Protein AF-0000000078797305 (afdb_homodimer)

Sequence (896 aa):
MKVYNLENIKSATELKHRTEVISMNERSIIVLDTFTGIAQKLQAVSISLFHLDIEKVMNQLQDFENDCGNWLDNLLSSEMQKAEAAKEIKVHIDQISRLCNENPNIIDDHEIMAHGAMISSLILSHYLEECTKKNFILNSCHFMRLGLDRKPDIKYVKKNVEELMKACPDVPILITQSRLCKNAYDEVDLFPQIGNEYYATVIGAVFHADEIITSLRSDEICFRGMEHTRTLTYGEAENFIDSGIALLHPECIPLARTAGMAIVLIKTPEDTLRISSEKTGTKVKAAVSRRGVVFVKLRSLGVLTSYLFIGKVFDVFEKYKVPVYLATSSNVSVSLAVKCSNDTLRLIYRELHKYAEIGMETEMSVVSVIGDLNWEKHTGLEARIIETLKEMPVCMISYGSSTHNLSVLVREQDREKALMTLCKAFLDIPSEKFDVIKQTQLQDSFVMMKVYNLENIKSATELKHRTEVISMNERSIIVLDTFTGIAQKLQAVSISLFHLDIEKVMNQLQDFENDCGNWLDNLLSSEMQKAEAAKEIKVHIDQISRLCNENPNIIDDHEIMAHGAMISSLILSHYLEECTKKNFILNSCHFMRLGLDRKPDIKYVKKNVEELMKACPDVPILITQSRLCKNAYDEVDLFPQIGNEYYATVIGAVFHADEIITSLRSDEICFRGMEHTRTLTYGEAENFIDSGIALLHPECIPLARTAGMAIVLIKTPEDTLRISSEKTGTKVKAAVSRRGVVFVKLRSLGVLTSYLFIGKVFDVFEKYKVPVYLATSSNVSVSLAVKCSNDTLRLIYRELHKYAEIGMETEMSVVSVIGDLNWEKHTGLEARIIETLKEMPVCMISYGSSTHNLSVLVREQDREKALMTLCKAFLDIPSEKFDVIKQTQLQDSFVM

Secondary structure (DSSP, 8-state):
-EEEEE-----HHHHHHHHTTS-SSS-EEEEEPPPHHHHHHHHHHHHHHHTT-HHHHHHHHHHHHHHHHHHHHHH---HHHHHHHHHHHHHHHHHHHHHTTS---HHHHHHHHHHHHHHHHHHHHHHHHHTT--EEEE-GGGT-BB-TTSSB-HHHHHHHHHHHHHH-TT-SEEEEESSEEE-TTS-EEE--SS-HHHHHHHHHHHTT-SEEEEE-----EEESTT-SEEEEEHHHHHHHHHTT--SS-TTHHHHHHHHT-EEEEEEETTEEEEEES-----SEEEEEEEEEEEEEEEEE-SSS-HHHHHHHHHHHHHHTTPPEEEEEE-SSEEEEEE---HHHHHHHHHHHTTTEEEEEEEEEEEEEEEE---TTTSTTHHHHHHHHTTTS---EEEESS-TTEEEEEEEGGGHHHHHHHHIIIII---GGGHHHHHHHHHHTTS--/-EEEEE-----HHHHHHHHTTS-SSS-EEEEEPPPHHHHHHHHHHHHHHHTT-HHHHHHHHHHHHHHHHHHHHHH---HHHHHHHHHHHHHHHHHHHHHTTS---HHHHHHHHHHHHHHHHHHHHHHHHHTT--EEEE-GGGT-BB-TTSSB-HHHHHHHHHHHHHH-TT-SEEEEESSEEE-TTS-EEE--SS-HHHHHHHHHHHTT-SEEEEE-----EEESTT-SEEEEEHHHHHHHHHTT--SS-TTHHHHHHHHT-EEEEEEETTEEEEEES-----SEEEEEEEEEEEEEEEEE-SSS-HHHHHHHHHHHHHHTTPPEEEEEE-SSEEEEEE---HHHHHHHHHHHTTTEEEEEEEEEEEEEEEE---TTTSTTHHHHHHHHTTTS---EEEESS-TTEEEEEEEGGGHHHHHHHHIIIII---GGGHHHHHHHHHHTTS--

Organism: NCBI:txid997891

pLDDT: mean 85.32, std 13.09, range [20.48, 97.0]

Nearest PDB structures (foldseek):
  2j0w-assembly1_A  TM=6.666E-01  e=6.795E-32  Escherichia coli
  3c1n-assembly3_D  TM=7.775E-01  e=4.918E-30  Methanocaldococcus jannaschii
  2cdq-assembly1_B  TM=7.068E-01  e=7.286E-31  Arabidopsis thaliana
  5yei-assembly2_E  TM=7.641E-01  e=5.231E-20  Pseudomonas aeruginosa PAO1
  3ab4-assembly2_E  TM=6.737E-01  e=5.677E-18  Corynebacterium glutamicum

Structure (mmCIF, N/CA/C/O backbone):
data_AF-0000000078797305-model_v1
#
loop_
_entity.id
_entity.type
_entity.pdbx_description
1 polymer 'aspartate kinase'
#
loop_
_atom_site.group_PDB
_atom_site.id
_atom_site.type_symbol
_atom_site.label_atom_id
_atom_site.label_alt_id
_atom_site.label_comp_id
_atom_site.label_asym_id
_atom_site.label_entity_id
_atom_site.label_seq_id
_atom_site.pdbx_PDB_ins_code
_atom_site.Cartn_x
_atom_site.Cartn_y
_atom_site.Cartn_z
_atom_site.occupancy
_atom_site.B_iso_or_equiv
_atom_site.auth_seq_id
_atom_site.auth_comp_id
_atom_site.auth_asym_id
_atom_site.auth_atom_id
_atom_site.pdbx_PDB_model_num
ATOM 1 N N . MET A 1 1 ? -12.047 -38.844 -10.773 1 89.62 1 MET A N 1
ATOM 2 C CA . MET A 1 1 ? -11.055 -38.875 -11.844 1 89.62 1 MET A CA 1
ATOM 3 C C . MET A 1 1 ? -9.812 -38.094 -11.453 1 89.62 1 MET A C 1
ATOM 5 O O . MET A 1 1 ? -9.914 -37.062 -10.781 1 89.62 1 MET A O 1
ATOM 9 N N . LYS A 1 2 ? -8.609 -38.625 -11.844 1 93.31 2 LYS A N 1
ATOM 10 C CA . LYS A 1 2 ? -7.348 -37.969 -11.539 1 93.31 2 LYS A CA 1
ATOM 11 C C . LYS A 1 2 ? -6.609 -37.562 -12.82 1 93.31 2 LYS A C 1
ATOM 13 O O . LYS A 1 2 ? -6.684 -38.281 -13.828 1 93.31 2 LYS A O 1
ATOM 18 N N . VAL A 1 3 ? -6.031 -36.438 -12.711 1 94.69 3 VAL A N 1
ATOM 19 C CA . VAL A 1 3 ? -5.23 -35.969 -13.836 1 94.69 3 VAL A CA 1
ATOM 20 C C . VAL A 1 3 ? -3.748 -36 -13.461 1 94.69 3 VAL A C 1
ATOM 22 O O . VAL A 1 3 ? -3.348 -35.406 -12.453 1 94.69 3 VAL A O 1
ATOM 25 N N . TYR A 1 4 ? -2.996 -36.688 -14.211 1 94 4 TYR A N 1
ATOM 26 C CA . TYR A 1 4 ? -1.555 -36.781 -14 1 94 4 TYR A CA 1
ATOM 27 C C . TYR A 1 4 ? -0.808 -35.938 -15.047 1 94 4 TYR A C 1
ATOM 29 O O . TYR A 1 4 ? -0.921 -36.219 -16.25 1 94 4 TYR A O 1
ATOM 37 N N . ASN A 1 5 ? -0.073 -34.969 -14.586 1 93.44 5 ASN A N 1
ATOM 38 C CA . ASN A 1 5 ? 0.774 -34.156 -15.461 1 93.44 5 ASN A CA 1
ATOM 39 C C . ASN A 1 5 ? 2.193 -34.719 -15.531 1 93.44 5 ASN A C 1
ATOM 41 O O . ASN A 1 5 ? 2.953 -34.625 -14.57 1 93.44 5 ASN A O 1
ATOM 45 N N . LEU A 1 6 ? 2.537 -35.281 -16.594 1 91.94 6 LEU A N 1
ATOM 46 C CA . LEU A 1 6 ? 3.871 -35.844 -16.766 1 91.94 6 LEU A CA 1
ATOM 47 C C . LEU A 1 6 ? 4.723 -34.969 -17.672 1 91.94 6 LEU A C 1
ATOM 49 O O . LEU A 1 6 ? 4.516 -34.906 -18.875 1 91.94 6 LEU A O 1
ATOM 53 N N . GLU A 1 7 ? 5.629 -34.281 -17.016 1 88.06 7 GLU A N 1
ATOM 54 C CA . GLU A 1 7 ? 6.492 -33.375 -17.75 1 88.06 7 GLU A CA 1
ATOM 55 C C . GLU A 1 7 ? 7.961 -33.75 -17.609 1 88.06 7 GLU A C 1
ATOM 57 O O . GLU A 1 7 ? 8.328 -34.469 -16.672 1 88.06 7 GLU A O 1
ATOM 62 N N . ASN A 1 8 ? 8.719 -33.375 -18.531 1 85.44 8 ASN A N 1
ATOM 63 C CA . ASN A 1 8 ? 10.18 -33.469 -18.484 1 85.44 8 ASN A CA 1
ATOM 64 C C . ASN A 1 8 ? 10.633 -34.938 -18.375 1 85.44 8 ASN A C 1
ATOM 66 O O . ASN A 1 8 ? 11.438 -35.25 -17.5 1 85.44 8 ASN A O 1
ATOM 70 N N . ILE A 1 9 ? 10.031 -35.75 -19.188 1 90.62 9 ILE A N 1
ATOM 71 C CA . ILE A 1 9 ? 10.461 -37.125 -19.234 1 90.62 9 ILE A CA 1
ATOM 72 C C . ILE A 1 9 ? 11.672 -37.281 -20.156 1 90.62 9 ILE A C 1
ATOM 74 O O . ILE A 1 9 ? 11.602 -36.938 -21.344 1 90.62 9 ILE A O 1
ATOM 78 N N . LYS A 1 10 ? 12.727 -37.844 -19.609 1 91 10 LYS A N 1
ATOM 79 C CA . LYS A 1 10 ? 13.984 -37.844 -20.344 1 91 10 LYS A CA 1
ATOM 80 C C . LYS A 1 10 ? 14.344 -39.25 -20.812 1 91 10 LYS A C 1
ATOM 82 O O . LYS A 1 10 ? 15.148 -39.406 -21.734 1 91 10 LYS A O 1
ATOM 87 N N . SER A 1 11 ? 13.703 -40.281 -20.172 1 92.38 11 SER A N 1
ATOM 88 C CA . SER A 1 11 ? 14.109 -41.625 -20.516 1 92.38 11 SER A CA 1
ATOM 89 C C . SER A 1 11 ? 12.969 -42.625 -20.312 1 92.38 11 SER A C 1
ATOM 91 O O . SER A 1 11 ? 11.992 -42.312 -19.625 1 92.38 11 SER A O 1
ATOM 93 N N . ALA A 1 12 ? 13.156 -43.781 -20.906 1 93.38 12 ALA A N 1
ATOM 94 C CA . ALA A 1 12 ? 12.172 -44.875 -20.766 1 93.38 12 ALA A CA 1
ATOM 95 C C . ALA A 1 12 ? 12.062 -45.312 -19.312 1 93.38 12 ALA A C 1
ATOM 97 O O . ALA A 1 12 ? 10.977 -45.656 -18.828 1 93.38 12 ALA A O 1
ATOM 98 N N . THR A 1 13 ? 13.227 -45.375 -18.672 1 92.19 13 THR A N 1
ATOM 99 C CA . THR A 1 13 ? 13.25 -45.781 -17.266 1 92.19 13 THR A CA 1
ATOM 100 C C . THR A 1 13 ? 12.445 -44.812 -16.406 1 92.19 13 THR A C 1
ATOM 102 O O . THR A 1 13 ? 11.695 -45.25 -15.531 1 92.19 13 THR A O 1
ATOM 105 N N . GLU A 1 14 ? 12.617 -43.625 -16.672 1 90.62 14 GLU A N 1
ATOM 106 C CA . GLU A 1 14 ? 11.867 -42.594 -15.945 1 90.62 14 GLU A CA 1
ATOM 107 C C . GLU A 1 14 ? 10.367 -42.719 -16.219 1 90.62 14 GLU A C 1
ATOM 109 O O . GLU A 1 14 ? 9.555 -42.5 -15.312 1 90.62 14 GLU A O 1
ATOM 114 N N . LEU A 1 15 ? 10.062 -42.938 -17.453 1 93.38 15 LEU A N 1
ATOM 115 C CA . LEU A 1 15 ? 8.664 -43.094 -17.828 1 93.38 15 LEU A CA 1
ATOM 116 C C . LEU A 1 15 ? 8.031 -44.25 -17.078 1 93.38 15 LEU A C 1
ATOM 118 O O . LEU A 1 15 ? 6.902 -44.156 -16.594 1 93.38 15 LEU A O 1
ATOM 122 N N . LYS A 1 16 ? 8.742 -45.375 -16.953 1 91 16 LYS A N 1
ATOM 123 C CA . LYS A 1 16 ? 8.25 -46.531 -16.219 1 91 16 LYS A CA 1
ATOM 124 C C . LYS A 1 16 ? 7.992 -46.188 -14.758 1 91 16 LYS A C 1
ATOM 126 O O . LYS A 1 16 ? 6.949 -46.562 -14.211 1 91 16 LYS A O 1
ATOM 131 N N . HIS A 1 17 ? 8.898 -45.469 -14.219 1 87.62 17 HIS A N 1
ATOM 132 C CA . HIS A 1 17 ? 8.789 -45.094 -12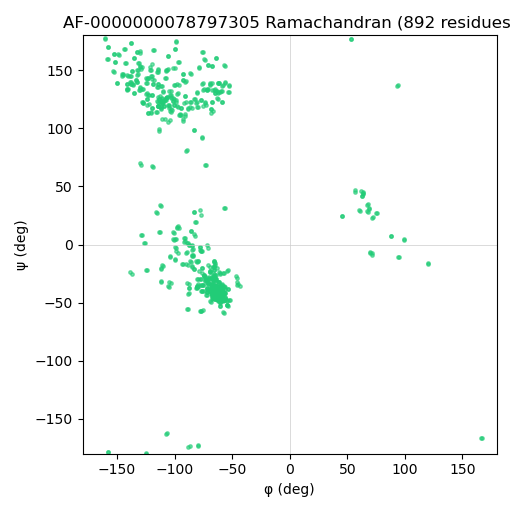.812 1 87.62 17 HIS A CA 1
ATOM 133 C C . HIS A 1 17 ? 7.605 -44.188 -12.578 1 87.62 17 HIS A C 1
ATOM 135 O O . HIS A 1 17 ? 6.863 -44.344 -11.609 1 87.62 17 HIS A O 1
ATOM 141 N N . ARG A 1 18 ? 7.477 -43.281 -13.414 1 87.38 18 ARG A N 1
ATOM 142 C CA . ARG A 1 18 ? 6.441 -42.25 -13.242 1 87.38 18 ARG A CA 1
ATOM 143 C C . ARG A 1 18 ? 5.055 -42.844 -13.492 1 87.38 18 ARG A C 1
ATOM 145 O O . ARG A 1 18 ? 4.066 -42.375 -12.938 1 87.38 18 ARG A O 1
ATOM 152 N N . THR A 1 19 ? 4.953 -43.781 -14.312 1 88.31 19 THR A N 1
ATOM 153 C CA . THR A 1 19 ? 3.656 -44.344 -14.648 1 88.31 19 THR A CA 1
ATOM 154 C C . THR A 1 19 ? 3.219 -45.344 -13.586 1 88.31 19 THR A C 1
ATOM 156 O O . THR A 1 19 ? 2.049 -45.75 -13.531 1 88.31 19 THR A O 1
ATOM 159 N N . GLU A 1 20 ? 4.164 -45.719 -12.773 1 83.06 20 GLU A N 1
ATOM 160 C CA . GLU A 1 20 ? 3.83 -46.656 -11.703 1 83.06 20 GLU A CA 1
ATOM 161 C C . GLU A 1 20 ? 2.865 -46.031 -10.703 1 83.06 20 GLU A C 1
ATOM 163 O O . GLU A 1 20 ? 2.082 -46.75 -10.062 1 83.06 20 GLU A O 1
ATOM 168 N N . VAL A 1 21 ? 2.928 -44.75 -10.594 1 78.25 21 VAL A N 1
ATOM 169 C CA . VAL A 1 21 ? 2.143 -44.062 -9.594 1 78.25 21 VAL A CA 1
ATOM 170 C C . VAL A 1 21 ? 0.703 -43.906 -10.078 1 78.25 21 VAL A C 1
ATOM 172 O O . VAL A 1 21 ? -0.202 -43.625 -9.281 1 78.25 21 VAL A O 1
ATOM 175 N N . ILE A 1 22 ? 0.477 -44.125 -11.312 1 82.88 22 ILE A N 1
ATOM 176 C CA . ILE A 1 22 ? -0.847 -43.906 -11.883 1 82.88 22 ILE A CA 1
ATOM 177 C C . ILE A 1 22 ? -1.794 -45 -11.422 1 82.88 22 ILE A C 1
ATOM 179 O O . ILE A 1 22 ? -1.476 -46.188 -11.539 1 82.88 22 ILE A O 1
ATOM 183 N N . SER A 1 23 ? -2.818 -44.594 -10.758 1 75.25 23 SER A N 1
ATOM 184 C CA . SER A 1 23 ? -3.789 -45.531 -10.188 1 75.25 23 SER A CA 1
ATOM 185 C C . SER A 1 23 ? -4.609 -46.219 -11.281 1 75.25 23 SER A C 1
ATOM 187 O O . SER A 1 23 ? -5.004 -45.562 -12.258 1 75.25 23 SER A O 1
ATOM 189 N N . MET A 1 24 ? -4.836 -47.562 -11.078 1 71 24 MET A N 1
ATOM 190 C CA . MET A 1 24 ? -5.629 -48.312 -12.031 1 71 24 MET A CA 1
ATOM 191 C C . MET A 1 24 ? -7.07 -48.438 -11.555 1 71 24 MET A C 1
ATOM 193 O O . MET A 1 24 ? -7.934 -48.906 -12.297 1 71 24 MET A O 1
ATOM 197 N N . ASN A 1 25 ? -7.293 -48.031 -10.414 1 75.38 25 ASN A N 1
ATOM 198 C CA . ASN A 1 25 ? -8.609 -48.25 -9.828 1 75.38 25 ASN A CA 1
ATOM 199 C C . ASN A 1 25 ? -9.57 -47.125 -10.156 1 75.38 25 ASN A C 1
ATOM 201 O O . ASN A 1 25 ? -10.789 -47.281 -10.031 1 75.38 25 ASN A O 1
ATOM 205 N N . GLU A 1 26 ? -9.062 -46.062 -10.555 1 82.56 26 GLU A N 1
ATOM 206 C CA . GLU A 1 26 ? -9.898 -44.906 -10.898 1 82.56 26 GLU A CA 1
ATOM 207 C C . GLU A 1 26 ? -9.562 -44.375 -12.289 1 82.56 26 GLU A C 1
ATOM 209 O O . GLU A 1 26 ? -8.477 -44.625 -12.812 1 82.56 26 GLU A O 1
ATOM 214 N N . ARG A 1 27 ? -10.562 -43.781 -12.875 1 88.81 27 ARG A N 1
ATOM 215 C CA . ARG A 1 27 ? -10.328 -43.188 -14.18 1 88.81 27 ARG A CA 1
ATOM 216 C C . ARG A 1 27 ? -9.289 -42.062 -14.086 1 88.81 27 ARG A C 1
ATOM 218 O O . ARG A 1 27 ? -9.297 -41.281 -13.125 1 88.81 27 ARG A O 1
ATOM 225 N N . SER A 1 28 ? -8.367 -42.156 -14.992 1 93.12 28 SER A N 1
ATOM 226 C CA . SER A 1 28 ? -7.273 -41.188 -14.938 1 93.12 28 SER A CA 1
ATOM 227 C C . SER A 1 28 ? -7.008 -40.594 -16.312 1 93.12 28 SER A C 1
ATOM 229 O O . SER A 1 28 ? -7.262 -41.219 -17.328 1 93.12 28 SER A O 1
ATOM 231 N N . ILE A 1 29 ? -6.621 -39.344 -16.312 1 93.81 29 ILE A N 1
ATOM 232 C CA . ILE A 1 29 ? -6.164 -38.656 -17.516 1 93.81 29 ILE A CA 1
ATOM 233 C C . ILE A 1 29 ? -4.68 -38.344 -17.391 1 93.81 29 ILE A C 1
ATOM 235 O O . ILE A 1 29 ? -4.242 -37.812 -16.375 1 93.81 29 ILE A O 1
ATOM 239 N N . ILE A 1 30 ? -3.947 -38.719 -18.328 1 95.06 30 ILE A N 1
ATOM 240 C CA . ILE A 1 30 ? -2.523 -38.406 -18.344 1 95.06 30 ILE A CA 1
ATOM 241 C C . ILE A 1 30 ? -2.264 -37.281 -19.344 1 95.06 30 ILE A C 1
ATOM 243 O O . ILE A 1 30 ? -2.549 -37.438 -20.547 1 95.06 30 ILE A O 1
ATOM 247 N N . VAL A 1 31 ? -1.849 -36.188 -18.844 1 95.75 31 VAL A N 1
ATOM 248 C CA . VAL A 1 31 ? -1.376 -35.094 -19.703 1 95.75 31 VAL A CA 1
ATOM 249 C C . VAL A 1 31 ? 0.127 -35.25 -19.922 1 95.75 31 VAL A C 1
ATOM 251 O O . VAL A 1 31 ? 0.925 -34.969 -19.031 1 95.75 31 VAL A O 1
ATOM 254 N N . LEU A 1 32 ? 0.467 -35.531 -21.094 1 95.38 32 LEU A N 1
ATOM 255 C CA . LEU A 1 32 ? 1.847 -35.938 -21.375 1 95.38 32 LEU A CA 1
ATOM 256 C C . LEU A 1 32 ? 2.545 -34.844 -22.203 1 95.38 32 LEU A C 1
ATOM 258 O O . LEU A 1 32 ? 2.062 -34.469 -23.266 1 95.38 32 LEU A O 1
ATOM 262 N N . ASP A 1 33 ? 3.631 -34.406 -21.641 1 93.31 33 ASP A N 1
ATOM 263 C CA . ASP A 1 33 ? 4.516 -33.531 -22.422 1 93.31 33 ASP A CA 1
ATOM 264 C C . ASP A 1 33 ? 5.367 -34.344 -23.391 1 93.31 33 ASP A C 1
ATOM 266 O O . ASP A 1 33 ? 5.59 -35.531 -23.188 1 93.31 33 ASP A O 1
ATOM 270 N N . THR A 1 34 ? 5.742 -33.656 -24.484 1 94.25 34 THR A N 1
ATOM 271 C CA . THR A 1 34 ? 6.648 -34.312 -25.406 1 94.25 34 THR A CA 1
ATOM 272 C C . THR A 1 34 ? 7.949 -34.688 -24.719 1 94.25 34 THR A C 1
ATOM 274 O O . THR A 1 34 ? 8.5 -33.906 -23.938 1 94.25 34 THR A O 1
ATOM 277 N N . PHE A 1 35 ? 8.305 -35.969 -24.969 1 94.5 35 PHE A N 1
ATOM 278 C CA . PHE A 1 35 ? 9.562 -36.406 -24.375 1 94.5 35 PHE A CA 1
ATOM 279 C C . PHE A 1 35 ? 10.688 -35.438 -24.75 1 94.5 35 PHE A C 1
ATOM 281 O O . PHE A 1 35 ? 10.766 -34.969 -25.875 1 94.5 35 PHE A O 1
ATOM 288 N N . THR A 1 36 ? 11.5 -35.125 -23.781 1 91.12 36 THR A N 1
ATOM 289 C CA . THR A 1 36 ? 12.539 -34.125 -23.938 1 91.12 36 THR A CA 1
ATOM 290 C C . THR A 1 36 ? 13.406 -34.406 -25.172 1 91.12 36 THR A C 1
ATOM 292 O O . THR A 1 36 ? 13.672 -33.531 -25.969 1 91.12 36 THR A O 1
ATOM 295 N N . GLY A 1 37 ? 13.836 -35.594 -25.312 1 90.94 37 GLY A N 1
ATOM 296 C CA . GLY A 1 37 ? 14.664 -35.969 -26.453 1 90.94 37 GLY A CA 1
ATOM 297 C C . GLY A 1 37 ? 13.945 -35.844 -27.781 1 90.94 37 GLY A C 1
ATOM 298 O O . GLY A 1 37 ? 14.531 -35.375 -28.766 1 90.94 37 GLY A O 1
ATOM 299 N N . ILE A 1 38 ? 12.727 -36.219 -27.828 1 92.88 38 ILE A N 1
ATOM 300 C CA . ILE A 1 38 ? 11.914 -36.156 -29.031 1 92.88 38 ILE A CA 1
ATOM 301 C C . ILE A 1 38 ? 11.672 -34.688 -29.406 1 92.88 38 ILE A C 1
ATOM 303 O O . ILE A 1 38 ? 11.812 -34.312 -30.578 1 92.88 38 ILE A O 1
ATOM 307 N N . ALA A 1 39 ? 11.344 -33.906 -28.438 1 92.38 39 ALA A N 1
ATOM 308 C CA . ALA A 1 39 ? 11.102 -32.5 -28.688 1 92.38 39 ALA A CA 1
ATOM 309 C C . ALA A 1 39 ? 12.344 -31.828 -29.266 1 92.38 39 ALA A C 1
ATOM 311 O O . ALA A 1 39 ? 12.25 -31.031 -30.203 1 92.38 39 ALA A O 1
ATOM 312 N N . GLN A 1 40 ? 13.438 -32.094 -28.688 1 92.94 40 GLN A N 1
ATOM 313 C CA . GLN A 1 40 ? 14.688 -31.484 -29.125 1 92.94 40 GLN A CA 1
ATOM 314 C C . GLN A 1 40 ? 15.008 -31.875 -30.562 1 92.94 40 GLN A C 1
ATOM 316 O O . GLN A 1 40 ? 15.438 -31.031 -31.359 1 92.94 40 GLN A O 1
ATOM 321 N N . LYS A 1 41 ? 14.867 -33.094 -30.875 1 93.38 41 LYS A N 1
ATOM 322 C CA . LYS A 1 41 ? 15.156 -33.594 -32.219 1 93.38 41 LYS A CA 1
ATOM 323 C C . LYS A 1 41 ? 14.234 -32.969 -33.25 1 93.38 41 LYS A C 1
ATOM 325 O O . LYS A 1 41 ? 14.68 -32.594 -34.344 1 93.38 41 LYS A O 1
ATOM 330 N N . LEU A 1 42 ? 13.031 -32.906 -32.938 1 93.31 42 LEU A N 1
ATOM 331 C CA . LEU A 1 42 ? 12.07 -32.344 -33.875 1 93.31 42 LEU A CA 1
ATOM 332 C C . LEU A 1 42 ? 12.266 -30.828 -34.031 1 93.31 42 LEU A C 1
ATOM 334 O O . LEU A 1 42 ? 11.992 -30.266 -35.094 1 93.31 42 LEU A O 1
ATOM 338 N N . GLN A 1 43 ? 12.672 -30.219 -32.938 1 91.94 43 GLN A N 1
ATOM 339 C CA . GLN A 1 43 ? 13.023 -28.812 -33.031 1 91.94 43 GLN A CA 1
ATOM 340 C C . GLN A 1 43 ? 14.164 -28.609 -34.031 1 91.94 43 GLN A C 1
ATOM 342 O O . GLN A 1 43 ? 14.148 -27.656 -34.812 1 91.94 43 GLN A O 1
ATOM 347 N N . ALA A 1 44 ? 15.109 -29.469 -33.938 1 92.69 44 ALA A N 1
ATOM 348 C CA . ALA A 1 44 ? 16.219 -29.406 -34.906 1 92.69 44 ALA A CA 1
ATOM 349 C C . ALA A 1 44 ? 15.727 -29.609 -36.344 1 92.69 44 ALA A C 1
ATOM 351 O O . ALA A 1 44 ? 16.203 -28.938 -37.25 1 92.69 44 ALA A O 1
ATOM 352 N N . VAL A 1 45 ? 14.812 -30.484 -36.531 1 92.12 45 VAL A N 1
ATOM 353 C CA . VAL A 1 45 ? 14.219 -30.734 -37.844 1 92.12 45 VAL A CA 1
ATOM 354 C C . VAL A 1 45 ? 13.523 -29.484 -38.344 1 92.12 45 VAL A C 1
ATOM 356 O O . VAL A 1 45 ? 13.672 -29.094 -39.5 1 92.12 45 VAL A O 1
ATOM 359 N N . SER A 1 46 ? 12.773 -28.875 -37.469 1 91.19 46 SER A N 1
ATOM 360 C CA . SER A 1 46 ? 12.055 -27.656 -37.844 1 91.19 46 SER A CA 1
ATOM 361 C C . SER A 1 46 ? 13.008 -26.547 -38.25 1 91.19 46 SER A C 1
ATOM 363 O O . SER A 1 46 ? 12.773 -25.859 -39.25 1 91.19 46 SER A O 1
ATOM 365 N N . ILE A 1 47 ? 14.039 -26.391 -37.469 1 90.44 47 ILE A N 1
ATOM 366 C CA . ILE A 1 47 ? 15.023 -25.359 -37.75 1 90.44 47 ILE A CA 1
ATOM 367 C C . ILE A 1 47 ? 15.641 -25.625 -39.125 1 90.44 47 ILE A C 1
ATOM 369 O O . ILE A 1 47 ? 15.773 -24.703 -39.938 1 90.44 47 ILE A O 1
ATOM 373 N N . SER A 1 48 ? 16.047 -26.828 -39.375 1 91.06 48 SER A N 1
ATOM 374 C CA . SER A 1 48 ? 16.656 -27.188 -40.656 1 91.06 48 SER A CA 1
ATOM 375 C C . SER A 1 48 ? 15.672 -27 -41.812 1 91.06 48 SER A C 1
ATOM 377 O O . SER A 1 48 ? 16.062 -26.625 -42.906 1 91.06 48 SER A O 1
ATOM 379 N N . LEU A 1 49 ? 14.445 -27.281 -41.562 1 88.31 49 LEU A N 1
ATOM 380 C CA . LEU A 1 49 ? 13.406 -27.109 -42.594 1 88.31 49 LEU A CA 1
ATOM 381 C C . LEU A 1 49 ? 13.266 -25.656 -42.969 1 88.31 49 LEU A C 1
ATOM 383 O O . LEU A 1 49 ? 13.117 -25.328 -44.156 1 88.31 49 LEU A O 1
ATOM 387 N N . PHE A 1 50 ? 13.281 -24.812 -42.062 1 87 50 PHE A N 1
ATOM 388 C CA . PHE A 1 50 ? 13.133 -23.375 -42.312 1 87 50 PHE A CA 1
ATOM 389 C C . PHE A 1 50 ? 14.359 -22.828 -43.031 1 87 50 PHE A C 1
ATOM 391 O O . PHE A 1 50 ? 14.273 -21.812 -43.719 1 87 50 PHE A O 1
ATOM 398 N N . HIS A 1 51 ? 15.43 -23.547 -42.844 1 87.56 51 HIS A N 1
ATOM 399 C CA . HIS A 1 51 ? 16.641 -23.172 -43.594 1 87.56 51 HIS A CA 1
ATOM 400 C C . HIS A 1 51 ? 16.672 -23.859 -44.938 1 87.56 51 HIS A C 1
ATOM 402 O O . HIS A 1 51 ? 17.656 -23.734 -45.688 1 87.56 51 HIS A O 1
ATOM 408 N N . LEU A 1 52 ? 15.695 -24.625 -45.281 1 85.94 52 LEU A N 1
ATOM 409 C CA . LEU A 1 52 ? 15.508 -25.297 -46.562 1 85.94 52 LEU A CA 1
ATOM 410 C C . LEU A 1 52 ? 16.656 -26.266 -46.844 1 85.94 52 LEU A C 1
ATOM 412 O O . LEU A 1 52 ? 17.094 -26.406 -48 1 85.94 52 LEU A O 1
ATOM 416 N N . ASP A 1 53 ? 17.203 -26.766 -45.812 1 88.81 53 ASP A N 1
ATOM 417 C CA . ASP A 1 53 ? 18.234 -27.797 -45.906 1 88.81 53 ASP A CA 1
ATOM 418 C C . ASP A 1 53 ? 17.609 -29.203 -45.906 1 88.81 53 ASP A C 1
ATOM 420 O O . ASP A 1 53 ? 17.688 -29.922 -44.906 1 88.81 53 ASP A O 1
ATOM 424 N N . ILE A 1 54 ? 17.156 -29.641 -46.969 1 87.25 54 ILE A N 1
ATOM 425 C CA . ILE A 1 54 ? 16.344 -30.844 -47.125 1 87.25 54 ILE A CA 1
ATOM 426 C C . ILE A 1 54 ? 17.172 -32.062 -46.781 1 87.25 54 ILE A C 1
ATOM 428 O O . ILE A 1 54 ? 16.688 -33.031 -46.188 1 87.25 54 ILE A O 1
ATOM 432 N N . GLU A 1 55 ? 18.391 -32.094 -47.219 1 90.94 55 GLU A N 1
ATOM 433 C CA . GLU A 1 55 ? 19.266 -33.219 -46.938 1 90.94 55 GLU A CA 1
ATOM 434 C C . GLU A 1 55 ? 19.453 -33.406 -45.438 1 90.94 55 GLU A C 1
ATOM 436 O O . GLU A 1 55 ? 19.391 -34.531 -44.938 1 90.94 55 GLU A O 1
ATOM 441 N N . LYS A 1 56 ? 19.672 -32.344 -44.812 1 93.12 56 LYS A N 1
ATOM 442 C CA . LYS A 1 56 ? 19.859 -32.406 -43.375 1 93.12 56 LYS A CA 1
ATOM 443 C C . LYS A 1 56 ? 18.578 -32.844 -42.656 1 93.12 56 LYS A C 1
ATOM 445 O O . LYS A 1 56 ? 18.625 -33.594 -41.688 1 93.12 56 LYS A O 1
ATOM 450 N N . VAL A 1 57 ? 17.469 -32.375 -43.156 1 92.69 57 VAL A N 1
ATOM 451 C CA . VAL A 1 57 ? 16.156 -32.719 -42.594 1 92.69 57 VAL A CA 1
ATOM 452 C C . VAL A 1 57 ? 15.945 -34.219 -42.719 1 92.69 57 VAL A C 1
ATOM 454 O O . VAL A 1 57 ? 15.539 -34.875 -41.719 1 92.69 57 VAL A O 1
ATOM 457 N N . MET A 1 58 ? 16.266 -34.812 -43.812 1 92 58 MET A N 1
ATOM 458 C CA . MET A 1 58 ? 16.047 -36.219 -44.062 1 92 58 MET A CA 1
ATOM 459 C C . MET A 1 58 ? 16.953 -37.062 -43.156 1 92 58 MET A C 1
ATOM 461 O O . MET A 1 58 ? 16.547 -38.094 -42.625 1 92 58 MET A O 1
ATOM 465 N N . ASN A 1 59 ? 18.141 -36.594 -42.969 1 94.38 59 ASN A N 1
ATOM 466 C CA . ASN A 1 59 ? 19.062 -37.281 -42.062 1 94.38 59 ASN A CA 1
ATOM 467 C C . ASN A 1 59 ? 18.578 -37.188 -40.625 1 94.38 59 ASN A C 1
ATOM 469 O O . ASN A 1 59 ? 18.672 -38.188 -39.875 1 94.38 59 ASN A O 1
ATOM 473 N N . GLN A 1 60 ? 18.125 -36.031 -40.281 1 94.38 60 GLN A N 1
ATOM 474 C CA . GLN A 1 60 ? 17.625 -35.844 -38.906 1 94.38 60 GLN A CA 1
ATOM 475 C C . GLN A 1 60 ? 16.391 -36.688 -38.656 1 94.38 60 GLN A C 1
ATOM 477 O O . GLN A 1 60 ? 16.203 -37.219 -37.562 1 94.38 60 GLN A O 1
ATOM 482 N N . LEU A 1 61 ? 15.539 -36.812 -39.656 1 94.25 61 LEU A N 1
ATOM 483 C CA . LEU A 1 61 ? 14.336 -37.656 -39.5 1 94.25 61 LEU A CA 1
ATOM 484 C C . LEU A 1 61 ? 14.688 -39.125 -39.375 1 94.25 61 LEU A C 1
ATOM 486 O O . LEU A 1 61 ? 14.023 -39.875 -38.656 1 94.25 61 LEU A O 1
ATOM 490 N N . GLN A 1 62 ? 15.719 -39.531 -40.062 1 93.94 62 GLN A N 1
ATOM 491 C CA . GLN A 1 62 ? 16.188 -40.906 -39.938 1 93.94 62 GLN A CA 1
ATOM 492 C C . GLN A 1 62 ? 16.75 -41.188 -38.531 1 93.94 62 GLN A C 1
ATOM 494 O O . GLN A 1 62 ? 16.453 -42.219 -37.938 1 93.94 62 GLN A O 1
ATOM 499 N N . ASP A 1 63 ? 17.516 -40.281 -38.125 1 94.56 63 ASP A N 1
ATOM 500 C CA . ASP A 1 63 ? 18.031 -40.406 -36.75 1 94.56 63 ASP A CA 1
ATOM 501 C C . ASP A 1 63 ? 16.906 -40.406 -35.75 1 94.56 63 ASP A C 1
ATOM 503 O O . ASP A 1 63 ? 16.984 -41.125 -34.75 1 94.56 63 ASP A O 1
ATOM 507 N N . PHE A 1 64 ? 15.969 -39.594 -36.031 1 95.12 64 PHE A N 1
ATOM 508 C CA . PHE A 1 64 ? 14.797 -39.5 -35.156 1 95.12 64 PHE A CA 1
ATOM 509 C C . PHE A 1 64 ? 14.055 -40.812 -35.125 1 95.12 64 PHE A C 1
ATOM 511 O O . PHE A 1 64 ? 13.648 -41.281 -34.062 1 95.12 64 PHE A O 1
ATOM 518 N N . GLU A 1 65 ? 13.844 -41.406 -36.188 1 94.69 65 GLU A N 1
ATOM 519 C CA . GLU A 1 65 ? 13.18 -42.719 -36.25 1 94.69 65 GLU A CA 1
ATOM 520 C C . GLU A 1 65 ? 13.938 -43.75 -35.469 1 94.69 65 GLU A C 1
ATOM 522 O O . GLU A 1 65 ? 13.328 -44.594 -34.781 1 94.69 65 GLU A O 1
ATOM 527 N N . ASN A 1 66 ? 15.234 -43.719 -35.5 1 93.81 66 ASN A N 1
ATOM 528 C CA . ASN A 1 66 ? 16.062 -44.625 -34.719 1 93.81 66 ASN A CA 1
ATOM 529 C C . ASN A 1 66 ? 15.891 -44.406 -33.219 1 93.81 66 ASN A C 1
ATOM 531 O O . ASN A 1 66 ? 15.844 -45.375 -32.469 1 93.81 66 ASN A O 1
ATOM 535 N N . ASP A 1 67 ? 15.852 -43.219 -32.906 1 93.44 67 ASP A N 1
ATOM 536 C CA . ASP A 1 67 ? 15.664 -42.906 -31.5 1 93.44 67 ASP A CA 1
ATOM 537 C C . ASP A 1 67 ? 14.32 -43.406 -30.984 1 93.44 67 ASP A C 1
ATOM 539 O O . ASP A 1 67 ? 14.219 -43.875 -29.859 1 93.44 67 ASP A O 1
ATOM 543 N N . CYS A 1 68 ? 13.273 -43.188 -31.781 1 95 68 CYS A N 1
ATOM 544 C CA . CYS A 1 68 ? 11.961 -43.719 -31.422 1 95 68 CYS A CA 1
ATOM 545 C C . CYS A 1 68 ? 12.023 -45.25 -31.25 1 95 68 CYS A C 1
ATOM 547 O O . CYS A 1 68 ? 11.398 -45.781 -30.344 1 95 68 CYS A O 1
ATOM 549 N N . GLY A 1 69 ? 12.797 -45.844 -32.062 1 93.75 69 GLY A N 1
ATOM 550 C CA . GLY A 1 69 ? 13 -47.281 -31.938 1 93.75 69 GLY A CA 1
ATOM 551 C C . GLY A 1 69 ? 13.656 -47.656 -30.625 1 93.75 69 GLY A C 1
ATOM 552 O O . GLY A 1 69 ? 13.289 -48.688 -30.016 1 93.75 69 GLY A O 1
ATOM 553 N N . ASN A 1 70 ? 14.578 -46.906 -30.25 1 93.62 70 ASN A N 1
ATOM 554 C CA . ASN A 1 70 ? 15.242 -47.125 -28.969 1 93.62 70 ASN A CA 1
ATOM 555 C C . ASN A 1 70 ? 14.258 -47.031 -27.812 1 93.62 70 ASN A C 1
ATOM 557 O O . ASN A 1 70 ? 14.336 -47.812 -26.859 1 93.62 70 ASN A O 1
ATOM 561 N N . TRP A 1 71 ? 13.398 -46.062 -27.859 1 94.5 71 TRP A N 1
ATOM 562 C CA . TRP A 1 71 ? 12.344 -45.906 -26.844 1 94.5 71 TRP A CA 1
ATOM 563 C C . TRP A 1 71 ? 11.5 -47.188 -26.781 1 94.5 71 TRP A C 1
ATOM 565 O O . TRP A 1 71 ? 11.242 -47.719 -25.703 1 94.5 71 TRP A O 1
ATOM 575 N N . LEU A 1 72 ? 11.07 -47.688 -27.953 1 95.25 72 LEU A N 1
ATOM 576 C CA . LEU A 1 72 ? 10.211 -48.875 -28.016 1 95.25 72 LEU A CA 1
ATOM 577 C C . LEU A 1 72 ? 10.938 -50.094 -27.5 1 95.25 72 LEU A C 1
ATOM 579 O O . LEU A 1 72 ? 10.359 -50.906 -26.781 1 95.25 72 LEU A O 1
ATOM 583 N N . ASP A 1 73 ? 12.242 -50.219 -27.797 1 95.19 73 ASP A N 1
ATOM 584 C CA . ASP A 1 73 ? 13.031 -51.375 -27.359 1 95.19 73 ASP A CA 1
ATOM 585 C C . ASP A 1 73 ? 13.18 -51.406 -25.844 1 95.19 73 ASP A C 1
ATOM 587 O O . ASP A 1 73 ? 13.203 -52.469 -25.234 1 95.19 73 ASP A O 1
ATOM 591 N N . ASN A 1 74 ? 13.258 -50.281 -25.297 1 94.69 74 ASN A N 1
ATOM 592 C CA . ASN A 1 74 ? 13.477 -50.188 -23.859 1 94.69 74 ASN A CA 1
ATOM 593 C C . ASN A 1 74 ? 12.172 -50.281 -23.078 1 94.69 74 ASN A C 1
ATOM 595 O O . ASN A 1 74 ? 12.172 -50.625 -21.906 1 94.69 74 ASN A O 1
ATOM 599 N N . LEU A 1 75 ? 11.047 -50.062 -23.688 1 94.31 75 LEU A N 1
ATOM 600 C CA . LEU A 1 75 ? 9.773 -50 -22.984 1 94.31 75 LEU A CA 1
ATOM 601 C C . LEU A 1 75 ? 8.953 -51.25 -23.234 1 94.31 75 LEU A C 1
ATOM 603 O O . LEU A 1 75 ? 8.203 -51.719 -22.344 1 94.31 75 LEU A O 1
ATOM 607 N N . LEU A 1 76 ? 9.055 -51.781 -24.484 1 94.44 76 LEU A N 1
ATOM 608 C CA . LEU A 1 76 ? 8.195 -52.875 -24.875 1 94.44 76 LEU A CA 1
ATOM 609 C C . LEU A 1 76 ? 8.992 -54.188 -24.969 1 94.44 76 LEU A C 1
ATOM 611 O O . LEU A 1 76 ? 10.141 -54.156 -25.438 1 94.44 76 LEU A O 1
ATOM 615 N N . SER A 1 77 ? 8.383 -55.25 -24.594 1 92.44 77 SER A N 1
ATOM 616 C CA . SER A 1 77 ? 9.016 -56.562 -24.656 1 92.44 77 SER A CA 1
ATOM 617 C C . SER A 1 77 ? 8.469 -57.375 -25.828 1 92.44 77 SER A C 1
ATOM 619 O O . SER A 1 77 ? 9.219 -58.125 -26.469 1 92.44 77 SER A O 1
ATOM 621 N N . SER A 1 78 ? 7.219 -57.219 -26.203 1 93.5 78 SER A N 1
ATOM 622 C CA . SER A 1 78 ? 6.578 -57.969 -27.281 1 93.5 78 SER A CA 1
ATOM 623 C C . SER A 1 78 ? 7.004 -57.438 -28.641 1 93.5 78 SER A C 1
ATOM 625 O O . SER A 1 78 ? 6.816 -56.25 -28.938 1 93.5 78 SER A O 1
ATOM 627 N N . GLU A 1 79 ? 7.508 -58.25 -29.438 1 92.94 79 GLU A N 1
ATOM 628 C CA . GLU A 1 79 ? 7.953 -57.875 -30.781 1 92.94 79 GLU A CA 1
ATOM 629 C C . GLU A 1 79 ? 6.777 -57.438 -31.641 1 92.94 79 GLU A C 1
ATOM 631 O O . GLU A 1 79 ? 6.914 -56.562 -32.5 1 92.94 79 GLU A O 1
ATOM 636 N N . MET A 1 80 ? 5.699 -58.062 -31.422 1 92.5 80 MET A N 1
ATOM 637 C CA . MET A 1 80 ? 4.5 -57.719 -32.188 1 92.5 80 MET A CA 1
ATOM 638 C C . MET A 1 80 ? 4.062 -56.281 -31.859 1 92.5 80 MET A C 1
ATOM 640 O O . MET A 1 80 ? 3.732 -55.5 -32.75 1 92.5 80 MET A O 1
ATOM 644 N N . GLN A 1 81 ? 4.07 -55.969 -30.641 1 92.94 81 GLN A N 1
ATOM 645 C CA . GLN A 1 81 ? 3.658 -54.656 -30.219 1 92.94 81 GLN A CA 1
ATOM 646 C C . GLN A 1 81 ? 4.648 -53.594 -30.688 1 92.94 81 GLN A C 1
ATOM 648 O O . GLN A 1 81 ? 4.258 -52.469 -31.031 1 92.94 81 GLN A O 1
ATOM 653 N N . LYS A 1 82 ? 5.926 -53.875 -30.641 1 95.31 82 LYS A N 1
ATOM 654 C CA . LYS A 1 82 ? 6.957 -52.969 -31.125 1 95.31 82 LYS A CA 1
ATOM 655 C C . LYS A 1 82 ? 6.75 -52.656 -32.594 1 95.31 82 LYS A C 1
ATOM 657 O O . LYS A 1 82 ? 6.863 -51.469 -33 1 95.31 82 LYS A O 1
ATOM 662 N N . ALA A 1 83 ? 6.477 -53.688 -33.344 1 95 83 ALA A N 1
ATOM 663 C CA . ALA A 1 83 ? 6.289 -53.5 -34.781 1 95 83 ALA A CA 1
ATOM 664 C C . ALA A 1 83 ? 5.066 -52.625 -35.062 1 95 83 ALA A C 1
ATOM 666 O O . ALA A 1 83 ? 5.098 -51.781 -35.938 1 95 83 ALA A O 1
ATOM 667 N N . GLU A 1 84 ? 4.051 -52.938 -34.375 1 94.94 84 GLU A N 1
ATOM 668 C CA . GLU A 1 84 ? 2.836 -52.156 -34.531 1 94.94 84 GLU A CA 1
ATOM 669 C C . GLU A 1 84 ? 3.078 -50.688 -34.188 1 94.94 84 GLU A C 1
ATOM 671 O O . GLU A 1 84 ? 2.652 -49.781 -34.906 1 94.94 84 GLU A O 1
ATOM 676 N N . ALA A 1 85 ? 3.701 -50.469 -33.062 1 96.25 85 ALA A N 1
ATOM 677 C CA . ALA A 1 85 ? 4.016 -49.094 -32.625 1 96.25 85 ALA A CA 1
ATOM 678 C C . ALA A 1 85 ? 4.918 -48.406 -33.656 1 96.25 85 ALA A C 1
ATOM 680 O O . ALA A 1 85 ? 4.719 -47.219 -33.938 1 96.25 85 ALA A O 1
ATOM 681 N N . ALA A 1 86 ? 5.934 -49.062 -34.094 1 96.25 86 ALA A N 1
ATOM 682 C CA . ALA A 1 86 ? 6.875 -48.5 -35.062 1 96.25 86 ALA A CA 1
ATOM 683 C C . ALA A 1 86 ? 6.164 -48.094 -36.344 1 96.25 86 ALA A C 1
ATOM 685 O O . ALA A 1 86 ? 6.516 -47.094 -36.938 1 96.25 86 ALA A O 1
ATOM 686 N N . LYS A 1 87 ? 5.203 -48.906 -36.75 1 96.19 87 LYS A N 1
ATOM 687 C CA . LYS A 1 87 ? 4.438 -48.594 -37.938 1 96.19 87 LYS A CA 1
ATOM 688 C C . LYS A 1 87 ? 3.65 -47.281 -37.781 1 96.19 87 LYS A C 1
ATOM 690 O O . LYS A 1 87 ? 3.594 -46.469 -38.688 1 96.19 87 LYS A O 1
ATOM 695 N N . GLU A 1 88 ? 3.035 -47.219 -36.656 1 95.69 88 GLU A N 1
ATOM 696 C CA . GLU A 1 88 ? 2.258 -46 -36.375 1 95.69 88 GLU A CA 1
ATOM 697 C C . GLU A 1 88 ? 3.154 -44.781 -36.312 1 95.69 88 GLU A C 1
ATOM 699 O O . GLU A 1 88 ? 2.785 -43.719 -36.781 1 95.69 88 GLU A O 1
ATOM 704 N N . ILE A 1 89 ? 4.277 -44.906 -35.656 1 96.44 89 ILE A N 1
ATOM 705 C CA . ILE A 1 89 ? 5.238 -43.812 -35.531 1 96.44 89 ILE A CA 1
ATOM 706 C C . ILE A 1 89 ? 5.73 -43.375 -36.938 1 96.44 89 ILE A C 1
ATOM 708 O O . ILE A 1 89 ? 5.883 -42.188 -37.219 1 96.44 89 ILE A O 1
ATOM 712 N N . LYS A 1 90 ? 5.973 -44.344 -37.781 1 95.56 90 LYS A N 1
ATOM 713 C CA . LYS A 1 90 ? 6.461 -44.094 -39.125 1 95.56 90 LYS A CA 1
ATOM 714 C C . LYS A 1 90 ? 5.473 -43.219 -39.906 1 95.56 90 LYS A C 1
ATOM 716 O O . LYS A 1 90 ? 5.875 -42.406 -40.719 1 95.56 90 LYS A O 1
ATOM 721 N N . VAL A 1 91 ? 4.203 -43.469 -39.688 1 95.38 91 VAL A N 1
ATOM 722 C CA . VAL A 1 91 ? 3.182 -42.656 -40.344 1 95.38 91 VAL A CA 1
ATOM 723 C C . VAL A 1 91 ? 3.389 -41.188 -40.031 1 95.38 91 VAL A C 1
ATOM 725 O O . VAL A 1 91 ? 3.293 -40.312 -40.906 1 95.38 91 VAL A O 1
ATOM 728 N N . HIS A 1 92 ? 3.615 -40.875 -38.781 1 95.25 92 HIS A N 1
ATOM 729 C CA . HIS A 1 92 ? 3.844 -39.5 -38.344 1 95.25 92 HIS A CA 1
ATOM 730 C C . HIS A 1 92 ? 5.137 -38.938 -38.938 1 95.25 92 HIS A C 1
ATOM 732 O O . HIS A 1 92 ? 5.188 -37.781 -39.344 1 95.25 92 HIS A O 1
ATOM 738 N N . ILE A 1 93 ? 6.195 -39.75 -38.938 1 94.94 93 ILE A N 1
ATOM 739 C CA . ILE A 1 93 ? 7.473 -39.312 -39.5 1 94.94 93 ILE A CA 1
ATOM 740 C C . ILE A 1 93 ? 7.324 -39 -41 1 94.94 93 ILE A C 1
ATOM 742 O O . ILE A 1 93 ? 7.875 -38.031 -41.5 1 94.94 93 ILE A O 1
ATOM 746 N N . ASP A 1 94 ? 6.535 -39.781 -41.656 1 94.12 94 ASP A N 1
ATOM 747 C CA . ASP A 1 94 ? 6.281 -39.562 -43.094 1 94.12 94 ASP A CA 1
ATOM 748 C C . ASP A 1 94 ? 5.527 -38.281 -43.312 1 94.12 94 ASP A C 1
ATOM 750 O O . ASP A 1 94 ? 5.77 -37.562 -44.312 1 94.12 94 ASP A O 1
ATOM 754 N N . GLN A 1 95 ? 4.641 -38.062 -42.5 1 92.81 95 GLN A N 1
ATOM 755 C CA . GLN A 1 95 ? 3.891 -36.812 -42.625 1 92.81 95 GLN A CA 1
ATOM 756 C C . GLN A 1 95 ? 4.801 -35.625 -42.438 1 92.81 95 GLN A C 1
ATOM 758 O O . GLN A 1 95 ? 4.633 -34.594 -43.094 1 92.81 95 GLN A O 1
ATOM 763 N N . ILE A 1 96 ? 5.715 -35.688 -41.5 1 92.5 96 ILE A N 1
ATOM 764 C CA . ILE A 1 96 ? 6.68 -34.594 -41.281 1 92.5 96 ILE A CA 1
ATOM 765 C C . ILE A 1 96 ? 7.531 -34.406 -42.531 1 92.5 96 ILE A C 1
ATOM 767 O O . ILE A 1 96 ? 7.809 -33.281 -42.938 1 92.5 96 ILE A O 1
ATOM 771 N N . SER A 1 97 ? 7.902 -35.531 -43.125 1 90.25 97 SER A N 1
ATOM 772 C CA . SER A 1 97 ? 8.727 -35.5 -44.344 1 90.25 97 SER A CA 1
ATOM 773 C C . SER A 1 97 ? 7.996 -34.812 -45.469 1 90.25 97 SER A C 1
ATOM 775 O O . SER A 1 97 ? 8.625 -34.125 -46.312 1 90.25 97 SER A O 1
ATOM 777 N N . ARG A 1 98 ? 6.734 -34.938 -45.5 1 87.88 98 ARG A N 1
ATOM 778 C CA . ARG A 1 98 ? 5.938 -34.344 -46.562 1 87.88 98 ARG A CA 1
ATOM 779 C C . ARG A 1 98 ? 5.883 -32.812 -46.406 1 87.88 98 ARG A C 1
ATOM 781 O O . ARG A 1 98 ? 5.742 -32.094 -47.375 1 87.88 98 ARG A O 1
ATOM 788 N N . LEU A 1 99 ? 5.898 -32.375 -45.219 1 84.12 99 LEU A N 1
ATOM 789 C CA . LEU A 1 99 ? 5.887 -30.938 -44.938 1 84.12 99 LEU A CA 1
ATOM 790 C C . LEU A 1 99 ? 7.133 -30.266 -45.531 1 84.12 99 LEU A C 1
ATOM 792 O O . LEU A 1 99 ? 7.141 -29.062 -45.75 1 84.12 99 LEU A O 1
ATOM 796 N N . CYS A 1 100 ? 8.172 -30.969 -45.75 1 74.38 100 CYS A N 1
ATOM 797 C CA . CYS A 1 100 ? 9.438 -30.469 -46.25 1 74.38 100 CYS A CA 1
ATOM 798 C C . CYS A 1 100 ? 9.312 -30.031 -47.719 1 74.38 100 CYS A C 1
ATOM 800 O O . CYS A 1 100 ? 10.125 -29.25 -48.219 1 74.38 100 CYS A O 1
ATOM 802 N N . ASN A 1 101 ? 8.305 -30.5 -48.375 1 74.75 101 ASN A N 1
ATOM 803 C CA . ASN A 1 101 ? 8.18 -30.25 -49.812 1 74.75 101 ASN A CA 1
ATOM 804 C C . ASN A 1 101 ? 7.539 -28.891 -50.094 1 74.75 101 ASN A C 1
ATOM 806 O O . ASN A 1 101 ? 7.449 -28.453 -51.25 1 74.75 101 ASN A O 1
ATOM 810 N N . GLU A 1 102 ? 7.152 -28.234 -49.062 1 75.12 102 GLU A N 1
ATOM 811 C CA . GLU A 1 102 ? 6.484 -26.953 -49.219 1 75.12 102 GLU A CA 1
ATOM 812 C C . GLU A 1 102 ? 7.266 -25.828 -48.562 1 75.12 102 GLU A C 1
ATOM 814 O O . GLU A 1 102 ? 8.297 -26.078 -47.938 1 75.12 102 GLU A O 1
ATOM 819 N N . ASN A 1 103 ? 6.898 -24.516 -48.844 1 79.94 103 ASN A N 1
ATOM 820 C CA . ASN A 1 103 ? 7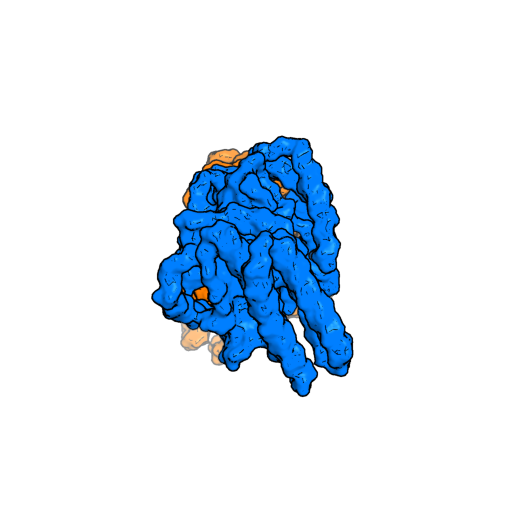.473 -23.391 -48.156 1 79.94 103 ASN A CA 1
ATOM 821 C C . ASN A 1 103 ? 7.043 -23.359 -46.688 1 79.94 103 ASN A C 1
ATOM 823 O O . ASN A 1 103 ? 5.859 -23.219 -46.375 1 79.94 103 ASN A O 1
ATOM 827 N N . PRO A 1 104 ? 8.102 -23.578 -45.844 1 79.69 104 PRO A N 1
ATOM 828 C CA . PRO A 1 104 ? 7.781 -23.719 -44.438 1 79.69 104 PRO A CA 1
ATOM 829 C C . PRO A 1 104 ? 7.238 -22.422 -43.844 1 79.69 104 PRO A C 1
ATOM 831 O O . PRO A 1 104 ? 7.668 -21.328 -44.219 1 79.69 104 PRO A O 1
ATOM 834 N N . ASN A 1 105 ? 6.191 -22.484 -43.125 1 84 105 ASN A N 1
ATOM 835 C CA . ASN A 1 105 ? 5.641 -21.391 -42.344 1 84 105 ASN A CA 1
ATOM 836 C C . ASN A 1 105 ? 5.48 -21.781 -40.875 1 84 105 ASN A C 1
ATOM 838 O O . ASN A 1 105 ? 5.898 -22.859 -40.469 1 84 105 ASN A O 1
ATOM 842 N N . ILE A 1 106 ? 4.98 -20.891 -40 1 83.5 106 ILE A N 1
ATOM 843 C CA . ILE A 1 106 ? 4.887 -21.094 -38.562 1 83.5 106 ILE A CA 1
ATOM 844 C C . ILE A 1 106 ? 3.941 -22.25 -38.25 1 83.5 106 ILE A C 1
ATOM 846 O O . ILE A 1 106 ? 4.145 -22.984 -37.281 1 83.5 106 ILE A O 1
ATOM 850 N N . ILE A 1 107 ? 3.045 -22.422 -39.062 1 85.25 107 ILE A N 1
ATOM 851 C CA . ILE A 1 107 ? 2.074 -23.5 -38.875 1 85.25 107 ILE A CA 1
ATOM 852 C C . ILE A 1 107 ? 2.766 -24.859 -39.031 1 85.25 107 ILE A C 1
ATOM 854 O O . ILE A 1 107 ? 2.434 -25.812 -38.312 1 85.25 107 ILE A O 1
ATOM 858 N N . ASP A 1 108 ? 3.693 -24.906 -39.906 1 88.25 108 ASP A N 1
ATOM 859 C CA . ASP A 1 108 ? 4.453 -26.141 -40.094 1 88.25 108 ASP A CA 1
ATOM 860 C C . ASP A 1 108 ? 5.27 -26.484 -38.844 1 88.25 108 ASP A C 1
ATOM 862 O O . ASP A 1 108 ? 5.41 -27.656 -38.5 1 88.25 108 ASP A O 1
ATOM 866 N N . ASP A 1 109 ? 5.801 -25.438 -38.312 1 89.81 109 ASP A N 1
ATOM 867 C CA . ASP A 1 109 ? 6.547 -25.641 -37.062 1 89.81 109 ASP A CA 1
ATOM 868 C C . ASP A 1 109 ? 5.664 -26.266 -36 1 89.81 109 ASP A C 1
ATOM 870 O O . ASP A 1 109 ? 6.07 -27.234 -35.312 1 89.81 109 ASP A O 1
ATOM 874 N N . HIS A 1 110 ? 4.52 -25.734 -35.875 1 91.56 110 HIS A N 1
ATOM 875 C CA . HIS A 1 110 ? 3.58 -26.25 -34.875 1 91.56 110 HIS A CA 1
ATOM 876 C C . HIS A 1 110 ? 3.158 -27.672 -35.219 1 91.56 110 HIS A C 1
ATOM 878 O O . HIS A 1 110 ? 2.98 -28.5 -34.312 1 91.56 110 HIS A O 1
ATOM 884 N N . GLU A 1 111 ? 2.994 -27.938 -36.406 1 91.88 111 GLU A N 1
ATOM 885 C CA . GLU A 1 111 ? 2.592 -29.266 -36.844 1 91.88 111 GLU A CA 1
ATOM 886 C C . GLU A 1 111 ? 3.676 -30.297 -36.531 1 91.88 111 GLU A C 1
ATOM 888 O O . GLU A 1 111 ? 3.375 -31.422 -36.156 1 91.88 111 GLU A O 1
ATOM 893 N N . ILE A 1 112 ? 4.855 -29.891 -36.781 1 93.19 112 ILE A N 1
ATOM 894 C CA . ILE A 1 112 ? 5.977 -30.781 -36.5 1 93.19 112 ILE A CA 1
ATOM 895 C C . ILE A 1 112 ? 5.988 -31.109 -35 1 93.19 112 ILE A C 1
ATOM 897 O O . ILE A 1 112 ? 6.129 -32.281 -34.625 1 93.19 112 ILE A O 1
ATOM 901 N N . MET A 1 113 ? 5.785 -30.125 -34.219 1 92.44 113 MET A N 1
ATOM 902 C CA . MET A 1 113 ? 5.762 -30.344 -32.781 1 92.44 113 MET A CA 1
ATOM 903 C C . MET A 1 113 ? 4.57 -31.203 -32.375 1 92.44 113 MET A C 1
ATOM 905 O O . MET A 1 113 ? 4.668 -32 -31.453 1 92.44 113 MET A O 1
ATOM 909 N N . ALA A 1 114 ? 3.52 -30.969 -33.031 1 94.31 114 ALA A N 1
ATOM 910 C CA . ALA A 1 114 ? 2.324 -31.75 -32.75 1 94.31 114 ALA A CA 1
ATOM 911 C C . ALA A 1 114 ? 2.574 -33.25 -33 1 94.31 114 ALA A C 1
ATOM 913 O O . ALA A 1 114 ? 2.107 -34.094 -32.25 1 94.31 114 ALA A O 1
ATOM 914 N N . HIS A 1 115 ? 3.262 -33.469 -34.062 1 94.44 115 HIS A N 1
ATOM 915 C CA . HIS A 1 115 ? 3.598 -34.875 -34.344 1 94.44 115 HIS A CA 1
ATOM 916 C C . HIS A 1 115 ? 4.484 -35.469 -33.281 1 94.44 115 HIS A C 1
ATOM 918 O O . HIS A 1 115 ? 4.367 -36.656 -32.938 1 94.44 115 HIS A O 1
ATOM 924 N N . GLY A 1 116 ? 5.375 -34.656 -32.75 1 95.25 116 GLY A N 1
ATOM 925 C CA . GLY A 1 116 ? 6.184 -35.125 -31.641 1 95.25 116 GLY A CA 1
ATOM 926 C C . GLY A 1 116 ? 5.363 -35.5 -30.422 1 95.25 116 GLY A C 1
ATOM 927 O O . GLY A 1 116 ? 5.621 -36.5 -29.781 1 95.25 116 GLY A O 1
ATOM 928 N N . ALA A 1 117 ? 4.414 -34.656 -30.141 1 95.56 117 ALA A N 1
ATOM 929 C CA . ALA A 1 117 ? 3.523 -34.906 -29 1 95.56 117 ALA A CA 1
ATOM 930 C C . ALA A 1 117 ? 2.725 -36.188 -29.219 1 95.56 117 ALA A C 1
ATOM 932 O O . ALA A 1 117 ? 2.545 -36.969 -28.281 1 95.56 117 ALA A O 1
ATOM 933 N N . MET A 1 118 ? 2.32 -36.406 -30.438 1 95.81 118 MET A N 1
ATOM 934 C CA . MET A 1 118 ? 1.532 -37.594 -30.75 1 95.81 118 MET A CA 1
ATOM 935 C C . MET A 1 118 ? 2.385 -38.844 -30.656 1 95.81 118 MET A C 1
ATOM 937 O O . MET A 1 118 ? 1.924 -39.875 -30.172 1 95.81 118 MET A O 1
ATOM 941 N N . ILE A 1 119 ? 3.533 -38.719 -31.109 1 97 119 ILE A N 1
ATOM 942 C CA . ILE A 1 119 ? 4.441 -39.844 -31.078 1 97 119 ILE A CA 1
ATOM 943 C C . ILE A 1 119 ? 4.719 -40.219 -29.625 1 97 119 ILE A C 1
ATOM 945 O O . ILE A 1 119 ? 4.688 -41.406 -29.266 1 97 119 ILE A O 1
ATOM 949 N N . SER A 1 120 ? 4.984 -39.219 -28.844 1 96.69 120 SER A N 1
ATOM 950 C CA . SER A 1 120 ? 5.195 -39.5 -27.422 1 96.69 120 SER A CA 1
ATOM 951 C C . SER A 1 120 ? 3.98 -40.188 -26.797 1 96.69 120 SER A C 1
ATOM 953 O O . SER A 1 120 ? 4.125 -41.125 -26.016 1 96.69 120 SER A O 1
ATOM 955 N N . SER A 1 121 ? 2.834 -39.75 -27.125 1 96.81 121 SER A N 1
ATOM 956 C CA . SER A 1 121 ? 1.597 -40.312 -26.609 1 96.81 121 SER A CA 1
ATOM 957 C C . SER A 1 121 ? 1.433 -41.75 -27.078 1 96.81 121 SER A C 1
ATOM 959 O O . SER A 1 121 ? 0.97 -42.625 -26.312 1 96.81 121 SER A O 1
ATOM 961 N N . LEU A 1 122 ? 1.784 -42 -28.312 1 96.62 122 LEU A N 1
ATOM 962 C CA . LEU A 1 122 ? 1.682 -43.344 -28.875 1 96.62 122 LEU A CA 1
ATOM 963 C C . LEU A 1 122 ? 2.609 -44.281 -28.141 1 96.62 122 LEU A C 1
ATOM 965 O O . LEU A 1 122 ? 2.225 -45.438 -27.844 1 96.62 122 LEU A O 1
ATOM 969 N N . ILE A 1 123 ? 3.783 -43.812 -27.922 1 96.44 123 ILE A N 1
ATOM 970 C CA . ILE A 1 123 ? 4.758 -44.625 -27.219 1 96.44 123 ILE A CA 1
ATOM 971 C C . ILE A 1 123 ? 4.215 -45 -25.828 1 96.44 123 ILE A C 1
ATOM 973 O O . ILE A 1 123 ? 4.246 -46.156 -25.438 1 96.44 123 ILE A O 1
ATOM 977 N N . LEU A 1 124 ? 3.707 -44.031 -25.156 1 96.31 124 LEU A N 1
ATOM 978 C CA . LEU A 1 124 ? 3.146 -44.281 -23.828 1 96.31 124 LEU A CA 1
ATOM 979 C C . LEU A 1 124 ? 1.947 -45.219 -23.906 1 96.31 124 LEU A C 1
ATOM 981 O O . LEU A 1 124 ? 1.799 -46.094 -23.062 1 96.31 124 LEU A O 1
ATOM 985 N N . SER A 1 125 ? 1.056 -45 -24.844 1 96 125 SER A N 1
ATOM 986 C CA . SER A 1 125 ? -0.144 -45.812 -25 1 96 125 SER A CA 1
ATOM 987 C C . SER A 1 125 ? 0.207 -47.281 -25.172 1 96 125 SER A C 1
ATOM 989 O O . SER A 1 125 ? -0.371 -48.156 -24.5 1 96 125 SER A O 1
ATOM 991 N N . HIS A 1 126 ? 1.146 -47.562 -26.047 1 96.19 126 HIS A N 1
ATOM 992 C CA . HIS A 1 126 ? 1.553 -48.938 -26.297 1 96.19 126 HIS A CA 1
ATOM 993 C C . HIS A 1 126 ? 2.201 -49.562 -25.062 1 96.19 126 HIS A C 1
ATOM 995 O O . HIS A 1 126 ? 2.027 -50.75 -24.781 1 96.19 126 HIS A O 1
ATOM 1001 N N . TYR A 1 127 ? 2.957 -48.75 -24.359 1 95.19 127 TYR A N 1
ATOM 1002 C CA . TYR A 1 127 ? 3.568 -49.25 -23.125 1 95.19 127 TYR A CA 1
ATOM 1003 C C . TYR A 1 127 ? 2.502 -49.625 -22.109 1 95.19 127 TYR A C 1
ATOM 1005 O O . TYR A 1 127 ? 2.576 -50.688 -21.484 1 95.19 127 TYR A O 1
ATOM 1013 N N . LEU A 1 128 ? 1.53 -48.781 -21.938 1 93.69 128 LEU A N 1
ATOM 1014 C CA . LEU A 1 128 ? 0.457 -49.062 -20.984 1 93.69 128 LEU A CA 1
ATOM 1015 C C . LEU A 1 128 ? -0.343 -50.281 -21.391 1 93.69 128 LEU A C 1
ATOM 1017 O O . LEU A 1 128 ? -0.777 -51.062 -20.547 1 93.69 128 LEU A O 1
ATOM 1021 N N . GLU A 1 129 ? -0.501 -50.438 -22.672 1 92.25 129 GLU A N 1
ATOM 1022 C CA . GLU A 1 129 ? -1.194 -51.625 -23.172 1 92.25 129 GLU A CA 1
ATOM 1023 C C . GLU A 1 129 ? -0.43 -52.906 -22.828 1 92.25 129 GLU A C 1
ATOM 1025 O O . GLU A 1 129 ? -1.034 -53.938 -22.484 1 92.25 129 GLU A O 1
ATOM 1030 N N . GLU A 1 130 ? 0.81 -52.781 -23 1 91.81 130 GLU A N 1
ATOM 1031 C CA . GLU A 1 130 ? 1.636 -53.938 -22.625 1 91.81 130 GLU A CA 1
ATOM 1032 C C . GLU A 1 130 ? 1.511 -54.25 -21.141 1 91.81 130 GLU A C 1
ATOM 1034 O O . GLU A 1 130 ? 1.584 -55.406 -20.75 1 91.81 130 GLU A O 1
ATOM 1039 N N . CYS A 1 131 ? 1.321 -53.312 -20.359 1 89.44 131 CYS A N 1
ATOM 1040 C CA . CYS A 1 131 ? 1.131 -53.469 -18.938 1 89.44 131 CYS A CA 1
ATOM 1041 C C . CYS A 1 131 ? -0.316 -53.812 -18.609 1 89.44 131 CYS A C 1
ATOM 1043 O O . CYS A 1 131 ? -0.728 -53.781 -17.453 1 89.44 131 CYS A O 1
ATOM 1045 N N . THR A 1 132 ? -1.11 -54.094 -19.625 1 87.94 132 THR A N 1
ATOM 1046 C CA . THR A 1 132 ? -2.5 -54.531 -19.516 1 87.94 132 THR A CA 1
ATOM 1047 C C . THR A 1 132 ? -3.377 -53.406 -18.969 1 87.94 132 THR A C 1
ATOM 1049 O O . THR A 1 132 ? -4.289 -53.656 -18.172 1 87.94 132 THR A O 1
ATOM 1052 N N . LYS A 1 133 ? -3.023 -52.25 -19.344 1 89.69 133 LYS A N 1
ATOM 1053 C CA . LYS A 1 133 ? -3.836 -51.094 -18.984 1 89.69 133 LYS A CA 1
ATOM 1054 C C . LYS A 1 133 ? -4.52 -50.5 -20.219 1 89.69 133 LYS A C 1
ATOM 1056 O O . LYS A 1 133 ? -3.869 -49.875 -21.047 1 89.69 133 LYS A O 1
ATOM 1061 N N . LYS A 1 134 ? -5.742 -50.719 -20.234 1 90.31 134 LYS A N 1
ATOM 1062 C CA . LYS A 1 134 ? -6.492 -50.188 -21.375 1 90.31 134 LYS A CA 1
ATOM 1063 C C . LYS A 1 134 ? -6.457 -48.656 -21.375 1 90.31 134 LYS A C 1
ATOM 1065 O O . LYS A 1 134 ? -6.57 -48 -20.328 1 90.31 134 LYS A O 1
ATOM 1070 N N . ASN A 1 135 ? -6.188 -48.125 -22.516 1 92.62 135 ASN A N 1
ATOM 1071 C CA . ASN A 1 135 ? -6.074 -46.656 -22.625 1 92.62 135 ASN A CA 1
ATOM 1072 C C . ASN A 1 135 ? -6.508 -46.156 -24 1 92.62 135 ASN A C 1
ATOM 1074 O O . ASN A 1 135 ? -6.723 -46.969 -24.922 1 92.62 135 ASN A O 1
ATOM 1078 N N . PHE A 1 136 ? -6.742 -44.906 -24.047 1 93.38 136 PHE A N 1
ATOM 1079 C CA . PHE A 1 136 ? -7.148 -44.25 -25.281 1 93.38 136 PHE A CA 1
ATOM 1080 C C . PHE A 1 136 ? -6.492 -42.875 -25.406 1 93.38 136 PHE A C 1
ATOM 1082 O O . PHE A 1 136 ? -6.387 -42.125 -24.422 1 93.38 136 PHE A O 1
ATOM 1089 N N . ILE A 1 137 ? -5.957 -42.594 -26.578 1 94.81 137 ILE A N 1
ATOM 1090 C CA . ILE A 1 137 ? -5.312 -41.312 -26.812 1 94.81 137 ILE A CA 1
ATOM 1091 C C . ILE A 1 137 ? -6.355 -40.281 -27.25 1 94.81 137 ILE A C 1
ATOM 1093 O O . ILE A 1 137 ? -7.043 -40.5 -28.25 1 94.81 137 ILE A O 1
ATOM 1097 N N . LEU A 1 138 ? -6.496 -39.281 -26.484 1 93.19 138 LEU A N 1
ATOM 1098 C CA . LEU A 1 138 ? -7.344 -38.156 -26.844 1 93.19 138 LEU A CA 1
ATOM 1099 C C . LEU A 1 138 ? -6.52 -37.031 -27.469 1 93.19 138 LEU A C 1
ATOM 1101 O O . LEU A 1 138 ? -5.75 -36.375 -26.766 1 93.19 138 LEU A O 1
ATOM 1105 N N . ASN A 1 139 ? -6.723 -36.812 -28.703 1 92.81 139 ASN A N 1
ATOM 1106 C CA . ASN A 1 139 ? -6.027 -35.719 -29.391 1 92.81 139 ASN A CA 1
ATOM 1107 C C . ASN A 1 139 ? -6.5 -34.375 -28.891 1 92.81 139 ASN A C 1
ATOM 1109 O O . ASN A 1 139 ? -7.652 -34 -29.109 1 92.81 139 ASN A O 1
ATOM 1113 N N . SER A 1 140 ? -5.602 -33.625 -28.297 1 93.38 140 SER A N 1
ATOM 1114 C CA . SER A 1 140 ? -5.953 -32.375 -27.672 1 93.38 140 SER A CA 1
ATOM 1115 C C . SER A 1 140 ? -6.43 -31.344 -28.688 1 93.38 140 SER A C 1
ATOM 1117 O O . SER A 1 140 ? -7.211 -30.453 -28.375 1 93.38 140 SER A O 1
ATOM 1119 N N . CYS A 1 141 ? -5.992 -31.484 -29.906 1 92.75 141 CYS A N 1
ATOM 1120 C CA . CYS A 1 141 ? -6.387 -30.547 -30.969 1 92.75 141 CYS A CA 1
ATOM 1121 C C . CYS A 1 141 ? -7.883 -30.641 -31.25 1 92.75 141 CYS A C 1
ATOM 1123 O O . CYS A 1 141 ? -8.461 -29.75 -31.844 1 92.75 141 CYS A O 1
ATOM 1125 N N . HIS A 1 142 ? -8.422 -31.688 -30.781 1 91.06 142 HIS A N 1
ATOM 1126 C CA . HIS A 1 142 ? -9.836 -31.906 -31.078 1 91.06 142 HIS A CA 1
ATOM 1127 C C . HIS A 1 142 ? -10.727 -31.188 -30.062 1 91.06 142 HIS A C 1
ATOM 1129 O O . HIS A 1 142 ? -11.922 -31.016 -30.297 1 91.06 142 HIS A O 1
ATOM 1135 N N . PHE A 1 143 ? -10.172 -30.766 -28.969 1 93.5 143 PHE A N 1
ATOM 1136 C CA . PHE A 1 143 ? -11.078 -30.188 -27.984 1 93.5 143 PHE A CA 1
ATOM 1137 C C . PHE A 1 143 ? -10.484 -28.922 -27.375 1 93.5 143 PHE A C 1
ATOM 1139 O O . PHE A 1 143 ? -11.203 -28.109 -26.797 1 93.5 143 PHE A O 1
ATOM 1146 N N . MET A 1 144 ? -9.18 -28.75 -27.344 1 93.06 144 MET A N 1
ATOM 1147 C CA . MET A 1 144 ? -8.547 -27.578 -26.734 1 93.06 144 MET A CA 1
ATOM 1148 C C . MET A 1 144 ? -8.367 -26.469 -27.766 1 93.06 144 MET A C 1
ATOM 1150 O O . MET A 1 144 ? -7.711 -26.656 -28.781 1 93.06 144 MET A O 1
ATOM 1154 N N . ARG A 1 145 ? -8.938 -25.297 -27.469 1 92.5 145 ARG A N 1
ATOM 1155 C CA . ARG A 1 145 ? -8.867 -24.156 -28.375 1 92.5 145 ARG A CA 1
ATOM 1156 C C . ARG A 1 145 ? -8.562 -22.875 -27.625 1 92.5 145 ARG A C 1
ATOM 1158 O O . ARG A 1 145 ? -9.109 -22.641 -26.547 1 92.5 145 ARG A O 1
ATOM 1165 N N . LEU A 1 146 ? -7.715 -22.125 -28.188 1 89.56 146 LEU A N 1
ATOM 1166 C CA . LEU A 1 146 ? -7.402 -20.797 -27.641 1 89.56 146 LEU A CA 1
ATOM 1167 C C . LEU A 1 146 ? -8.281 -19.734 -28.281 1 89.56 146 LEU A C 1
ATOM 1169 O O . LEU A 1 146 ? -8.609 -19.797 -29.469 1 89.56 146 LEU A O 1
ATOM 1173 N N . GLY A 1 147 ? -8.672 -18.812 -27.469 1 85.88 147 GLY A N 1
ATOM 1174 C CA . GLY A 1 147 ? -9.383 -17.656 -28 1 85.88 147 GLY A CA 1
ATOM 1175 C C . GLY A 1 147 ? -8.461 -16.625 -28.625 1 85.88 147 GLY A C 1
ATOM 1176 O O . GLY A 1 147 ? -7.273 -16.891 -28.828 1 85.88 147 GLY A O 1
ATOM 1177 N N . LEU A 1 148 ? -9.055 -15.531 -28.984 1 80.88 148 LEU A N 1
ATOM 1178 C CA . LEU A 1 148 ? -8.297 -14.445 -29.594 1 80.88 148 LEU A CA 1
ATOM 1179 C C . LEU A 1 148 ? -7.293 -13.852 -28.625 1 80.88 148 LEU A C 1
ATOM 1181 O O . LEU A 1 148 ? -6.262 -13.312 -29.031 1 80.88 148 LEU A O 1
ATOM 1185 N N . ASP A 1 149 ? -7.57 -13.961 -27.375 1 74.5 149 ASP A N 1
ATOM 1186 C CA . ASP A 1 149 ? -6.684 -13.438 -26.344 1 74.5 149 ASP A CA 1
ATOM 1187 C C . ASP A 1 149 ? -5.59 -14.445 -26 1 74.5 149 ASP A C 1
ATOM 1189 O O . ASP A 1 149 ? -4.785 -14.211 -25.094 1 74.5 149 ASP A O 1
ATOM 1193 N N . ARG A 1 150 ? -5.574 -15.547 -26.578 1 79.75 150 ARG A N 1
ATOM 1194 C CA . ARG A 1 150 ? -4.598 -16.625 -26.406 1 79.75 150 ARG A CA 1
ATOM 1195 C C . ARG A 1 150 ? -4.785 -17.312 -25.062 1 79.75 150 ARG A C 1
ATOM 1197 O O . ARG A 1 150 ? -3.812 -17.766 -24.453 1 79.75 150 ARG A O 1
ATOM 1204 N N . LYS A 1 151 ? -6.012 -17.156 -24.594 1 81.62 151 LYS A N 1
ATOM 1205 C CA . LYS A 1 151 ? -6.422 -17.938 -23.422 1 81.62 151 LYS A CA 1
ATOM 1206 C C . LYS A 1 151 ? -7.379 -19.047 -23.828 1 81.62 151 LYS A C 1
ATOM 1208 O O . LYS A 1 151 ? -8.094 -18.938 -24.828 1 81.62 151 LYS A O 1
ATOM 1213 N N . PRO A 1 152 ? -7.32 -20.094 -23.062 1 87.5 152 PRO A N 1
ATOM 1214 C CA . PRO A 1 152 ? -8.211 -21.203 -23.422 1 87.5 152 PRO A CA 1
ATOM 1215 C C . PRO A 1 152 ? -9.688 -20.812 -23.344 1 87.5 152 PRO A C 1
ATOM 1217 O O . PRO A 1 152 ? -10.109 -20.141 -22.391 1 87.5 152 PRO A O 1
ATOM 1220 N N . ASP A 1 153 ? -10.391 -21.125 -24.375 1 88.56 153 ASP A N 1
ATOM 1221 C CA . ASP A 1 153 ? -11.844 -20.984 -24.375 1 88.56 153 ASP A CA 1
ATOM 1222 C C . ASP A 1 153 ? -12.508 -22.094 -23.578 1 88.56 153 ASP A C 1
ATOM 1224 O O . ASP A 1 153 ? -12.93 -23.109 -24.141 1 88.56 153 ASP A O 1
ATOM 1228 N N . ILE A 1 154 ? -12.734 -21.875 -22.328 1 86.94 154 ILE A N 1
ATOM 1229 C CA . ILE A 1 154 ? -13.156 -22.891 -21.391 1 86.94 154 ILE A CA 1
ATOM 1230 C C . ILE A 1 154 ? -14.531 -23.422 -21.781 1 86.94 154 ILE A C 1
ATOM 1232 O O . ILE A 1 154 ? -14.797 -24.625 -21.688 1 86.94 154 ILE A O 1
ATOM 1236 N N . LYS A 1 155 ? -15.406 -22.578 -22.219 1 87.94 155 LYS A N 1
ATOM 1237 C CA . LYS A 1 155 ? -16.75 -23 -22.625 1 87.94 155 LYS A CA 1
ATOM 1238 C C . LYS A 1 155 ? -16.688 -23.969 -23.812 1 87.94 155 LYS A C 1
ATOM 1240 O O . LYS A 1 155 ? -17.359 -25 -23.812 1 87.94 155 LYS A O 1
ATOM 1245 N N . TYR A 1 156 ? -15.906 -23.547 -24.781 1 90.81 156 TYR A N 1
ATOM 1246 C CA . TYR A 1 156 ? -15.734 -24.391 -25.969 1 90.81 156 TYR A CA 1
ATOM 1247 C C . TYR A 1 156 ? -15.125 -25.734 -25.594 1 90.81 156 TYR A C 1
ATOM 1249 O O . TYR A 1 156 ? -15.594 -26.781 -26.062 1 90.81 156 TYR A O 1
ATOM 1257 N N . VAL A 1 157 ? -14.125 -25.719 -24.797 1 91.25 157 VAL A N 1
ATOM 1258 C CA . VAL A 1 157 ? -13.391 -26.922 -24.438 1 91.25 157 VAL A CA 1
ATOM 1259 C C . VAL A 1 157 ? -14.297 -27.859 -23.641 1 91.25 157 VAL A C 1
ATOM 1261 O O . VAL A 1 157 ? -14.32 -29.062 -23.875 1 91.25 157 VAL A O 1
ATOM 1264 N N . LYS A 1 158 ? -15.039 -27.297 -22.719 1 90.5 158 LYS A N 1
ATOM 1265 C CA . LYS A 1 158 ? -15.953 -28.094 -21.906 1 90.5 158 LYS A CA 1
ATOM 1266 C C . LYS A 1 158 ? -16.984 -28.812 -22.766 1 90.5 158 LYS A C 1
ATOM 1268 O O . LYS A 1 158 ? -17.266 -30 -22.547 1 90.5 158 LYS A O 1
ATOM 1273 N N . LYS A 1 159 ? -17.531 -28.156 -23.703 1 91.56 159 LYS A N 1
ATOM 1274 C CA . LYS A 1 159 ? -18.531 -28.719 -24.594 1 91.56 159 LYS A CA 1
ATOM 1275 C C . LYS A 1 159 ? -17.953 -29.891 -25.406 1 91.56 159 LYS A C 1
ATOM 1277 O O . LYS A 1 159 ? -18.578 -30.938 -25.5 1 91.56 159 LYS A O 1
ATOM 1282 N N . ASN A 1 160 ? -16.812 -29.672 -25.969 1 91 160 ASN A N 1
ATOM 1283 C CA . ASN A 1 160 ? -16.188 -30.703 -26.812 1 91 160 ASN A CA 1
ATOM 1284 C C . ASN A 1 160 ? -15.766 -31.906 -25.984 1 91 160 ASN A C 1
ATOM 1286 O O . ASN A 1 160 ? -15.836 -33.031 -26.469 1 91 160 ASN A O 1
ATOM 1290 N N . VAL A 1 161 ? -15.32 -31.672 -24.797 1 91 161 VAL A N 1
ATOM 1291 C CA . VAL A 1 161 ? -14.891 -32.75 -23.906 1 91 161 VAL A CA 1
ATOM 1292 C C . VAL A 1 161 ? -16.094 -33.594 -23.516 1 91 161 VAL A C 1
ATOM 1294 O O . VAL A 1 161 ? -16 -34.812 -23.453 1 91 161 VAL A O 1
ATOM 1297 N N . GLU A 1 162 ? -17.156 -32.938 -23.234 1 89.25 162 GLU A N 1
ATOM 1298 C CA . GLU A 1 162 ? -18.375 -33.688 -22.891 1 89.25 162 GLU A CA 1
ATOM 1299 C C . GLU A 1 162 ? -18.797 -34.594 -24.031 1 89.25 162 GLU A C 1
ATOM 1301 O O . GLU A 1 162 ? -19.203 -35.75 -23.797 1 89.25 162 GLU A O 1
ATOM 1306 N N . GLU A 1 163 ? -18.703 -34.125 -25.219 1 88.5 163 GLU A N 1
ATOM 1307 C CA . GLU A 1 163 ? -19.062 -34.906 -26.391 1 88.5 163 GLU A CA 1
ATOM 1308 C C . GLU A 1 163 ? -18.094 -36.094 -26.562 1 88.5 163 GLU A C 1
ATOM 1310 O O . GLU A 1 163 ? -18.516 -37.219 -26.875 1 88.5 163 GLU A O 1
ATOM 1315 N N . LEU A 1 164 ? -16.859 -35.781 -26.344 1 86.44 164 LEU A N 1
ATOM 1316 C CA . LEU A 1 164 ? -15.828 -36.812 -26.484 1 86.44 164 LEU A CA 1
ATOM 1317 C C . LEU A 1 164 ? -15.977 -37.875 -25.422 1 86.44 164 LEU A C 1
ATOM 1319 O O . LEU A 1 164 ? -15.766 -39.062 -25.688 1 86.44 164 LEU A O 1
ATOM 1323 N N . MET A 1 165 ? -16.312 -37.5 -24.234 1 86.12 165 MET A N 1
ATOM 1324 C CA . MET A 1 165 ? -16.422 -38.438 -23.109 1 86.12 165 MET A CA 1
ATOM 1325 C C . MET A 1 165 ? -17.625 -39.344 -23.281 1 86.12 165 MET A C 1
ATOM 1327 O O . MET A 1 165 ? -17.609 -40.5 -22.812 1 86.12 165 MET A O 1
ATOM 1331 N N . LYS A 1 166 ? -18.594 -38.875 -23.953 1 84.56 166 LYS A N 1
ATOM 1332 C CA . LYS A 1 166 ? -19.75 -39.719 -24.25 1 84.56 166 LYS A CA 1
ATOM 1333 C C . LYS A 1 166 ? -19.375 -40.844 -25.203 1 84.56 166 LYS A C 1
ATOM 1335 O O . LYS A 1 166 ? -19.938 -41.938 -25.125 1 84.56 166 LYS A O 1
ATOM 1340 N N . ALA A 1 167 ? -18.406 -40.531 -25.969 1 79.88 167 ALA A N 1
ATOM 1341 C CA . ALA A 1 167 ? -18 -41.5 -26.984 1 79.88 167 ALA A CA 1
ATOM 1342 C C . ALA A 1 167 ? -17.062 -42.562 -26.406 1 79.88 167 ALA A C 1
ATOM 1344 O O . ALA A 1 167 ? -16.938 -43.656 -26.953 1 79.88 167 ALA A O 1
ATOM 1345 N N . CYS A 1 168 ? -16.422 -42.25 -25.297 1 78.75 168 CYS A N 1
ATOM 1346 C CA . CYS A 1 168 ? -15.477 -43.188 -24.703 1 78.75 168 CYS A CA 1
ATOM 1347 C C . CYS A 1 168 ? -15.766 -43.375 -23.234 1 78.75 168 CYS A C 1
ATOM 1349 O O . CYS A 1 168 ? -14.898 -43.188 -22.391 1 78.75 168 CYS A O 1
ATOM 1351 N N . PRO A 1 169 ? -16.859 -44.031 -22.875 1 74.75 169 PRO A N 1
ATOM 1352 C CA . PRO A 1 169 ? -17.266 -44.062 -21.469 1 74.75 169 PRO A CA 1
ATOM 1353 C C . PRO A 1 169 ? -16.453 -45.062 -20.656 1 74.75 169 PRO A C 1
ATOM 1355 O O . PRO A 1 169 ? -16.25 -44.875 -19.453 1 74.75 169 PRO A O 1
ATOM 1358 N N . ASP A 1 170 ? -15.867 -46.031 -21.219 1 80.62 170 ASP A N 1
ATOM 1359 C CA . ASP A 1 170 ? -15.367 -47.094 -20.391 1 80.62 170 ASP A CA 1
ATOM 1360 C C . ASP A 1 170 ? -13.844 -47.188 -20.453 1 80.62 170 ASP A C 1
ATOM 1362 O O . ASP A 1 170 ? -13.258 -48.219 -20.094 1 80.62 170 ASP A O 1
ATOM 1366 N N . VAL A 1 171 ? -13.211 -46.125 -20.719 1 86.06 171 VAL A N 1
ATOM 1367 C CA . VAL A 1 171 ? -11.758 -46.219 -20.797 1 86.06 171 VAL A CA 1
ATOM 1368 C C . VAL A 1 171 ? -11.141 -45.75 -19.484 1 86.06 171 VAL A C 1
ATOM 1370 O O . VAL A 1 171 ? -11.406 -44.625 -19.047 1 86.06 171 VAL A O 1
ATOM 1373 N N . PRO A 1 172 ? -10.391 -46.562 -18.938 1 89.25 172 PRO A N 1
ATOM 1374 C CA . PRO A 1 172 ? -9.844 -46.219 -17.625 1 89.25 172 PRO A CA 1
ATOM 1375 C C . PRO A 1 172 ? -8.789 -45.125 -17.688 1 89.25 172 PRO A C 1
ATOM 1377 O O . PRO A 1 172 ? -8.734 -44.25 -16.797 1 89.25 172 PRO A O 1
ATOM 1380 N N . ILE A 1 173 ? -7.953 -45.156 -18.719 1 93.31 173 ILE A N 1
ATOM 1381 C CA . ILE A 1 173 ? -6.867 -44.188 -18.812 1 93.31 173 ILE A CA 1
ATOM 1382 C C . ILE A 1 173 ? -6.965 -43.438 -20.125 1 93.31 173 ILE A C 1
ATOM 1384 O O . ILE A 1 173 ? -7.012 -44.031 -21.203 1 93.31 173 ILE A O 1
ATOM 1388 N N . LEU A 1 174 ? -7.098 -42.188 -20 1 93.75 174 LEU A N 1
ATOM 1389 C CA . LEU A 1 174 ? -7.066 -41.312 -21.172 1 93.75 174 LEU A CA 1
ATOM 1390 C C . LEU A 1 174 ? -5.73 -40.562 -21.266 1 93.75 174 LEU A C 1
ATOM 1392 O O . LEU A 1 174 ? -5.207 -40.094 -20.25 1 93.75 174 LEU A O 1
ATOM 1396 N N . ILE A 1 175 ? -5.137 -40.562 -22.422 1 95.56 175 ILE A N 1
ATOM 1397 C CA . ILE A 1 175 ? -3.867 -39.875 -22.641 1 95.56 175 ILE A CA 1
ATOM 1398 C C . ILE A 1 175 ? -4.078 -38.688 -23.547 1 95.56 175 ILE A C 1
ATOM 1400 O O . ILE A 1 175 ? -4.699 -38.812 -24.609 1 95.56 175 ILE A O 1
ATOM 1404 N N . THR A 1 176 ? -3.668 -37.531 -23.125 1 95.44 176 THR A N 1
ATOM 1405 C CA . THR A 1 176 ? -3.727 -36.344 -23.969 1 95.44 176 THR A CA 1
ATOM 1406 C C . THR A 1 176 ? -2.381 -35.625 -23.984 1 95.44 176 THR A C 1
ATOM 1408 O O . THR A 1 176 ? -1.463 -36 -23.25 1 95.44 176 THR A O 1
ATOM 1411 N N . GLN A 1 177 ? -2.219 -34.719 -24.906 1 94.75 177 GLN A N 1
ATOM 1412 C CA . GLN A 1 177 ? -0.946 -34.062 -25.125 1 94.75 177 GLN A CA 1
ATOM 1413 C C . GLN A 1 177 ? -0.913 -32.688 -24.422 1 94.75 177 GLN A C 1
ATOM 1415 O O . GLN A 1 177 ? -1.877 -31.922 -24.5 1 94.75 177 GLN A O 1
ATOM 1420 N N . SER A 1 178 ? 0.209 -32.438 -23.828 1 92.69 178 SER A N 1
ATOM 1421 C CA . SER A 1 178 ? 0.385 -31.172 -23.141 1 92.69 178 SER A CA 1
ATOM 1422 C C . SER A 1 178 ? 0.62 -30.047 -24.141 1 92.69 178 SER A C 1
ATOM 1424 O O . SER A 1 178 ? 1.313 -30.234 -25.141 1 92.69 178 SER A O 1
ATOM 1426 N N . ARG A 1 179 ? 0.052 -28.906 -23.984 1 89.12 179 ARG A N 1
ATOM 1427 C CA . ARG A 1 179 ? 0.272 -27.625 -24.641 1 89.12 179 ARG A CA 1
ATOM 1428 C C . ARG A 1 179 ? -0.225 -27.641 -26.078 1 89.12 179 ARG A C 1
ATOM 1430 O O . ARG A 1 179 ? -0.18 -26.625 -26.781 1 89.12 179 ARG A O 1
ATOM 1437 N N . LEU A 1 180 ? -0.602 -28.75 -26.531 1 92.06 180 LEU A N 1
ATOM 1438 C CA . LEU A 1 180 ? -1.107 -28.828 -27.906 1 92.06 180 LEU A CA 1
ATOM 1439 C C . LEU A 1 180 ? -2.559 -28.375 -27.969 1 92.06 180 LEU A C 1
ATOM 1441 O O . LEU A 1 180 ? -3.381 -28.766 -27.141 1 92.06 180 LEU A O 1
ATOM 1445 N N . CYS A 1 181 ? -2.842 -27.516 -28.891 1 93 181 CYS A N 1
ATOM 1446 C CA . CYS A 1 181 ? -4.191 -26.969 -29.031 1 93 181 CYS A CA 1
ATOM 1447 C C . CYS A 1 181 ? -4.391 -26.375 -30.422 1 93 181 CYS A C 1
ATOM 1449 O O . CYS A 1 181 ? -3.5 -26.453 -31.266 1 93 181 CYS A O 1
ATOM 1451 N N . LYS A 1 182 ? -5.559 -25.938 -30.641 1 93.69 182 LYS A N 1
ATOM 1452 C CA . LYS A 1 182 ? -5.859 -25.156 -31.844 1 93.69 182 LYS A CA 1
ATOM 1453 C C . LYS A 1 182 ? -6.07 -23.672 -31.5 1 93.69 182 LYS A C 1
ATOM 1455 O O . LYS A 1 182 ? -6.418 -23.344 -30.359 1 93.69 182 LYS A O 1
ATOM 1460 N N . ASN A 1 183 ? -5.734 -22.844 -32.438 1 91.25 183 ASN A N 1
ATOM 1461 C CA . ASN A 1 183 ? -5.996 -21.422 -32.219 1 91.25 183 ASN A CA 1
ATOM 1462 C C . ASN A 1 183 ? -7.402 -21.047 -32.656 1 91.25 183 ASN A C 1
ATOM 1464 O O . ASN A 1 183 ? -8.219 -21.906 -32.969 1 91.25 183 ASN A O 1
ATOM 1468 N N . ALA A 1 184 ? -7.707 -19.781 -32.625 1 89.19 184 ALA A N 1
ATOM 1469 C CA . ALA A 1 184 ? -9.047 -19.281 -32.938 1 89.19 184 ALA A CA 1
ATOM 1470 C C . ALA A 1 184 ? -9.383 -19.531 -34.406 1 89.19 184 ALA A C 1
ATOM 1472 O O . ALA A 1 184 ? -10.555 -19.578 -34.781 1 89.19 184 ALA A O 1
ATOM 1473 N N . TYR A 1 185 ? -8.414 -19.781 -35.281 1 90.56 185 TYR A N 1
ATOM 1474 C CA . TYR A 1 185 ? -8.602 -20.016 -36.719 1 90.56 185 TYR A CA 1
ATOM 1475 C C . TYR A 1 185 ? -8.586 -21.5 -37.031 1 90.56 185 TYR A C 1
ATOM 1477 O O . TYR A 1 185 ? -8.445 -21.891 -38.219 1 90.56 185 TYR A O 1
ATOM 1485 N N . ASP A 1 186 ? -8.516 -22.312 -36.031 1 90.38 186 ASP A N 1
ATOM 1486 C CA . ASP A 1 186 ? -8.586 -23.766 -36.156 1 90.38 186 ASP A CA 1
ATOM 1487 C C . ASP A 1 186 ? -7.277 -24.328 -36.688 1 90.38 186 ASP A C 1
ATOM 1489 O O . ASP A 1 186 ? -7.285 -25.344 -37.406 1 90.38 186 ASP A O 1
ATOM 1493 N N . GLU A 1 187 ? -6.309 -23.594 -36.406 1 92.19 187 GLU A N 1
ATOM 1494 C CA . GLU A 1 187 ? -4.977 -24.078 -36.75 1 92.19 187 GLU A CA 1
ATOM 1495 C C . GLU A 1 187 ? -4.254 -24.641 -35.531 1 92.19 187 GLU A C 1
ATOM 1497 O O . GLU A 1 187 ? -4.496 -24.203 -34.406 1 92.19 187 GLU A O 1
ATOM 1502 N N . VAL A 1 188 ? -3.363 -25.578 -35.844 1 92.69 188 VAL A N 1
ATOM 1503 C CA . VAL A 1 188 ? -2.584 -26.172 -34.75 1 92.69 188 VAL A CA 1
ATOM 1504 C C . VAL A 1 188 ? -1.698 -25.109 -34.125 1 92.69 188 VAL A C 1
ATOM 1506 O O . VAL A 1 188 ? -1.054 -24.312 -34.812 1 92.69 188 VAL A O 1
ATOM 1509 N N . ASP A 1 189 ? -1.732 -25.016 -32.844 1 91.62 189 ASP A N 1
ATOM 1510 C CA . ASP A 1 189 ? -0.958 -24.047 -32.062 1 91.62 189 ASP A CA 1
ATOM 1511 C C . ASP A 1 189 ? -0.486 -24.656 -30.75 1 91.62 189 ASP A C 1
ATOM 1513 O O . ASP A 1 189 ? -0.79 -25.812 -30.453 1 91.62 189 ASP A O 1
ATOM 1517 N N . LEU A 1 190 ? 0.389 -23.922 -30.156 1 88.38 190 LEU A N 1
ATOM 1518 C CA . LEU A 1 190 ? 0.892 -24.328 -28.859 1 88.38 190 LEU A CA 1
ATOM 1519 C C . LEU A 1 190 ? 0.5 -23.328 -27.781 1 88.38 190 LEU A C 1
ATOM 1521 O O . LEU A 1 190 ? 0.505 -22.125 -28.016 1 88.38 190 LEU A O 1
ATOM 1525 N N . PHE A 1 191 ? 0.051 -23.906 -26.672 1 86.19 191 PHE A N 1
ATOM 1526 C CA . PHE A 1 191 ? -0.274 -23.094 -25.5 1 86.19 191 PHE A CA 1
ATOM 1527 C C . PHE A 1 191 ? 0.905 -22.203 -25.125 1 86.19 191 PHE A C 1
ATOM 1529 O O . PHE A 1 191 ? 2.057 -22.641 -25.156 1 86.19 191 PHE A O 1
ATOM 1536 N N . PRO A 1 192 ? 0.612 -20.891 -24.906 1 72.62 192 PRO A N 1
ATOM 1537 C CA . PRO A 1 192 ? 1.725 -20 -24.547 1 72.62 192 PRO A CA 1
ATOM 1538 C C . PRO A 1 192 ? 2.479 -20.469 -23.312 1 72.62 192 PRO A C 1
ATOM 1540 O O . PRO A 1 192 ? 1.935 -21.234 -22.5 1 72.62 192 PRO A O 1
ATOM 1543 N N . GLN A 1 193 ? 3.693 -20.094 -23.266 1 59.62 193 GLN A N 1
ATOM 1544 C CA . GLN A 1 193 ? 4.648 -20.531 -22.25 1 59.62 193 GLN A CA 1
ATOM 1545 C C . GLN A 1 193 ? 4.148 -20.234 -20.844 1 59.62 193 GLN A C 1
ATOM 1547 O O . GLN A 1 193 ? 4.82 -19.531 -20.078 1 59.62 193 GLN A O 1
ATOM 1552 N N . ILE A 1 194 ? 2.867 -20.25 -20.578 1 56.81 194 ILE A N 1
ATOM 1553 C CA . ILE A 1 194 ? 2.41 -19.984 -19.219 1 56.81 194 ILE A CA 1
ATOM 1554 C C . ILE A 1 194 ? 2.521 -21.25 -18.375 1 56.81 194 ILE A C 1
ATOM 1556 O O . ILE A 1 194 ? 2.184 -21.25 -17.188 1 56.81 194 ILE A O 1
ATOM 1560 N N . GLY A 1 195 ? 3.312 -22.328 -18.688 1 63.44 195 GLY A N 1
ATOM 1561 C CA . GLY A 1 195 ? 3.697 -23.516 -17.922 1 63.44 195 GLY A CA 1
ATOM 1562 C C . GLY A 1 195 ? 2.779 -24.688 -18.172 1 63.44 195 GLY A C 1
ATOM 1563 O O . GLY A 1 195 ? 1.575 -24.516 -18.375 1 63.44 195 GLY A O 1
ATOM 1564 N N . ASN A 1 196 ? 3.264 -25.891 -18.344 1 79 196 ASN A N 1
ATOM 1565 C CA . ASN A 1 196 ? 2.59 -27.172 -18.531 1 79 196 ASN A CA 1
ATOM 1566 C C . ASN A 1 196 ? 1.581 -27.438 -17.406 1 79 196 ASN A C 1
ATOM 1568 O O . ASN A 1 196 ? 0.554 -28.078 -17.641 1 79 196 ASN A O 1
ATOM 1572 N N . GLU A 1 197 ? 1.77 -26.812 -16.344 1 85.81 197 GLU A N 1
ATOM 1573 C CA . GLU A 1 197 ? 0.891 -27.047 -15.195 1 85.81 197 GLU A CA 1
ATOM 1574 C C . GLU A 1 197 ? -0.454 -26.344 -15.383 1 85.81 197 GLU A C 1
ATOM 1576 O O . GLU A 1 197 ? -1.49 -26.859 -14.953 1 85.81 197 GLU A O 1
ATOM 1581 N N . TYR A 1 198 ? -0.435 -25.266 -15.969 1 87.69 198 TYR A N 1
ATOM 1582 C CA . TYR A 1 198 ? -1.694 -24.562 -16.219 1 87.69 198 TYR A CA 1
ATOM 1583 C C . TYR A 1 198 ? -2.561 -25.344 -17.203 1 87.69 198 TYR A C 1
ATOM 1585 O O . TYR A 1 198 ? -3.775 -25.453 -17.016 1 87.69 198 TYR A O 1
ATOM 1593 N N . TYR A 1 199 ? -1.918 -25.812 -18.25 1 90.69 199 TYR A N 1
ATOM 1594 C CA . TYR A 1 199 ? -2.631 -26.641 -19.219 1 90.69 199 TYR A CA 1
ATOM 1595 C C . TYR A 1 199 ? -3.293 -27.828 -18.531 1 90.69 199 TYR A C 1
ATOM 1597 O O . TYR A 1 199 ? -4.465 -28.125 -18.781 1 90.69 199 TYR A O 1
ATOM 1605 N N . ALA A 1 200 ? -2.533 -28.469 -17.734 1 92.5 200 ALA A N 1
ATOM 1606 C CA . ALA A 1 200 ? -3.055 -29.609 -17 1 92.5 200 ALA A CA 1
ATOM 1607 C C . ALA A 1 200 ? -4.219 -29.203 -16.094 1 92.5 200 ALA A C 1
ATOM 1609 O O . ALA A 1 200 ? -5.176 -29.969 -15.938 1 92.5 200 ALA A O 1
ATOM 1610 N N . THR A 1 201 ? -4.078 -28.094 -15.484 1 91.81 201 THR A N 1
ATOM 1611 C CA . THR A 1 201 ? -5.141 -27.594 -14.617 1 91.81 201 THR A CA 1
ATOM 1612 C C . THR A 1 201 ? -6.418 -27.344 -15.414 1 91.81 201 THR A C 1
ATOM 1614 O O . THR A 1 201 ? -7.52 -27.625 -14.945 1 91.81 201 THR A O 1
ATOM 1617 N N . VAL A 1 202 ? -6.258 -26.812 -16.609 1 91.44 202 VAL A N 1
ATOM 1618 C CA . VAL A 1 202 ? -7.402 -26.578 -17.469 1 91.44 202 VAL A CA 1
ATOM 1619 C C . VAL A 1 202 ? -8.07 -27.906 -17.812 1 91.44 202 VAL A C 1
ATOM 1621 O O . VAL A 1 202 ? -9.297 -28.016 -17.75 1 91.44 202 VAL A O 1
ATOM 1624 N N . ILE A 1 203 ? -7.285 -28.859 -18.109 1 93.56 203 ILE A N 1
ATOM 1625 C CA . ILE A 1 203 ? -7.789 -30.188 -18.422 1 93.56 203 ILE A CA 1
ATOM 1626 C C . ILE A 1 203 ? -8.555 -30.734 -17.234 1 93.56 203 ILE A C 1
ATOM 1628 O O . ILE A 1 203 ? -9.656 -31.281 -17.391 1 93.56 203 ILE A O 1
ATOM 1632 N N . GLY A 1 204 ? -7.98 -30.609 -16.062 1 94.19 204 GLY A N 1
ATOM 1633 C CA . GLY A 1 204 ? -8.656 -31.078 -14.867 1 94.19 204 GLY A CA 1
ATOM 1634 C C . GLY A 1 204 ? -9.992 -30.406 -14.625 1 94.19 204 GLY A C 1
ATOM 1635 O O . GLY A 1 204 ? -10.969 -31.047 -14.258 1 94.19 204 GLY A O 1
ATOM 1636 N N . ALA A 1 205 ? -10.031 -29.203 -14.805 1 92 205 ALA A N 1
ATOM 1637 C CA . ALA A 1 205 ? -11.242 -28.422 -14.562 1 92 205 ALA A CA 1
ATOM 1638 C C . ALA A 1 205 ? -12.352 -28.812 -15.539 1 92 205 ALA A C 1
ATOM 1640 O O . ALA A 1 205 ? -13.508 -28.953 -15.141 1 92 205 ALA A O 1
ATOM 1641 N N . VAL A 1 206 ? -11.992 -28.953 -16.812 1 92 206 VAL A N 1
ATOM 1642 C CA . VAL A 1 206 ? -12.984 -29.203 -17.844 1 92 206 VAL A CA 1
ATOM 1643 C C . VAL A 1 206 ? -13.477 -30.656 -17.734 1 92 206 VAL A C 1
ATOM 1645 O O . VAL A 1 206 ? -14.641 -30.938 -18.031 1 92 206 VAL A O 1
ATOM 1648 N N . PHE A 1 207 ? -12.648 -31.578 -17.297 1 92.44 207 PHE A N 1
ATOM 1649 C CA . PHE A 1 207 ? -13.016 -32.969 -17.172 1 92.44 207 PHE A CA 1
ATOM 1650 C C . PHE A 1 207 ? -13.586 -33.281 -15.789 1 92.44 207 PHE A C 1
ATOM 1652 O O . PHE A 1 207 ? -13.891 -34.438 -15.469 1 92.44 207 PHE A O 1
ATOM 1659 N N . HIS A 1 208 ? -13.719 -32.25 -14.93 1 90.44 208 HIS A N 1
ATOM 1660 C CA . HIS A 1 208 ? -14.25 -32.375 -13.57 1 90.44 208 HIS A CA 1
ATOM 1661 C C . HIS A 1 208 ? -13.461 -33.375 -12.75 1 90.44 208 HIS A C 1
ATOM 1663 O O . HIS A 1 208 ? -14.039 -34.312 -12.156 1 90.44 208 HIS A O 1
ATOM 1669 N N . ALA A 1 209 ? -12.188 -33.25 -12.852 1 93.62 209 ALA A N 1
ATOM 1670 C CA . ALA A 1 209 ? -11.305 -34.125 -12.094 1 93.62 209 ALA A CA 1
ATOM 1671 C C . ALA A 1 209 ? -11.359 -33.781 -10.602 1 93.62 209 ALA A C 1
ATOM 1673 O O . ALA A 1 209 ? -11.664 -32.656 -10.219 1 93.62 209 ALA A O 1
ATOM 1674 N N . ASP A 1 210 ? -11.047 -34.812 -9.805 1 93.88 210 ASP A N 1
ATOM 1675 C CA . ASP A 1 210 ? -10.984 -34.594 -8.359 1 93.88 210 ASP A CA 1
ATOM 1676 C C . ASP A 1 210 ? -9.656 -33.969 -7.941 1 93.88 210 ASP A C 1
ATOM 1678 O O . ASP A 1 210 ? -9.609 -33.156 -7.016 1 93.88 210 ASP A O 1
ATOM 1682 N N . GLU A 1 211 ? -8.664 -34.406 -8.633 1 94.25 211 GLU A N 1
ATOM 1683 C CA . GLU A 1 211 ? -7.344 -33.875 -8.281 1 94.25 211 GLU A CA 1
ATOM 1684 C C . GLU A 1 211 ? -6.406 -33.906 -9.484 1 94.25 211 GLU A C 1
ATOM 1686 O O . GLU A 1 211 ? -6.559 -34.75 -10.383 1 94.25 211 GLU A O 1
ATOM 1691 N N . ILE A 1 212 ? -5.562 -33 -9.5 1 94.31 212 ILE A N 1
ATOM 1692 C CA . ILE A 1 212 ? -4.465 -32.969 -10.461 1 94.31 212 ILE A CA 1
ATOM 1693 C C . ILE A 1 212 ? -3.145 -33.25 -9.742 1 94.31 212 ILE A C 1
ATOM 1695 O O . ILE A 1 212 ? -2.91 -32.75 -8.648 1 94.31 212 ILE A O 1
ATOM 1699 N N . ILE A 1 213 ? -2.391 -34.094 -10.258 1 91.62 213 ILE A N 1
ATOM 1700 C CA . ILE A 1 213 ? -1.088 -34.438 -9.703 1 91.62 213 ILE A CA 1
ATOM 1701 C C . ILE A 1 213 ? 0.02 -33.906 -10.609 1 91.62 213 ILE A C 1
ATOM 1703 O O . ILE A 1 213 ? 0.056 -34.219 -11.805 1 91.62 213 ILE A O 1
ATOM 1707 N N . THR A 1 214 ? 0.863 -33.062 -10.148 1 89 214 THR A N 1
ATOM 1708 C CA . THR A 1 214 ? 1.976 -32.469 -10.898 1 89 214 THR A CA 1
ATOM 1709 C C . THR A 1 214 ? 3.234 -32.406 -10.039 1 89 214 THR A C 1
ATOM 1711 O O . THR A 1 214 ? 3.205 -32.781 -8.867 1 89 214 THR A O 1
ATOM 1714 N N . SER A 1 215 ? 4.344 -32.031 -10.586 1 81.69 215 SER A N 1
ATOM 1715 C CA . SER A 1 215 ? 5.625 -32.031 -9.891 1 81.69 215 SER A CA 1
ATOM 1716 C C . SER A 1 215 ? 5.883 -30.688 -9.211 1 81.69 215 SER A C 1
ATOM 1718 O O . SER A 1 215 ? 5.492 -29.641 -9.727 1 81.69 215 SER A O 1
ATOM 1720 N N . LEU A 1 216 ? 6.445 -30.812 -8.008 1 72.94 216 LEU A N 1
ATOM 1721 C CA . LEU A 1 216 ? 6.875 -29.625 -7.285 1 72.94 216 LEU A CA 1
ATOM 1722 C C . LEU A 1 216 ? 8.281 -29.219 -7.703 1 72.94 216 LEU A C 1
ATOM 1724 O O . LEU A 1 216 ? 9.219 -30 -7.602 1 72.94 216 LEU A O 1
ATOM 1728 N N . ARG A 1 217 ? 8.43 -28 -8.18 1 64.25 217 ARG A N 1
ATOM 1729 C CA . ARG A 1 217 ? 9.703 -27.547 -8.711 1 64.25 217 ARG A CA 1
ATOM 1730 C C . ARG A 1 217 ? 10.406 -26.625 -7.719 1 64.25 217 ARG A C 1
ATOM 1732 O O . ARG A 1 217 ? 11.578 -26.281 -7.898 1 64.25 217 ARG A O 1
ATOM 1739 N N . SER A 1 218 ? 9.664 -26.234 -6.711 1 60.88 218 SER A N 1
ATOM 1740 C CA . SER A 1 218 ? 10.281 -25.172 -5.914 1 60.88 218 SER A CA 1
ATOM 1741 C C . SER A 1 218 ? 10.977 -25.75 -4.68 1 60.88 218 SER A C 1
ATOM 1743 O O . SER A 1 218 ? 10.422 -26.609 -3.994 1 60.88 218 SER A O 1
ATOM 1745 N N . ASP A 1 219 ? 12.219 -25.328 -4.52 1 57.56 219 ASP A N 1
ATOM 1746 C CA . ASP A 1 219 ? 12.969 -25.703 -3.322 1 57.56 219 ASP A CA 1
ATOM 1747 C C . ASP A 1 219 ? 13 -24.547 -2.316 1 57.56 219 ASP A C 1
ATOM 1749 O O . ASP A 1 219 ? 13.664 -24.641 -1.285 1 57.56 219 ASP A O 1
ATOM 1753 N N . GLU A 1 220 ? 12.289 -23.594 -2.504 1 59.91 220 GLU A N 1
ATOM 1754 C CA . GLU A 1 220 ? 12.414 -22.391 -1.708 1 59.91 220 GLU A CA 1
ATOM 1755 C C . GLU A 1 220 ? 11.406 -22.359 -0.562 1 59.91 220 GLU A C 1
ATOM 1757 O O . GLU A 1 220 ? 11.219 -21.344 0.089 1 59.91 220 GLU A O 1
ATOM 1762 N N . ILE A 1 221 ? 10.883 -23.469 -0.317 1 63.22 221 ILE A N 1
ATOM 1763 C CA . ILE A 1 221 ? 9.82 -23.5 0.681 1 63.22 221 ILE A CA 1
ATOM 1764 C C . ILE A 1 221 ? 10.273 -24.312 1.893 1 63.22 221 ILE A C 1
ATOM 1766 O O . ILE A 1 221 ? 10.781 -25.422 1.746 1 63.22 221 ILE A O 1
ATOM 1770 N N . CYS A 1 222 ? 10.305 -23.625 3.01 1 64.25 222 CYS A N 1
ATOM 1771 C CA . CYS A 1 222 ? 10.531 -24.359 4.254 1 64.25 222 CYS A CA 1
ATOM 1772 C C . CYS A 1 222 ? 9.203 -24.703 4.926 1 64.25 222 CYS A C 1
ATOM 1774 O O . CYS A 1 222 ? 8.453 -23.812 5.32 1 64.25 222 CYS A O 1
ATOM 1776 N N . PHE A 1 223 ? 8.891 -25.969 4.953 1 63.78 223 PHE A N 1
ATOM 1777 C CA . PHE A 1 223 ? 7.637 -26.406 5.555 1 63.78 223 PHE A CA 1
ATOM 1778 C C . PHE A 1 223 ? 7.852 -26.875 6.992 1 63.78 223 PHE A C 1
ATOM 1780 O O . PHE A 1 223 ? 8.977 -27.203 7.379 1 63.78 223 PHE A O 1
ATOM 1787 N N . ARG A 1 224 ? 6.711 -26.781 7.633 1 59.12 224 ARG A N 1
ATOM 1788 C CA . ARG A 1 224 ? 6.688 -27.266 9.008 1 59.12 224 ARG A CA 1
ATOM 1789 C C . ARG A 1 224 ? 7 -28.766 9.055 1 59.12 224 ARG A C 1
ATOM 1791 O O . ARG A 1 224 ? 6.441 -29.547 8.289 1 59.12 224 ARG A O 1
ATOM 1798 N N . GLY A 1 225 ? 7.77 -29 10.055 1 59 225 GLY A N 1
ATOM 1799 C CA . GLY A 1 225 ? 8.016 -30.359 10.477 1 59 225 GLY A CA 1
ATOM 1800 C C . GLY A 1 225 ? 8.5 -31.25 9.344 1 59 225 GLY A C 1
ATOM 1801 O O . GLY A 1 225 ? 8.961 -30.766 8.312 1 59 225 GLY A O 1
ATOM 1802 N N . MET A 1 226 ? 8.805 -32.469 9.672 1 53.38 226 MET A N 1
ATOM 1803 C CA . MET A 1 226 ? 9.211 -33.531 8.75 1 53.38 226 MET A CA 1
ATOM 1804 C C . MET A 1 226 ? 7.988 -34.188 8.133 1 53.38 226 MET A C 1
ATOM 1806 O O . MET A 1 226 ? 8.07 -35.344 7.684 1 53.38 226 MET A O 1
ATOM 1810 N N . GLU A 1 227 ? 7.02 -33.312 8.102 1 58.59 227 GLU A N 1
ATOM 1811 C CA . GLU A 1 227 ? 5.844 -34 7.578 1 58.59 227 GLU A CA 1
ATOM 1812 C C . GLU A 1 227 ? 5.996 -34.281 6.086 1 58.59 227 GLU A C 1
ATOM 1814 O O . GLU A 1 227 ? 6.562 -33.469 5.344 1 58.59 227 GLU A O 1
ATOM 1819 N N . HIS A 1 228 ? 5.664 -35.469 5.812 1 65.75 228 HIS A N 1
ATOM 1820 C CA . HIS A 1 228 ? 5.777 -36 4.453 1 65.75 228 HIS A CA 1
ATOM 1821 C C . HIS A 1 228 ? 4.594 -35.562 3.598 1 65.75 228 HIS A C 1
ATOM 1823 O O . HIS A 1 228 ? 4.711 -35.438 2.375 1 65.75 228 HIS A O 1
ATOM 1829 N N . THR A 1 229 ? 3.512 -35.375 4.234 1 70.06 229 THR A N 1
ATOM 1830 C CA . THR A 1 229 ? 2.34 -34.906 3.498 1 70.06 229 THR A CA 1
ATOM 1831 C C . THR A 1 229 ? 1.85 -33.562 4.043 1 70.06 229 THR A C 1
ATOM 1833 O O . THR A 1 229 ? 1.495 -33.469 5.219 1 70.06 229 THR A O 1
ATOM 1836 N N . ARG A 1 230 ? 1.906 -32.688 3.232 1 81.5 230 ARG A N 1
ATOM 1837 C CA . ARG A 1 230 ? 1.517 -31.328 3.635 1 81.5 230 ARG A CA 1
ATOM 1838 C C . ARG A 1 230 ? 0.266 -30.875 2.891 1 81.5 230 ARG A C 1
ATOM 1840 O O . ARG A 1 230 ? -0.025 -31.375 1.798 1 81.5 230 ARG A O 1
ATOM 1847 N N . THR A 1 231 ? -0.44 -30.047 3.574 1 85.06 231 THR A N 1
ATOM 1848 C CA . THR A 1 231 ? -1.667 -29.547 2.965 1 85.06 231 THR A CA 1
ATOM 1849 C C . THR A 1 231 ? -1.729 -28.016 3.045 1 85.06 231 THR A C 1
ATOM 1851 O O . THR A 1 231 ? -1.335 -27.438 4.055 1 85.06 231 THR A O 1
ATOM 1854 N N . LEU A 1 232 ? -2.094 -27.422 1.948 1 86.44 232 LEU A N 1
ATOM 1855 C CA . LEU A 1 232 ? -2.35 -25.984 1.864 1 86.44 232 LEU A CA 1
ATOM 1856 C C . LEU A 1 232 ? -3.76 -25.719 1.354 1 86.44 232 LEU A C 1
ATOM 1858 O O . LEU A 1 232 ? -4.273 -26.469 0.514 1 86.44 232 LEU A O 1
ATOM 1862 N N . THR A 1 233 ? -4.316 -24.703 1.92 1 86.5 233 THR A N 1
ATOM 1863 C CA . THR A 1 233 ? -5.547 -24.219 1.293 1 86.5 233 THR A CA 1
ATOM 1864 C C . THR A 1 233 ? -5.234 -23.453 0.013 1 86.5 233 THR A C 1
ATOM 1866 O O . THR A 1 233 ? -4.082 -23.094 -0.236 1 86.5 233 THR A O 1
ATOM 1869 N N . TYR A 1 234 ? -6.316 -23.219 -0.819 1 86.38 234 TYR A N 1
ATOM 1870 C CA . TYR A 1 234 ? -6.133 -22.406 -2.023 1 86.38 234 TYR A CA 1
ATOM 1871 C C . TYR A 1 234 ? -5.57 -21.031 -1.683 1 86.38 234 TYR A C 1
ATOM 1873 O O . TYR A 1 234 ? -4.637 -20.562 -2.336 1 86.38 234 TYR A O 1
ATOM 1881 N N . GLY A 1 235 ? -6.105 -20.516 -0.635 1 79.56 235 GLY A N 1
ATOM 1882 C CA . GLY A 1 235 ? -5.652 -19.203 -0.222 1 79.56 235 GLY A CA 1
ATOM 1883 C C . GLY A 1 235 ? -4.195 -19.172 0.194 1 79.56 235 GLY A C 1
ATOM 1884 O O . GLY A 1 235 ? -3.449 -18.266 -0.193 1 79.56 235 GLY A O 1
ATOM 1885 N N . GLU A 1 236 ? -3.832 -20.078 0.943 1 82.62 236 GLU A N 1
ATOM 1886 C CA . GLU A 1 236 ? -2.445 -20.172 1.39 1 82.62 236 GLU A CA 1
ATOM 1887 C C . GLU A 1 236 ? -1.495 -20.359 0.209 1 82.62 236 GLU A C 1
ATOM 1889 O O . GLU A 1 236 ? -0.436 -19.719 0.154 1 82.62 236 GLU A O 1
ATOM 1894 N N . ALA A 1 237 ? -1.875 -21.234 -0.664 1 85.31 237 ALA A N 1
ATOM 1895 C CA . ALA A 1 237 ? -1.048 -21.484 -1.842 1 85.31 237 ALA A CA 1
ATOM 1896 C C . ALA A 1 237 ? -0.89 -20.219 -2.68 1 85.31 237 ALA A C 1
ATOM 1898 O O . ALA A 1 237 ? 0.191 -19.938 -3.209 1 85.31 237 ALA A O 1
ATOM 1899 N N . GLU A 1 238 ? -1.919 -19.547 -2.826 1 81.56 238 GLU A N 1
ATOM 1900 C CA . GLU A 1 238 ? -1.868 -18.297 -3.562 1 81.56 238 GLU A CA 1
ATOM 1901 C C . GLU A 1 238 ? -0.878 -17.328 -2.926 1 81.56 238 GLU A C 1
ATOM 1903 O O . GLU A 1 238 ? -0.195 -16.578 -3.629 1 81.56 238 GLU A O 1
ATOM 1908 N N . ASN A 1 239 ? -0.86 -17.359 -1.692 1 77.88 239 ASN A N 1
ATOM 1909 C CA . ASN A 1 239 ? 0.066 -16.469 -1.009 1 77.88 239 ASN A CA 1
ATOM 1910 C C . ASN A 1 239 ? 1.516 -16.906 -1.212 1 77.88 239 ASN A C 1
ATOM 1912 O O . ASN A 1 239 ? 2.422 -16.062 -1.226 1 77.88 239 ASN A O 1
ATOM 1916 N N . PHE A 1 240 ? 1.69 -18.172 -1.377 1 77.19 240 PHE A N 1
ATOM 1917 C CA . PHE A 1 240 ? 3.018 -18.641 -1.768 1 77.19 240 PHE A CA 1
ATOM 1918 C C . PHE A 1 240 ? 3.424 -18.031 -3.109 1 77.19 240 PHE A C 1
ATOM 1920 O O . PHE A 1 240 ? 4.531 -17.5 -3.25 1 77.19 240 PHE A O 1
ATOM 1927 N N . ILE A 1 241 ? 2.543 -18.172 -3.945 1 76.44 241 ILE A N 1
ATOM 1928 C CA . ILE A 1 241 ? 2.812 -17.688 -5.297 1 76.44 241 ILE A CA 1
ATOM 1929 C C . ILE A 1 241 ? 3.025 -16.172 -5.27 1 76.44 241 ILE A C 1
ATOM 1931 O O . ILE A 1 241 ? 3.957 -15.664 -5.895 1 76.44 241 ILE A O 1
ATOM 1935 N N . ASP A 1 242 ? 2.229 -15.641 -4.508 1 71.75 242 ASP A N 1
ATOM 1936 C CA . ASP A 1 242 ? 2.297 -14.18 -4.406 1 71.75 242 ASP A CA 1
ATOM 1937 C C . ASP A 1 242 ? 3.611 -13.734 -3.771 1 71.75 242 ASP A C 1
ATOM 1939 O O . ASP A 1 242 ? 4.082 -12.625 -4.02 1 71.75 242 ASP A O 1
ATOM 1943 N N . SER A 1 243 ? 4.078 -14.523 -2.963 1 69.62 243 SER A N 1
ATOM 1944 C CA . SER A 1 243 ? 5.348 -14.234 -2.305 1 69.62 243 SER A CA 1
ATOM 1945 C C . SER A 1 243 ? 6.527 -14.508 -3.23 1 69.62 243 SER A C 1
ATOM 1947 O O . SER A 1 243 ? 7.684 -14.344 -2.838 1 69.62 243 SER A O 1
ATOM 1949 N N . GLY A 1 244 ? 6.223 -15 -4.453 1 65.31 244 GLY A N 1
ATOM 1950 C CA . GLY A 1 244 ? 7.273 -15.195 -5.438 1 65.31 244 GLY A CA 1
ATOM 1951 C C . GLY A 1 244 ? 7.746 -16.625 -5.531 1 65.31 244 GLY A C 1
ATOM 1952 O O . GLY A 1 244 ? 8.727 -16.922 -6.215 1 65.31 244 GLY A O 1
ATOM 1953 N N . ILE A 1 245 ? 7.07 -17.344 -4.793 1 68.94 245 ILE A N 1
ATOM 1954 C CA . ILE A 1 245 ? 7.449 -18.75 -4.855 1 68.94 245 ILE A CA 1
ATOM 1955 C C . ILE A 1 245 ? 6.809 -19.391 -6.082 1 68.94 245 ILE A C 1
ATOM 1957 O O . ILE A 1 245 ? 5.609 -19.234 -6.32 1 68.94 245 ILE A O 1
ATOM 1961 N N . ALA A 1 246 ? 7.711 -19.891 -6.824 1 68.75 246 ALA A N 1
ATOM 1962 C CA . ALA A 1 246 ? 7.23 -20.531 -8.039 1 68.75 246 ALA A CA 1
ATOM 1963 C C . ALA A 1 246 ? 6.57 -21.875 -7.715 1 68.75 246 ALA A C 1
ATOM 1965 O O . ALA A 1 246 ? 7.113 -22.938 -8.031 1 68.75 246 ALA A O 1
ATOM 1966 N N . LEU A 1 247 ? 5.48 -21.844 -7.086 1 76.19 247 LEU A N 1
ATOM 1967 C CA . LEU A 1 247 ? 4.711 -23.047 -6.797 1 76.19 247 LEU A CA 1
ATOM 1968 C C . LEU A 1 247 ? 3.951 -23.516 -8.031 1 76.19 247 LEU A C 1
ATOM 1970 O O . LEU A 1 247 ? 4.102 -24.672 -8.461 1 76.19 247 LEU A O 1
ATOM 1974 N N . LEU A 1 248 ? 3.152 -22.688 -8.562 1 81.88 248 LEU A N 1
ATOM 1975 C CA . LEU A 1 248 ? 2.309 -22.891 -9.734 1 81.88 248 LEU A CA 1
ATOM 1976 C C . LEU A 1 248 ? 2.051 -21.578 -10.453 1 81.88 248 LEU A C 1
ATOM 1978 O O . LEU A 1 248 ? 2.309 -20.5 -9.906 1 81.88 248 LEU A O 1
ATOM 1982 N N . HIS A 1 249 ? 1.737 -21.797 -11.703 1 78.81 249 HIS A N 1
ATOM 1983 C CA . HIS A 1 249 ? 1.261 -20.594 -12.383 1 78.81 249 HIS A CA 1
ATOM 1984 C C . HIS A 1 249 ? 0.08 -19.984 -11.648 1 78.81 249 HIS A C 1
ATOM 1986 O O . HIS A 1 249 ? -0.794 -20.703 -11.148 1 78.81 249 HIS A O 1
ATOM 1992 N N . PRO A 1 250 ? -0.003 -18.734 -11.523 1 76.94 250 PRO A N 1
ATOM 1993 C CA . PRO A 1 250 ? -1.005 -18.031 -10.727 1 76.94 250 PRO A CA 1
ATOM 1994 C C . PRO A 1 250 ? -2.436 -18.359 -11.148 1 76.94 250 PRO A C 1
ATOM 1996 O O . PRO A 1 250 ? -3.357 -18.281 -10.336 1 76.94 250 PRO A O 1
ATOM 1999 N N . GLU A 1 251 ? -2.598 -18.75 -12.336 1 78.69 251 GLU A N 1
ATOM 2000 C CA . GLU A 1 251 ? -3.941 -18.984 -12.852 1 78.69 251 GLU A CA 1
ATOM 2001 C C . GLU A 1 251 ? -4.43 -20.391 -12.469 1 78.69 251 GLU A C 1
ATOM 2003 O O . GLU A 1 251 ? -5.625 -20.672 -12.562 1 78.69 251 GLU A O 1
ATOM 2008 N N . CYS A 1 252 ? -3.592 -21.156 -11.969 1 87.12 252 CYS A N 1
ATOM 2009 C CA . CYS A 1 252 ? -3.945 -22.531 -11.656 1 87.12 252 CYS A CA 1
ATOM 2010 C C . CYS A 1 252 ? -4.875 -22.594 -10.453 1 87.12 252 CYS A C 1
ATOM 2012 O O . CYS A 1 252 ? -5.867 -23.328 -10.469 1 87.12 252 CYS A O 1
ATOM 2014 N N . ILE A 1 253 ? -4.578 -21.844 -9.453 1 87.69 253 ILE A N 1
ATOM 2015 C CA . ILE A 1 253 ? -5.273 -21.969 -8.172 1 87.69 253 ILE A CA 1
ATOM 2016 C C . ILE A 1 253 ? -6.719 -21.5 -8.32 1 87.69 253 ILE A C 1
ATOM 2018 O O . ILE A 1 253 ? -7.652 -22.203 -7.922 1 87.69 253 ILE A O 1
ATOM 2022 N N . PRO A 1 254 ? -6.988 -20.312 -8.914 1 83 254 PRO A N 1
ATOM 2023 C CA . PRO A 1 254 ? -8.383 -19.906 -9.094 1 83 254 PRO A CA 1
ATOM 2024 C C . PRO A 1 254 ? -9.195 -20.906 -9.898 1 83 254 PRO A C 1
ATOM 2026 O O . PRO A 1 254 ? -10.359 -21.172 -9.57 1 83 254 PRO A O 1
ATOM 2029 N N . LEU A 1 255 ? -8.664 -21.406 -10.914 1 85.44 255 LEU A N 1
ATOM 2030 C CA . LEU A 1 255 ? -9.352 -22.391 -11.742 1 85.44 255 LEU A CA 1
ATOM 2031 C C . LEU A 1 255 ? -9.656 -23.656 -10.93 1 85.44 255 LEU A C 1
ATOM 2033 O O . LEU A 1 255 ? -10.758 -24.188 -11.023 1 85.44 255 LEU A O 1
ATOM 2037 N N . ALA A 1 256 ? -8.719 -24.078 -10.172 1 91 256 ALA A N 1
ATOM 2038 C CA . ALA A 1 256 ? -8.906 -25.266 -9.336 1 91 256 ALA A CA 1
ATOM 2039 C C . ALA A 1 256 ? -9.977 -25.016 -8.273 1 91 256 ALA A C 1
ATOM 2041 O O . ALA A 1 256 ? -10.812 -25.891 -8.008 1 91 256 ALA A O 1
ATOM 2042 N N . ARG A 1 257 ? -9.906 -23.891 -7.684 1 87.88 257 ARG A N 1
ATOM 2043 C CA . ARG A 1 257 ? -10.867 -23.516 -6.648 1 87.88 257 ARG A CA 1
ATOM 2044 C C . ARG A 1 257 ? -12.289 -23.516 -7.199 1 87.88 257 ARG A C 1
ATOM 2046 O O . ARG A 1 257 ? -13.203 -24.062 -6.582 1 87.88 257 ARG A O 1
ATOM 2053 N N . THR A 1 258 ? -12.492 -22.906 -8.32 1 85 258 THR A N 1
ATOM 2054 C CA . THR A 1 258 ? -13.805 -22.828 -8.953 1 85 258 THR A CA 1
ATOM 2055 C C . THR A 1 258 ? -14.328 -24.219 -9.305 1 85 258 THR A C 1
ATOM 2057 O O . THR A 1 258 ? -15.523 -24.484 -9.188 1 85 258 THR A O 1
ATOM 2060 N N . ALA A 1 259 ? -13.469 -25.078 -9.719 1 88.69 259 ALA A N 1
ATOM 2061 C CA . ALA A 1 259 ? -13.844 -26.422 -10.125 1 88.69 259 ALA A CA 1
ATOM 2062 C C . ALA A 1 259 ? -13.922 -27.359 -8.922 1 88.69 259 ALA A C 1
ATOM 2064 O O . ALA A 1 259 ? -14.383 -28.484 -9.039 1 88.69 259 ALA A O 1
ATOM 2065 N N . GLY A 1 260 ? -13.461 -26.844 -7.801 1 89.5 260 GLY A N 1
ATOM 2066 C CA . GLY A 1 260 ? -13.414 -27.688 -6.621 1 89.5 260 GLY A CA 1
ATOM 2067 C C . GLY A 1 260 ? -12.406 -28.828 -6.742 1 89.5 260 GLY A C 1
ATOM 2068 O O . GLY A 1 260 ? -12.648 -29.938 -6.254 1 89.5 260 GLY A O 1
ATOM 2069 N N . MET A 1 261 ? -11.367 -28.672 -7.477 1 94.25 261 MET A N 1
ATOM 2070 C CA . MET A 1 261 ? -10.344 -29.672 -7.766 1 94.25 261 MET A CA 1
ATOM 2071 C C . MET A 1 261 ? -9.109 -29.453 -6.891 1 94.25 261 MET A C 1
ATOM 2073 O O . MET A 1 261 ? -8.672 -28.312 -6.695 1 94.25 261 MET A O 1
ATOM 2077 N N . ALA A 1 262 ? -8.547 -30.5 -6.359 1 94.75 262 ALA A N 1
ATOM 2078 C CA . ALA A 1 262 ? -7.312 -30.406 -5.582 1 94.75 262 ALA A CA 1
ATOM 2079 C C . ALA A 1 262 ? -6.09 -30.469 -6.488 1 94.75 262 ALA A C 1
ATOM 2081 O O . ALA A 1 262 ? -6.137 -31.062 -7.57 1 94.75 262 ALA A O 1
ATOM 2082 N N . ILE A 1 263 ? -5.094 -29.781 -6.102 1 93.94 263 ILE A N 1
ATOM 2083 C CA . ILE A 1 263 ? -3.814 -29.859 -6.793 1 93.94 263 ILE A CA 1
ATOM 2084 C C . ILE A 1 263 ? -2.775 -30.516 -5.883 1 93.94 263 ILE A C 1
ATOM 2086 O O . ILE A 1 263 ? -2.541 -30.047 -4.766 1 93.94 263 ILE A O 1
ATOM 2090 N N . VAL A 1 264 ? -2.193 -31.578 -6.359 1 91.5 264 VAL A N 1
ATOM 2091 C CA . VAL A 1 264 ? -1.187 -32.312 -5.586 1 91.5 264 VAL A CA 1
ATOM 2092 C C . VAL A 1 264 ? 0.18 -32.156 -6.25 1 91.5 264 VAL A C 1
ATOM 2094 O O . VAL A 1 264 ? 0.355 -32.5 -7.414 1 91.5 264 VAL A O 1
ATOM 2097 N N . LEU A 1 265 ? 1.036 -31.578 -5.516 1 88.88 265 LEU A N 1
ATOM 2098 C CA . LEU A 1 265 ? 2.41 -31.422 -5.977 1 88.88 265 LEU A CA 1
ATOM 2099 C C . LEU A 1 265 ? 3.322 -32.469 -5.344 1 88.88 265 LEU A C 1
ATOM 2101 O O . LEU A 1 265 ? 3.393 -32.562 -4.117 1 88.88 265 LEU A O 1
ATOM 2105 N N . ILE A 1 266 ? 4.004 -33.188 -6.191 1 84.25 266 ILE A N 1
ATOM 2106 C CA . ILE A 1 266 ? 4.852 -34.25 -5.691 1 84.25 266 ILE A CA 1
ATOM 2107 C C . ILE A 1 266 ? 6.32 -33.906 -5.918 1 84.25 266 ILE A C 1
ATOM 2109 O O . ILE A 1 266 ? 6.746 -33.688 -7.055 1 84.25 266 ILE A O 1
ATOM 2113 N N . LYS A 1 267 ? 7.074 -33.781 -4.883 1 77.5 267 LYS A N 1
ATOM 2114 C CA . LYS A 1 267 ? 8.523 -33.625 -4.988 1 77.5 267 LYS A CA 1
ATOM 2115 C C . LYS A 1 267 ? 9.211 -35 -4.984 1 77.5 267 LYS A C 1
ATOM 2117 O O . LYS A 1 267 ? 10.047 -35.281 -5.852 1 77.5 267 LYS A O 1
ATOM 2122 N N . THR A 1 268 ? 8.922 -35.75 -3.973 1 72.38 268 THR A N 1
ATOM 2123 C CA . THR A 1 268 ? 9.25 -37.156 -3.854 1 72.38 268 THR A CA 1
ATOM 2124 C C . THR A 1 268 ? 8.016 -37.969 -3.443 1 72.38 268 THR A C 1
ATOM 2126 O O . THR A 1 268 ? 7.031 -37.406 -2.967 1 72.38 268 THR A O 1
ATOM 2129 N N . PRO A 1 269 ? 8.016 -39.188 -3.82 1 70.94 269 PRO A N 1
ATOM 2130 C CA . PRO A 1 269 ? 6.84 -40 -3.467 1 70.94 269 PRO A CA 1
ATOM 2131 C C . PRO A 1 269 ? 6.422 -39.812 -2.01 1 70.94 269 PRO A C 1
ATOM 2133 O O . PRO A 1 269 ? 5.238 -39.938 -1.684 1 70.94 269 PRO A O 1
ATOM 2136 N N . GLU A 1 270 ? 7.387 -39.5 -1.19 1 72.12 270 GLU A N 1
ATOM 2137 C CA . GLU A 1 270 ? 7.082 -39.344 0.229 1 72.12 270 GLU A CA 1
ATOM 2138 C C . GLU A 1 270 ? 6.766 -37.875 0.567 1 72.12 270 GLU A C 1
ATOM 2140 O O . GLU A 1 270 ? 6.148 -37.594 1.595 1 72.12 270 GLU A O 1
ATOM 2145 N N . ASP A 1 271 ? 7.109 -37.062 -0.26 1 78.06 271 ASP A N 1
ATOM 2146 C CA . ASP A 1 271 ? 6.941 -35.625 -0.016 1 78.06 271 ASP A CA 1
ATOM 2147 C C . ASP A 1 271 ? 5.922 -35.031 -0.978 1 78.06 271 ASP A C 1
ATOM 2149 O O . ASP A 1 271 ? 6.238 -34.75 -2.141 1 78.06 271 ASP A O 1
ATOM 2153 N N . THR A 1 272 ? 4.711 -34.875 -0.448 1 83.38 272 THR A N 1
ATOM 2154 C CA . THR A 1 272 ? 3.639 -34.375 -1.297 1 83.38 272 THR A CA 1
ATOM 2155 C C . THR A 1 272 ? 2.992 -33.125 -0.673 1 83.38 272 THR A C 1
ATOM 2157 O O . THR A 1 272 ? 2.936 -33 0.552 1 83.38 272 THR A O 1
ATOM 2160 N N . LEU A 1 273 ? 2.639 -32.219 -1.502 1 85.44 273 LEU A N 1
ATOM 2161 C CA . LEU A 1 273 ? 1.903 -31.016 -1.1 1 85.44 273 LEU A CA 1
ATOM 2162 C C . LEU A 1 273 ? 0.523 -30.984 -1.747 1 85.44 273 LEU A C 1
ATOM 2164 O O . LEU A 1 273 ? 0.41 -30.969 -2.975 1 85.44 273 LEU A O 1
ATOM 2168 N N . ARG A 1 274 ? -0.432 -31.078 -0.952 1 89.94 274 ARG A N 1
ATOM 2169 C CA . ARG A 1 274 ? -1.805 -31.062 -1.445 1 89.94 274 ARG A CA 1
ATOM 2170 C C . ARG A 1 274 ? -2.447 -29.703 -1.239 1 89.94 274 ARG A C 1
ATOM 2172 O O . ARG A 1 274 ? -2.451 -29.172 -0.125 1 89.94 274 ARG A O 1
ATOM 2179 N N . ILE A 1 275 ? -2.914 -29.109 -2.252 1 90.5 275 ILE A N 1
ATOM 2180 C CA . ILE A 1 275 ? -3.617 -27.828 -2.215 1 90.5 275 ILE A CA 1
ATOM 2181 C C . ILE A 1 275 ? -5.113 -28.062 -2.414 1 90.5 275 ILE A C 1
ATOM 2183 O O . ILE A 1 275 ? -5.535 -28.609 -3.436 1 90.5 275 ILE A O 1
ATOM 2187 N N . SER A 1 276 ? -5.93 -27.703 -1.492 1 91.69 276 SER A N 1
ATOM 2188 C CA . SER A 1 276 ? -7.367 -27.938 -1.563 1 91.69 276 SER A CA 1
ATOM 2189 C C . SER A 1 276 ? -8.133 -26.969 -0.667 1 91.69 276 SER A C 1
ATOM 2191 O O . SER A 1 276 ? -7.547 -26.031 -0.128 1 91.69 276 SER A O 1
ATOM 2193 N N . SER A 1 277 ? -9.414 -27.141 -0.654 1 86.19 277 SER A N 1
ATOM 2194 C CA . SER A 1 277 ? -10.266 -26.312 0.193 1 86.19 277 SER A CA 1
ATOM 2195 C C . SER A 1 277 ? -10.203 -26.766 1.648 1 86.19 277 SER A C 1
ATOM 2197 O O . SER A 1 277 ? -10.68 -26.062 2.541 1 86.19 277 SER A O 1
ATOM 2199 N N . GLU A 1 278 ? -9.539 -27.828 1.894 1 80.56 278 GLU A N 1
ATOM 2200 C CA . GLU A 1 278 ? -9.539 -28.406 3.23 1 80.56 278 GLU A CA 1
ATOM 2201 C C . GLU A 1 278 ? -8.672 -27.594 4.188 1 80.56 278 GLU A C 1
ATOM 2203 O O . GLU A 1 278 ? -7.535 -27.25 3.855 1 80.56 278 GLU A O 1
ATOM 2208 N N . LYS A 1 279 ? -9.227 -27.328 5.371 1 72.62 279 LYS A N 1
ATOM 2209 C CA . LYS A 1 279 ? -8.523 -26.547 6.379 1 72.62 279 LYS A CA 1
ATOM 2210 C C . LYS A 1 279 ? -7.855 -27.453 7.41 1 72.62 279 LYS A C 1
ATOM 2212 O O . LYS A 1 279 ? -8.445 -28.438 7.848 1 72.62 279 LYS A O 1
ATOM 2217 N N . THR A 1 280 ? -6.598 -27.453 7.582 1 69.5 280 THR A N 1
ATOM 2218 C CA . THR A 1 280 ? -5.91 -28.328 8.523 1 69.5 280 THR A CA 1
ATOM 2219 C C . THR A 1 280 ? -5.754 -27.641 9.883 1 69.5 280 THR A C 1
ATOM 2221 O O . THR A 1 280 ? -5.328 -28.266 10.852 1 69.5 280 THR A O 1
ATOM 2224 N N . GLY A 1 281 ? -6.219 -26.625 10.117 1 66.75 281 GLY A N 1
ATOM 2225 C CA . GLY A 1 281 ? -6.207 -25.938 11.398 1 66.75 281 GLY A CA 1
ATOM 2226 C C . GLY A 1 281 ? -4.832 -25.438 11.797 1 66.75 281 GLY A C 1
ATOM 2227 O O . GLY A 1 281 ? -4.664 -24.859 12.875 1 66.75 281 GLY A O 1
ATOM 2228 N N . THR A 1 282 ? -3.873 -25.766 11.109 1 69.69 282 THR A N 1
ATOM 2229 C CA . THR A 1 282 ? -2.541 -25.312 11.484 1 69.69 282 THR A CA 1
ATOM 2230 C C . THR A 1 282 ? -2.387 -23.812 11.234 1 69.69 282 THR A C 1
ATOM 2232 O O . THR A 1 282 ? -2.719 -23.328 10.156 1 69.69 282 THR A O 1
ATOM 2235 N N . LYS A 1 283 ? -1.841 -23.188 12.242 1 81 283 LYS A N 1
ATOM 2236 C CA . LYS A 1 283 ? -1.741 -21.719 12.219 1 81 283 LYS A CA 1
ATOM 2237 C C . LYS A 1 283 ? -0.605 -21.266 11.305 1 81 283 LYS A C 1
ATOM 2239 O O . LYS A 1 283 ? -0.84 -20.578 10.312 1 81 283 LYS A O 1
ATOM 2244 N N . VAL A 1 284 ? 0.603 -21.719 11.562 1 83.5 284 VAL A N 1
ATOM 2245 C CA . VAL A 1 284 ? 1.758 -21.391 10.734 1 83.5 284 VAL A CA 1
ATOM 2246 C C . VAL A 1 284 ? 2.223 -22.641 9.977 1 83.5 284 VAL A C 1
ATOM 2248 O O . VAL A 1 284 ? 2.578 -23.641 10.586 1 83.5 284 VAL A O 1
ATOM 2251 N N . LYS A 1 285 ? 2.262 -22.594 8.719 1 78.94 285 LYS A N 1
ATOM 2252 C CA . LYS A 1 285 ? 2.518 -23.781 7.91 1 78.94 285 LYS A CA 1
ATOM 2253 C C . LYS A 1 285 ? 3.873 -23.688 7.219 1 78.94 285 LYS A C 1
ATOM 2255 O O . LYS A 1 285 ? 4.508 -24.719 6.953 1 78.94 285 LYS A O 1
ATOM 2260 N N . ALA A 1 286 ? 4.246 -22.469 6.898 1 81.25 286 ALA A N 1
ATOM 2261 C CA . ALA A 1 286 ? 5.492 -22.344 6.145 1 81.25 286 ALA A CA 1
ATOM 2262 C C . ALA A 1 286 ? 6.094 -20.953 6.297 1 81.25 286 ALA A C 1
ATOM 2264 O O . ALA A 1 286 ? 5.398 -20.016 6.695 1 81.25 286 ALA A O 1
ATOM 2265 N N . ALA A 1 287 ? 7.355 -20.891 6.031 1 84.38 287 ALA A N 1
ATOM 2266 C CA . ALA A 1 287 ? 8.086 -19.625 5.902 1 84.38 287 ALA A CA 1
ATOM 2267 C C . ALA A 1 287 ? 8.859 -19.578 4.586 1 84.38 287 ALA A C 1
ATOM 2269 O O . ALA A 1 287 ? 9.445 -20.578 4.164 1 84.38 287 ALA A O 1
ATOM 2270 N N . VAL A 1 288 ? 8.742 -18.484 3.941 1 80.94 288 VAL A N 1
ATOM 2271 C CA . VAL A 1 288 ? 9.406 -18.328 2.65 1 80.94 288 VAL A CA 1
ATOM 2272 C C . VAL A 1 288 ? 10.172 -17.016 2.615 1 80.94 288 VAL A C 1
ATOM 2274 O O . VAL A 1 288 ? 9.914 -16.109 3.42 1 80.94 288 VAL A O 1
ATOM 2277 N N . SER A 1 289 ? 11.156 -16.953 1.782 1 83.12 289 SER A N 1
ATOM 2278 C CA . SER A 1 289 ? 11.906 -15.703 1.631 1 83.12 289 SER A CA 1
ATOM 2279 C C . SER A 1 289 ? 12.18 -15.406 0.162 1 83.12 289 SER A C 1
ATOM 2281 O O . SER A 1 289 ? 12.273 -16.312 -0.66 1 83.12 289 SER A O 1
ATOM 2283 N N . ARG A 1 290 ? 12.258 -14.211 -0.159 1 81.25 290 ARG A N 1
ATOM 2284 C CA . ARG A 1 290 ? 12.617 -13.703 -1.479 1 81.25 290 ARG A CA 1
ATOM 2285 C C . ARG A 1 290 ? 13.82 -12.773 -1.402 1 81.25 290 ARG A C 1
ATOM 2287 O O . ARG A 1 290 ? 13.789 -11.773 -0.676 1 81.25 290 ARG A O 1
ATOM 2294 N N . ARG A 1 291 ? 14.789 -13.039 -2.213 1 83.31 291 ARG A N 1
ATOM 2295 C CA . ARG A 1 291 ? 16.031 -12.289 -2.184 1 83.31 291 ARG A CA 1
ATOM 2296 C C . ARG A 1 291 ? 16.062 -11.227 -3.281 1 83.31 291 ARG A C 1
ATOM 2298 O O . ARG A 1 291 ? 15.219 -11.242 -4.184 1 83.31 291 ARG A O 1
ATOM 2305 N N . GLY A 1 292 ? 17.016 -10.406 -3.146 1 86.25 292 GLY A N 1
ATOM 2306 C CA . GLY A 1 292 ? 17.297 -9.445 -4.195 1 86.25 292 GLY A CA 1
ATOM 2307 C C . GLY A 1 292 ? 16.234 -8.383 -4.344 1 86.25 292 GLY A C 1
ATOM 2308 O O . GLY A 1 292 ? 15.953 -7.918 -5.453 1 86.25 292 GLY A O 1
ATOM 2309 N N . VAL A 1 293 ? 15.633 -8.07 -3.318 1 90.81 293 VAL A N 1
ATOM 2310 C CA . VAL A 1 293 ? 14.57 -7.066 -3.346 1 90.81 293 VAL A CA 1
ATOM 2311 C C . VAL A 1 293 ? 15.156 -5.691 -3.037 1 90.81 293 VAL A C 1
ATOM 2313 O O . VAL A 1 293 ? 16.203 -5.582 -2.385 1 90.81 293 VAL A O 1
ATOM 2316 N N . VAL A 1 294 ? 14.609 -4.66 -3.621 1 95 294 VAL A N 1
ATOM 2317 C CA . VAL A 1 294 ? 14.992 -3.279 -3.352 1 95 294 VAL A CA 1
ATOM 2318 C C . VAL A 1 294 ? 13.938 -2.615 -2.463 1 95 294 VAL A C 1
ATOM 2320 O O . VAL A 1 294 ? 12.734 -2.752 -2.705 1 95 294 VAL A O 1
ATOM 2323 N N . PHE A 1 295 ? 14.438 -2.033 -1.413 1 95.62 295 PHE A N 1
ATOM 2324 C CA . PHE A 1 295 ? 13.586 -1.256 -0.524 1 95.62 295 PHE A CA 1
ATOM 2325 C C . PHE A 1 295 ? 13.492 0.192 -0.99 1 95.62 295 PHE A C 1
ATOM 2327 O O . PHE A 1 295 ? 14.492 0.91 -1.007 1 95.62 295 PHE A O 1
ATOM 2334 N N . VAL A 1 296 ? 12.258 0.654 -1.374 1 95.56 296 VAL A N 1
ATOM 2335 C CA . VAL A 1 296 ? 12.055 2.012 -1.862 1 95.56 296 VAL A CA 1
ATOM 2336 C C . VAL A 1 296 ? 11.172 2.785 -0.885 1 95.56 296 VAL A C 1
ATOM 2338 O O . VAL A 1 296 ? 10.023 2.402 -0.64 1 95.56 296 VAL A O 1
ATOM 2341 N N . LYS A 1 297 ? 11.688 3.834 -0.353 1 93.94 297 LYS A N 1
ATOM 2342 C CA . LYS A 1 297 ? 10.938 4.719 0.537 1 93.94 297 LYS A CA 1
ATOM 2343 C C . LYS A 1 297 ? 10.609 6.039 -0.152 1 93.94 297 LYS A C 1
ATOM 2345 O O . LYS A 1 297 ? 11.5 6.727 -0.649 1 93.94 297 LYS A O 1
ATOM 2350 N N . LEU A 1 298 ? 9.312 6.355 -0.129 1 93.75 298 LEU A N 1
ATOM 2351 C CA . LEU A 1 298 ? 8.859 7.594 -0.755 1 93.75 298 LEU A 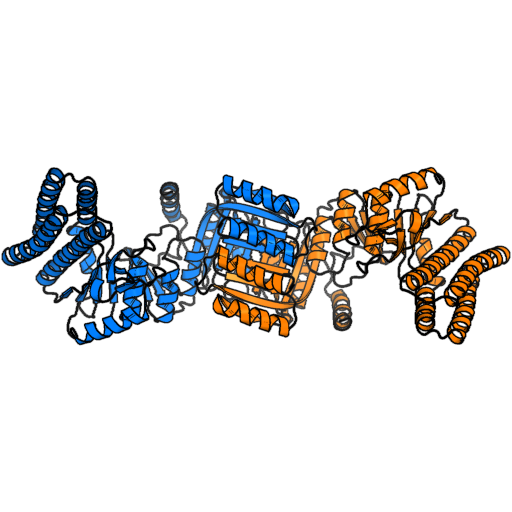CA 1
ATOM 2352 C C . LEU A 1 298 ? 8.109 8.461 0.242 1 93.75 298 LEU A C 1
ATOM 2354 O O . LEU A 1 298 ? 7.145 8.008 0.866 1 93.75 298 LEU A O 1
ATOM 2358 N N . ARG A 1 299 ? 8.555 9.656 0.371 1 87.88 299 ARG A N 1
ATOM 2359 C CA . ARG A 1 299 ? 7.852 10.633 1.199 1 87.88 299 ARG A CA 1
ATOM 2360 C C . ARG A 1 299 ? 7.414 11.836 0.373 1 87.88 299 ARG A C 1
ATOM 2362 O O . ARG A 1 299 ? 8.227 12.438 -0.337 1 87.88 299 ARG A O 1
ATOM 2369 N N . SER A 1 300 ? 6.156 12.117 0.528 1 84.12 300 SER A N 1
ATOM 2370 C CA . SER A 1 300 ? 5.594 13.211 -0.255 1 84.12 300 SER A CA 1
ATOM 2371 C C . SER A 1 300 ? 6.285 14.531 0.065 1 84.12 300 SER A C 1
ATOM 2373 O O . SER A 1 300 ? 6.586 14.812 1.227 1 84.12 300 SER A O 1
ATOM 2375 N N . LEU A 1 301 ? 6.539 15.305 -0.953 1 78.38 301 LEU A N 1
ATOM 2376 C CA . LEU A 1 301 ? 7.094 16.641 -0.786 1 78.38 301 LEU A CA 1
ATOM 2377 C C . LEU A 1 301 ? 5.988 17.672 -0.579 1 78.38 301 LEU A C 1
ATOM 2379 O O . LEU A 1 301 ? 6.254 18.875 -0.484 1 78.38 301 LEU A O 1
ATOM 2383 N N . GLY A 1 302 ? 4.82 17.203 -0.601 1 71.06 302 GLY A N 1
ATOM 2384 C CA . GLY A 1 302 ? 3.697 18.094 -0.354 1 71.06 302 GLY A CA 1
ATOM 2385 C C . GLY A 1 302 ? 3.18 18.766 -1.612 1 71.06 302 GLY A C 1
ATOM 2386 O O . GLY A 1 302 ? 2.322 19.641 -1.543 1 71.06 302 GLY A O 1
ATOM 2387 N N . VAL A 1 303 ? 3.689 18.359 -2.703 1 67.94 303 VAL A N 1
ATOM 2388 C CA . VAL A 1 303 ? 3.289 18.938 -3.98 1 67.94 303 VAL A CA 1
ATOM 2389 C C . VAL A 1 303 ? 1.909 18.422 -4.375 1 67.94 303 VAL A C 1
ATOM 2391 O O . VAL A 1 303 ? 1.098 19.156 -4.941 1 67.94 303 VAL A O 1
ATOM 2394 N N . LEU A 1 304 ? 1.621 17.188 -4.039 1 72.81 304 LEU A N 1
ATOM 2395 C CA . LEU A 1 304 ? 0.351 16.547 -4.352 1 72.81 304 LEU A CA 1
ATOM 2396 C C . LEU A 1 304 ? -0.419 16.219 -3.074 1 72.81 304 LEU A C 1
ATOM 2398 O O . LEU A 1 304 ? 0.182 16.016 -2.018 1 72.81 304 LEU A O 1
ATOM 2402 N N . THR A 1 305 ? -1.699 16.281 -3.291 1 72.69 305 THR A N 1
ATOM 2403 C CA . THR A 1 305 ? -2.51 15.773 -2.191 1 72.69 305 THR A CA 1
ATOM 2404 C C . THR A 1 305 ? -2.258 14.289 -1.977 1 72.69 305 THR A C 1
ATOM 2406 O O . THR A 1 305 ? -1.727 13.609 -2.859 1 72.69 305 THR A O 1
ATOM 2409 N N . SER A 1 306 ? -2.598 13.82 -0.834 1 77.19 306 SER A N 1
ATOM 2410 C CA . SER A 1 306 ? -2.266 12.469 -0.418 1 77.19 306 SER A CA 1
ATOM 2411 C C . SER A 1 306 ? -2.746 11.438 -1.439 1 77.19 306 SER A C 1
ATOM 2413 O O . SER A 1 306 ? -1.986 10.562 -1.851 1 77.19 306 SER A O 1
ATOM 2415 N N . TYR A 1 307 ? -4.031 11.484 -1.819 1 79.12 307 TYR A N 1
ATOM 2416 C CA . TYR A 1 307 ? -4.559 10.469 -2.729 1 79.12 307 TYR A CA 1
ATOM 2417 C C . TYR A 1 307 ? -3.924 10.594 -4.109 1 79.12 307 TYR A C 1
ATOM 2419 O O . TYR A 1 307 ? -3.738 9.594 -4.805 1 79.12 307 TYR A O 1
ATOM 2427 N N . LEU A 1 308 ? -3.521 11.805 -4.559 1 83.69 308 LEU A N 1
ATOM 2428 C CA . LEU A 1 308 ? -2.836 11.992 -5.836 1 83.69 308 LEU A CA 1
ATOM 2429 C C . LEU A 1 308 ? -1.409 11.453 -5.766 1 83.69 308 LEU A C 1
ATOM 2431 O O . LEU A 1 308 ? -0.912 10.875 -6.734 1 83.69 308 LEU A O 1
ATOM 2435 N N . PHE A 1 309 ? -0.874 11.758 -4.637 1 88.06 309 PHE A N 1
ATOM 2436 C CA . PHE A 1 309 ? 0.499 11.305 -4.438 1 88.06 309 PHE A CA 1
ATOM 2437 C C . PHE A 1 309 ? 0.591 9.789 -4.523 1 88.06 309 PHE A C 1
ATOM 2439 O O . PHE A 1 309 ? 1.398 9.25 -5.285 1 88.06 309 PHE A O 1
ATOM 2446 N N . ILE A 1 310 ? -0.219 9.055 -3.762 1 89.25 310 ILE A N 1
ATOM 2447 C CA . ILE A 1 310 ? -0.206 7.594 -3.736 1 89.25 310 ILE A CA 1
ATOM 2448 C C . ILE A 1 310 ? -0.544 7.051 -5.121 1 89.25 310 ILE A C 1
ATOM 2450 O O . ILE A 1 310 ? 0.1 6.113 -5.602 1 89.25 310 ILE A O 1
ATOM 2454 N N . GLY A 1 311 ? -1.495 7.645 -5.75 1 89.5 311 GLY A N 1
ATOM 2455 C CA . GLY A 1 311 ? -1.829 7.258 -7.109 1 89.5 311 GLY A CA 1
ATOM 2456 C C . GLY A 1 311 ? -0.665 7.395 -8.07 1 89.5 311 GLY A C 1
ATOM 2457 O O . GLY A 1 311 ? -0.42 6.508 -8.891 1 89.5 311 GLY A O 1
ATOM 2458 N N . LYS A 1 312 ? 0.009 8.477 -7.938 1 91.94 312 LYS A N 1
ATOM 2459 C CA . LYS A 1 312 ? 1.143 8.742 -8.82 1 91.94 312 LYS A CA 1
ATOM 2460 C C . LYS A 1 312 ? 2.246 7.707 -8.617 1 91.94 312 LYS A C 1
ATOM 2462 O O . LYS A 1 312 ? 2.867 7.258 -9.586 1 91.94 312 LYS A O 1
ATOM 2467 N N . VAL A 1 313 ? 2.523 7.449 -7.434 1 93.81 313 VAL A N 1
ATOM 2468 C CA . VAL A 1 313 ? 3.562 6.477 -7.113 1 93.81 313 VAL A CA 1
ATOM 2469 C C . VAL A 1 313 ? 3.262 5.152 -7.809 1 93.81 313 VAL A C 1
ATOM 2471 O O . VAL A 1 313 ? 4.102 4.621 -8.539 1 93.81 313 VAL A O 1
ATOM 2474 N N . PHE A 1 314 ? 2.094 4.625 -7.656 1 92.06 314 PHE A N 1
ATOM 2475 C CA . PHE A 1 314 ? 1.774 3.309 -8.203 1 92.06 314 PHE A CA 1
ATOM 2476 C C . PHE A 1 314 ? 1.588 3.375 -9.711 1 92.06 314 PHE A C 1
ATOM 2478 O O . PHE A 1 314 ? 1.855 2.402 -10.422 1 92.06 314 PHE A O 1
ATOM 2485 N N . ASP A 1 315 ? 1.208 4.531 -10.164 1 92.38 315 ASP A N 1
ATOM 2486 C CA . ASP A 1 315 ? 1.141 4.73 -11.609 1 92.38 315 ASP A CA 1
ATOM 2487 C C . ASP A 1 315 ? 2.512 4.539 -12.25 1 92.38 315 ASP A C 1
ATOM 2489 O O . ASP A 1 315 ? 2.621 3.947 -13.328 1 92.38 315 ASP A O 1
ATOM 24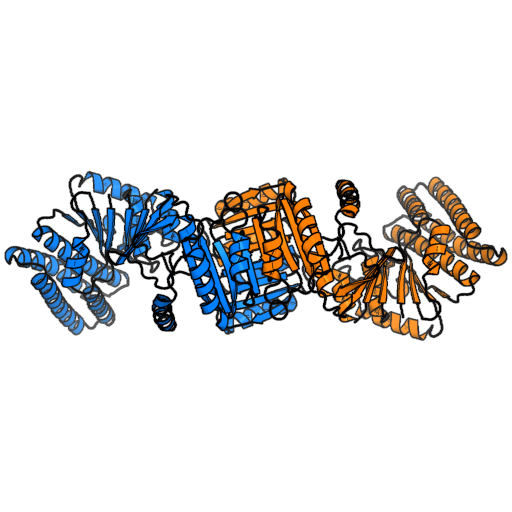93 N N . VAL A 1 316 ? 3.447 5.086 -11.68 1 93.94 316 VAL A N 1
ATOM 2494 C CA . VAL A 1 316 ? 4.801 5.023 -12.227 1 93.94 316 VAL A CA 1
ATOM 2495 C C . VAL A 1 316 ? 5.305 3.584 -12.188 1 93.94 316 VAL A C 1
ATOM 2497 O O . VAL A 1 316 ? 5.918 3.109 -13.148 1 93.94 316 VAL A O 1
ATOM 2500 N N . PHE A 1 317 ? 5.078 2.898 -11.133 1 91.56 317 PHE A N 1
ATOM 2501 C CA . PHE A 1 317 ? 5.527 1.514 -11.039 1 91.56 317 PHE A CA 1
ATOM 2502 C C . PHE A 1 317 ? 4.773 0.636 -12.031 1 91.56 317 PHE A C 1
ATOM 2504 O O . PHE A 1 317 ? 5.324 -0.338 -12.555 1 91.56 317 PHE A O 1
ATOM 2511 N N . GLU A 1 318 ? 3.512 0.945 -12.242 1 89.19 318 GLU A N 1
ATOM 2512 C CA . GLU A 1 318 ? 2.736 0.265 -13.273 1 89.19 318 GLU A CA 1
ATOM 2513 C C . GLU A 1 318 ? 3.303 0.546 -14.664 1 89.19 318 GLU A C 1
ATOM 2515 O O . GLU A 1 318 ? 3.422 -0.364 -15.484 1 89.19 318 GLU A O 1
ATOM 2520 N N . LYS A 1 319 ? 3.59 1.775 -14.891 1 90.75 319 LYS A N 1
ATOM 2521 C CA . LYS A 1 319 ? 4.121 2.211 -16.172 1 90.75 319 LYS A CA 1
ATOM 2522 C C . LYS A 1 319 ? 5.355 1.404 -16.562 1 90.75 319 LYS A C 1
ATOM 2524 O O . LYS A 1 319 ? 5.52 1.024 -17.719 1 90.75 319 LYS A O 1
ATOM 2529 N N . TYR A 1 320 ? 6.176 1.082 -15.664 1 90.69 320 TYR A N 1
ATOM 2530 C CA . TYR A 1 320 ? 7.426 0.386 -15.945 1 90.69 320 TYR A CA 1
ATOM 2531 C C . TYR A 1 320 ? 7.305 -1.101 -15.633 1 90.69 320 TYR A C 1
ATOM 2533 O O . TYR A 1 320 ? 8.312 -1.813 -15.578 1 90.69 320 TYR A O 1
ATOM 2541 N N . LYS A 1 321 ? 6.145 -1.532 -15.266 1 85.69 321 LYS A N 1
ATOM 2542 C CA . LYS A 1 321 ? 5.793 -2.936 -15.078 1 85.69 321 LYS A CA 1
ATOM 2543 C C . LYS A 1 321 ? 6.621 -3.564 -13.961 1 85.69 321 LYS A C 1
ATOM 2545 O O . LYS A 1 321 ? 7.176 -4.652 -14.125 1 85.69 321 LYS A O 1
ATOM 2550 N N . VAL A 1 322 ? 6.793 -2.867 -12.922 1 88.19 322 VAL A N 1
ATOM 2551 C CA . VAL A 1 322 ? 7.547 -3.363 -11.773 1 88.19 322 VAL A CA 1
ATOM 2552 C C . VAL A 1 322 ? 6.59 -3.975 -10.758 1 88.19 322 VAL A C 1
ATOM 2554 O O . VAL A 1 322 ? 5.742 -3.275 -10.195 1 88.19 322 VAL A O 1
ATOM 2557 N N . PRO A 1 323 ? 6.734 -5.191 -10.523 1 83.81 323 PRO A N 1
ATOM 2558 C CA . PRO A 1 323 ? 5.879 -5.816 -9.508 1 83.81 323 PRO A CA 1
ATOM 2559 C C . PRO A 1 323 ? 6.211 -5.352 -8.094 1 83.81 323 PRO A C 1
ATOM 2561 O O . PRO A 1 323 ? 7.383 -5.176 -7.754 1 83.81 323 PRO A O 1
ATOM 2564 N N . VAL A 1 324 ? 5.164 -5.102 -7.328 1 88.12 324 VAL A N 1
ATOM 2565 C CA . VAL A 1 324 ? 5.312 -4.719 -5.926 1 88.12 324 VAL A CA 1
ATOM 2566 C C . VAL A 1 324 ? 5.047 -5.926 -5.031 1 88.12 324 VAL A C 1
ATOM 2568 O O . VAL A 1 324 ? 3.955 -6.5 -5.059 1 88.12 324 VAL A O 1
ATOM 2571 N N . TYR A 1 325 ? 6.027 -6.305 -4.238 1 83.75 325 TYR A N 1
ATOM 2572 C CA . TYR A 1 325 ? 5.887 -7.477 -3.387 1 83.75 325 TYR A CA 1
ATOM 2573 C C . TYR A 1 325 ? 5.266 -7.105 -2.045 1 83.75 325 TYR A C 1
ATOM 2575 O O . TYR A 1 325 ? 4.504 -7.887 -1.469 1 83.75 325 TYR A O 1
ATOM 2583 N N . LEU A 1 326 ? 5.746 -6.008 -1.562 1 88.81 326 LEU A N 1
ATOM 2584 C CA . LEU A 1 326 ? 5.242 -5.48 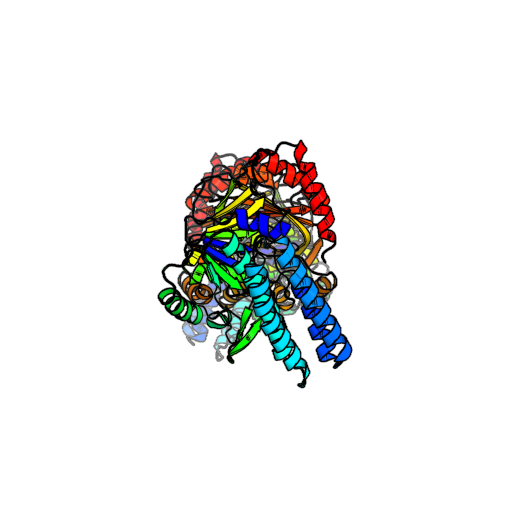-0.299 1 88.81 326 LEU A CA 1
ATOM 2585 C C . LEU A 1 326 ? 5.059 -3.969 -0.376 1 88.81 326 LEU A C 1
ATOM 2587 O O . LEU A 1 326 ? 5.883 -3.27 -0.971 1 88.81 326 LEU A O 1
ATOM 2591 N N . ALA A 1 327 ? 4.008 -3.541 0.191 1 90.88 327 ALA A N 1
ATOM 2592 C CA . ALA A 1 327 ? 3.793 -2.1 0.285 1 90.88 327 ALA A CA 1
ATOM 2593 C C . ALA A 1 327 ? 3.184 -1.722 1.633 1 90.88 327 ALA A C 1
ATOM 2595 O O . ALA A 1 327 ? 2.348 -2.453 2.17 1 90.88 327 ALA A O 1
ATOM 2596 N N . THR A 1 328 ? 3.639 -0.723 2.148 1 89.94 328 THR A N 1
ATOM 2597 C CA . THR A 1 328 ? 3.055 -0.075 3.316 1 89.94 328 THR A CA 1
ATOM 2598 C C . THR A 1 328 ? 2.961 1.435 3.107 1 89.94 328 THR A C 1
ATOM 2600 O O . THR A 1 328 ? 3.791 2.021 2.412 1 89.94 328 THR A O 1
ATOM 2603 N N . SER A 1 329 ? 1.915 1.97 3.578 1 86.69 329 SER A N 1
ATOM 2604 C CA . SER A 1 329 ? 1.77 3.398 3.318 1 86.69 329 SER A CA 1
ATOM 2605 C C . SER A 1 329 ? 1.096 4.105 4.488 1 86.69 329 SER A C 1
ATOM 2607 O O . SER A 1 329 ? 0.355 3.486 5.254 1 86.69 329 SER A O 1
ATOM 2609 N N . SER A 1 330 ? 1.51 5.262 4.645 1 80.06 330 SER A N 1
ATOM 2610 C CA . SER A 1 330 ? 0.743 6.25 5.398 1 80.06 330 SER A CA 1
ATOM 2611 C C . SER A 1 330 ? 0.109 7.281 4.469 1 80.06 330 SER A C 1
ATOM 2613 O O . SER A 1 330 ? -0.023 7.043 3.268 1 80.06 330 SER A O 1
ATOM 2615 N N . ASN A 1 331 ? -0.284 8.391 4.988 1 72.88 331 ASN A N 1
ATOM 2616 C CA . ASN A 1 331 ? -0.905 9.414 4.156 1 72.88 331 ASN A CA 1
ATOM 2617 C C . ASN A 1 331 ? 0.122 10.117 3.273 1 72.88 331 ASN A C 1
ATOM 2619 O O . ASN A 1 331 ? -0.218 10.641 2.209 1 72.88 331 ASN A O 1
ATOM 2623 N N . VAL A 1 332 ? 1.319 10.156 3.76 1 78.31 332 VAL A N 1
ATOM 2624 C CA . VAL A 1 332 ? 2.277 10.984 3.039 1 78.31 332 VAL A CA 1
ATOM 2625 C C . VAL A 1 332 ? 3.51 10.164 2.68 1 78.31 332 VAL A C 1
ATOM 2627 O O . VAL A 1 332 ? 4.449 10.672 2.064 1 78.31 332 VAL A O 1
ATOM 2630 N N . SER A 1 333 ? 3.471 8.961 3.039 1 88 333 SER A N 1
ATOM 2631 C CA . SER A 1 333 ? 4.645 8.133 2.76 1 88 333 SER A CA 1
ATOM 2632 C C . SER A 1 333 ? 4.242 6.754 2.256 1 88 333 SER A C 1
ATOM 2634 O O . SER A 1 333 ? 3.193 6.227 2.637 1 88 333 SER A O 1
ATOM 2636 N N . VAL A 1 334 ? 5.02 6.277 1.395 1 91.81 334 VAL A N 1
ATOM 2637 C CA . VAL A 1 334 ? 4.832 4.941 0.839 1 91.81 334 VAL A CA 1
ATOM 2638 C C . VAL A 1 334 ? 6.172 4.211 0.794 1 91.81 334 VAL A C 1
ATOM 2640 O O . VAL A 1 334 ? 7.18 4.773 0.362 1 91.81 334 VAL A O 1
ATOM 2643 N N . SER A 1 335 ? 6.184 3.053 1.278 1 94.12 335 SER A N 1
ATOM 2644 C CA . SER A 1 335 ? 7.355 2.193 1.165 1 94.12 335 SER A CA 1
ATOM 2645 C C . SER A 1 335 ? 7.035 0.922 0.385 1 94.12 335 SER A C 1
ATOM 2647 O O . SER A 1 335 ? 5.965 0.336 0.556 1 94.12 335 SER A O 1
ATOM 2649 N N . LEU A 1 336 ? 7.949 0.578 -0.443 1 94.56 336 LEU A N 1
ATOM 2650 C CA . LEU A 1 336 ? 7.723 -0.557 -1.33 1 94.56 336 LEU A CA 1
ATOM 2651 C C . LEU A 1 336 ? 8.922 -1.494 -1.334 1 94.56 336 LEU A C 1
ATOM 2653 O O . LEU A 1 336 ? 10.07 -1.043 -1.241 1 94.56 336 LEU A O 1
ATOM 2657 N N . ALA A 1 337 ? 8.664 -2.729 -1.347 1 93 337 ALA A N 1
ATOM 2658 C CA . ALA A 1 337 ? 9.656 -3.748 -1.686 1 93 337 ALA A CA 1
ATOM 2659 C C . ALA A 1 337 ? 9.445 -4.262 -3.107 1 93 337 ALA A C 1
ATOM 2661 O O . ALA A 1 337 ? 8.422 -4.879 -3.408 1 93 337 ALA A O 1
ATOM 2662 N N . VAL A 1 338 ? 10.445 -4.02 -3.971 1 91.94 338 VAL A N 1
ATOM 2663 C CA . VAL A 1 338 ? 10.273 -4.344 -5.383 1 91.94 338 VAL A CA 1
ATOM 2664 C C . VAL A 1 338 ? 11.531 -5.043 -5.906 1 91.94 338 VAL A C 1
ATOM 2666 O O . VAL A 1 338 ? 12.57 -5.035 -5.254 1 91.94 338 VAL A O 1
ATOM 2669 N N . LYS A 1 339 ? 11.305 -5.703 -7.004 1 84.81 339 LYS A N 1
ATOM 2670 C CA . LYS A 1 339 ? 12.43 -6.277 -7.742 1 84.81 339 LYS A CA 1
ATOM 2671 C C . LYS A 1 339 ? 12.469 -5.762 -9.18 1 84.81 339 LYS A C 1
ATOM 2673 O O . LYS A 1 339 ? 11.523 -5.961 -9.938 1 84.81 339 LYS A O 1
ATOM 2678 N N . CYS A 1 340 ? 13.477 -5.047 -9.398 1 84.62 340 CYS A N 1
ATOM 2679 C CA . CYS A 1 340 ? 13.664 -4.535 -10.75 1 84.62 340 CYS A CA 1
ATOM 2680 C C . CYS A 1 340 ? 15.125 -4.168 -10.992 1 84.62 340 CYS A C 1
ATOM 2682 O O . CYS A 1 340 ? 15.945 -4.211 -10.07 1 84.62 340 CYS A O 1
ATOM 2684 N N . SER A 1 341 ? 15.453 -3.891 -12.211 1 86.81 341 SER A N 1
ATOM 2685 C CA . SER A 1 341 ? 16.828 -3.555 -12.578 1 86.81 341 SER A CA 1
ATOM 2686 C C . SER A 1 341 ? 17.188 -2.146 -12.117 1 86.81 341 SER A C 1
ATOM 2688 O O . SER A 1 341 ? 16.312 -1.323 -11.859 1 86.81 341 SER A O 1
ATOM 2690 N N . ASN A 1 342 ? 18.453 -1.938 -12.023 1 89.69 342 ASN A N 1
ATOM 2691 C CA . ASN A 1 342 ? 18.953 -0.615 -11.656 1 89.69 342 ASN A CA 1
ATOM 2692 C C . ASN A 1 342 ? 18.516 0.443 -12.664 1 89.69 342 ASN A C 1
ATOM 2694 O O . ASN A 1 342 ? 18.281 1.595 -12.305 1 89.69 342 ASN A O 1
ATOM 2698 N N . ASP A 1 343 ? 18.469 0.051 -13.875 1 90.19 343 ASP A N 1
ATOM 2699 C CA . ASP A 1 343 ? 18.047 0.983 -14.914 1 90.19 343 ASP A CA 1
ATOM 2700 C C . ASP A 1 343 ? 16.594 1.419 -14.695 1 90.19 343 ASP A C 1
ATOM 2702 O O . ASP A 1 343 ? 16.266 2.6 -14.828 1 90.19 343 ASP A O 1
ATOM 2706 N N . THR A 1 344 ? 15.836 0.423 -14.445 1 91.38 344 THR A N 1
ATOM 2707 C CA . THR A 1 344 ? 14.43 0.729 -14.188 1 91.38 344 THR A CA 1
ATOM 2708 C C . THR A 1 344 ? 14.289 1.622 -12.953 1 91.38 344 THR A C 1
ATOM 2710 O O . THR A 1 344 ? 13.461 2.531 -12.938 1 91.38 344 THR A O 1
ATOM 2713 N N . LEU A 1 345 ? 15.109 1.417 -11.961 1 92.62 345 LEU A N 1
ATOM 2714 C CA . LEU A 1 345 ? 15.078 2.215 -10.742 1 92.62 345 LEU A CA 1
ATOM 2715 C C . LEU A 1 345 ? 15.43 3.67 -11.031 1 92.62 345 LEU A C 1
ATOM 2717 O O . LEU A 1 345 ? 14.859 4.586 -10.438 1 92.62 345 LEU A O 1
ATOM 2721 N N . ARG A 1 346 ? 16.328 3.871 -11.891 1 93.38 346 ARG A N 1
ATOM 2722 C CA . ARG A 1 346 ? 16.734 5.227 -12.266 1 93.38 346 ARG A CA 1
ATOM 2723 C C . ARG A 1 346 ? 15.586 5.957 -12.961 1 93.38 346 ARG A C 1
ATOM 2725 O O . ARG A 1 346 ? 15.391 7.156 -12.758 1 93.38 346 ARG A O 1
ATOM 2732 N N . LEU A 1 347 ? 14.906 5.238 -13.805 1 93.62 347 LEU A N 1
ATOM 2733 C CA . LEU A 1 347 ? 13.758 5.82 -14.492 1 93.62 347 LEU A CA 1
ATOM 2734 C C . LEU A 1 347 ? 12.664 6.211 -13.508 1 93.62 347 LEU A C 1
ATOM 2736 O O . LEU A 1 347 ? 12.062 7.281 -13.625 1 93.62 347 LEU A O 1
ATOM 2740 N N . ILE A 1 348 ? 12.453 5.328 -12.562 1 93.88 348 ILE A N 1
ATOM 2741 C CA . ILE A 1 348 ? 11.453 5.59 -11.531 1 93.88 348 ILE A CA 1
ATOM 2742 C C . ILE A 1 348 ? 11.867 6.816 -10.719 1 93.88 348 ILE A C 1
ATOM 2744 O O . ILE A 1 348 ? 11.039 7.691 -10.445 1 93.88 348 ILE A O 1
ATOM 2748 N N . TYR A 1 349 ? 13.109 6.914 -10.383 1 94.38 349 TYR A N 1
ATOM 2749 C CA . TYR A 1 349 ? 13.633 8.055 -9.633 1 94.38 349 TYR A CA 1
ATOM 2750 C C . TYR A 1 349 ? 13.406 9.352 -10.391 1 94.38 349 TYR A C 1
ATOM 2752 O O . TYR A 1 349 ? 12.977 10.352 -9.812 1 94.38 349 TYR A O 1
ATOM 2760 N N . ARG A 1 350 ? 13.664 9.32 -11.617 1 93.56 350 ARG A N 1
ATOM 2761 C CA . ARG A 1 350 ? 13.547 10.516 -12.445 1 93.56 350 ARG A CA 1
ATOM 2762 C C . ARG A 1 350 ? 12.109 11.023 -12.492 1 93.56 350 ARG A C 1
ATOM 2764 O O . ARG A 1 350 ? 11.867 12.227 -12.484 1 93.56 350 ARG A O 1
ATOM 2771 N N . GLU A 1 351 ? 11.266 10.156 -12.492 1 93.62 351 GLU A N 1
ATOM 2772 C CA . GLU A 1 351 ? 9.859 10.539 -12.609 1 93.62 351 GLU A CA 1
ATOM 2773 C C . GLU A 1 351 ? 9.297 10.992 -11.266 1 93.62 351 GLU A C 1
ATOM 2775 O O . GLU A 1 351 ? 8.43 11.859 -11.211 1 93.62 351 GLU A O 1
ATOM 2780 N N . LEU A 1 352 ? 9.742 10.367 -10.172 1 95 352 LEU A N 1
ATOM 2781 C CA . LEU A 1 352 ? 9.062 10.555 -8.891 1 95 352 LEU A CA 1
ATOM 2782 C C . LEU A 1 352 ? 9.805 11.578 -8.031 1 95 352 LEU A C 1
ATOM 2784 O O . LEU A 1 352 ? 9.25 12.086 -7.055 1 95 352 LEU A O 1
ATOM 2788 N N . HIS A 1 353 ? 11.031 11.969 -8.367 1 92.94 353 HIS A N 1
ATOM 2789 C CA . HIS A 1 353 ? 11.859 12.812 -7.512 1 92.94 353 HIS A CA 1
ATOM 2790 C C . HIS A 1 353 ? 11.25 14.203 -7.371 1 92.94 353 HIS A C 1
ATOM 2792 O O . HIS A 1 353 ? 11.531 14.906 -6.395 1 92.94 353 HIS A O 1
ATOM 2798 N N . LYS A 1 354 ? 10.43 14.609 -8.273 1 90.5 354 LYS A N 1
ATOM 2799 C CA . LYS A 1 354 ? 9.789 15.922 -8.203 1 90.5 354 LYS A CA 1
ATOM 2800 C C . LYS A 1 354 ? 8.664 15.922 -7.176 1 90.5 354 LYS A C 1
ATOM 2802 O O . LYS A 1 354 ? 8.273 16.984 -6.672 1 90.5 354 LYS A O 1
ATOM 2807 N N . TYR A 1 355 ? 8.172 14.766 -6.828 1 88.94 355 TYR A N 1
ATOM 2808 C CA . TYR A 1 355 ? 6.988 14.664 -5.98 1 88.94 355 TYR A CA 1
ATOM 2809 C C . TYR A 1 355 ? 7.34 14.102 -4.609 1 88.94 355 TYR A C 1
ATOM 2811 O O . TYR A 1 355 ? 6.57 14.227 -3.658 1 88.94 355 TYR A O 1
ATOM 2819 N N . ALA A 1 356 ? 8.477 13.414 -4.531 1 91.44 356 ALA A N 1
ATOM 2820 C CA . ALA A 1 356 ? 8.766 12.68 -3.301 1 91.44 356 ALA A CA 1
ATOM 2821 C C . ALA A 1 356 ? 10.258 12.688 -2.99 1 91.44 356 ALA A C 1
ATOM 2823 O O . ALA A 1 356 ? 11.086 12.758 -3.9 1 91.44 356 ALA A O 1
ATOM 2824 N N . GLU A 1 357 ? 10.539 12.727 -1.7 1 90.19 357 GLU A N 1
ATOM 2825 C CA . GLU A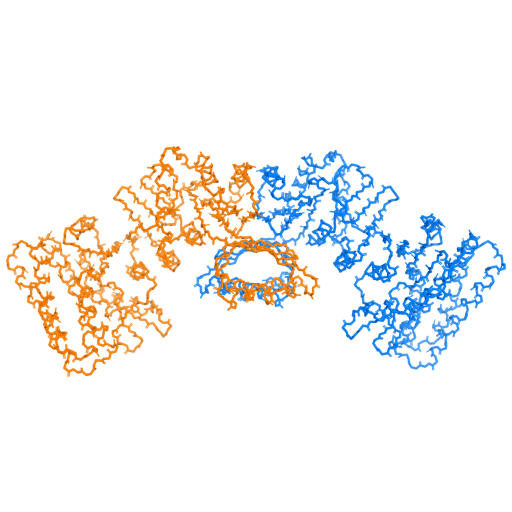 1 357 ? 11.859 12.312 -1.254 1 90.19 357 GLU A CA 1
ATOM 2826 C C . GLU A 1 357 ? 12.016 10.797 -1.322 1 90.19 357 GLU A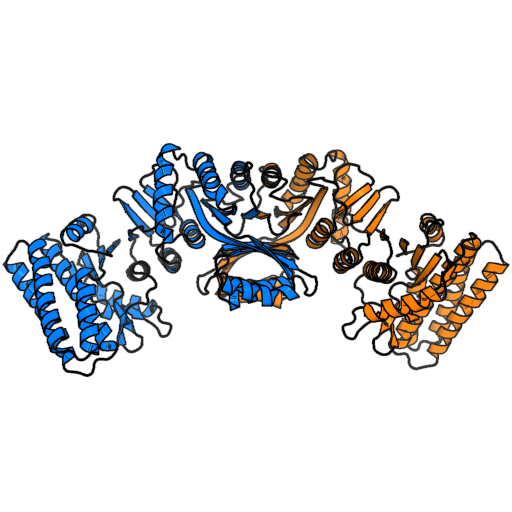 C 1
ATOM 2828 O O . GLU A 1 357 ? 11.211 10.055 -0.742 1 90.19 357 GLU A O 1
ATOM 2833 N N . ILE A 1 358 ? 13.047 10.375 -2.098 1 93.94 358 ILE A N 1
ATOM 2834 C CA . ILE A 1 358 ? 13.141 8.945 -2.381 1 93.94 358 ILE A CA 1
ATOM 2835 C C . ILE A 1 358 ? 14.406 8.383 -1.746 1 93.94 358 ILE A C 1
ATOM 2837 O O . ILE A 1 358 ? 15.5 8.93 -1.922 1 93.94 358 ILE A O 1
ATOM 2841 N N . GLY A 1 359 ? 14.258 7.363 -0.893 1 93 359 GLY A N 1
ATOM 2842 C CA . GLY A 1 359 ? 15.344 6.527 -0.402 1 93 359 GLY A CA 1
ATOM 2843 C C . GLY A 1 359 ? 15.281 5.102 -0.915 1 93 359 GLY A C 1
ATOM 2844 O O . GLY A 1 359 ? 14.195 4.523 -1.02 1 93 359 GLY A O 1
ATOM 2845 N N . MET A 1 360 ? 16.453 4.609 -1.309 1 92.88 360 MET A N 1
ATOM 2846 C CA . MET A 1 360 ? 16.484 3.242 -1.813 1 92.88 360 MET A CA 1
ATOM 2847 C C . MET A 1 360 ? 17.594 2.439 -1.136 1 92.88 360 MET A C 1
ATOM 2849 O O . MET A 1 360 ? 18.672 2.963 -0.88 1 92.88 360 MET A O 1
ATOM 2853 N N . GLU A 1 361 ? 17.25 1.311 -0.73 1 92.44 361 GLU A N 1
ATOM 2854 C CA . GLU A 1 361 ? 18.219 0.361 -0.182 1 92.44 361 GLU A CA 1
ATOM 2855 C C . GLU A 1 361 ? 18.172 -0.968 -0.931 1 92.44 361 GLU A C 1
ATOM 2857 O O . GLU A 1 361 ? 17.094 -1.521 -1.156 1 92.44 361 GLU A O 1
ATOM 2862 N N . THR A 1 362 ? 19.344 -1.404 -1.323 1 92.25 362 THR A N 1
ATOM 2863 C CA . THR A 1 362 ? 19.453 -2.668 -2.043 1 92.25 362 THR A CA 1
ATOM 2864 C C . THR A 1 362 ? 19.859 -3.797 -1.102 1 92.25 362 THR A C 1
ATOM 2866 O O . THR A 1 362 ? 20.047 -3.576 0.098 1 92.25 362 THR A O 1
ATOM 2869 N N . GLU A 1 363 ? 19.891 -5.008 -1.569 1 92.81 363 GLU A N 1
ATOM 2870 C CA . GLU A 1 363 ? 20.297 -6.199 -0.823 1 92.81 363 GLU A CA 1
ATOM 2871 C C . GLU A 1 363 ? 19.344 -6.469 0.339 1 92.81 363 GLU A C 1
ATOM 2873 O O . GLU A 1 363 ? 19.766 -6.605 1.484 1 92.81 363 GLU A O 1
ATOM 2878 N N . MET A 1 364 ? 18.109 -6.332 -0.001 1 94.25 364 MET A N 1
ATOM 2879 C CA . MET A 1 364 ? 17.062 -6.629 0.968 1 94.25 364 MET A CA 1
ATOM 2880 C C . MET A 1 364 ? 16.375 -7.953 0.638 1 94.25 364 MET A C 1
ATOM 2882 O O . MET A 1 364 ? 16.5 -8.469 -0.474 1 94.25 364 MET A O 1
ATOM 2886 N N . SER A 1 365 ? 15.656 -8.523 1.651 1 90.5 365 SER A N 1
ATOM 2887 C CA . SER A 1 365 ? 14.898 -9.758 1.474 1 90.5 365 SER A CA 1
ATOM 2888 C C . SER A 1 365 ? 13.539 -9.688 2.16 1 90.5 365 SER A C 1
ATOM 2890 O O . SER A 1 365 ? 13.422 -9.125 3.252 1 90.5 365 SER A O 1
ATOM 2892 N N . VAL A 1 366 ? 12.57 -10.188 1.468 1 90.69 366 VAL A N 1
ATOM 2893 C CA . VAL A 1 366 ? 11.25 -10.336 2.074 1 90.69 366 VAL A CA 1
ATOM 2894 C C . VAL A 1 366 ? 11.125 -11.711 2.723 1 90.69 366 VAL A C 1
ATOM 2896 O O . VAL A 1 366 ? 11.445 -12.727 2.102 1 90.69 366 VAL A O 1
ATOM 2899 N N . VAL A 1 367 ? 10.758 -11.773 3.924 1 89.19 367 VAL A N 1
ATOM 2900 C CA . VAL A 1 367 ? 10.461 -13.016 4.625 1 89.19 367 VAL A CA 1
ATOM 2901 C C . VAL A 1 367 ? 8.977 -13.07 4.973 1 89.19 367 VAL A C 1
ATOM 2903 O O . VAL A 1 367 ? 8.445 -12.148 5.598 1 89.19 367 VAL A O 1
ATOM 2906 N N . SER A 1 368 ? 8.336 -14.125 4.555 1 88.69 368 SER A N 1
ATOM 2907 C CA . SER A 1 368 ? 6.895 -14.242 4.758 1 88.69 368 SER A CA 1
ATOM 2908 C C . SER A 1 368 ? 6.539 -15.523 5.5 1 88.69 368 SER A C 1
ATOM 2910 O O . SER A 1 368 ? 7.152 -16.562 5.273 1 88.69 368 SER A O 1
ATOM 2912 N N . VAL A 1 369 ? 5.633 -15.375 6.379 1 88.38 369 VAL A N 1
ATOM 2913 C CA . VAL A 1 369 ? 5.039 -16.5 7.074 1 88.38 369 VAL A CA 1
ATOM 2914 C C . VAL A 1 369 ? 3.654 -16.797 6.5 1 88.38 369 VAL A C 1
ATOM 2916 O O . VAL A 1 369 ? 2.822 -15.898 6.379 1 88.38 369 VAL A O 1
ATOM 2919 N N . ILE A 1 370 ? 3.469 -18.016 6.113 1 85 370 ILE A N 1
ATOM 2920 C CA . ILE A 1 370 ? 2.217 -18.391 5.473 1 85 370 ILE A CA 1
ATOM 2921 C C . ILE A 1 370 ? 1.463 -19.375 6.367 1 85 370 ILE A C 1
ATOM 2923 O O . ILE A 1 370 ? 2.066 -20.281 6.957 1 85 370 ILE A O 1
ATOM 2927 N N . GLY A 1 371 ? 0.219 -19.25 6.504 1 84.5 371 GLY A N 1
ATOM 2928 C CA . GLY A 1 371 ? -0.659 -20.078 7.301 1 84.5 371 GLY A CA 1
ATOM 2929 C C . GLY A 1 371 ? -2.031 -19.484 7.516 1 84.5 371 GLY A C 1
ATOM 2930 O O . GLY A 1 371 ? -2.471 -18.625 6.742 1 84.5 371 GLY A O 1
ATOM 2931 N N . ASP A 1 372 ? -2.695 -20.078 8.438 1 85.69 372 ASP A N 1
ATOM 2932 C CA . ASP A 1 372 ? -3.957 -19.469 8.852 1 85.69 372 ASP A CA 1
ATOM 2933 C C . ASP A 1 372 ? -3.725 -18.359 9.875 1 85.69 372 ASP A C 1
ATOM 2935 O O . ASP A 1 372 ? -3.68 -18.625 11.078 1 85.69 372 ASP A O 1
ATOM 2939 N N . LEU A 1 373 ? -3.721 -17.172 9.359 1 86.5 373 LEU A N 1
ATOM 2940 C CA . LEU A 1 373 ? -3.404 -16.031 10.203 1 86.5 373 LEU A CA 1
ATOM 2941 C C . LEU A 1 373 ? -4.633 -15.148 10.398 1 86.5 373 LEU A C 1
ATOM 2943 O O . LEU A 1 373 ? -4.512 -13.922 10.5 1 86.5 373 LEU A O 1
ATOM 2947 N N . ASN A 1 374 ? -5.719 -15.766 10.422 1 85.38 374 ASN A N 1
ATOM 2948 C CA . ASN A 1 374 ? -6.945 -15.023 10.664 1 85.38 374 ASN A CA 1
ATOM 2949 C C . ASN A 1 374 ? -6.902 -14.289 12.008 1 85.38 374 ASN A C 1
ATOM 2951 O O . ASN A 1 374 ? -6.852 -14.93 13.062 1 85.38 374 ASN A O 1
ATOM 2955 N N . TRP A 1 375 ? -7.059 -13.031 12.008 1 84.06 375 TRP A N 1
ATOM 2956 C CA . TRP A 1 375 ? -6.809 -12.188 13.18 1 84.06 375 TRP A CA 1
ATOM 2957 C C . TRP A 1 375 ? -7.914 -12.352 14.211 1 84.06 375 TRP A C 1
ATOM 2959 O O . TRP A 1 375 ? -7.695 -12.117 15.406 1 84.06 375 TRP A O 1
ATOM 2969 N N . GLU A 1 376 ? -9.102 -12.711 13.766 1 82.88 376 GLU A N 1
ATOM 2970 C CA . GLU A 1 376 ? -10.195 -12.922 14.703 1 82.88 376 GLU A CA 1
ATOM 2971 C C . GLU A 1 376 ? -10.047 -14.25 15.438 1 82.88 376 GLU A C 1
ATOM 2973 O O . GLU A 1 376 ? -10.32 -14.344 16.641 1 82.88 376 GLU A O 1
ATOM 2978 N N . LYS A 1 377 ? -9.633 -15.25 14.695 1 84.06 377 LYS A N 1
ATOM 2979 C CA . LYS A 1 377 ? -9.555 -16.609 15.219 1 84.06 377 LYS A CA 1
ATOM 2980 C C . LYS A 1 377 ? -8.273 -16.812 16.031 1 84.06 377 LYS A C 1
ATOM 2982 O O . LYS A 1 377 ? -8.273 -17.516 17.031 1 84.06 377 LYS A O 1
ATOM 2987 N N . HIS A 1 378 ? -7.227 -16.188 15.539 1 87.5 378 HIS A N 1
ATOM 2988 C CA . HIS A 1 378 ? -5.922 -16.422 16.141 1 87.5 378 HIS A CA 1
ATOM 2989 C C . HIS A 1 378 ? -5.336 -15.125 16.703 1 87.5 378 HIS A C 1
ATOM 2991 O O . HIS A 1 378 ? -4.262 -14.695 16.281 1 87.5 378 HIS A O 1
ATOM 2997 N N . THR A 1 379 ? -5.984 -14.641 17.719 1 89.25 379 THR A N 1
ATOM 2998 C CA . THR A 1 379 ? -5.578 -13.375 18.312 1 89.25 379 THR A CA 1
ATOM 2999 C C . THR A 1 379 ? -4.176 -13.469 18.906 1 89.25 379 THR A C 1
ATOM 3001 O O . THR A 1 379 ? -3.869 -14.414 19.641 1 89.25 379 THR A O 1
ATOM 3004 N N . GLY A 1 380 ? -3.332 -12.531 18.453 1 91 380 GLY A N 1
ATOM 3005 C CA . GLY A 1 380 ? -2.014 -12.438 19.047 1 91 380 GLY A CA 1
ATOM 3006 C C . GLY A 1 380 ? -0.953 -13.211 18.297 1 91 380 GLY A C 1
ATOM 3007 O O . GLY A 1 380 ? 0.239 -13.086 18.578 1 91 380 GLY A O 1
ATOM 3008 N N . LEU A 1 381 ? -1.368 -14.031 17.359 1 90.38 381 LEU A N 1
ATOM 3009 C CA . LEU A 1 381 ? -0.411 -14.82 16.594 1 90.38 381 LEU A CA 1
ATOM 3010 C C . LEU A 1 381 ? 0.564 -13.914 15.844 1 90.38 381 LEU A C 1
ATOM 3012 O O . LEU A 1 381 ? 1.766 -14.188 15.805 1 90.38 381 LEU A O 1
ATOM 3016 N N . GLU A 1 382 ? 0.066 -12.891 15.164 1 92.44 382 GLU A N 1
ATOM 3017 C CA . GLU A 1 382 ? 0.926 -11.961 14.445 1 92.44 382 GLU A CA 1
ATOM 3018 C C . GLU A 1 382 ? 1.954 -11.32 15.375 1 92.44 382 GLU A C 1
ATOM 3020 O O . GLU A 1 382 ? 3.109 -11.125 14.992 1 92.44 382 GLU A O 1
ATOM 3025 N N . ALA A 1 383 ? 1.51 -10.969 16.562 1 93.06 383 ALA A N 1
ATOM 3026 C CA . ALA A 1 383 ? 2.406 -10.383 17.547 1 93.06 383 ALA A CA 1
ATOM 3027 C C . ALA A 1 383 ? 3.518 -11.359 17.938 1 93.06 383 ALA A C 1
ATOM 3029 O O . ALA A 1 383 ? 4.676 -10.961 18.078 1 93.06 383 ALA A O 1
ATOM 3030 N N . ARG A 1 384 ? 3.131 -12.594 18.078 1 92.81 384 ARG A N 1
ATOM 3031 C CA . ARG A 1 384 ? 4.113 -13.617 18.438 1 92.81 384 ARG A CA 1
ATOM 3032 C C . ARG A 1 384 ? 5.133 -13.797 17.312 1 92.81 384 ARG A C 1
ATOM 3034 O O . ARG A 1 384 ? 6.324 -13.977 17.578 1 92.81 384 ARG A O 1
ATOM 3041 N N . ILE A 1 385 ? 4.676 -13.859 16.125 1 93.12 385 ILE A N 1
ATOM 3042 C CA . ILE A 1 385 ? 5.555 -14.023 14.969 1 93.12 385 ILE A CA 1
ATOM 3043 C C . ILE A 1 385 ? 6.566 -12.883 14.93 1 93.12 385 ILE A C 1
ATOM 3045 O O . ILE A 1 385 ? 7.77 -13.117 14.797 1 93.12 385 ILE A O 1
ATOM 3049 N N . ILE A 1 386 ? 6.117 -11.68 15.07 1 94.31 386 ILE A N 1
ATOM 3050 C CA . ILE A 1 386 ? 6.984 -10.508 14.984 1 94.31 386 ILE A CA 1
ATOM 3051 C C . ILE A 1 386 ? 7.941 -10.484 16.172 1 94.31 386 ILE A C 1
ATOM 3053 O O . ILE A 1 386 ? 9.102 -10.102 16.047 1 94.31 386 ILE A O 1
ATOM 3057 N N . GLU A 1 387 ? 7.445 -10.875 17.297 1 93.94 387 GLU A N 1
ATOM 3058 C CA . GLU A 1 387 ? 8.273 -10.938 18.484 1 93.94 387 GLU A CA 1
ATOM 3059 C C . GLU A 1 387 ? 9.469 -11.867 18.297 1 93.94 387 GLU A C 1
ATOM 3061 O O . GLU A 1 387 ? 10.539 -11.641 18.859 1 93.94 387 GLU A O 1
ATOM 3066 N N . THR A 1 388 ? 9.25 -12.883 17.625 1 93 388 THR A N 1
ATOM 3067 C CA . THR A 1 388 ? 10.305 -13.852 17.359 1 93 388 THR A CA 1
ATOM 3068 C C . THR A 1 388 ? 11.453 -13.203 16.594 1 93 388 THR A C 1
ATOM 3070 O O . THR A 1 388 ? 12.602 -13.648 16.688 1 93 388 THR A O 1
ATOM 3073 N N . LEU A 1 389 ? 11.172 -12.164 15.883 1 93.88 389 LEU A N 1
ATOM 3074 C CA . LEU A 1 389 ? 12.164 -11.5 15.039 1 93.88 389 LEU A CA 1
ATOM 3075 C C . LEU A 1 389 ? 12.758 -10.289 15.75 1 93.88 389 LEU A C 1
ATOM 3077 O O . LEU A 1 389 ? 13.453 -9.484 15.133 1 93.88 389 LEU A O 1
ATOM 3081 N N . LYS A 1 390 ? 12.609 -10.125 17.016 1 92.81 390 LYS A N 1
ATOM 3082 C CA . LYS A 1 390 ? 12.922 -8.922 17.781 1 92.81 390 LYS A CA 1
ATOM 3083 C C . LYS A 1 390 ? 14.422 -8.664 17.797 1 92.81 390 LYS A C 1
ATOM 3085 O O . LYS A 1 390 ? 14.859 -7.531 18.031 1 92.81 390 LYS A O 1
ATOM 3090 N N . GLU A 1 391 ? 15.234 -9.617 17.531 1 92.44 391 GLU A N 1
ATOM 3091 C CA . GLU A 1 391 ? 16.688 -9.469 17.656 1 92.44 391 GLU A CA 1
ATOM 3092 C C . GLU A 1 391 ? 17.297 -8.969 16.359 1 92.44 391 GLU A C 1
ATOM 3094 O O . GLU A 1 391 ? 18.5 -8.672 16.297 1 92.44 391 GLU A O 1
ATOM 3099 N N . MET A 1 392 ? 16.594 -8.867 15.359 1 91.62 392 MET A N 1
ATOM 3100 C CA . MET A 1 392 ? 17.109 -8.375 14.094 1 91.62 392 MET A CA 1
ATOM 3101 C C . MET A 1 392 ? 16.344 -7.133 13.633 1 91.62 392 MET A C 1
ATOM 3103 O O . MET A 1 392 ? 15.156 -6.984 13.93 1 91.62 392 MET A O 1
ATOM 3107 N N . PRO A 1 393 ? 17.047 -6.281 12.914 1 93.56 393 PRO A N 1
ATOM 3108 C CA . PRO A 1 393 ? 16.359 -5.109 12.383 1 93.56 393 PRO A CA 1
ATOM 3109 C C . PRO A 1 393 ? 15.32 -5.469 11.312 1 93.56 393 PRO A C 1
ATOM 3111 O O . PRO A 1 393 ? 15.641 -6.172 10.352 1 93.56 393 PRO A O 1
ATOM 3114 N N . VAL A 1 394 ? 14.133 -5.094 11.523 1 94.19 394 VAL A N 1
ATOM 3115 C CA . VAL A 1 394 ? 13.047 -5.254 10.562 1 94.19 394 VAL A CA 1
ATOM 3116 C C . VAL A 1 394 ? 12.672 -3.896 9.977 1 94.19 394 VAL A C 1
ATOM 3118 O O . VAL A 1 394 ? 12.312 -2.971 10.711 1 94.19 394 VAL A O 1
ATOM 3121 N N . CYS A 1 395 ? 12.719 -3.805 8.711 1 92.62 395 CYS A N 1
ATOM 3122 C CA . CYS A 1 395 ? 12.531 -2.527 8.031 1 92.62 395 CYS A CA 1
ATOM 3123 C C . CYS A 1 395 ? 11.047 -2.271 7.762 1 92.62 395 CYS A C 1
ATOM 3125 O O . CYS A 1 395 ? 10.625 -1.119 7.664 1 92.62 395 CYS A O 1
ATOM 3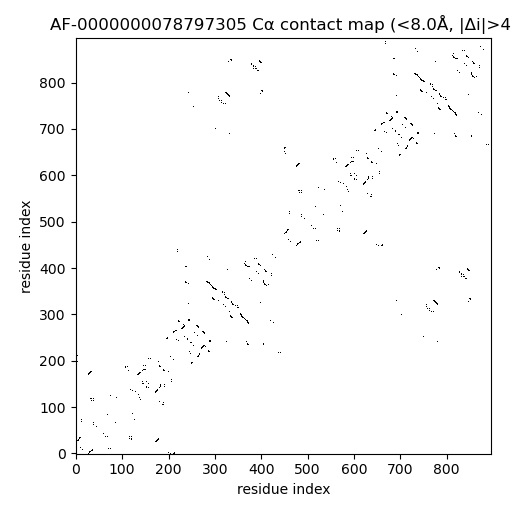127 N N . MET A 1 396 ? 10.383 -3.289 7.449 1 94.31 396 MET A N 1
ATOM 3128 C CA . MET A 1 396 ? 8.969 -3.184 7.102 1 94.31 396 MET A CA 1
ATOM 3129 C C . MET A 1 396 ? 8.18 -4.359 7.668 1 94.31 396 MET A C 1
ATOM 3131 O O . MET A 1 396 ? 8.703 -5.469 7.777 1 94.31 396 MET A O 1
ATOM 3135 N N . ILE A 1 397 ? 7.023 -4.156 8.047 1 93.62 397 ILE A N 1
ATOM 3136 C CA . ILE A 1 397 ? 6.043 -5.184 8.391 1 93.62 397 ILE A CA 1
ATOM 3137 C C . ILE A 1 397 ? 4.746 -4.938 7.621 1 93.62 397 ILE A C 1
ATOM 3139 O O . ILE A 1 397 ? 4.191 -3.836 7.668 1 93.62 397 ILE A O 1
ATOM 3143 N N . SER A 1 398 ? 4.379 -5.852 6.926 1 90.38 398 SER A N 1
ATOM 3144 C CA . SER A 1 398 ? 3.109 -5.809 6.207 1 90.38 398 SER A CA 1
ATOM 3145 C C . SER A 1 398 ? 2.197 -6.957 6.629 1 90.38 398 SER A C 1
ATOM 3147 O O . SER A 1 398 ? 2.504 -8.125 6.379 1 90.38 398 SER A O 1
ATOM 3149 N N . TYR A 1 399 ? 1.145 -6.652 7.238 1 91.12 399 TYR A N 1
ATOM 3150 C CA . TYR A 1 399 ? 0.166 -7.609 7.742 1 91.12 399 TYR A CA 1
ATOM 3151 C C . TYR A 1 399 ? -1.254 -7.094 7.547 1 91.12 399 TYR A C 1
ATOM 3153 O O . TYR A 1 399 ? -1.535 -5.918 7.801 1 91.12 399 TYR A O 1
ATOM 3161 N N . GLY A 1 400 ? -2.084 -7.996 7.035 1 87.75 400 GLY A N 1
ATOM 3162 C CA . GLY A 1 400 ? -3.482 -7.613 6.914 1 87.75 400 GLY A CA 1
ATOM 3163 C C . GLY A 1 400 ? -3.99 -7.656 5.484 1 87.75 400 GLY A C 1
ATOM 3164 O O . GLY A 1 400 ? -5.199 -7.609 5.246 1 87.75 400 GLY A O 1
ATOM 3165 N N . SER A 1 401 ? -3.092 -7.703 4.594 1 78.88 401 SER A N 1
ATOM 3166 C CA . SER A 1 401 ? -3.525 -7.793 3.203 1 78.88 401 SER A CA 1
ATOM 3167 C C . SER A 1 401 ? -4.242 -9.109 2.932 1 78.88 401 SER A C 1
ATOM 3169 O O . SER A 1 401 ? -5.133 -9.18 2.08 1 78.88 401 SER A O 1
ATOM 3171 N N . SER A 1 402 ? -3.777 -10.062 3.676 1 80.06 402 SER A N 1
ATOM 3172 C CA . SER A 1 402 ? -4.387 -11.383 3.596 1 80.06 402 SER A CA 1
ATOM 3173 C C . SER A 1 402 ? -4.453 -12.047 4.969 1 80.06 402 SER A C 1
ATOM 3175 O O . SER A 1 402 ? -3.705 -11.68 5.875 1 80.06 402 SER A O 1
ATOM 3177 N N . THR A 1 403 ? -5.352 -12.93 5.07 1 80.12 403 THR A N 1
ATOM 3178 C CA . THR A 1 403 ? -5.453 -13.664 6.328 1 80.12 403 THR A CA 1
ATOM 3179 C C . THR A 1 403 ? -4.508 -14.867 6.328 1 80.12 403 THR A C 1
ATOM 3181 O O . THR A 1 403 ? -4.574 -15.711 7.223 1 80.12 403 THR A O 1
ATOM 3184 N N . HIS A 1 404 ? -3.648 -14.883 5.371 1 82.25 404 HIS A N 1
ATOM 3185 C CA . HIS A 1 404 ? -2.811 -16.078 5.25 1 82.25 404 HIS A CA 1
ATOM 3186 C C . HIS A 1 404 ? -1.334 -15.695 5.168 1 82.25 404 HIS A C 1
ATOM 3188 O O . HIS A 1 404 ? -0.49 -16.547 4.867 1 82.25 404 HIS A O 1
ATOM 3194 N N . ASN A 1 405 ? -1.107 -14.477 5.383 1 87.06 405 ASN A N 1
ATOM 3195 C CA . ASN A 1 405 ? 0.287 -14.102 5.172 1 87.06 405 ASN A CA 1
ATOM 3196 C C . ASN A 1 405 ? 0.701 -12.945 6.07 1 87.06 405 ASN A C 1
ATOM 3198 O O . ASN A 1 405 ? -0.1 -12.047 6.34 1 87.06 405 ASN A O 1
ATOM 3202 N N . LEU A 1 406 ? 1.861 -12.992 6.613 1 90.88 406 LEU A N 1
ATOM 3203 C CA . LEU A 1 406 ? 2.588 -11.914 7.27 1 90.88 406 LEU A CA 1
ATOM 3204 C C . LEU A 1 406 ? 3.992 -11.773 6.691 1 90.88 406 LEU A C 1
ATOM 3206 O O . LEU A 1 406 ? 4.754 -12.742 6.66 1 90.88 406 LEU A O 1
ATOM 3210 N N . SER A 1 407 ? 4.293 -10.656 6.195 1 92.06 407 SER A N 1
ATOM 3211 C CA . SER A 1 407 ? 5.582 -10.461 5.539 1 92.06 407 SER A CA 1
ATOM 3212 C C . SER A 1 407 ? 6.391 -9.367 6.227 1 92.06 407 SER A C 1
ATOM 3214 O O . SER A 1 407 ? 5.832 -8.359 6.672 1 92.06 407 SER A O 1
ATOM 3216 N N . VAL A 1 408 ? 7.664 -9.562 6.25 1 94.25 408 VAL A N 1
ATOM 3217 C CA . VAL A 1 408 ? 8.586 -8.57 6.785 1 94.25 408 VAL A CA 1
ATOM 3218 C C . VAL A 1 408 ? 9.742 -8.359 5.812 1 94.25 408 VAL A C 1
ATOM 3220 O O . VAL A 1 408 ? 10.047 -9.234 4.996 1 94.25 408 VAL A O 1
ATOM 3223 N N . LEU A 1 409 ? 10.266 -7.211 5.82 1 94.88 409 LEU A N 1
ATOM 3224 C CA . LEU A 1 409 ? 11.438 -6.891 5.023 1 94.88 409 LEU A CA 1
ATOM 3225 C C . LEU A 1 409 ? 12.68 -6.766 5.906 1 94.88 409 LEU A C 1
ATOM 3227 O O . LEU A 1 409 ? 12.664 -6.035 6.898 1 94.88 409 LEU A O 1
ATOM 3231 N N . VAL A 1 410 ? 13.727 -7.484 5.578 1 94.94 410 VAL A N 1
ATOM 3232 C CA . VAL A 1 410 ? 14.984 -7.477 6.32 1 94.94 410 VAL A CA 1
ATOM 3233 C C . VAL A 1 410 ? 16.156 -7.336 5.348 1 94.94 410 VAL A C 1
ATOM 3235 O O . VAL A 1 410 ? 15.984 -7.48 4.137 1 94.94 410 VAL A O 1
ATOM 3238 N N . ARG A 1 411 ? 17.281 -7.023 5.887 1 95.12 411 ARG A N 1
ATOM 3239 C CA . ARG A 1 411 ? 18.469 -7.027 5.055 1 95.12 411 ARG A CA 1
ATOM 3240 C C . ARG A 1 411 ? 18.828 -8.445 4.613 1 95.12 411 ARG A C 1
ATOM 3242 O O . ARG A 1 411 ? 18.562 -9.406 5.332 1 95.12 411 ARG A O 1
ATOM 3249 N N . GLU A 1 412 ? 19.469 -8.484 3.512 1 92.25 412 GLU A N 1
ATOM 3250 C CA . GLU A 1 412 ? 19.844 -9.773 2.953 1 92.25 412 GLU A CA 1
ATOM 3251 C C . GLU A 1 412 ? 20.719 -10.562 3.93 1 92.25 412 GLU A C 1
ATOM 3253 O O . GLU A 1 412 ? 20.594 -11.789 4.027 1 92.25 412 GLU A O 1
ATOM 3258 N N . GLN A 1 413 ? 21.547 -9.898 4.695 1 92 413 GLN A N 1
ATOM 3259 C CA . GLN A 1 413 ? 22.453 -10.547 5.633 1 92 413 GLN A CA 1
ATOM 3260 C C . GLN A 1 413 ? 21.703 -11.18 6.793 1 92 413 GLN A C 1
ATOM 3262 O O . GLN A 1 413 ? 22.172 -12.133 7.41 1 92 413 GLN A O 1
ATOM 3267 N N . ASP A 1 414 ? 20.531 -10.695 7.047 1 93.44 414 ASP A N 1
ATOM 3268 C CA . ASP A 1 414 ? 19.75 -11.18 8.18 1 93.44 414 ASP A CA 1
ATOM 3269 C C . ASP A 1 414 ? 18.703 -12.203 7.734 1 93.44 414 ASP A C 1
ATOM 3271 O O . ASP A 1 414 ? 17.984 -12.758 8.562 1 93.44 414 ASP A O 1
ATOM 3275 N N . ARG A 1 415 ? 18.562 -12.484 6.488 1 90.06 415 ARG A N 1
ATOM 3276 C CA . ARG A 1 415 ? 17.531 -13.328 5.902 1 90.06 415 ARG A CA 1
ATOM 3277 C C . ARG A 1 415 ? 17.578 -14.734 6.492 1 90.06 415 ARG A C 1
ATOM 3279 O O . ARG A 1 415 ? 16.547 -15.266 6.93 1 90.06 415 ARG A O 1
ATOM 3286 N N . GLU A 1 416 ? 18.75 -15.281 6.535 1 85.25 416 GLU A N 1
ATOM 3287 C CA . GLU A 1 416 ? 18.906 -16.656 7.02 1 85.25 416 GLU A CA 1
ATOM 3288 C C . GLU A 1 416 ? 18.531 -16.75 8.5 1 85.25 416 GLU A C 1
ATOM 3290 O O . GLU A 1 416 ? 17.859 -17.703 8.914 1 85.25 416 GLU A O 1
ATOM 3295 N N . LYS A 1 417 ? 19.047 -15.844 9.188 1 89.69 417 LYS A N 1
ATOM 3296 C CA . LYS A 1 417 ? 18.734 -15.828 10.617 1 89.69 417 LYS A CA 1
ATOM 3297 C C . LYS A 1 417 ? 17.234 -15.688 10.859 1 89.69 417 LYS A C 1
ATOM 3299 O O . LYS A 1 417 ? 16.688 -16.344 11.75 1 89.69 417 LYS A O 1
ATOM 3304 N N . ALA A 1 418 ? 16.609 -14.82 10.141 1 91.31 418 ALA A N 1
ATOM 3305 C CA . ALA A 1 418 ? 15.164 -14.617 10.266 1 91.31 418 ALA A CA 1
ATOM 3306 C C . ALA A 1 418 ? 14.398 -15.906 9.969 1 91.31 418 ALA A C 1
ATOM 3308 O O . ALA A 1 418 ? 13.516 -16.297 10.734 1 91.31 418 ALA A O 1
ATOM 3309 N N . LEU A 1 419 ? 14.742 -16.547 8.914 1 85.31 419 LEU A N 1
ATOM 3310 C CA . LEU A 1 419 ? 14.078 -17.781 8.508 1 85.31 419 LEU A CA 1
ATOM 3311 C C . LEU A 1 419 ? 14.281 -18.875 9.562 1 85.31 419 LEU A C 1
ATOM 3313 O O . LEU A 1 419 ? 13.336 -19.578 9.906 1 85.31 419 LEU A O 1
ATOM 3317 N N . MET A 1 420 ? 15.43 -18.938 10.055 1 83.69 420 MET A N 1
ATOM 3318 C CA . MET A 1 420 ? 15.742 -19.969 11.039 1 83.69 420 MET A CA 1
ATOM 3319 C C . MET A 1 420 ? 14.977 -19.734 12.336 1 83.69 420 MET A C 1
ATOM 3321 O O . MET A 1 420 ? 14.492 -20.672 12.953 1 83.69 420 MET A O 1
ATOM 3325 N N . THR A 1 421 ? 14.992 -18.562 12.695 1 88.88 421 THR A N 1
ATOM 3326 C CA . THR A 1 421 ? 14.297 -18.219 13.93 1 88.88 421 THR A CA 1
ATOM 3327 C C . THR A 1 421 ? 12.805 -18.547 13.82 1 88.88 421 THR A C 1
ATOM 3329 O O . THR A 1 421 ? 12.211 -19.078 14.758 1 88.88 421 THR A O 1
ATOM 3332 N N . LEU A 1 422 ? 12.242 -18.234 12.711 1 88.19 422 LEU A N 1
ATOM 3333 C CA . LEU A 1 422 ? 10.828 -18.516 12.484 1 88.19 422 LEU A CA 1
ATOM 3334 C C . LEU A 1 422 ? 10.578 -20.031 12.438 1 88.19 422 LEU A C 1
ATOM 3336 O O . LEU A 1 422 ? 9.602 -20.516 13.008 1 88.19 422 LEU A O 1
ATOM 3340 N N . CYS A 1 423 ? 11.422 -20.734 11.789 1 82.25 423 CYS A N 1
ATOM 3341 C CA . CYS A 1 423 ? 11.297 -22.188 11.672 1 82.25 423 CYS A CA 1
ATOM 3342 C C . CYS A 1 423 ? 11.391 -22.859 13.039 1 82.25 423 CYS A C 1
ATOM 3344 O O . CYS A 1 423 ? 10.617 -23.766 13.344 1 82.25 423 CYS A O 1
ATOM 3346 N N . LYS A 1 424 ? 12.312 -22.391 13.812 1 82.88 424 LYS A N 1
ATOM 3347 C CA . LYS A 1 424 ? 12.484 -22.938 15.148 1 82.88 424 LYS A CA 1
ATOM 3348 C C . LYS A 1 424 ? 11.258 -22.656 16.016 1 82.88 424 LYS A C 1
ATOM 3350 O O . LYS A 1 424 ? 10.828 -23.516 16.781 1 82.88 424 LYS A O 1
ATOM 3355 N N . ALA A 1 425 ? 10.75 -21.578 15.875 1 86.88 425 ALA A N 1
ATOM 3356 C CA . ALA A 1 425 ? 9.672 -21.141 16.75 1 86.88 425 ALA A CA 1
ATOM 3357 C C . ALA A 1 425 ? 8.344 -21.766 16.344 1 86.88 425 ALA A C 1
ATOM 3359 O O . ALA A 1 425 ? 7.516 -22.109 17.188 1 86.88 425 ALA A O 1
ATOM 3360 N N . PHE A 1 426 ? 8.164 -21.922 15.031 1 85.44 426 PHE A N 1
ATOM 3361 C CA . PHE A 1 426 ? 6.809 -22.25 14.617 1 85.44 426 PHE A CA 1
ATOM 3362 C C . PHE A 1 426 ? 6.785 -23.531 13.805 1 85.44 426 PHE A C 1
ATOM 3364 O O . PHE A 1 426 ? 5.73 -24.156 13.641 1 85.44 426 PHE A O 1
ATOM 3371 N N . LEU A 1 427 ? 7.852 -23.969 13.188 1 77.19 427 LEU A N 1
ATOM 3372 C CA . LEU A 1 427 ? 7.812 -25.062 12.234 1 77.19 427 LEU A CA 1
ATOM 3373 C C . LEU A 1 427 ? 8.555 -26.281 12.773 1 77.19 427 LEU A C 1
ATOM 3375 O O . LEU A 1 427 ? 8.633 -27.312 12.109 1 77.19 427 LEU A O 1
ATOM 3379 N N . ASP A 1 428 ? 8.914 -26.328 13.938 1 71.69 428 ASP A N 1
ATOM 3380 C CA . ASP A 1 428 ? 9.539 -27.469 14.617 1 71.69 428 ASP A CA 1
ATOM 3381 C C . ASP A 1 428 ? 10.641 -28.078 13.758 1 71.69 428 ASP A C 1
ATOM 3383 O O . ASP A 1 428 ? 10.727 -29.297 13.625 1 71.69 428 ASP A O 1
ATOM 3387 N N . ILE A 1 429 ? 11.273 -27.406 12.844 1 61.5 429 ILE A N 1
ATOM 3388 C CA . ILE A 1 429 ? 12.352 -27.953 12.023 1 61.5 429 ILE A CA 1
ATOM 3389 C C . ILE A 1 429 ? 13.656 -27.953 12.82 1 61.5 429 ILE A C 1
ATOM 3391 O O . ILE A 1 429 ? 14.031 -26.938 13.414 1 61.5 429 ILE A O 1
ATOM 3395 N N . PRO A 1 430 ? 14.266 -29.219 13.07 1 55.81 430 PRO A N 1
ATOM 3396 C CA . PRO A 1 430 ? 15.539 -29.297 13.789 1 55.81 430 PRO A CA 1
ATOM 3397 C C . PRO A 1 430 ? 16.641 -28.5 13.102 1 55.81 430 PRO A C 1
ATOM 3399 O O . PRO A 1 430 ? 16.594 -28.281 11.891 1 55.81 430 PRO A O 1
ATOM 3402 N N . SER A 1 431 ? 17.469 -27.75 13.797 1 52.06 431 SER A N 1
ATOM 3403 C CA . SER A 1 431 ? 18.562 -26.875 13.352 1 52.06 431 SER A CA 1
ATOM 3404 C C . SER A 1 431 ? 19.422 -27.578 12.305 1 52.06 431 SER A C 1
ATOM 3406 O O . SER A 1 431 ? 20.031 -26.906 11.461 1 52.06 431 SER A O 1
ATOM 3408 N N . GLU A 1 432 ? 19.672 -28.766 12.297 1 48.22 432 GLU A N 1
ATOM 3409 C CA . GLU A 1 432 ? 20.625 -29.484 11.461 1 48.22 432 GLU A CA 1
ATOM 3410 C C . GLU A 1 432 ? 20.203 -29.484 10 1 48.22 432 GLU A C 1
ATOM 3412 O O . GLU A 1 432 ? 21.016 -29.688 9.102 1 48.22 432 GLU A O 1
ATOM 3417 N N . LYS A 1 433 ? 19.172 -29.641 9.688 1 48.16 433 LYS A N 1
ATOM 3418 C CA . LYS A 1 433 ? 18.719 -29.828 8.312 1 48.16 433 LYS A CA 1
ATOM 3419 C C . LYS A 1 433 ? 18.688 -28.5 7.562 1 48.16 433 LYS A C 1
ATOM 3421 O O . LYS A 1 433 ? 18.234 -28.438 6.418 1 48.16 433 LYS A O 1
ATOM 3426 N N . PHE A 1 434 ? 18.922 -27.469 8.18 1 48.97 434 PHE A N 1
ATOM 3427 C CA . PHE A 1 434 ? 18.875 -26.188 7.508 1 48.97 434 PHE A CA 1
ATOM 3428 C C . PHE A 1 434 ? 19.984 -26.078 6.461 1 48.97 434 PHE A C 1
ATOM 3430 O O . PHE A 1 434 ? 20.031 -25.109 5.699 1 48.97 434 PHE A O 1
ATOM 3437 N N . ASP A 1 435 ? 20.938 -26.922 6.477 1 42.28 435 ASP A N 1
ATOM 3438 C CA . ASP A 1 435 ? 21.984 -26.969 5.457 1 42.28 435 ASP A CA 1
ATOM 3439 C C . ASP A 1 435 ? 21.375 -27.156 4.066 1 42.28 435 ASP A C 1
ATOM 3441 O O . ASP A 1 435 ? 21.938 -26.703 3.07 1 42.28 435 ASP A O 1
ATOM 3445 N N . VAL A 1 436 ? 20.453 -27.812 3.977 1 37.81 436 VAL A N 1
ATOM 3446 C CA . VAL A 1 436 ? 19.922 -28.109 2.656 1 37.81 436 VAL A CA 1
ATOM 3447 C C . VAL A 1 436 ? 19.266 -26.875 2.07 1 37.81 436 VAL A C 1
ATOM 3449 O O . VAL A 1 436 ? 19.25 -26.688 0.851 1 37.81 436 VAL A O 1
ATOM 3452 N N . ILE A 1 437 ? 18.594 -26.078 2.877 1 43.25 437 ILE A N 1
ATOM 3453 C CA . ILE A 1 437 ? 18 -24.875 2.305 1 43.25 437 ILE A CA 1
ATOM 3454 C C . ILE A 1 437 ? 19.109 -23.953 1.794 1 43.25 437 ILE A C 1
ATOM 3456 O O . ILE A 1 437 ? 18.906 -23.188 0.843 1 43.25 437 ILE A O 1
ATOM 3460 N N . LYS A 1 438 ? 20.219 -23.984 2.367 1 43.19 438 LYS A N 1
ATOM 3461 C CA . LYS A 1 438 ? 21.422 -23.266 1.966 1 43.19 438 LYS A CA 1
ATOM 3462 C C . LYS A 1 438 ? 21.828 -23.625 0.539 1 43.19 438 LYS A C 1
ATOM 3464 O O . LYS A 1 438 ? 22.234 -22.75 -0.235 1 43.19 438 LYS A O 1
ATOM 3469 N N . GLN A 1 439 ? 22.031 -24.812 0.399 1 35.12 439 GLN A N 1
ATOM 3470 C CA . GLN A 1 439 ? 22.641 -25.25 -0.849 1 35.12 439 GLN A CA 1
ATOM 3471 C C . GLN A 1 439 ? 21.734 -24.953 -2.041 1 35.12 439 GLN A C 1
ATOM 3473 O O . GLN A 1 439 ? 22.219 -24.641 -3.129 1 35.12 439 GLN A O 1
ATOM 3478 N N . THR A 1 440 ? 20.469 -25.172 -1.871 1 34.91 440 THR A N 1
ATOM 3479 C CA . THR A 1 440 ? 19.625 -25.016 -3.049 1 34.91 440 THR A CA 1
ATOM 3480 C C . THR A 1 440 ? 19.375 -23.547 -3.361 1 34.91 440 THR A C 1
ATOM 3482 O O . THR A 1 440 ? 19.109 -23.188 -4.508 1 34.91 440 THR A O 1
ATOM 3485 N N . GLN A 1 441 ? 19.359 -22.672 -2.432 1 38.78 441 GLN A N 1
ATOM 3486 C CA . GLN A 1 441 ? 19.203 -21.234 -2.672 1 38.78 441 GLN A CA 1
ATOM 3487 C C . GLN A 1 441 ? 20.391 -20.672 -3.424 1 38.78 441 GLN A C 1
ATOM 3489 O O . GLN A 1 441 ? 20.312 -19.594 -4.016 1 38.78 441 GLN A O 1
ATOM 3494 N N . LEU A 1 442 ? 21.594 -21.188 -3.369 1 32.12 442 LEU A N 1
ATOM 3495 C CA . LEU A 1 442 ? 22.781 -20.812 -4.129 1 32.12 442 LEU A CA 1
ATOM 3496 C C . LEU A 1 442 ? 22.578 -21.078 -5.617 1 32.12 442 LEU A C 1
ATOM 3498 O O . LEU A 1 442 ? 23.203 -20.422 -6.457 1 32.12 442 LEU A O 1
ATOM 3502 N N . GLN A 1 443 ? 21.922 -22.094 -5.957 1 29.62 443 GLN A N 1
ATOM 3503 C CA . GLN A 1 443 ? 21.875 -22.406 -7.379 1 29.62 443 GLN A CA 1
ATOM 3504 C C . GLN A 1 443 ? 20.906 -21.484 -8.117 1 29.62 443 GLN A C 1
ATOM 3506 O O . GLN A 1 443 ? 21.062 -21.234 -9.312 1 29.62 443 GLN A O 1
ATOM 3511 N N . ASP A 1 444 ? 19.766 -21.141 -7.609 1 31.95 444 ASP A N 1
ATOM 3512 C CA . ASP A 1 444 ? 18.859 -20.391 -8.461 1 31.95 444 ASP A CA 1
ATOM 3513 C C . ASP A 1 444 ? 19.359 -18.969 -8.695 1 31.95 444 ASP A C 1
ATOM 3515 O O . ASP A 1 444 ? 18.641 -18.141 -9.273 1 31.95 444 ASP A O 1
ATOM 3519 N N . SER A 1 445 ? 20.344 -18.516 -8.195 1 28.95 445 SER A N 1
ATOM 3520 C CA . SER A 1 445 ? 20.984 -17.328 -8.734 1 28.95 445 SER A CA 1
ATOM 3521 C C . SER A 1 445 ? 21.094 -17.406 -10.258 1 28.95 445 SER A C 1
ATOM 3523 O O . SER A 1 445 ? 21.438 -16.406 -10.906 1 28.95 445 SER A O 1
ATOM 3525 N N . PHE A 1 446 ? 21.297 -18.594 -10.922 1 24.86 446 PHE A N 1
ATOM 3526 C CA . PHE A 1 446 ? 21.766 -18.719 -12.297 1 24.86 446 PHE A CA 1
ATOM 3527 C C . PHE A 1 446 ? 20.594 -18.672 -13.266 1 24.86 446 PHE A C 1
ATOM 3529 O O . PHE A 1 446 ? 20.781 -18.734 -14.484 1 24.86 446 PHE A O 1
ATOM 3536 N N . VAL A 1 447 ? 19.391 -19.203 -12.906 1 24.78 447 VAL A N 1
ATOM 3537 C CA . VAL A 1 447 ? 18.516 -19.234 -14.078 1 24.78 447 VAL A CA 1
ATOM 3538 C C . VAL A 1 447 ? 17.969 -17.844 -14.344 1 24.78 447 VAL A C 1
ATOM 3540 O O . VAL A 1 447 ? 17.016 -17.406 -13.68 1 24.78 447 VAL A O 1
ATOM 3543 N N . MET A 1 448 ? 18.469 -16.703 -14.031 1 20.48 448 MET A N 1
ATOM 3544 C CA . MET A 1 448 ? 18.234 -15.586 -14.93 1 20.48 448 MET A CA 1
ATOM 3545 C C . MET A 1 448 ? 18.609 -15.938 -16.359 1 20.48 448 MET A C 1
ATOM 3547 O O . MET A 1 448 ? 19.688 -16.484 -16.594 1 20.48 448 MET A O 1
ATOM 3551 N N . MET B 1 1 ? 14.18 36.25 16.25 1 89.69 1 MET B N 1
ATOM 3552 C CA . MET B 1 1 ? 12.844 36.844 16.125 1 89.69 1 MET B CA 1
ATOM 3553 C C . MET B 1 1 ? 11.773 35.781 16.328 1 89.69 1 MET B C 1
ATOM 3555 O O . MET B 1 1 ? 11.945 34.625 15.914 1 89.69 1 MET B O 1
ATOM 3559 N N . LYS B 1 2 ? 10.656 36.188 17.016 1 93.38 2 LYS B N 1
ATOM 3560 C CA . LYS B 1 2 ? 9.547 35.25 17.266 1 93.38 2 LYS B CA 1
ATOM 3561 C C . LYS B 1 2 ? 8.258 35.75 16.625 1 93.38 2 LYS B C 1
ATOM 3563 O O . LYS B 1 2 ? 8.023 36.969 16.531 1 93.38 2 LYS B O 1
ATOM 3568 N N . VAL B 1 3 ? 7.574 34.781 16.141 1 94.69 3 VAL B N 1
ATOM 3569 C CA . VAL B 1 3 ? 6.281 35.125 15.547 1 94.69 3 VAL B CA 1
ATOM 3570 C C . VAL B 1 3 ? 5.16 34.562 16.422 1 94.69 3 VAL B C 1
ATOM 3572 O O . VAL B 1 3 ? 5.137 33.375 16.734 1 94.69 3 VAL B O 1
ATOM 3575 N N . TYR B 1 4 ? 4.305 35.406 16.844 1 94 4 TYR B N 1
ATOM 3576 C CA . TYR B 1 4 ? 3.154 35.031 17.641 1 94 4 TYR B CA 1
ATOM 3577 C C . TYR B 1 4 ? 1.872 35.062 16.828 1 94 4 TYR B C 1
ATOM 3579 O O . TYR B 1 4 ? 1.495 36.125 16.297 1 94 4 TYR B O 1
ATOM 3587 N N . ASN B 1 5 ? 1.238 33.938 16.688 1 93.38 5 ASN B N 1
ATOM 3588 C CA . ASN B 1 5 ? -0.053 33.844 16.016 1 93.38 5 ASN B CA 1
ATOM 3589 C C . ASN B 1 5 ? -1.21 33.969 17 1 93.38 5 ASN B C 1
ATOM 3591 O O . ASN B 1 5 ? -1.469 33.062 17.797 1 93.38 5 ASN B O 1
ATOM 3595 N N . LEU B 1 6 ? -1.86 35.062 16.984 1 91.94 6 LEU B N 1
ATOM 3596 C CA . LEU B 1 6 ? -2.988 35.281 17.875 1 91.94 6 LEU B CA 1
ATOM 3597 C C . LEU B 1 6 ? -4.312 35.156 17.125 1 91.94 6 LEU B C 1
ATOM 3599 O O . LEU B 1 6 ? -4.676 36.031 16.359 1 91.94 6 LEU B O 1
ATOM 3603 N N . GLU B 1 7 ? -4.957 34.062 17.406 1 88.06 7 GLU B N 1
ATOM 3604 C CA . GLU B 1 7 ? -6.227 33.781 16.734 1 88.06 7 GLU B CA 1
ATOM 3605 C C . GLU B 1 7 ? -7.367 33.625 17.734 1 88.06 7 GLU B C 1
ATOM 3607 O O . GLU B 1 7 ? -7.129 33.375 18.922 1 88.06 7 GLU B O 1
ATOM 3612 N N . ASN B 1 8 ? -8.516 33.906 17.297 1 85.69 8 ASN B N 1
ATOM 3613 C CA . ASN B 1 8 ? -9.742 33.656 18.047 1 85.69 8 ASN B CA 1
ATOM 3614 C C . ASN B 1 8 ? -9.797 34.469 19.344 1 85.69 8 ASN B C 1
ATOM 3616 O O . ASN B 1 8 ? -10.039 33.906 20.406 1 85.69 8 ASN B O 1
ATOM 3620 N N . ILE B 1 9 ? -9.461 35.688 19.203 1 90.62 9 ILE B N 1
ATOM 3621 C CA . ILE B 1 9 ? -9.57 36.594 20.359 1 90.62 9 ILE B CA 1
ATOM 3622 C C . ILE B 1 9 ? -11.008 37.094 20.484 1 90.62 9 ILE B C 1
ATOM 3624 O O . ILE B 1 9 ? -11.531 37.719 19.578 1 90.62 9 ILE B O 1
ATOM 3628 N N . LYS B 1 10 ? -11.562 36.875 21.656 1 91.5 10 LYS B N 1
ATOM 3629 C CA . LYS B 1 10 ? -12.984 37.156 21.812 1 91.5 10 LYS B CA 1
ATOM 3630 C C . LYS B 1 10 ? -13.219 38.344 22.719 1 91.5 10 LYS B C 1
ATOM 3632 O O . LYS B 1 10 ? -14.289 38.938 22.703 1 91.5 10 LYS B O 1
ATOM 3637 N N . SER B 1 11 ? -12.172 38.719 23.516 1 92.38 11 SER B N 1
ATOM 3638 C CA . SER B 1 11 ? -12.398 39.781 24.469 1 92.38 11 SER B CA 1
ATOM 3639 C C . SER B 1 11 ? -11.109 40.531 24.781 1 92.38 11 SER B C 1
ATOM 3641 O O . SER B 1 11 ? -10.016 40.031 24.5 1 92.38 11 SER B O 1
ATOM 3643 N N . ALA B 1 12 ? -11.297 41.719 25.375 1 93.44 12 ALA B N 1
ATOM 3644 C CA . ALA B 1 12 ? -10.156 42.531 25.766 1 93.44 12 ALA B CA 1
ATOM 3645 C C . ALA B 1 12 ? -9.32 41.844 26.844 1 93.44 12 ALA B C 1
ATOM 3647 O O . ALA B 1 12 ? -8.094 41.938 26.844 1 93.44 12 ALA B O 1
ATOM 3648 N N . THR B 1 13 ? -10.039 41.188 27.734 1 92.12 13 THR B N 1
ATOM 3649 C CA . THR B 1 13 ? -9.367 40.438 28.812 1 92.12 13 THR B CA 1
ATOM 3650 C C . THR B 1 13 ? -8.477 39.344 28.234 1 92.12 13 THR B C 1
ATOM 3652 O O . THR B 1 13 ? -7.348 39.156 28.688 1 92.12 13 THR B O 1
ATOM 3655 N N . GLU B 1 14 ? -8.984 38.688 27.312 1 90.69 14 GLU B N 1
ATOM 3656 C CA . GLU B 1 14 ? -8.219 37.625 26.656 1 90.69 14 GLU B CA 1
ATOM 3657 C C . GLU B 1 14 ? -7 38.219 25.938 1 90.69 14 GLU B C 1
ATOM 3659 O O . GLU B 1 14 ? -5.934 37.594 25.906 1 90.69 14 GLU B O 1
ATOM 3664 N N . LEU B 1 15 ? -7.246 39.312 25.266 1 93.31 15 LEU B N 1
ATOM 3665 C CA . LEU B 1 15 ? -6.152 39.969 24.562 1 93.31 15 LEU B CA 1
ATOM 3666 C C . LEU B 1 15 ? -5.027 40.344 25.516 1 93.31 15 LEU B C 1
ATOM 3668 O O . LEU B 1 15 ? -3.85 40.156 25.203 1 93.31 15 LEU B O 1
ATOM 3672 N N . LYS B 1 16 ? -5.363 40.844 26.672 1 91.06 16 LYS B N 1
ATOM 3673 C CA . LYS B 1 16 ? -4.375 41.219 27.688 1 91.06 16 LYS B CA 1
ATOM 3674 C C . LYS B 1 16 ? -3.568 40 28.141 1 91.06 16 LYS B C 1
ATOM 3676 O O . LYS B 1 16 ? -2.342 40.062 28.219 1 91.06 16 LYS B O 1
ATOM 3681 N N . HIS B 1 17 ? -4.277 38.938 28.312 1 87.62 17 HIS B N 1
ATOM 3682 C CA . HIS B 1 17 ? -3.641 37.719 28.766 1 87.62 17 HIS B CA 1
ATOM 3683 C C . HIS B 1 17 ? -2.691 37.156 27.719 1 87.62 17 HIS B C 1
ATOM 3685 O O . HIS B 1 17 ? -1.58 36.75 28.031 1 87.62 17 HIS B O 1
ATOM 3691 N N . ARG B 1 18 ? -3.127 37.188 26.562 1 87.38 18 ARG B N 1
ATOM 3692 C CA . ARG B 1 18 ? -2.359 36.594 25.484 1 87.38 18 ARG B CA 1
ATOM 3693 C C . ARG B 1 18 ? -1.14 37.438 25.141 1 87.38 18 ARG B C 1
ATOM 3695 O O . ARG B 1 18 ? -0.131 36.906 24.656 1 87.38 18 ARG B O 1
ATOM 3702 N N . THR B 1 19 ? -1.218 38.656 25.312 1 88.25 19 THR B N 1
ATOM 3703 C CA . THR B 1 19 ? -0.114 39.562 24.969 1 88.25 19 THR B CA 1
ATOM 3704 C C . THR B 1 19 ? 0.944 39.562 26.062 1 88.25 19 THR B C 1
ATOM 3706 O O . THR B 1 19 ? 2.07 40.031 25.844 1 88.25 19 THR B O 1
ATOM 3709 N N . GLU B 1 20 ? 0.552 39.031 27.188 1 83 20 GLU B N 1
ATOM 3710 C CA . GLU B 1 20 ? 1.508 38.969 28.297 1 83 20 GLU B CA 1
ATOM 3711 C C . GLU B 1 20 ? 2.662 38.031 27.969 1 83 20 GLU B C 1
ATOM 3713 O O . GLU B 1 20 ? 3.775 38.219 28.469 1 83 20 GLU B O 1
ATOM 3718 N N . VAL B 1 21 ? 2.395 37.094 27.156 1 78.19 21 VAL B N 1
ATOM 3719 C CA . VAL B 1 21 ? 3.375 36.031 26.859 1 78.19 21 VAL B CA 1
ATOM 3720 C C . VAL B 1 21 ? 4.387 36.562 25.844 1 78.19 21 VAL B C 1
ATOM 3722 O O . VAL B 1 21 ? 5.477 36.031 25.688 1 78.19 21 VAL B O 1
ATOM 3725 N N . ILE B 1 22 ? 4.09 37.656 25.234 1 82.81 22 ILE B N 1
ATOM 3726 C CA . ILE B 1 22 ? 4.949 38.188 24.172 1 82.81 22 ILE B CA 1
ATOM 3727 C C . ILE B 1 22 ? 6.203 38.812 24.797 1 82.81 22 ILE B C 1
ATOM 3729 O O . ILE B 1 22 ? 6.113 39.625 25.703 1 82.81 22 ILE B O 1
ATOM 3733 N N . SER B 1 23 ? 7.301 38.25 24.422 1 75.19 23 SER B N 1
ATOM 3734 C CA . SER B 1 23 ? 8.586 38.688 24.953 1 75.19 23 SER B CA 1
ATOM 3735 C C . SER B 1 23 ? 8.961 40.094 24.484 1 75.19 23 SER B C 1
ATOM 3737 O O . SER B 1 23 ? 8.742 40.406 23.312 1 75.19 23 SER B O 1
ATOM 3739 N N . MET B 1 24 ? 9.523 40.875 25.438 1 71.19 24 MET B N 1
ATOM 3740 C CA . MET B 1 24 ? 9.953 42.219 25.094 1 71.19 24 MET B CA 1
ATOM 3741 C C . MET B 1 24 ? 11.453 42.281 24.828 1 71.19 24 MET B C 1
ATOM 3743 O O . MET B 1 24 ? 11.977 43.281 24.359 1 71.19 24 MET B O 1
ATOM 3747 N N . ASN B 1 25 ? 12.055 41.219 25.047 1 75.38 25 ASN B N 1
ATOM 3748 C CA . ASN B 1 25 ? 13.508 41.219 24.938 1 75.38 25 ASN B CA 1
ATOM 3749 C C . ASN B 1 25 ? 13.977 40.875 23.531 1 75.38 25 ASN B C 1
ATOM 3751 O O . ASN B 1 25 ? 15.117 41.156 23.172 1 75.38 25 ASN B O 1
ATOM 3755 N N . GLU B 1 26 ? 13.133 40.344 22.781 1 82.69 26 GLU B N 1
ATOM 3756 C CA . GLU B 1 26 ? 13.477 40 21.406 1 82.69 26 GLU B CA 1
ATOM 3757 C C . GLU B 1 26 ? 12.461 40.531 20.422 1 82.69 26 GLU B C 1
ATOM 3759 O O . GLU B 1 26 ? 11.328 40.875 20.797 1 82.69 26 GLU B O 1
ATOM 3764 N N . ARG B 1 27 ? 12.969 40.781 19.25 1 88.88 27 ARG B N 1
ATOM 3765 C CA . ARG B 1 27 ? 12.062 41.25 18.203 1 88.88 27 ARG B CA 1
ATOM 3766 C C . ARG B 1 27 ? 10.969 40.219 17.922 1 88.88 27 ARG B C 1
ATOM 3768 O O . ARG B 1 27 ? 11.234 39 17.891 1 88.88 27 ARG B O 1
ATOM 3775 N N . SER B 1 28 ? 9.781 40.719 17.906 1 93.12 28 SER B N 1
ATOM 3776 C CA . SER B 1 28 ? 8.648 39.812 17.734 1 93.12 28 SER B CA 1
ATOM 3777 C C . SER B 1 28 ? 7.691 40.344 16.656 1 93.12 28 SER B C 1
ATOM 3779 O O . SER B 1 28 ? 7.594 41.531 16.422 1 93.12 28 SER B O 1
ATOM 3781 N N . ILE B 1 29 ? 7.102 39.438 15.961 1 93.81 29 ILE B N 1
ATOM 3782 C CA . ILE B 1 29 ? 6.027 39.75 15.016 1 93.81 29 ILE B CA 1
ATOM 3783 C C . ILE B 1 29 ? 4.723 39.125 15.516 1 93.81 29 ILE B C 1
ATOM 3785 O O . ILE B 1 29 ? 4.68 37.938 15.883 1 93.81 29 ILE B O 1
ATOM 3789 N N . ILE B 1 30 ? 3.742 39.906 15.609 1 95.06 30 ILE B N 1
ATOM 3790 C CA . ILE B 1 30 ? 2.424 39.438 16 1 95.06 30 ILE B CA 1
ATOM 3791 C C . ILE B 1 30 ? 1.522 39.344 14.766 1 95.06 30 ILE B C 1
ATOM 3793 O O . ILE B 1 30 ? 1.276 40.344 14.094 1 95.06 30 ILE B O 1
ATOM 3797 N N . VAL B 1 31 ? 1.163 38.156 14.445 1 95.75 31 VAL B N 1
ATOM 3798 C CA . VAL B 1 31 ? 0.151 37.938 13.414 1 95.75 31 VAL B CA 1
ATOM 3799 C C . VAL B 1 31 ? -1.234 37.875 14.055 1 95.75 31 VAL B C 1
ATOM 3801 O O . VAL B 1 31 ? -1.591 36.906 14.703 1 95.75 31 VAL B O 1
ATOM 3804 N N . LEU B 1 32 ? -1.983 38.844 13.797 1 95.38 32 LEU B N 1
ATOM 3805 C CA . LEU B 1 32 ? -3.238 39.031 14.516 1 95.38 32 LEU B CA 1
ATOM 3806 C C . LEU B 1 32 ? -4.434 38.75 13.609 1 95.38 32 LEU B C 1
ATOM 3808 O O . LEU B 1 32 ? -4.559 39.344 12.539 1 95.38 32 LEU B O 1
ATOM 3812 N N . ASP B 1 33 ? -5.227 37.844 14.086 1 93.31 33 ASP B N 1
ATOM 3813 C CA . ASP B 1 33 ? -6.52 37.625 13.438 1 93.31 33 ASP B CA 1
ATOM 3814 C C . ASP B 1 33 ? -7.523 38.688 13.859 1 93.31 33 ASP B C 1
ATOM 3816 O O . ASP B 1 33 ? -7.379 39.312 14.922 1 93.31 33 ASP B O 1
ATOM 3820 N N . THR B 1 34 ? -8.477 38.938 12.93 1 94.19 34 THR B N 1
ATOM 3821 C CA . THR B 1 34 ? -9.539 39.844 13.297 1 94.19 34 THR B CA 1
ATOM 3822 C C . THR B 1 34 ? -10.297 39.344 14.523 1 94.19 34 THR B C 1
ATOM 3824 O O . THR B 1 34 ? -10.594 38.156 14.641 1 94.19 34 THR B O 1
ATOM 3827 N N . PHE B 1 35 ? -10.461 40.312 15.438 1 94.5 35 PHE B N 1
ATOM 3828 C CA . PHE B 1 35 ? -11.211 39.938 16.625 1 94.5 35 PHE B CA 1
ATOM 3829 C C . PHE B 1 35 ? -12.555 39.312 16.25 1 94.5 35 PHE B C 1
ATOM 3831 O O . PHE B 1 35 ? -13.219 39.781 15.32 1 94.5 35 PHE B O 1
ATOM 3838 N N . THR B 1 36 ? -12.906 38.25 16.906 1 91.19 36 THR B N 1
ATOM 3839 C CA . THR B 1 36 ? -14.094 37.469 16.562 1 91.19 36 THR B CA 1
ATOM 3840 C C . THR B 1 36 ? -15.328 38.375 16.484 1 91.19 36 THR B C 1
ATOM 3842 O O . THR B 1 36 ? -16.094 38.312 15.531 1 91.19 36 THR B O 1
ATOM 3845 N N . GLY B 1 37 ? -15.523 39.188 17.438 1 90.88 37 GLY B N 1
ATOM 3846 C CA . GLY B 1 37 ? -16.672 40.094 17.453 1 90.88 37 GLY B CA 1
ATOM 3847 C C . GLY B 1 37 ? -16.656 41.062 16.297 1 90.88 37 GLY B C 1
ATOM 3848 O O . GLY B 1 37 ? -17.703 41.344 15.703 1 90.88 37 GLY B O 1
ATOM 3849 N N . ILE B 1 38 ? -15.531 41.625 16.031 1 92.88 38 ILE B N 1
ATOM 3850 C CA . ILE B 1 38 ? -15.375 42.594 14.961 1 92.88 38 ILE B CA 1
ATOM 3851 C C . ILE B 1 38 ? -15.633 41.938 13.609 1 92.88 38 ILE B C 1
ATOM 3853 O O . ILE B 1 38 ? -16.344 42.469 12.766 1 92.88 38 ILE B O 1
ATOM 3857 N N . ALA B 1 39 ? -15.07 40.812 13.43 1 92.31 39 ALA B N 1
ATOM 3858 C CA . ALA B 1 39 ? -15.258 40.062 12.188 1 92.31 39 ALA B CA 1
ATOM 3859 C C . ALA B 1 39 ? -16.734 39.781 11.938 1 92.31 39 ALA B C 1
ATOM 3861 O O . ALA B 1 39 ? -17.219 39.938 10.812 1 92.31 39 ALA B O 1
ATOM 3862 N N . GLN B 1 40 ? -17.391 39.312 12.938 1 92.94 40 GLN B N 1
ATOM 3863 C CA . GLN B 1 40 ? -18.797 38.969 12.805 1 92.94 40 GLN B CA 1
ATOM 3864 C C . GLN B 1 40 ? -19.641 40.188 12.445 1 92.94 40 GLN B C 1
ATOM 3866 O O . GLN B 1 40 ? -20.531 40.094 11.602 1 92.94 40 GLN B O 1
ATOM 3871 N N . LYS B 1 41 ? -19.391 41.25 13.078 1 93.31 41 LYS B N 1
ATOM 3872 C CA . LYS B 1 41 ? -20.141 42.5 12.828 1 93.31 41 LYS B CA 1
ATOM 3873 C C . LYS B 1 41 ? -19.922 42.969 11.398 1 93.31 41 LYS B C 1
ATOM 3875 O O . LYS B 1 41 ? -20.859 43.406 10.734 1 93.31 41 LYS B O 1
ATOM 3880 N N . LEU B 1 42 ? -18.734 42.938 10.992 1 93.25 42 LEU B N 1
ATOM 3881 C CA . LEU B 1 42 ? -18.422 43.438 9.656 1 93.25 42 LEU B CA 1
ATOM 3882 C C . LEU B 1 42 ? -18.969 42.5 8.594 1 93.25 42 LEU B C 1
ATOM 3884 O O . LEU B 1 42 ? -19.312 42.906 7.488 1 93.25 42 LEU B O 1
ATOM 3888 N N . GLN B 1 43 ? -18.953 41.219 8.945 1 91.81 43 GLN B N 1
ATOM 3889 C CA . GLN B 1 43 ? -19.609 40.281 8.047 1 91.81 43 GLN B CA 1
ATOM 3890 C C . GLN B 1 43 ? -21.078 40.625 7.855 1 91.81 43 GLN B C 1
ATOM 3892 O O . GLN B 1 43 ? -21.609 40.531 6.742 1 91.81 43 GLN B O 1
ATOM 3897 N N . ALA B 1 44 ? -21.703 40.938 8.93 1 92.62 44 ALA B N 1
ATOM 3898 C CA . ALA B 1 44 ? -23.094 41.375 8.859 1 92.62 44 ALA B CA 1
ATOM 3899 C C . ALA B 1 44 ? -23.266 42.625 8 1 92.62 44 ALA B C 1
ATOM 3901 O O . ALA B 1 44 ? -24.219 42.719 7.23 1 92.62 44 ALA B O 1
ATOM 3902 N N . VAL B 1 45 ? -22.375 43.531 8.109 1 92 45 VAL B N 1
ATOM 3903 C CA . VAL B 1 45 ? -22.375 44.75 7.309 1 92 45 VAL B CA 1
ATOM 3904 C C . VAL B 1 45 ? -22.25 44.406 5.828 1 92 45 VAL B C 1
ATOM 3906 O O . VAL B 1 45 ? -22.969 44.938 4.988 1 92 45 VAL B O 1
ATOM 3909 N N . SER B 1 46 ? -21.328 43.531 5.543 1 90.88 46 SER B N 1
ATOM 3910 C CA . SER B 1 46 ? -21.109 43.094 4.164 1 90.88 46 SER B CA 1
ATOM 3911 C C . SER B 1 46 ? -22.359 42.469 3.566 1 90.88 46 SER B C 1
ATOM 3913 O O . SER B 1 46 ? -22.719 42.75 2.426 1 90.88 46 SER B O 1
ATOM 3915 N N . ILE B 1 47 ? -22.953 41.594 4.359 1 90.25 47 ILE B N 1
ATOM 3916 C CA . ILE B 1 47 ? -24.156 40.906 3.9 1 90.25 47 ILE B CA 1
ATOM 3917 C C . ILE B 1 47 ? -25.25 41.938 3.605 1 90.25 47 ILE B C 1
ATOM 3919 O O . ILE B 1 47 ? -25.906 41.875 2.562 1 90.25 47 ILE B O 1
ATOM 3923 N N . SER B 1 48 ? -25.453 42.844 4.488 1 91 48 SER B N 1
ATOM 3924 C CA . SER B 1 48 ? -26.469 43.875 4.316 1 91 48 SER B CA 1
ATOM 3925 C C . SER B 1 48 ? -26.156 44.781 3.121 1 91 48 SER B C 1
ATOM 3927 O O . SER B 1 48 ? -27.062 45.219 2.422 1 91 48 SER B O 1
ATOM 3929 N N . LEU B 1 49 ? -24.938 45.062 2.91 1 87.88 49 LEU B N 1
ATOM 3930 C CA . LEU B 1 49 ? -24.5 45.844 1.776 1 87.88 49 LEU B CA 1
ATOM 3931 C C . LEU B 1 49 ? -24.859 45.188 0.458 1 87.88 49 LEU B C 1
ATOM 3933 O O . LEU B 1 49 ? -25.312 45.844 -0.48 1 87.88 49 LEU B O 1
ATOM 3937 N N . PHE B 1 50 ? -24.641 43.938 0.379 1 86.69 50 PHE B N 1
ATOM 3938 C CA . PHE B 1 50 ? -24.906 43.188 -0.841 1 86.69 50 PHE B CA 1
ATOM 3939 C C . PHE B 1 50 ? -26.422 43.094 -1.084 1 86.69 50 PHE B C 1
ATOM 3941 O O . PHE B 1 50 ? -26.859 42.906 -2.221 1 86.69 50 PHE B O 1
ATOM 3948 N N . HIS B 1 51 ? -27.125 43.25 0.008 1 87.25 51 HIS B N 1
ATOM 3949 C CA . HIS B 1 51 ? -28.578 43.281 -0.125 1 87.25 51 HIS B CA 1
ATOM 3950 C C . HIS B 1 51 ? -29.078 44.688 -0.369 1 87.25 51 HIS B C 1
ATOM 3952 O O . HIS B 1 51 ? -30.281 44.938 -0.44 1 87.25 51 HIS B O 1
ATOM 3958 N N . LEU B 1 52 ? -28.219 45.625 -0.451 1 85.69 52 LEU B N 1
ATOM 3959 C CA . LEU B 1 52 ? -28.484 47.031 -0.75 1 85.69 52 LEU B CA 1
ATOM 3960 C C . LEU B 1 52 ? -29.406 47.656 0.294 1 85.69 52 LEU B C 1
ATOM 3962 O O . LEU B 1 52 ? -30.25 48.5 -0.035 1 85.69 52 LEU B O 1
ATOM 3966 N N . ASP B 1 53 ? -29.312 47.156 1.47 1 88.69 53 ASP B N 1
ATOM 3967 C CA . ASP B 1 53 ? -30.047 47.688 2.605 1 88.69 53 ASP B CA 1
ATOM 3968 C C . ASP B 1 53 ? -29.219 48.781 3.314 1 88.69 53 ASP B C 1
ATOM 3970 O O . ASP B 1 53 ? -28.688 48.531 4.402 1 88.69 53 ASP B O 1
ATOM 3974 N N . ILE B 1 54 ? -29.203 49.938 2.842 1 87.12 54 ILE B N 1
ATOM 3975 C CA . ILE B 1 54 ? -28.312 51 3.262 1 87.12 54 ILE B CA 1
ATOM 3976 C C . ILE B 1 54 ? -28.656 51.406 4.688 1 87.12 54 ILE B C 1
ATOM 3978 O O . ILE B 1 54 ? -27.75 51.75 5.477 1 87.12 54 ILE B O 1
ATOM 3982 N N . GLU B 1 55 ? -29.891 51.5 5.008 1 90.81 55 GLU B N 1
ATOM 3983 C CA . GLU B 1 55 ? -30.297 51.875 6.359 1 90.81 55 GLU B CA 1
ATOM 3984 C C . GLU B 1 55 ? -29.75 50.906 7.391 1 90.81 55 GLU B C 1
ATOM 3986 O O . GLU B 1 55 ? -29.25 51.312 8.438 1 90.81 55 GLU B O 1
ATOM 3991 N N . LYS B 1 56 ? -29.891 49.688 7.074 1 93 56 LYS B N 1
ATOM 3992 C CA . LYS B 1 56 ? -29.391 48.656 7.977 1 93 56 LYS B CA 1
ATOM 3993 C C . LYS B 1 56 ? -27.875 48.719 8.102 1 93 56 LYS B C 1
ATOM 3995 O O . LYS B 1 56 ? -27.328 48.5 9.188 1 93 56 LYS B O 1
ATOM 4000 N N . VAL B 1 57 ? -27.234 48.969 7 1 92.56 57 VAL B N 1
ATOM 4001 C CA . VAL B 1 57 ? -25.766 49.094 6.98 1 92.56 57 VAL B CA 1
ATOM 4002 C C . VAL B 1 57 ? -25.328 50.219 7.902 1 92.56 57 VAL B C 1
ATOM 4004 O O . VAL B 1 57 ? -24.391 50.031 8.703 1 92.56 57 VAL B O 1
ATOM 4007 N N . MET B 1 58 ? -25.984 51.344 7.832 1 91.88 58 MET B N 1
ATOM 4008 C CA . MET B 1 58 ? -25.594 52.5 8.633 1 91.88 58 MET B CA 1
ATOM 4009 C C . MET B 1 58 ? -25.828 52.25 10.117 1 91.88 58 MET B C 1
ATOM 4011 O O . MET B 1 58 ? -25.016 52.625 10.953 1 91.88 58 MET B O 1
ATOM 4015 N N . ASN B 1 59 ? -26.859 51.531 10.398 1 94.38 59 ASN B N 1
ATOM 4016 C CA . ASN B 1 59 ? -27.125 51.156 11.789 1 94.38 59 ASN B CA 1
ATOM 4017 C C . ASN B 1 59 ? -26.094 50.188 12.312 1 94.38 59 ASN B C 1
ATOM 4019 O O . ASN B 1 59 ? -25.641 50.312 13.453 1 94.38 59 ASN B O 1
ATOM 4023 N N . GLN B 1 60 ? -25.781 49.25 11.469 1 94.25 60 GLN B N 1
ATOM 4024 C CA . GLN B 1 60 ? -24.781 48.25 11.852 1 94.25 60 GLN B CA 1
ATOM 4025 C C . GLN B 1 60 ? -23.406 48.906 12.055 1 94.25 60 GLN B C 1
ATOM 4027 O O . GLN B 1 60 ? -22.656 48.5 12.938 1 94.25 60 GLN B O 1
ATOM 4032 N N . LEU B 1 61 ? -23.078 49.875 11.227 1 94.19 61 LEU B N 1
ATOM 4033 C CA . LEU B 1 61 ? -21.797 50.562 11.344 1 94.19 61 LEU B CA 1
ATOM 4034 C C . LEU B 1 61 ? -21.75 51.406 12.625 1 94.19 61 LEU B C 1
ATOM 4036 O O . LEU B 1 61 ? -20.703 51.531 13.25 1 94.19 61 LEU B O 1
ATOM 4040 N N . GLN B 1 62 ? -22.859 51.938 13 1 93.94 62 GLN B N 1
ATOM 4041 C CA . GLN B 1 62 ? -22.938 52.688 14.258 1 93.94 62 GLN B CA 1
ATOM 4042 C C . GLN B 1 62 ? -22.75 51.75 15.453 1 93.94 62 GLN B C 1
ATOM 4044 O O . GLN B 1 62 ? -22.016 52.094 16.391 1 93.94 62 GLN B O 1
ATOM 4049 N N . ASP B 1 63 ? -23.406 50.719 15.398 1 94.5 63 ASP B N 1
ATOM 4050 C CA . ASP B 1 63 ? -23.25 49.688 16.438 1 94.5 63 ASP B CA 1
ATOM 4051 C C . ASP B 1 63 ? -21.797 49.219 16.5 1 94.5 63 ASP B C 1
ATOM 4053 O O . ASP B 1 63 ? -21.281 48.969 17.594 1 94.5 63 ASP B O 1
ATOM 4057 N N . PHE B 1 64 ? -21.281 49.062 15.352 1 95.12 64 PHE B N 1
ATOM 4058 C CA . PHE B 1 64 ? -19.891 48.625 15.242 1 95.12 64 PHE B CA 1
ATOM 4059 C C . PHE B 1 64 ? -18.953 49.625 15.875 1 95.12 64 PHE B C 1
ATOM 4061 O O . PHE B 1 64 ? -18.031 49.25 16.609 1 95.12 64 PHE B O 1
ATOM 4068 N N . GLU B 1 65 ? -19.125 50.844 15.617 1 94.69 65 GLU B N 1
ATOM 4069 C CA . GLU B 1 65 ? -18.312 51.906 16.203 1 94.69 65 GLU B CA 1
ATOM 4070 C C . GLU B 1 65 ? -18.406 51.875 17.734 1 94.69 65 GLU B C 1
ATOM 4072 O O . GLU B 1 65 ? -17.406 52.094 18.422 1 94.69 65 GLU B O 1
ATOM 4077 N N . ASN B 1 66 ? -19.578 51.594 18.234 1 93.81 66 ASN B N 1
ATOM 4078 C CA . ASN B 1 66 ? -19.766 51.5 19.672 1 93.81 66 ASN B CA 1
ATOM 4079 C C . ASN B 1 66 ? -19 50.312 20.266 1 93.81 66 ASN B C 1
ATOM 4081 O O . ASN B 1 66 ? -18.422 50.438 21.344 1 93.81 66 ASN B O 1
ATOM 4085 N N . ASP B 1 67 ? -19.062 49.312 19.578 1 93.5 67 ASP B N 1
ATOM 4086 C CA . ASP B 1 67 ? -18.344 48.125 20.031 1 93.5 67 ASP B CA 1
ATOM 4087 C C . ASP B 1 67 ? -16.828 48.375 20.078 1 93.5 67 ASP B C 1
ATOM 4089 O O . ASP B 1 67 ? -16.141 47.938 21 1 93.5 67 ASP B O 1
ATOM 4093 N N . CYS B 1 68 ? -16.312 49 19.031 1 94.94 68 CYS B N 1
ATOM 4094 C CA . CYS B 1 68 ? -14.898 49.375 19.031 1 94.94 68 CYS B CA 1
ATOM 4095 C C . CYS B 1 68 ? -14.57 50.25 20.234 1 94.94 68 CYS B C 1
ATOM 4097 O O . CYS B 1 68 ? -13.5 50.125 20.828 1 94.94 68 CYS B O 1
ATOM 4099 N N . GLY B 1 69 ? -15.484 51.094 20.547 1 93.75 69 GLY B N 1
ATOM 4100 C CA . GLY B 1 69 ? -15.32 51.938 21.719 1 93.75 69 GLY B CA 1
ATOM 4101 C C . GLY B 1 69 ? -15.227 51.125 23.016 1 93.75 69 GLY B C 1
ATOM 4102 O O . GLY B 1 69 ? -14.438 51.469 23.891 1 93.75 69 GLY B O 1
ATOM 4103 N N . ASN B 1 70 ? -16.016 50.156 23.078 1 93.62 70 ASN B N 1
ATOM 4104 C CA . ASN B 1 70 ? -15.984 49.281 24.234 1 93.62 70 ASN B CA 1
ATOM 4105 C C . ASN B 1 70 ? -14.633 48.594 24.375 1 93.62 70 ASN B C 1
ATOM 4107 O O . ASN B 1 70 ? -14.125 48.406 25.484 1 93.62 70 ASN B O 1
ATOM 4111 N N . TRP B 1 71 ? -14.102 48.125 23.266 1 94.44 71 TRP B N 1
ATOM 4112 C CA . TRP B 1 71 ? -12.766 47.531 23.266 1 94.44 71 TRP B CA 1
ATOM 4113 C C . TRP B 1 71 ? -11.734 48.5 23.812 1 94.44 71 TRP B C 1
ATOM 4115 O O . TRP B 1 71 ? -10.922 48.156 24.672 1 94.44 71 TRP B O 1
ATOM 4125 N N . LEU B 1 72 ? -11.781 49.781 23.359 1 95.25 72 LEU B N 1
ATOM 4126 C CA . LEU B 1 72 ? -10.82 50.781 23.766 1 95.25 72 LEU B CA 1
ATOM 4127 C C . LEU B 1 72 ? -10.969 51.125 25.25 1 95.25 72 LEU B C 1
ATOM 4129 O O . LEU B 1 72 ? -9.977 51.25 25.969 1 95.25 72 LEU B O 1
ATOM 4133 N N . ASP B 1 73 ? -12.211 51.125 25.75 1 95.19 73 ASP B N 1
ATOM 4134 C CA . ASP B 1 73 ? -12.477 51.438 27.156 1 95.19 73 ASP B CA 1
ATOM 4135 C C . ASP B 1 73 ? -11.93 50.344 28.078 1 95.19 73 ASP B C 1
ATOM 4137 O O . ASP B 1 73 ? -11.461 50.625 29.172 1 95.19 73 ASP B O 1
ATOM 4141 N N . ASN B 1 74 ? -11.984 49.188 27.609 1 94.69 74 ASN B N 1
ATOM 4142 C CA . ASN B 1 74 ? -11.562 48.062 28.422 1 94.69 74 ASN B CA 1
ATOM 4143 C C . ASN B 1 74 ? -10.055 47.844 28.344 1 94.69 74 ASN B C 1
ATOM 4145 O O . ASN B 1 74 ? -9.461 47.25 29.25 1 94.69 74 ASN B O 1
ATOM 4149 N N . LEU B 1 75 ? -9.383 48.344 27.359 1 94.25 75 LEU B N 1
ATOM 4150 C CA . LEU B 1 75 ? -7.973 48.062 27.141 1 94.25 75 LEU B CA 1
ATOM 4151 C C . LEU B 1 75 ? -7.105 49.25 27.531 1 94.25 75 LEU B C 1
ATOM 4153 O O . LEU B 1 75 ? -5.973 49.094 27.984 1 94.25 75 LEU B O 1
ATOM 4157 N N . LEU B 1 76 ? -7.66 50.469 27.234 1 94.44 76 LEU B N 1
ATOM 4158 C CA . LEU B 1 76 ? -6.852 51.656 27.438 1 94.44 76 LEU B CA 1
ATOM 4159 C C . LEU B 1 76 ? -7.332 52.438 28.656 1 94.44 76 LEU B C 1
ATOM 4161 O O . LEU B 1 76 ? -8.531 52.531 28.906 1 94.44 76 LEU B O 1
ATOM 4165 N N . SER B 1 77 ? -6.41 53 29.359 1 92.44 77 SER B N 1
ATOM 4166 C CA . SER B 1 77 ? -6.723 53.812 30.531 1 92.44 77 SER B CA 1
ATOM 4167 C C . SER B 1 77 ? -6.602 55.312 30.219 1 92.44 77 SER B C 1
ATOM 4169 O O . SER B 1 77 ? -7.379 56.125 30.734 1 92.44 77 SER B O 1
ATOM 4171 N N . SER B 1 78 ? -5.707 55.719 29.359 1 93.5 78 SER B N 1
ATOM 4172 C CA . SER B 1 78 ? -5.473 57.125 29.016 1 93.5 78 SER B CA 1
ATOM 4173 C C . SER B 1 78 ? -6.555 57.656 28.078 1 93.5 78 SER B C 1
ATOM 4175 O O . SER B 1 78 ? -6.77 57.094 27 1 93.5 78 SER B O 1
ATOM 4177 N N . GLU B 1 79 ? -7.168 58.656 28.453 1 92.88 79 GLU B N 1
ATOM 4178 C CA . GLU B 1 79 ? -8.227 59.25 27.641 1 92.88 79 GLU B CA 1
ATOM 4179 C C . GLU B 1 79 ? -7.668 59.812 26.344 1 92.88 79 GLU B C 1
ATOM 4181 O O . GLU B 1 79 ? -8.344 59.812 25.312 1 92.88 79 GLU B O 1
ATOM 4186 N N . MET B 1 80 ? -6.5 60.312 26.422 1 92.44 80 MET B N 1
ATOM 4187 C CA . MET B 1 80 ? -5.859 60.844 25.219 1 92.44 80 MET B CA 1
ATOM 4188 C C . MET B 1 80 ? -5.625 59.75 24.203 1 92.44 80 MET B C 1
ATOM 4190 O O . MET B 1 80 ? -5.895 59.938 23.016 1 92.44 80 MET B O 1
ATOM 4194 N N . GLN B 1 81 ? -5.164 58.688 24.656 1 92.94 81 GLN B N 1
ATOM 4195 C CA . GLN B 1 81 ? -4.887 57.562 23.766 1 92.94 81 GLN B CA 1
ATOM 4196 C C . GLN B 1 81 ? -6.18 56.969 23.203 1 92.94 81 GLN B C 1
ATOM 4198 O O . GLN B 1 81 ? -6.219 56.562 22.047 1 92.94 81 GLN B O 1
ATOM 4203 N N . LYS B 1 82 ? -7.203 56.906 23.984 1 95.31 82 LYS B N 1
ATOM 4204 C CA . LYS B 1 82 ? -8.508 56.406 23.531 1 95.31 82 LYS B CA 1
ATOM 4205 C C . LYS B 1 82 ? -9.047 57.281 22.406 1 95.31 82 LYS B C 1
ATOM 4207 O O . LYS B 1 82 ? -9.562 56.75 21.406 1 95.31 82 LYS B O 1
ATOM 4212 N N . ALA B 1 83 ? -8.914 58.531 22.625 1 94.94 83 ALA B N 1
ATOM 4213 C CA . ALA B 1 83 ? -9.422 59.469 21.625 1 94.94 83 ALA B CA 1
ATOM 4214 C C . ALA B 1 83 ? -8.656 59.344 20.297 1 94.94 83 ALA B C 1
ATOM 4216 O O . ALA B 1 83 ? -9.258 59.406 19.219 1 94.94 83 ALA B O 1
ATOM 4217 N N . GLU B 1 84 ? -7.398 59.281 20.453 1 94.94 84 GLU B N 1
ATOM 4218 C CA . GLU B 1 84 ? -6.578 59.094 19.266 1 94.94 84 GLU B CA 1
ATOM 4219 C C . GLU B 1 84 ? -6.934 57.812 18.516 1 94.94 84 GLU B C 1
ATOM 4221 O O . GLU B 1 84 ? -7.066 57.812 17.297 1 94.94 84 GLU B O 1
ATOM 4226 N N . ALA B 1 85 ? -7.035 56.75 19.25 1 96.25 85 ALA B N 1
ATOM 4227 C CA . ALA B 1 85 ? -7.398 55.469 18.656 1 96.25 85 ALA B CA 1
ATOM 4228 C C . ALA B 1 85 ? -8.781 55.531 18.016 1 96.25 85 ALA B C 1
ATOM 4230 O O . ALA B 1 85 ? -8.984 55 16.922 1 96.25 85 ALA B O 1
ATOM 4231 N N . ALA B 1 86 ? -9.711 56.094 18.688 1 96.25 86 ALA B N 1
ATOM 4232 C CA . ALA B 1 86 ? -11.078 56.219 18.188 1 96.25 86 ALA B CA 1
ATOM 4233 C C . ALA B 1 86 ? -11.102 57 16.875 1 96.25 86 ALA B C 1
ATOM 4235 O O . ALA B 1 86 ? -11.891 56.688 15.977 1 96.25 86 ALA B O 1
ATOM 4236 N N . LYS B 1 87 ? -10.281 58 16.797 1 96.19 87 LYS B N 1
ATOM 4237 C CA . LYS B 1 87 ? -10.211 58.812 15.57 1 96.19 87 LYS B CA 1
ATOM 4238 C C . LYS B 1 87 ? -9.711 57.969 14.398 1 96.19 87 LYS B C 1
ATOM 4240 O O . LYS B 1 87 ? -10.234 58.062 13.289 1 96.19 87 LYS B O 1
ATOM 4245 N N . GLU B 1 88 ? -8.695 57.25 14.688 1 95.69 88 GLU B N 1
ATOM 4246 C CA . GLU B 1 88 ? -8.141 56.375 13.641 1 95.69 88 GLU B CA 1
ATOM 4247 C C . GLU B 1 88 ? -9.148 55.312 13.203 1 95.69 88 GLU B C 1
ATOM 4249 O O . GLU B 1 88 ? -9.25 55 12.016 1 95.69 88 GLU B O 1
ATOM 4254 N N . ILE B 1 89 ? -9.82 54.719 14.133 1 96.38 89 ILE B N 1
ATOM 4255 C CA . ILE B 1 89 ? -10.828 53.719 13.852 1 96.38 89 ILE B CA 1
ATOM 4256 C C . ILE B 1 89 ? -11.953 54.312 13.016 1 96.38 89 ILE B C 1
ATOM 4258 O O . ILE B 1 89 ? -12.461 53.688 12.086 1 96.38 89 ILE B O 1
ATOM 4262 N N . LYS B 1 90 ? -12.352 55.5 13.344 1 95.56 90 LYS B N 1
ATOM 4263 C CA . LYS B 1 90 ? -13.43 56.188 12.633 1 95.56 90 LYS B CA 1
ATOM 4264 C C . LYS B 1 90 ? -13.086 56.375 11.156 1 95.56 90 LYS B C 1
ATOM 4266 O O . LYS B 1 90 ? -13.969 56.312 10.297 1 95.56 90 LYS B O 1
ATOM 4271 N N . VAL B 1 91 ? -11.828 56.656 10.883 1 95.44 91 VAL B N 1
ATOM 4272 C CA . VAL B 1 91 ? -11.391 56.781 9.5 1 95.44 91 VAL B CA 1
ATOM 4273 C C . VAL B 1 91 ? -11.727 55.5 8.727 1 95.44 91 VAL B C 1
ATOM 4275 O O . VAL B 1 91 ? -12.203 55.562 7.59 1 95.44 91 VAL B O 1
ATOM 4278 N N . HIS B 1 92 ? -11.438 54.375 9.289 1 95.25 92 HIS B N 1
ATOM 4279 C CA . HIS B 1 92 ? -11.734 53.094 8.656 1 95.25 92 HIS B CA 1
ATOM 4280 C C . HIS B 1 92 ? -13.234 52.875 8.516 1 95.25 92 HIS B C 1
ATOM 4282 O O . HIS B 1 92 ? -13.703 52.375 7.484 1 95.25 92 HIS B O 1
ATOM 4288 N N . ILE B 1 93 ? -14.008 53.219 9.531 1 94.88 93 ILE B N 1
ATOM 4289 C CA . ILE B 1 93 ? -15.453 53.062 9.484 1 94.88 93 ILE B CA 1
ATOM 4290 C C . ILE B 1 93 ? -16.047 53.938 8.391 1 94.88 93 ILE B C 1
ATOM 4292 O O . ILE B 1 93 ? -16.953 53.531 7.672 1 94.88 93 ILE B O 1
ATOM 4296 N N . ASP B 1 94 ? -15.5 55.094 8.234 1 94.12 94 ASP B N 1
ATOM 4297 C CA . ASP B 1 94 ? -15.953 56 7.191 1 94.12 94 ASP B CA 1
ATOM 4298 C C . ASP B 1 94 ? -15.656 55.438 5.801 1 94.12 94 ASP B C 1
ATOM 4300 O O . ASP B 1 94 ? -16.453 55.625 4.875 1 94.12 94 ASP B O 1
ATOM 4304 N N . GLN B 1 95 ? -14.555 54.906 5.719 1 92.75 95 GLN B N 1
ATOM 4305 C CA . GLN B 1 95 ? -14.203 54.312 4.438 1 92.75 95 GLN B CA 1
ATOM 4306 C C . GLN B 1 95 ? -15.164 53.188 4.09 1 92.75 95 GLN B C 1
ATOM 4308 O O . GLN B 1 95 ? -15.523 53 2.926 1 92.75 95 GLN B O 1
ATOM 4313 N N . ILE B 1 96 ? -15.531 52.375 5.051 1 92.38 96 ILE B N 1
ATOM 4314 C CA . ILE B 1 96 ? -16.5 51.312 4.836 1 92.38 96 ILE B CA 1
ATOM 4315 C C . ILE B 1 96 ? -17.828 51.906 4.395 1 92.38 96 ILE B C 1
ATOM 4317 O O . ILE B 1 96 ? -18.5 51.375 3.498 1 92.38 96 ILE B O 1
ATOM 4321 N N . SER B 1 97 ? -18.203 53 5.027 1 90.12 97 SER B N 1
ATOM 4322 C CA . SER B 1 97 ? -19.453 53.656 4.707 1 90.12 97 SER B CA 1
ATOM 4323 C C . SER B 1 97 ? -19.469 54.156 3.266 1 90.12 97 SER B C 1
ATOM 4325 O O . SER B 1 97 ? -20.516 54.156 2.617 1 90.12 97 SER B O 1
ATOM 4327 N N . ARG B 1 98 ? -18.359 54.531 2.785 1 87.75 98 ARG B N 1
ATOM 4328 C CA . ARG B 1 98 ? -18.25 55.031 1.419 1 87.75 98 ARG B CA 1
ATOM 4329 C C . ARG B 1 98 ? -18.438 53.906 0.408 1 87.75 98 ARG B C 1
ATOM 4331 O O . ARG B 1 98 ? -18.906 54.156 -0.711 1 87.75 98 ARG B O 1
ATOM 4338 N N . LEU B 1 99 ? -18.016 52.75 0.751 1 83.81 99 LEU B N 1
ATOM 4339 C CA . LEU B 1 99 ? -18.188 51.625 -0.134 1 83.81 99 LEU B CA 1
ATOM 4340 C C . LEU B 1 99 ? -19.672 51.312 -0.37 1 83.81 99 LEU B C 1
ATOM 4342 O O . LEU B 1 99 ? -20.031 50.688 -1.36 1 83.81 99 LEU B O 1
ATOM 4346 N N . CYS B 1 100 ? -20.531 51.75 0.466 1 73.94 100 CYS B N 1
ATOM 4347 C CA . CYS B 1 100 ? -21.969 51.5 0.392 1 73.94 100 CYS B CA 1
ATOM 4348 C C . CYS B 1 100 ? -22.594 52.281 -0.764 1 73.94 100 CYS B C 1
ATOM 4350 O O . CYS B 1 100 ? -23.672 51.938 -1.231 1 73.94 100 CYS B O 1
ATOM 4352 N N . ASN B 1 101 ? -21.922 53.25 -1.243 1 74.25 101 ASN B N 1
ATOM 4353 C CA . ASN B 1 101 ? -22.5 54.125 -2.264 1 74.25 101 ASN B CA 1
ATOM 4354 C C . ASN B 1 101 ? -22.328 53.531 -3.662 1 74.25 101 ASN B C 1
ATOM 4356 O O . ASN B 1 101 ? -22.844 54.094 -4.637 1 74.25 101 ASN B O 1
ATOM 4360 N N . GLU B 1 102 ? -21.656 52.469 -3.732 1 74.69 102 GLU B N 1
ATOM 4361 C CA . GLU B 1 102 ? -21.422 51.844 -5.039 1 74.69 102 GLU B CA 1
ATOM 4362 C C . GLU B 1 102 ? -22.031 50.469 -5.117 1 74.69 102 GLU B C 1
ATOM 4364 O O . GLU B 1 102 ? -22.594 49.969 -4.141 1 74.69 102 GLU B O 1
ATOM 4369 N N . ASN B 1 103 ? -22.125 49.875 -6.379 1 79.62 103 ASN B N 1
ATOM 4370 C CA . ASN B 1 103 ? -22.547 48.5 -6.539 1 79.62 103 ASN B CA 1
ATOM 4371 C C . ASN B 1 103 ? -21.531 47.531 -5.945 1 79.62 103 ASN B C 1
ATOM 4373 O O . ASN B 1 103 ? -20.391 47.438 -6.406 1 79.62 103 ASN B O 1
ATOM 4377 N N . PRO B 1 104 ? -22.047 46.844 -4.879 1 79.31 104 PRO B N 1
ATOM 4378 C CA . PRO B 1 104 ? -21.109 46 -4.148 1 79.31 104 PRO B CA 1
ATOM 4379 C C . PRO B 1 104 ? -20.625 44.812 -4.977 1 79.31 104 PRO B C 1
ATOM 4381 O O . PRO B 1 104 ? -21.406 44.25 -5.762 1 79.31 104 PRO B O 1
ATOM 4384 N N . ASN B 1 105 ? -19.391 44.562 -5 1 83.56 105 ASN B N 1
ATOM 4385 C CA . ASN B 1 105 ? -18.781 43.375 -5.59 1 83.56 105 ASN B CA 1
ATOM 4386 C C . ASN B 1 105 ? -17.906 42.625 -4.582 1 83.56 105 ASN B C 1
ATOM 4388 O O . ASN B 1 105 ? -17.875 43 -3.402 1 83.56 105 ASN B O 1
ATOM 4392 N N . ILE B 1 106 ? -17.266 41.531 -4.945 1 83 106 ILE B N 1
ATOM 4393 C CA . ILE B 1 106 ? -16.516 40.656 -4.062 1 83 106 ILE B CA 1
ATOM 4394 C C . ILE B 1 106 ? -15.312 41.406 -3.492 1 83 106 ILE B C 1
ATOM 4396 O O . ILE B 1 106 ? -14.914 41.156 -2.35 1 83 106 ILE B O 1
ATOM 4400 N N . ILE B 1 107 ? -14.867 42.281 -4.215 1 85 107 ILE B N 1
ATOM 4401 C CA . ILE B 1 107 ? -13.711 43.062 -3.783 1 85 107 ILE B CA 1
ATOM 4402 C C . ILE B 1 107 ? -14.102 43.938 -2.596 1 85 107 ILE B C 1
ATOM 4404 O O . ILE B 1 107 ? -13.305 44.156 -1.681 1 85 107 ILE B O 1
ATOM 4408 N N . ASP B 1 108 ? -15.281 44.406 -2.623 1 88.06 108 ASP B N 1
ATOM 4409 C CA . ASP B 1 108 ? -15.781 45.219 -1.519 1 88.06 108 ASP B CA 1
ATOM 4410 C C . ASP B 1 108 ? -15.875 44.406 -0.232 1 88.06 108 ASP B C 1
ATOM 4412 O O . ASP B 1 108 ? -15.602 44.906 0.856 1 88.06 108 ASP B O 1
ATOM 4416 N N . ASP B 1 109 ? -16.297 43.219 -0.442 1 89.62 109 ASP B N 1
ATOM 4417 C CA . ASP B 1 109 ? -16.359 42.312 0.71 1 89.62 109 ASP B CA 1
ATOM 4418 C C . ASP B 1 109 ? -14.992 42.156 1.355 1 89.62 109 ASP B C 1
ATOM 4420 O O . ASP B 1 109 ? -14.859 42.25 2.578 1 89.62 109 ASP B O 1
ATOM 4424 N N . HIS B 1 110 ? -14.055 41.938 0.534 1 91.44 110 HIS B N 1
ATOM 4425 C CA . HIS B 1 110 ? -12.688 41.75 1.024 1 91.44 110 HIS B CA 1
ATOM 4426 C C . HIS B 1 110 ? -12.172 43.031 1.665 1 91.44 110 HIS B C 1
ATOM 4428 O O . HIS B 1 110 ? -11.445 43 2.66 1 91.44 110 HIS B O 1
ATOM 4434 N N . GLU B 1 111 ? -12.516 44.094 1.119 1 91.75 111 GLU B N 1
ATOM 4435 C CA . GLU B 1 111 ? -12.086 45.375 1.647 1 91.75 111 GLU B CA 1
ATOM 4436 C C . GLU B 1 111 ? -12.688 45.656 3.025 1 91.75 111 GLU B C 1
ATOM 4438 O O . GLU B 1 111 ? -12.016 46.188 3.908 1 91.75 111 GLU B O 1
ATOM 4443 N N . ILE B 1 112 ? -13.906 45.312 3.139 1 93.06 112 ILE B N 1
ATOM 4444 C CA . ILE B 1 112 ? -14.562 45.469 4.43 1 93.06 112 ILE B CA 1
ATOM 4445 C C . ILE B 1 112 ? -13.852 44.625 5.484 1 93.06 112 ILE B C 1
ATOM 4447 O O . ILE B 1 112 ? -13.57 45.125 6.586 1 93.06 112 ILE B O 1
ATOM 4451 N N . MET B 1 113 ? -13.531 43.469 5.113 1 92.31 113 MET B N 1
ATOM 4452 C CA . MET B 1 113 ? -12.828 42.594 6.043 1 92.31 113 MET B CA 1
ATOM 4453 C C . MET B 1 113 ? -11.43 43.125 6.348 1 92.31 113 MET B C 1
ATOM 4455 O O . MET B 1 113 ? -10.945 42.969 7.469 1 92.31 113 MET B O 1
ATOM 4459 N N . ALA B 1 114 ? -10.852 43.625 5.363 1 94.31 114 ALA B N 1
ATOM 4460 C CA . ALA B 1 114 ? -9.523 44.219 5.547 1 94.31 114 ALA B CA 1
ATOM 4461 C C . ALA B 1 114 ? -9.555 45.344 6.57 1 94.31 114 ALA B C 1
ATOM 4463 O O . ALA B 1 114 ? -8.633 45.469 7.383 1 94.31 114 ALA B O 1
ATOM 4464 N N . HIS B 1 115 ? -10.57 46.094 6.457 1 94.38 115 HIS B N 1
ATOM 4465 C CA . HIS B 1 115 ? -10.711 47.188 7.43 1 94.38 115 HIS B CA 1
ATOM 4466 C C . HIS B 1 115 ? -10.891 46.625 8.844 1 94.38 115 HIS B C 1
ATOM 4468 O O . HIS B 1 115 ? -10.406 47.219 9.812 1 94.38 115 HIS B O 1
ATOM 4474 N N . GLY B 1 116 ? -11.602 45.562 8.945 1 95.19 116 GLY B N 1
ATOM 4475 C CA . GLY B 1 116 ? -11.727 44.906 10.242 1 95.19 116 GLY B CA 1
ATOM 4476 C C . GLY B 1 116 ? -10.398 44.438 10.812 1 95.19 116 GLY B C 1
ATOM 4477 O O . GLY B 1 116 ? -10.133 44.625 12.008 1 95.19 116 GLY B O 1
ATOM 4478 N N . ALA B 1 117 ? -9.602 43.875 9.953 1 95.5 117 ALA B N 1
ATOM 4479 C CA . ALA B 1 117 ? -8.273 43.438 10.359 1 95.5 117 ALA B CA 1
ATOM 4480 C C . ALA B 1 117 ? -7.406 44.594 10.805 1 95.5 117 ALA B C 1
ATOM 4482 O O . ALA B 1 117 ? -6.672 44.5 11.789 1 95.5 117 ALA B O 1
ATOM 4483 N N . MET B 1 118 ? -7.543 45.688 10.109 1 95.69 118 MET B N 1
ATOM 4484 C CA . MET B 1 118 ? -6.75 46.875 10.43 1 95.69 118 MET B CA 1
ATOM 4485 C C . MET B 1 118 ? -7.195 47.5 11.75 1 95.69 118 MET B C 1
ATOM 4487 O O . MET B 1 118 ? -6.363 47.938 12.547 1 95.69 118 MET B O 1
ATOM 4491 N N . ILE B 1 119 ? -8.438 47.5 11.914 1 96.94 119 ILE B N 1
ATOM 4492 C CA . ILE B 1 119 ? -8.977 48.031 13.148 1 96.94 119 ILE B CA 1
ATOM 4493 C C . ILE B 1 119 ? -8.492 47.219 14.336 1 96.94 119 ILE B C 1
ATOM 4495 O O . ILE B 1 119 ? -8.078 47.781 15.359 1 96.94 119 ILE B O 1
ATOM 4499 N N . SER B 1 120 ? -8.594 45.938 14.164 1 96.69 120 SER B N 1
ATOM 4500 C CA . SER B 1 120 ? -8.094 45.062 15.219 1 96.69 120 SER B CA 1
ATOM 4501 C C . SER B 1 120 ? -6.617 45.312 15.5 1 96.69 120 SER B C 1
ATOM 4503 O O . SER B 1 120 ? -6.203 45.344 16.656 1 96.69 120 SER B O 1
ATOM 4505 N N . SER B 1 121 ? -5.852 45.5 14.516 1 96.81 121 SER B N 1
ATOM 4506 C CA . SER B 1 121 ? -4.43 45.75 14.656 1 96.81 121 SER B CA 1
ATOM 4507 C C . SER B 1 121 ? -4.191 47.094 15.359 1 96.81 121 SER B C 1
ATOM 4509 O O . SER B 1 121 ? -3.273 47.219 16.172 1 96.81 121 SER B O 1
ATOM 4511 N N . LEU B 1 122 ? -4.992 48.062 14.984 1 96.56 122 LEU B N 1
ATOM 4512 C CA . LEU B 1 122 ? -4.875 49.375 15.594 1 96.56 122 LEU B CA 1
ATOM 4513 C C . LEU B 1 122 ? -5.164 49.312 17.094 1 96.56 122 LEU B C 1
ATOM 4515 O O . LEU B 1 122 ? -4.465 49.938 17.891 1 96.56 122 LEU B O 1
ATOM 4519 N N . ILE B 1 123 ? -6.195 48.594 17.375 1 96.44 123 ILE B N 1
ATOM 4520 C CA . ILE B 1 123 ? -6.562 48.469 18.781 1 96.44 123 ILE B CA 1
ATOM 4521 C C . ILE B 1 123 ? -5.406 47.812 19.562 1 96.44 123 ILE B C 1
ATOM 4523 O O . ILE B 1 123 ? -5.023 48.312 20.625 1 96.44 123 ILE B O 1
ATOM 4527 N N . LEU B 1 124 ? -4.855 46.781 19.016 1 96.31 124 LEU B N 1
ATOM 4528 C CA . LEU B 1 124 ? -3.732 46.125 19.656 1 96.31 124 LEU B CA 1
ATOM 4529 C C . LEU B 1 124 ? -2.525 47.062 19.75 1 96.31 124 LEU B C 1
ATOM 4531 O O . LEU B 1 124 ? -1.839 47.094 20.781 1 96.31 124 LEU B O 1
ATOM 4535 N N . SER B 1 125 ? -2.219 47.781 18.703 1 96 125 SER B N 1
ATOM 4536 C CA . SER B 1 125 ? -1.075 48.688 18.672 1 96 125 SER B CA 1
ATOM 4537 C C . SER B 1 125 ? -1.154 49.719 19.781 1 96 125 SER B C 1
ATOM 4539 O O . SER B 1 125 ? -0.177 49.938 20.5 1 96 125 SER B O 1
ATOM 4541 N N . HIS B 1 126 ? -2.307 50.312 19.906 1 96.19 126 HIS B N 1
ATOM 4542 C CA . HIS B 1 126 ? -2.488 51.344 20.922 1 96.19 126 HIS B CA 1
ATOM 4543 C C . HIS B 1 126 ? -2.381 50.75 22.328 1 96.19 126 HIS B C 1
ATOM 4545 O O . HIS B 1 126 ? -1.865 51.406 23.25 1 96.19 126 HIS B O 1
ATOM 4551 N N . TYR B 1 127 ? -2.891 49.562 22.484 1 95.19 127 TYR B N 1
ATOM 4552 C CA . TYR B 1 127 ? -2.779 48.906 23.781 1 95.19 127 TYR B CA 1
ATOM 4553 C C . TYR B 1 127 ? -1.32 48.625 24.141 1 95.19 127 TYR B C 1
ATOM 4555 O O . TYR B 1 127 ? -0.893 48.906 25.266 1 95.19 127 TYR B O 1
ATOM 4563 N N . LEU B 1 128 ? -0.57 48.156 23.188 1 93.69 128 LEU B N 1
ATOM 4564 C CA . LEU B 1 128 ? 0.841 47.875 23.422 1 93.69 128 LEU B CA 1
ATOM 4565 C C . LEU B 1 128 ? 1.611 49.156 23.719 1 93.69 128 LEU B C 1
ATOM 4567 O O . LEU B 1 128 ? 2.531 49.156 24.547 1 93.69 128 LEU B O 1
ATOM 4571 N N . GLU B 1 129 ? 1.214 50.219 23.062 1 92.31 129 GLU B N 1
ATOM 4572 C CA . GLU B 1 129 ? 1.842 51.5 23.328 1 92.31 129 GLU B CA 1
ATOM 4573 C C . GLU B 1 129 ? 1.589 51.969 24.766 1 92.31 129 GLU B C 1
ATOM 4575 O O . GLU B 1 129 ? 2.467 52.531 25.391 1 92.31 129 GLU B O 1
ATOM 4580 N N . GLU B 1 130 ? 0.406 51.75 25.125 1 91.94 130 GLU B N 1
ATOM 4581 C CA . GLU B 1 130 ? 0.079 52.094 26.516 1 91.94 130 GLU B CA 1
ATOM 4582 C C . GLU B 1 130 ? 0.91 51.281 27.5 1 91.94 130 GLU B C 1
ATOM 4584 O O . GLU B 1 130 ? 1.261 51.75 28.578 1 91.94 130 GLU B O 1
ATOM 4589 N N . CYS B 1 131 ? 1.228 50.125 27.172 1 89.5 131 CYS B N 1
ATOM 4590 C CA . CYS B 1 131 ? 2.062 49.25 27.984 1 89.5 131 CYS B CA 1
ATOM 4591 C C . CYS B 1 131 ? 3.541 49.562 27.781 1 89.5 131 CYS B C 1
ATOM 4593 O O . CYS B 1 131 ? 4.406 48.781 28.203 1 89.5 131 CYS B O 1
ATOM 4595 N N . THR B 1 132 ? 3.842 50.625 27.062 1 88.31 132 THR B N 1
ATOM 4596 C CA . THR B 1 132 ? 5.188 51.125 26.797 1 88.31 132 THR B CA 1
ATOM 4597 C C . THR B 1 132 ? 5.969 50.156 25.922 1 88.31 132 THR B C 1
ATOM 4599 O O . THR B 1 132 ? 7.168 49.938 26.125 1 88.31 132 THR B O 1
ATOM 4602 N N . LYS B 1 133 ? 5.254 49.531 25.062 1 89.81 133 LYS B N 1
ATOM 4603 C CA . LYS B 1 133 ? 5.883 48.688 24.062 1 89.81 133 LYS B CA 1
ATOM 4604 C C . LYS B 1 133 ? 5.82 49.281 22.672 1 89.81 133 LYS B C 1
ATOM 4606 O O . LYS B 1 133 ? 4.762 49.312 22.047 1 89.81 133 LYS B O 1
ATOM 4611 N N . LYS B 1 134 ? 6.922 49.688 22.266 1 90.38 134 LYS B N 1
ATOM 4612 C CA . LYS B 1 134 ? 6.973 50.281 20.938 1 90.38 134 LYS B CA 1
ATOM 4613 C C . LYS B 1 134 ? 6.621 49.281 19.859 1 90.38 134 LYS B C 1
ATOM 4615 O O . LYS B 1 134 ? 7.055 48.125 19.938 1 90.38 134 LYS B O 1
ATOM 4620 N N . ASN B 1 135 ? 5.773 49.656 18.984 1 92.69 135 ASN B N 1
ATOM 4621 C CA . ASN B 1 135 ? 5.328 48.75 17.938 1 92.69 135 ASN B CA 1
ATOM 4622 C C . ASN B 1 135 ? 5 49.469 16.641 1 92.69 135 ASN B C 1
ATOM 4624 O O . ASN B 1 135 ? 4.941 50.719 16.609 1 92.69 135 ASN B O 1
ATOM 4628 N N . PHE B 1 136 ? 4.934 48.688 15.617 1 93.38 136 PHE B N 1
ATOM 4629 C CA . PHE B 1 136 ? 4.609 49.219 14.289 1 93.38 136 PHE B CA 1
ATOM 4630 C C . PHE B 1 136 ? 3.695 48.25 13.547 1 93.38 136 PHE B C 1
ATOM 4632 O O . PHE B 1 136 ? 3.887 47.031 13.609 1 93.38 136 PHE B O 1
ATOM 4639 N N . ILE B 1 137 ? 2.656 48.781 12.953 1 94.81 137 ILE B N 1
ATOM 4640 C CA . ILE B 1 137 ? 1.723 47.969 12.195 1 94.81 137 ILE B CA 1
ATOM 4641 C C . ILE B 1 137 ? 2.229 47.781 10.766 1 94.81 137 ILE B C 1
ATOM 4643 O O . ILE B 1 137 ? 2.43 48.781 10.047 1 94.81 137 ILE B O 1
ATOM 4647 N N . LEU B 1 138 ? 2.49 46.594 10.406 1 93.19 138 LEU B N 1
ATOM 4648 C CA . LEU B 1 138 ? 2.84 46.25 9.039 1 93.19 138 LEU B CA 1
ATOM 4649 C C . LEU B 1 138 ? 1.612 45.781 8.266 1 93.19 138 LEU B C 1
ATOM 4651 O O . LEU B 1 138 ? 1.099 44.688 8.516 1 93.19 138 LEU B O 1
ATOM 4655 N N . ASN B 1 139 ? 1.195 46.562 7.332 1 92.69 139 ASN B N 1
ATOM 4656 C CA . ASN B 1 139 ? 0.065 46.156 6.496 1 92.69 139 ASN B CA 1
ATOM 4657 C C . ASN B 1 139 ? 0.417 45 5.594 1 92.69 139 ASN B C 1
ATOM 4659 O O . ASN B 1 139 ? 1.256 45.125 4.699 1 92.69 139 ASN B O 1
ATOM 4663 N N . SER B 1 140 ? -0.254 43.875 5.797 1 93.31 140 SER B N 1
ATOM 4664 C CA . SER B 1 140 ? 0.071 42.656 5.09 1 93.31 140 SER B CA 1
ATOM 4665 C C . SER B 1 140 ? -0.174 42.812 3.59 1 93.31 140 SER B C 1
ATOM 4667 O O . SER B 1 140 ? 0.469 42.125 2.785 1 93.31 140 SER B O 1
ATOM 4669 N N . CYS B 1 141 ? -1.067 43.688 3.217 1 92.62 141 CYS B N 1
ATOM 4670 C CA . CYS B 1 141 ? -1.38 43.875 1.808 1 92.62 141 CYS B CA 1
ATOM 4671 C C . CYS B 1 141 ? -0.177 44.438 1.06 1 92.62 141 CYS B C 1
ATOM 4673 O O . CYS B 1 141 ? -0.12 44.375 -0.17 1 92.62 141 CYS B O 1
ATOM 4675 N N . HIS B 1 142 ? 0.715 44.906 1.812 1 90.88 142 HIS B N 1
ATOM 4676 C CA . HIS B 1 142 ? 1.859 45.562 1.172 1 90.88 142 HIS B CA 1
ATOM 4677 C C . HIS B 1 142 ? 2.938 44.531 0.826 1 90.88 142 HIS B C 1
ATOM 4679 O O . HIS B 1 142 ? 3.84 44.812 0.036 1 90.88 142 HIS B O 1
ATOM 4685 N N . PHE B 1 143 ? 2.848 43.344 1.368 1 93.38 143 PHE B N 1
ATOM 4686 C CA . PHE B 1 143 ? 3.959 42.469 1.099 1 93.38 143 PHE B CA 1
ATOM 4687 C C . PHE B 1 143 ? 3.453 41.031 0.81 1 93.38 143 PHE B C 1
ATOM 4689 O O . PHE B 1 143 ? 4.168 40.219 0.223 1 93.38 143 PHE B O 1
ATOM 4696 N N . MET B 1 144 ? 2.289 40.656 1.264 1 93.06 144 MET B N 1
ATOM 4697 C CA . MET B 1 144 ? 1.766 39.312 1.052 1 93.06 144 MET B CA 1
ATOM 4698 C C . MET B 1 144 ? 0.928 39.25 -0.221 1 93.06 144 MET B C 1
ATOM 4700 O O . MET B 1 144 ? -0.053 39.969 -0.361 1 93.06 144 MET B O 1
ATOM 4704 N N . ARG B 1 145 ? 1.319 38.375 -1.138 1 92.44 145 ARG B N 1
ATOM 4705 C CA . ARG B 1 145 ? 0.616 38.25 -2.41 1 92.44 145 ARG B CA 1
ATOM 4706 C C . ARG B 1 145 ? 0.421 36.781 -2.779 1 92.44 145 ARG B C 1
ATOM 4708 O O . ARG B 1 145 ? 1.324 35.938 -2.592 1 92.44 145 ARG B O 1
ATOM 4715 N N . LEU B 1 146 ? -0.729 36.5 -3.26 1 89.5 146 LEU B N 1
ATOM 4716 C CA . LEU B 1 146 ? -1.034 35.156 -3.758 1 89.5 146 LEU B CA 1
ATOM 4717 C C . LEU B 1 146 ? -0.762 35.062 -5.254 1 89.5 146 LEU B C 1
ATOM 4719 O O . LEU B 1 146 ? -0.989 36 -5.996 1 89.5 146 LEU B O 1
ATOM 4723 N N . GLY B 1 147 ? -0.25 33.938 -5.629 1 85.81 147 GLY B N 1
ATOM 4724 C CA . GLY B 1 147 ? -0.103 33.688 -7.051 1 85.81 147 GLY B CA 1
ATOM 4725 C C . GLY B 1 147 ? -1.396 33.25 -7.719 1 85.81 147 GLY B C 1
ATOM 4726 O O . GLY B 1 147 ? -2.465 33.312 -7.105 1 85.81 147 GLY B O 1
ATOM 4727 N N . LEU B 1 148 ? -1.267 32.875 -8.945 1 80.88 148 LEU B N 1
ATOM 4728 C CA . LEU B 1 148 ? -2.422 32.438 -9.719 1 80.88 148 LEU B CA 1
ATOM 4729 C C . LEU B 1 148 ? -2.982 31.141 -9.156 1 80.88 148 LEU B C 1
ATOM 4731 O O . LEU B 1 148 ? -4.172 30.859 -9.297 1 80.88 148 LEU B O 1
ATOM 4735 N N . ASP B 1 149 ? -2.168 30.391 -8.531 1 74.62 149 ASP B N 1
ATOM 4736 C CA . ASP B 1 149 ? -2.594 29.125 -7.941 1 74.62 149 ASP B CA 1
ATOM 4737 C C . ASP B 1 149 ? -3.182 29.328 -6.551 1 74.62 149 ASP B C 1
ATOM 4739 O O . ASP B 1 149 ? -3.533 28.375 -5.867 1 74.62 149 ASP B O 1
ATOM 4743 N N . ARG B 1 150 ? -3.23 30.5 -6.082 1 79.81 150 ARG B N 1
ATOM 4744 C CA . ARG B 1 150 ? -3.779 30.906 -4.793 1 79.81 150 ARG B CA 1
ATOM 4745 C C . ARG B 1 150 ? -2.875 30.453 -3.65 1 79.81 150 ARG B C 1
ATOM 4747 O O . ARG B 1 150 ? -3.355 30.141 -2.559 1 79.81 150 ARG B O 1
ATOM 4754 N N . LYS B 1 151 ? -1.628 30.25 -4.051 1 81.56 151 LYS B N 1
ATOM 4755 C CA . LYS B 1 151 ? -0.595 30.031 -3.041 1 81.56 151 LYS B CA 1
ATOM 4756 C C . LYS B 1 151 ? 0.294 31.266 -2.887 1 81.56 151 LYS B C 1
ATOM 4758 O O . LYS B 1 151 ? 0.449 32.031 -3.828 1 81.56 151 LYS B O 1
ATOM 4763 N N . PRO B 1 152 ? 0.793 31.406 -1.704 1 87.5 152 PRO B N 1
ATOM 4764 C CA . PRO B 1 152 ? 1.636 32.594 -1.502 1 87.5 152 PRO B CA 1
ATOM 4765 C C . PRO B 1 152 ? 2.881 32.594 -2.385 1 87.5 152 PRO B C 1
ATOM 4767 O O . PRO B 1 152 ? 3.531 31.547 -2.535 1 87.5 152 PRO B O 1
ATOM 4770 N N . ASP B 1 153 ? 3.102 33.656 -3.043 1 88.44 153 ASP B N 1
ATOM 4771 C CA . ASP B 1 153 ? 4.336 33.844 -3.793 1 88.44 153 ASP B CA 1
ATOM 4772 C C . ASP B 1 153 ? 5.5 34.188 -2.859 1 88.44 153 ASP B C 1
ATOM 4774 O O . ASP B 1 153 ? 5.82 35.344 -2.633 1 88.44 153 ASP B O 1
ATOM 4778 N N . ILE B 1 154 ? 6.191 33.188 -2.439 1 86.88 154 ILE B N 1
ATOM 4779 C CA . ILE B 1 154 ? 7.191 33.281 -1.383 1 86.88 154 ILE B CA 1
ATOM 4780 C C . ILE B 1 154 ? 8.328 34.219 -1.837 1 86.88 154 ILE B C 1
ATOM 4782 O O . ILE B 1 154 ? 8.852 35 -1.049 1 86.88 154 ILE B O 1
ATOM 4786 N N . LYS B 1 155 ? 8.711 34.125 -3.062 1 87.94 155 LYS B N 1
ATOM 4787 C CA . LYS B 1 155 ? 9.789 34.969 -3.582 1 87.94 155 LYS B CA 1
ATOM 4788 C C . LYS B 1 155 ? 9.414 36.438 -3.518 1 87.94 155 LYS B C 1
ATOM 4790 O O . LYS B 1 155 ? 10.219 37.281 -3.088 1 87.94 155 LYS B O 1
ATOM 4795 N N . TYR B 1 156 ? 8.227 36.688 -3.998 1 90.81 156 TYR B N 1
ATOM 4796 C CA . TYR B 1 156 ? 7.723 38.062 -3.979 1 90.81 156 TYR B CA 1
ATOM 4797 C C . TYR B 1 156 ? 7.629 38.594 -2.551 1 90.81 156 TYR B C 1
ATOM 4799 O O . TYR B 1 156 ? 8.047 39.719 -2.268 1 90.81 156 TYR B O 1
ATOM 4807 N N . VAL B 1 157 ? 7.109 37.812 -1.689 1 91.12 157 VAL B N 1
ATOM 4808 C CA . VAL B 1 157 ? 6.879 38.219 -0.305 1 91.12 157 VAL B CA 1
ATOM 4809 C C . VAL B 1 157 ? 8.219 38.469 0.389 1 91.12 157 VAL B C 1
ATOM 4811 O O . VAL B 1 157 ? 8.375 39.438 1.106 1 91.12 157 VAL B O 1
ATOM 4814 N N . LYS B 1 158 ? 9.156 37.594 0.166 1 90.44 158 LYS B N 1
ATOM 4815 C CA . LYS B 1 158 ? 10.477 37.719 0.773 1 90.44 158 LYS B CA 1
ATOM 4816 C C . LYS B 1 158 ? 11.141 39.031 0.355 1 90.44 158 LYS B C 1
ATOM 4818 O O . LYS B 1 158 ? 11.727 39.719 1.188 1 90.44 158 LYS B O 1
ATOM 4823 N N . LYS B 1 159 ? 11.07 39.344 -0.867 1 91.5 159 LYS B N 1
ATOM 4824 C CA . LYS B 1 159 ? 11.672 40.594 -1.392 1 91.5 159 LYS B CA 1
ATOM 4825 C C . LYS B 1 159 ? 11.047 41.812 -0.754 1 91.5 159 LYS B C 1
ATOM 4827 O O . LYS B 1 159 ? 11.758 42.75 -0.341 1 91.5 159 LYS B O 1
ATOM 4832 N N . ASN B 1 160 ? 9.75 41.844 -0.701 1 91.06 160 ASN B N 1
ATOM 4833 C CA . ASN B 1 160 ? 9.047 43 -0.161 1 91.06 160 ASN B CA 1
ATOM 4834 C C . ASN B 1 160 ? 9.281 43.156 1.34 1 91.06 160 ASN B C 1
ATOM 4836 O O . ASN B 1 160 ? 9.367 44.25 1.853 1 91.06 160 ASN B O 1
ATOM 4840 N N . VAL B 1 161 ? 9.375 42.062 2.02 1 91 161 VAL B N 1
ATOM 4841 C CA . VAL B 1 161 ? 9.617 42.062 3.459 1 91 161 VAL B CA 1
ATOM 4842 C C . VAL B 1 161 ? 11.016 42.594 3.744 1 91 161 VAL B C 1
ATOM 4844 O O . VAL B 1 161 ? 11.219 43.375 4.695 1 91 161 VAL B O 1
ATOM 4847 N N . GLU B 1 162 ? 11.93 42.188 2.965 1 89.12 162 GLU B N 1
ATOM 4848 C CA . GLU B 1 162 ? 13.297 42.688 3.129 1 89.12 162 GLU B CA 1
ATOM 4849 C C . GLU B 1 162 ? 13.352 44.188 2.982 1 89.12 162 GLU B C 1
ATOM 4851 O O . GLU B 1 162 ? 14.047 44.875 3.74 1 89.12 162 GLU B O 1
ATOM 4856 N N . GLU B 1 163 ? 12.641 44.688 2.016 1 88.5 163 GLU B N 1
ATOM 4857 C CA . GLU B 1 163 ? 12.594 46.125 1.796 1 88.5 163 GLU B CA 1
ATOM 4858 C C . GLU B 1 163 ? 11.914 46.844 2.961 1 88.5 163 GLU B C 1
ATOM 4860 O O . GLU B 1 163 ? 12.367 47.906 3.396 1 88.5 163 GLU B O 1
ATOM 4865 N N . LEU B 1 164 ? 10.867 46.219 3.414 1 86.44 164 LEU B N 1
ATOM 4866 C CA . LEU B 1 164 ? 10.117 46.812 4.516 1 86.44 164 LEU B CA 1
ATOM 4867 C C . LEU B 1 164 ? 10.938 46.812 5.801 1 86.44 164 LEU B C 1
ATOM 4869 O O . LEU B 1 164 ? 10.875 47.75 6.59 1 86.44 164 LEU B O 1
ATOM 4873 N N . MET B 1 165 ? 11.688 45.781 6.027 1 86.06 165 MET B N 1
ATOM 4874 C CA . MET B 1 165 ? 12.469 45.625 7.254 1 86.06 165 MET B CA 1
ATOM 4875 C C . MET B 1 165 ? 13.633 46.625 7.285 1 86.06 165 MET B C 1
ATOM 4877 O O . MET B 1 165 ? 14.055 47.062 8.359 1 86.06 165 MET B O 1
ATOM 4881 N N . LYS B 1 166 ? 14.07 46.969 6.145 1 84.5 166 LYS B N 1
ATOM 4882 C CA . LYS B 1 166 ? 15.117 47.969 6.066 1 84.5 166 LYS B CA 1
ATOM 4883 C C . LYS B 1 166 ? 14.602 49.344 6.512 1 84.5 166 LYS B C 1
ATOM 4885 O O . LYS B 1 166 ? 15.344 50.125 7.086 1 84.5 166 LYS B O 1
ATOM 4890 N N . ALA B 1 167 ? 13.359 49.5 6.316 1 79.88 167 ALA B N 1
ATOM 4891 C CA . ALA B 1 167 ? 12.75 50.781 6.629 1 79.88 167 ALA B CA 1
ATOM 4892 C C . ALA B 1 167 ? 12.406 50.875 8.109 1 79.88 167 ALA B C 1
ATOM 4894 O O . ALA B 1 167 ? 12.273 51.969 8.648 1 79.88 167 ALA B O 1
ATOM 4895 N N . CYS B 1 168 ? 12.281 49.75 8.773 1 78.75 168 CYS B N 1
ATOM 4896 C CA . CYS B 1 168 ? 11.898 49.75 10.18 1 78.75 168 CYS B CA 1
ATOM 4897 C C . CYS B 1 168 ? 12.852 48.906 11.008 1 78.75 168 CYS B C 1
ATOM 4899 O O . CYS B 1 168 ? 12.422 48 11.703 1 78.75 168 CYS B O 1
ATOM 4901 N N . PRO B 1 169 ? 14.086 49.312 11.172 1 74.75 169 PRO B N 1
ATOM 4902 C CA . PRO B 1 169 ? 15.078 48.438 11.789 1 74.75 169 PRO B CA 1
ATOM 4903 C C . PRO B 1 169 ? 14.93 48.344 13.305 1 74.75 169 PRO B C 1
ATOM 4905 O O . PRO B 1 169 ? 15.25 47.312 13.906 1 74.75 169 PRO B O 1
ATOM 4908 N N . ASP B 1 170 ? 14.367 49.281 13.922 1 80.5 170 ASP B N 1
ATOM 4909 C CA . ASP B 1 170 ? 14.523 49.312 15.375 1 80.5 170 ASP B CA 1
ATOM 4910 C C . ASP B 1 170 ? 13.172 49.125 16.078 1 80.5 170 ASP B C 1
ATOM 4912 O O . ASP B 1 170 ? 13.031 49.438 17.25 1 80.5 170 ASP B O 1
ATOM 4916 N N . VAL B 1 171 ? 12.297 48.469 15.453 1 86.12 171 VAL B N 1
ATOM 4917 C CA . VAL B 1 171 ? 11.008 48.281 16.109 1 86.12 171 VAL B CA 1
ATOM 4918 C C . VAL B 1 171 ? 10.945 46.906 16.766 1 86.12 171 VAL B C 1
ATOM 4920 O O . VAL B 1 171 ? 11.141 45.875 16.094 1 86.12 171 VAL B O 1
ATOM 4923 N N . PRO B 1 172 ? 10.711 46.906 17.984 1 89.31 172 PRO B N 1
ATOM 4924 C CA . PRO B 1 172 ? 10.742 45.625 18.703 1 89.31 172 PRO B CA 1
ATOM 4925 C C . PRO B 1 172 ? 9.562 44.719 18.344 1 89.31 172 PRO B C 1
ATOM 4927 O O . PRO B 1 172 ? 9.727 43.5 18.25 1 89.31 172 PRO B O 1
ATOM 4930 N N . ILE B 1 173 ? 8.391 45.344 18.188 1 93.31 173 ILE B N 1
ATOM 4931 C CA . ILE B 1 173 ? 7.203 44.531 17.922 1 93.31 173 ILE B CA 1
ATOM 4932 C C . ILE B 1 173 ? 6.551 44.969 16.609 1 93.31 173 ILE B C 1
ATOM 4934 O O . ILE B 1 173 ? 6.238 46.156 16.438 1 93.31 173 ILE B O 1
ATOM 4938 N N . LEU B 1 174 ? 6.469 44.062 15.742 1 93.75 174 LEU B N 1
ATOM 4939 C CA . LEU B 1 174 ? 5.746 44.281 14.5 1 93.75 174 LEU B CA 1
ATOM 4940 C C . LEU B 1 174 ? 4.387 43.594 14.523 1 93.75 174 LEU B C 1
ATOM 4942 O O . LEU B 1 174 ? 4.277 42.469 14.977 1 93.75 174 LEU B O 1
ATOM 4946 N N . ILE B 1 175 ? 3.354 44.312 14.148 1 95.56 175 ILE B N 1
ATOM 4947 C CA . ILE B 1 175 ? 2.01 43.75 14.102 1 95.56 175 ILE B CA 1
ATOM 4948 C C . ILE B 1 175 ? 1.547 43.625 12.648 1 95.56 175 ILE B C 1
ATOM 4950 O O . ILE B 1 175 ? 1.644 44.594 11.883 1 95.56 175 ILE B O 1
ATOM 4954 N N . THR B 1 176 ? 1.144 42.438 12.25 1 95.38 176 THR B N 1
ATOM 4955 C CA . THR B 1 176 ? 0.579 42.25 10.914 1 95.38 176 THR B CA 1
ATOM 4956 C C . THR B 1 176 ? -0.749 41.5 10.992 1 95.38 176 THR B C 1
ATOM 4958 O O . THR B 1 176 ? -1.149 41.062 12.062 1 95.38 176 THR B O 1
ATOM 4961 N N . GLN B 1 177 ? -1.492 41.531 9.922 1 94.75 177 GLN B N 1
ATOM 4962 C CA . GLN B 1 177 ? -2.842 40.969 9.891 1 94.75 177 GLN B CA 1
ATOM 4963 C C . GLN B 1 177 ? -2.838 39.562 9.328 1 94.75 177 GLN B C 1
ATOM 4965 O O . GLN B 1 177 ? -2.191 39.281 8.312 1 94.75 177 GLN B O 1
ATOM 4970 N N . SER B 1 178 ? -3.602 38.75 9.984 1 92.62 178 SER B N 1
ATOM 4971 C CA . SER B 1 178 ? -3.719 37.375 9.523 1 92.62 178 SER B CA 1
ATOM 4972 C C . SER B 1 178 ? -4.594 37.281 8.273 1 92.62 178 SER B C 1
ATOM 4974 O O . SER B 1 178 ? -5.602 37.969 8.164 1 92.62 178 SER B O 1
ATOM 4976 N N . ARG B 1 179 ? -4.262 36.5 7.312 1 88.94 179 ARG B N 1
ATOM 4977 C CA . ARG B 1 179 ? -5.004 36.062 6.141 1 88.94 179 ARG B CA 1
ATOM 4978 C C . ARG B 1 179 ? -5.207 37.188 5.152 1 88.94 179 ARG B C 1
ATOM 4980 O O . ARG B 1 179 ? -5.77 37 4.07 1 88.94 179 ARG B O 1
ATOM 4987 N N . LEU B 1 180 ? -4.844 38.344 5.516 1 91.88 180 LEU B N 1
ATOM 4988 C CA . LEU B 1 180 ? -4.988 39.469 4.605 1 91.88 180 LEU B CA 1
ATOM 4989 C C . LEU B 1 180 ? -3.844 39.5 3.598 1 91.88 180 LEU B C 1
ATOM 4991 O O . LEU B 1 180 ? -2.678 39.344 3.969 1 91.88 180 LEU B O 1
ATOM 4995 N N . CYS B 1 181 ? -4.18 39.625 2.354 1 92.94 181 CYS B N 1
ATOM 4996 C CA . CYS B 1 181 ? -3.176 39.656 1.295 1 92.94 181 CYS B CA 1
ATOM 4997 C C . CYS B 1 181 ? -3.738 40.281 0.024 1 92.94 181 CYS B C 1
ATOM 4999 O O . CYS B 1 181 ? -4.875 40.75 0.011 1 92.94 181 CYS B O 1
ATOM 5001 N N . LYS B 1 182 ? -2.904 40.375 -0.931 1 93.62 182 LYS B N 1
ATOM 5002 C CA . LYS B 1 182 ? -3.33 40.75 -2.273 1 93.62 182 LYS B CA 1
ATOM 5003 C C . LYS B 1 182 ? -3.295 39.562 -3.223 1 93.62 182 LYS B C 1
ATOM 5005 O O . LYS B 1 182 ? -2.559 38.594 -2.99 1 93.62 182 LYS B O 1
ATOM 5010 N N . ASN B 1 183 ? -4.176 39.625 -4.188 1 91.19 183 ASN B N 1
ATOM 5011 C CA . ASN B 1 183 ? -4.141 38.562 -5.191 1 91.19 183 ASN B CA 1
ATOM 5012 C C . ASN B 1 183 ? -3.186 38.906 -6.332 1 91.19 183 ASN B C 1
ATOM 5014 O O . ASN B 1 183 ? -2.434 39.875 -6.246 1 91.19 183 ASN B O 1
ATOM 5018 N N . ALA B 1 184 ? -3.172 38.062 -7.344 1 89.06 184 ALA B N 1
ATOM 5019 C CA . ALA B 1 184 ? -2.248 38.25 -8.461 1 89.06 184 ALA B CA 1
ATOM 5020 C C . ALA B 1 184 ? -2.551 39.531 -9.242 1 89.06 184 ALA B C 1
ATOM 5022 O O . ALA B 1 184 ? -1.683 40.062 -9.938 1 89.06 184 ALA B O 1
ATOM 5023 N N . TYR B 1 185 ? -3.729 40.125 -9.109 1 90.5 185 TYR B N 1
ATOM 5024 C CA . TYR B 1 185 ? -4.148 41.312 -9.812 1 90.5 185 TYR B CA 1
ATOM 5025 C C . TYR B 1 185 ? -4 42.562 -8.914 1 90.5 185 TYR B C 1
ATOM 5027 O O . TYR B 1 185 ? -4.547 43.625 -9.219 1 90.5 185 TYR B O 1
ATOM 5035 N N . ASP B 1 186 ? -3.447 42.375 -7.758 1 90.38 186 ASP B N 1
ATOM 5036 C CA . ASP B 1 186 ? -3.137 43.438 -6.816 1 90.38 186 ASP B CA 1
ATOM 5037 C C . ASP B 1 186 ? -4.402 43.938 -6.129 1 90.38 186 ASP B C 1
ATOM 5039 O O . ASP B 1 186 ? -4.5 45.125 -5.801 1 90.38 186 ASP B O 1
ATOM 5043 N N . GLU B 1 187 ? -5.277 43.062 -6.074 1 92.19 187 GLU B N 1
ATOM 5044 C CA . GLU B 1 187 ? -6.5 43.344 -5.332 1 92.19 187 GLU B CA 1
ATOM 5045 C C . GLU B 1 187 ? -6.473 42.719 -3.945 1 92.19 187 GLU B C 1
ATOM 5047 O O . GLU B 1 187 ? -5.852 41.688 -3.746 1 92.19 187 GLU B O 1
ATOM 5052 N N . VAL B 1 188 ? -7.199 43.375 -3.057 1 92.56 188 VAL B N 1
ATOM 5053 C CA . VAL B 1 188 ? -7.273 42.844 -1.699 1 92.56 188 VAL B CA 1
ATOM 5054 C C . VAL B 1 188 ? -7.984 41.5 -1.711 1 92.56 188 VAL B C 1
ATOM 5056 O O . VAL B 1 188 ? -9.016 41.344 -2.363 1 92.56 188 VAL B O 1
ATOM 5059 N N . ASP B 1 189 ? -7.398 40.531 -1.09 1 91.5 189 ASP B N 1
ATOM 5060 C CA . ASP B 1 189 ? -7.934 39.188 -1.005 1 91.5 189 ASP B CA 1
ATOM 5061 C C . ASP B 1 189 ? -7.641 38.562 0.358 1 91.5 189 ASP B C 1
ATOM 5063 O O . ASP B 1 189 ? -6.996 39.188 1.205 1 91.5 189 ASP B O 1
ATOM 5067 N N . LEU B 1 190 ? -8.305 37.469 0.547 1 88.31 190 LEU B N 1
ATOM 5068 C CA . LEU B 1 190 ? -8.086 36.719 1.778 1 88.31 190 LEU B CA 1
ATOM 5069 C C . LEU B 1 190 ? -7.465 35.375 1.479 1 88.31 190 LEU B C 1
ATOM 5071 O O . LEU B 1 190 ? -7.816 34.719 0.488 1 88.31 190 LEU B O 1
ATOM 5075 N N . PHE B 1 191 ? -6.465 35.062 2.291 1 86.06 191 PHE B N 1
ATOM 5076 C CA . PHE B 1 191 ? -5.832 33.75 2.197 1 86.06 191 PHE B CA 1
ATOM 5077 C C . PHE B 1 191 ? -6.867 32.625 2.299 1 86.06 191 PHE B C 1
ATOM 5079 O O . PHE B 1 191 ? -7.801 32.719 3.098 1 86.06 191 PHE B O 1
ATOM 5086 N N . PRO B 1 192 ? -6.781 31.656 1.354 1 72.5 192 PRO B N 1
ATOM 5087 C CA . PRO B 1 192 ? -7.777 30.594 1.405 1 72.5 192 PRO B CA 1
ATOM 5088 C C . PRO B 1 192 ? -7.797 29.859 2.748 1 72.5 192 PRO B C 1
ATOM 5090 O O . PRO B 1 192 ? -6.812 29.906 3.492 1 72.5 192 PRO B O 1
ATOM 5093 N N . GLN B 1 193 ? -8.906 29.312 3.045 1 59.44 193 GLN B N 1
ATOM 5094 C CA . GLN B 1 193 ? -9.219 28.703 4.336 1 59.44 193 GLN B CA 1
ATOM 5095 C C . GLN B 1 193 ? -8.219 27.609 4.676 1 59.44 193 GLN B C 1
ATOM 5097 O O . GLN B 1 193 ? -8.609 26.469 4.941 1 59.44 193 GLN B O 1
ATOM 5102 N N . ILE B 1 194 ? -6.984 27.688 4.262 1 56.91 194 ILE B N 1
ATOM 5103 C CA . ILE B 1 194 ? -6.043 26.641 4.609 1 56.91 194 ILE B CA 1
ATOM 5104 C C . ILE B 1 194 ? -5.496 26.875 6.016 1 56.91 194 ILE B C 1
ATOM 5106 O O . ILE B 1 194 ? -4.676 26.094 6.512 1 56.91 194 ILE B O 1
ATOM 5110 N N . GLY B 1 195 ? -6.113 27.672 6.961 1 63.41 195 GLY B N 1
ATOM 5111 C CA . GLY B 1 195 ? -5.875 27.844 8.383 1 63.41 195 GLY B CA 1
ATOM 5112 C C . GLY B 1 195 ? -4.938 29 8.695 1 63.41 195 GLY B C 1
ATOM 5113 O O . GLY B 1 195 ? -4.016 29.281 7.926 1 63.41 195 GLY B O 1
ATOM 5114 N N . ASN B 1 196 ? -5.184 29.812 9.664 1 78.88 196 ASN B N 1
ATOM 5115 C CA . ASN B 1 196 ? -4.414 30.938 10.18 1 78.88 196 ASN B CA 1
ATOM 5116 C C . ASN B 1 196 ? -2.988 30.531 10.539 1 78.88 196 ASN B C 1
ATOM 5118 O O . ASN B 1 196 ? -2.059 31.328 10.406 1 78.88 196 ASN B O 1
ATOM 5122 N N . GLU B 1 197 ? -2.811 29.312 10.766 1 85.75 197 GLU B N 1
ATOM 5123 C CA . GLU B 1 197 ? -1.492 28.828 11.172 1 85.75 197 GLU B CA 1
ATOM 5124 C C . GLU B 1 197 ? -0.542 28.766 9.977 1 85.75 197 GLU B C 1
ATOM 5126 O O . GLU B 1 197 ? 0.656 29.016 10.117 1 85.75 197 GLU B O 1
ATOM 5131 N N . TYR B 1 198 ? -1.04 28.453 8.898 1 87.62 198 TYR B N 1
ATOM 5132 C CA . TYR B 1 198 ? -0.192 28.422 7.707 1 87.62 198 TYR B CA 1
ATOM 5133 C C . TYR B 1 198 ? 0.291 29.812 7.344 1 87.62 198 TYR B C 1
ATOM 5135 O O . TYR B 1 198 ? 1.456 30 6.984 1 87.62 198 TYR B O 1
ATOM 5143 N N . TYR B 1 199 ? -0.644 30.734 7.375 1 90.62 199 TYR B N 1
ATOM 5144 C CA . TYR B 1 199 ? -0.278 32.125 7.117 1 90.62 199 TYR B CA 1
ATOM 5145 C C . TYR B 1 199 ? 0.847 32.562 8.047 1 90.62 199 TYR B C 1
ATOM 5147 O O . TYR B 1 199 ? 1.821 33.188 7.598 1 90.62 199 TYR B O 1
ATOM 5155 N N . ALA B 1 200 ? 0.67 32.281 9.281 1 92.5 200 ALA B N 1
ATOM 5156 C CA . ALA B 1 200 ? 1.685 32.656 10.266 1 92.5 200 ALA B CA 1
ATOM 5157 C C . ALA B 1 200 ? 3.018 31.969 9.953 1 92.5 200 ALA B C 1
ATOM 5159 O O . ALA B 1 200 ? 4.082 32.562 10.164 1 92.5 200 ALA B O 1
ATOM 5160 N N . THR B 1 201 ? 2.932 30.75 9.547 1 91.81 201 THR B N 1
ATOM 5161 C CA . THR B 1 201 ? 4.145 30.016 9.203 1 91.81 201 THR B CA 1
ATOM 5162 C C . THR B 1 201 ? 4.852 30.672 8.023 1 91.81 201 THR B C 1
ATOM 5164 O O . THR B 1 201 ? 6.082 30.75 7.992 1 91.81 201 THR B O 1
ATOM 5167 N N . VAL B 1 202 ? 4.082 31.125 7.07 1 91.38 202 VAL B N 1
ATOM 5168 C CA . VAL B 1 202 ? 4.652 31.812 5.918 1 91.38 202 VAL B CA 1
ATOM 5169 C C . VAL B 1 202 ? 5.363 33.094 6.383 1 91.38 202 VAL B C 1
ATOM 5171 O O . VAL B 1 202 ? 6.48 33.375 5.953 1 91.38 202 VAL B O 1
ATOM 5174 N N . ILE B 1 203 ? 4.73 33.781 7.23 1 93.5 203 ILE B N 1
ATOM 5175 C CA . ILE B 1 203 ? 5.309 35 7.781 1 93.5 203 ILE B CA 1
ATOM 5176 C C . ILE B 1 203 ? 6.621 34.688 8.492 1 93.5 203 ILE B C 1
ATOM 5178 O O . ILE B 1 203 ? 7.621 35.375 8.312 1 93.5 203 ILE B O 1
ATOM 5182 N N . GLY B 1 204 ? 6.598 33.656 9.297 1 94.12 204 GLY B N 1
ATOM 5183 C CA . GLY B 1 204 ? 7.809 33.25 9.992 1 94.12 204 GLY B CA 1
ATOM 5184 C C . GLY B 1 204 ? 8.945 32.906 9.047 1 94.12 204 GLY B C 1
ATOM 5185 O O . GLY B 1 204 ? 10.094 33.281 9.281 1 94.12 204 GLY B O 1
ATOM 5186 N N . ALA B 1 205 ? 8.664 32.219 8.062 1 91.94 205 ALA B N 1
ATOM 5187 C CA . ALA B 1 205 ? 9.664 31.781 7.109 1 91.94 205 ALA B CA 1
ATOM 5188 C C . ALA B 1 205 ? 10.289 32.969 6.363 1 91.94 205 ALA B C 1
ATOM 5190 O O . ALA B 1 205 ? 11.5 33 6.176 1 91.94 205 ALA B O 1
ATOM 5191 N N . VAL B 1 206 ? 9.445 33.875 5.934 1 92 206 VAL B N 1
ATOM 5192 C CA . VAL B 1 206 ? 9.906 35 5.109 1 92 206 VAL B CA 1
ATOM 5193 C C . VAL B 1 206 ? 10.672 36 5.973 1 92 206 VAL B C 1
ATOM 5195 O O . VAL B 1 206 ? 11.625 36.625 5.504 1 92 206 VAL B O 1
ATOM 5198 N N . PHE B 1 207 ? 10.344 36.125 7.234 1 92.44 207 PHE B N 1
ATOM 5199 C CA . PHE B 1 207 ? 11 37.062 8.141 1 92.44 207 PHE B CA 1
ATOM 5200 C C . PHE B 1 207 ? 12.172 36.375 8.852 1 92.44 207 PHE B C 1
ATOM 5202 O O . PHE B 1 207 ? 12.812 37 9.711 1 92.44 207 PHE B O 1
ATOM 5209 N N . HIS B 1 208 ? 12.461 35.125 8.555 1 90.44 208 HIS B N 1
ATOM 5210 C CA . HIS B 1 208 ? 13.539 34.344 9.133 1 90.44 208 HIS B CA 1
ATOM 5211 C C . HIS B 1 208 ? 13.422 34.281 10.656 1 90.44 208 HIS B C 1
ATOM 5213 O O . HIS B 1 208 ? 14.375 34.594 11.375 1 90.44 208 HIS B O 1
ATOM 5219 N N . ALA B 1 209 ? 12.234 34 11.047 1 93.62 209 ALA B N 1
ATOM 5220 C CA . ALA B 1 209 ? 11.977 33.875 12.477 1 93.62 209 ALA B CA 1
ATOM 5221 C C . ALA B 1 209 ? 12.617 32.594 13.039 1 93.62 209 ALA B C 1
ATOM 5223 O O . ALA B 1 209 ? 12.812 31.625 12.32 1 93.62 209 ALA B O 1
ATOM 5224 N N . ASP B 1 210 ? 12.906 32.656 14.328 1 93.88 210 ASP B N 1
ATOM 5225 C CA . ASP B 1 210 ? 13.453 31.484 15.016 1 93.88 210 ASP B CA 1
ATOM 5226 C C . ASP B 1 210 ? 12.352 30.5 15.383 1 93.88 210 ASP B C 1
ATOM 5228 O O . ASP B 1 210 ? 12.555 29.281 15.336 1 93.88 210 ASP B O 1
ATOM 5232 N N . GLU B 1 211 ? 11.258 31.062 15.75 1 94.25 211 GLU B N 1
ATOM 5233 C CA . GLU B 1 211 ? 10.148 30.203 16.156 1 94.25 211 GLU B CA 1
ATOM 5234 C C . GLU B 1 211 ? 8.805 30.875 15.93 1 94.25 211 GLU B C 1
ATOM 5236 O O . GLU B 1 211 ? 8.719 32.125 15.969 1 94.25 211 GLU B O 1
ATOM 5241 N N . ILE B 1 212 ? 7.887 30.109 15.656 1 94.31 212 ILE B N 1
ATOM 5242 C CA . ILE B 1 212 ? 6.496 30.547 15.594 1 94.31 212 ILE B CA 1
ATOM 5243 C C . ILE B 1 212 ? 5.715 29.953 16.766 1 94.31 212 ILE B C 1
ATOM 5245 O O . ILE B 1 212 ? 5.895 28.781 17.109 1 94.31 212 ILE B O 1
ATOM 5249 N N . ILE B 1 213 ? 5.004 30.75 17.422 1 91.62 213 ILE B N 1
ATOM 5250 C CA . ILE B 1 213 ? 4.184 30.312 18.547 1 91.62 213 ILE B CA 1
ATOM 5251 C C . ILE B 1 213 ? 2.705 30.375 18.172 1 91.62 213 ILE B C 1
ATOM 5253 O O . ILE B 1 213 ? 2.217 31.438 17.75 1 91.62 213 ILE B O 1
ATOM 5257 N N . THR B 1 214 ? 1.994 29.297 18.188 1 88.94 214 THR B N 1
ATOM 5258 C CA . THR B 1 214 ? 0.574 29.219 17.859 1 88.94 214 THR B CA 1
ATOM 5259 C C . THR B 1 214 ? -0.158 28.312 18.844 1 88.94 214 THR B C 1
ATOM 5261 O O . THR B 1 214 ? 0.463 27.719 19.734 1 88.94 214 THR B O 1
ATOM 5264 N N . SER B 1 215 ? -1.455 28.234 18.766 1 81.5 215 SER B N 1
ATOM 5265 C CA . SER B 1 215 ? -2.268 27.469 19.703 1 81.5 215 SER B CA 1
ATOM 5266 C C . SER B 1 215 ? -2.465 26.031 19.234 1 81.5 215 SER B C 1
ATOM 5268 O O . SER B 1 215 ? -2.568 25.781 18.031 1 81.5 215 SER B O 1
ATOM 5270 N N . LEU B 1 216 ? -2.406 25.141 20.219 1 72.62 216 LEU B N 1
ATOM 5271 C CA . LEU B 1 216 ? -2.705 23.734 19.953 1 72.62 216 LEU B CA 1
ATOM 5272 C C . LEU B 1 216 ? -4.203 23.469 20.062 1 72.62 216 LEU B C 1
ATOM 5274 O O . LEU B 1 216 ? -4.812 23.734 21.109 1 72.62 216 LEU B O 1
ATOM 5278 N N . ARG B 1 217 ? -4.793 22.969 19.016 1 63.91 217 ARG B N 1
ATOM 5279 C CA . ARG B 1 217 ? -6.238 22.766 18.969 1 63.91 217 ARG B CA 1
ATOM 5280 C C . ARG B 1 217 ? -6.602 21.297 19.156 1 63.91 217 ARG B C 1
ATOM 5282 O O . ARG B 1 217 ? -7.773 20.969 19.344 1 63.91 217 ARG B O 1
ATOM 5289 N N . SER B 1 218 ? -5.578 20.469 19.109 1 60.91 218 SER B N 1
ATOM 5290 C CA . SER B 1 218 ? -5.98 19.078 19.062 1 60.91 218 SER B CA 1
ATOM 5291 C C . SER B 1 218 ? -5.918 18.438 20.453 1 60.91 218 SER B C 1
ATOM 5293 O O . SER B 1 218 ? -4.949 18.625 21.188 1 60.91 218 SER B O 1
ATOM 5295 N N . ASP B 1 219 ? -7.012 17.797 20.797 1 57.34 219 ASP B N 1
ATOM 5296 C CA . ASP B 1 219 ? -7.062 17.031 22.047 1 57.34 219 ASP B CA 1
ATOM 5297 C C . ASP B 1 219 ? -6.879 15.539 21.781 1 57.34 219 ASP B C 1
ATOM 5299 O O . ASP B 1 219 ? -6.988 14.727 22.703 1 57.34 219 ASP B O 1
ATOM 5303 N N . GLU B 1 220 ? -6.543 15.18 20.703 1 59.97 220 GLU B N 1
ATOM 5304 C CA . GLU B 1 220 ? -6.543 13.773 20.312 1 59.97 220 GLU B CA 1
ATOM 5305 C C . GLU B 1 220 ? -5.16 13.148 20.484 1 59.97 220 GLU B C 1
ATOM 5307 O O . GLU B 1 220 ? -4.914 12.031 20.031 1 59.97 220 GLU B O 1
ATOM 5312 N N . ILE B 1 221 ? -4.371 13.82 21.172 1 63.16 221 ILE B N 1
ATOM 5313 C CA . ILE B 1 221 ? -2.994 13.344 21.281 1 63.16 221 ILE B CA 1
ATOM 5314 C C . ILE B 1 221 ? -2.689 12.945 22.719 1 63.16 221 ILE B C 1
ATOM 5316 O O . ILE B 1 221 ? -2.98 13.695 23.656 1 63.16 221 ILE B O 1
ATOM 5320 N N . CYS B 1 222 ? -2.363 11.688 22.875 1 64.19 222 CYS B N 1
ATOM 5321 C CA . CYS B 1 222 ? -1.858 11.258 24.172 1 64.19 222 CYS B CA 1
ATOM 5322 C C . CYS B 1 222 ? -0.334 11.281 24.203 1 64.19 222 CYS B C 1
ATOM 5324 O O . CYS B 1 222 ? 0.315 10.555 23.453 1 64.19 222 CYS B O 1
ATOM 5326 N N . PHE B 1 223 ? 0.206 12.18 24.969 1 63.66 223 PHE B N 1
ATOM 5327 C CA . PHE B 1 223 ? 1.656 12.305 25.062 1 63.66 223 PHE B CA 1
ATOM 5328 C C . PHE B 1 223 ? 2.195 11.547 26.266 1 63.66 223 PHE B C 1
ATOM 5330 O O . PHE B 1 223 ? 1.455 11.258 27.203 1 63.66 223 PHE B O 1
ATOM 5337 N N . ARG B 1 224 ? 3.459 11.266 26.047 1 59 224 ARG B N 1
ATOM 5338 C CA . ARG B 1 224 ? 4.191 10.625 27.141 1 59 224 ARG B CA 1
ATOM 5339 C C . ARG B 1 224 ? 4.246 11.531 28.359 1 59 224 ARG B C 1
ATOM 5341 O O . ARG B 1 224 ? 4.543 12.719 28.25 1 59 224 ARG B O 1
ATOM 5348 N N . GLY B 1 225 ? 4.055 10.82 29.406 1 58.88 225 GLY B N 1
ATOM 5349 C CA . GLY B 1 225 ? 4.305 11.391 30.719 1 58.88 225 GLY B CA 1
ATOM 5350 C C . GLY B 1 225 ? 3.568 12.695 30.953 1 58.88 225 GLY B C 1
ATOM 5351 O O . GLY B 1 225 ? 2.613 13.016 30.234 1 58.88 225 GLY B O 1
ATOM 5352 N N . MET B 1 226 ? 3.691 13.219 32.125 1 52.97 226 MET B N 1
ATOM 5353 C CA . MET B 1 226 ? 3.156 14.508 32.562 1 52.97 226 MET B CA 1
ATOM 5354 C C . MET B 1 226 ? 4.09 15.641 32.156 1 52.97 226 MET B C 1
ATOM 5356 O O . MET B 1 226 ? 4.055 16.719 32.75 1 52.97 226 MET B O 1
ATOM 5360 N N . GLU B 1 227 ? 4.73 15.25 31.062 1 58.44 227 GLU B N 1
ATOM 5361 C CA . GLU B 1 227 ? 5.664 16.328 30.734 1 58.44 227 GLU B CA 1
ATOM 5362 C C . GLU B 1 227 ? 4.93 17.547 30.203 1 58.44 227 GLU B C 1
ATOM 5364 O O . GLU B 1 227 ? 3.941 17.422 29.484 1 58.44 227 GLU B O 1
ATOM 5369 N N . HIS B 1 228 ? 5.348 18.609 30.766 1 65.69 228 HIS B N 1
ATOM 5370 C CA . HIS B 1 228 ? 4.75 19.906 30.438 1 65.69 228 HIS B CA 1
ATOM 5371 C C . HIS B 1 228 ? 5.316 20.453 29.125 1 65.69 228 HIS B C 1
ATOM 5373 O O . HIS B 1 228 ? 4.66 21.25 28.453 1 65.69 228 HIS B O 1
ATOM 5379 N N . THR B 1 229 ? 6.496 20.094 28.875 1 70.06 229 THR B N 1
ATOM 5380 C CA . THR B 1 229 ? 7.102 20.547 27.625 1 70.06 229 THR B CA 1
ATOM 5381 C C . THR B 1 229 ? 7.5 19.359 26.75 1 70.06 229 THR B C 1
ATOM 5383 O O . THR B 1 229 ? 8.305 18.516 27.172 1 70.06 229 THR B O 1
ATOM 5386 N N . ARG B 1 230 ? 6.906 19.328 25.703 1 81.62 230 ARG B N 1
ATOM 5387 C CA . ARG B 1 230 ? 7.148 18.203 24.797 1 81.62 230 ARG B CA 1
ATOM 5388 C C . ARG B 1 230 ? 7.82 18.688 23.516 1 81.62 230 ARG B C 1
ATOM 5390 O O . ARG B 1 230 ? 7.691 19.859 23.141 1 81.62 230 ARG B O 1
ATOM 5397 N N . THR B 1 231 ? 8.57 17.781 22.984 1 85 231 THR B N 1
ATOM 5398 C CA . THR B 1 231 ? 9.266 18.125 21.75 1 85 231 THR B CA 1
ATOM 5399 C C . THR B 1 231 ? 9.047 17.062 20.688 1 85 231 THR B C 1
ATOM 5401 O O . THR B 1 231 ? 9.031 15.867 20.984 1 85 231 THR B O 1
ATOM 5404 N N . LEU B 1 232 ? 8.766 17.5 19.5 1 86.44 232 LEU B N 1
ATOM 5405 C CA . LEU B 1 232 ? 8.664 16.656 18.312 1 86.44 232 LEU B CA 1
ATOM 5406 C C . LEU B 1 232 ? 9.617 17.125 17.219 1 86.44 232 LEU B C 1
ATOM 5408 O O . LEU B 1 232 ? 9.844 18.328 17.062 1 86.44 232 LEU B O 1
ATOM 5412 N N . THR B 1 233 ? 10.148 16.141 16.547 1 86.56 233 THR B N 1
ATOM 5413 C CA . THR B 1 233 ? 10.852 16.516 15.328 1 86.56 233 THR B CA 1
ATOM 5414 C C . THR B 1 233 ? 9.859 16.844 14.219 1 86.56 233 THR B C 1
ATOM 5416 O O . THR B 1 233 ? 8.672 16.547 14.336 1 86.56 233 THR B O 1
ATOM 5419 N N . TYR B 1 234 ? 10.383 17.5 13.133 1 86.38 234 TYR B N 1
ATOM 5420 C CA . TYR B 1 234 ? 9.531 17.781 11.984 1 86.38 234 TYR B CA 1
ATOM 5421 C C . TYR B 1 234 ? 8.906 16.5 11.438 1 86.38 234 TYR B C 1
ATOM 5423 O O . TYR B 1 234 ? 7.711 16.453 11.156 1 86.38 234 TYR B O 1
ATOM 5431 N N . GLY B 1 235 ? 9.742 15.516 11.398 1 79.38 235 GLY B N 1
ATOM 5432 C CA . GLY B 1 235 ? 9.258 14.242 10.891 1 79.38 235 GLY B CA 1
ATOM 5433 C C . GLY B 1 235 ? 8.164 13.633 11.742 1 79.38 235 GLY B C 1
ATOM 5434 O O . GLY B 1 235 ? 7.16 13.148 11.211 1 79.38 235 GLY B O 1
ATOM 5435 N N . GLU B 1 236 ? 8.367 13.641 12.953 1 82.56 236 GLU B N 1
ATOM 5436 C CA . GLU B 1 236 ? 7.367 13.102 13.875 1 82.56 236 GLU B CA 1
ATOM 5437 C C . GLU B 1 236 ? 6.051 13.867 13.781 1 82.56 236 GLU B C 1
ATOM 5439 O O . GLU B 1 236 ? 4.977 13.273 13.773 1 82.56 236 GLU B O 1
ATOM 5444 N N . ALA B 1 237 ? 6.168 15.164 13.758 1 85.19 237 ALA B N 1
ATOM 5445 C CA . ALA B 1 237 ? 4.973 16 13.656 1 85.19 237 ALA B CA 1
ATOM 5446 C C . ALA B 1 237 ? 4.211 15.711 12.367 1 85.19 237 ALA B C 1
ATOM 5448 O O . ALA B 1 237 ? 2.979 15.68 12.359 1 85.19 237 ALA B O 1
ATOM 5449 N N . GLU B 1 238 ? 4.914 15.57 11.367 1 81.38 238 GLU B N 1
ATOM 5450 C CA . GLU B 1 238 ? 4.289 15.234 10.086 1 81.38 238 GLU B CA 1
ATOM 5451 C C . GLU B 1 238 ? 3.508 13.93 10.188 1 81.38 238 GLU B C 1
ATOM 5453 O O . GLU B 1 238 ? 2.445 13.789 9.578 1 81.38 238 GLU B O 1
ATOM 5458 N N . ASN B 1 239 ? 4.055 13.078 10.891 1 77.94 239 ASN B N 1
ATOM 5459 C CA . ASN B 1 239 ? 3.365 11.797 11.039 1 77.94 239 ASN B CA 1
ATOM 5460 C C . ASN B 1 239 ? 2.098 11.938 11.875 1 77.94 239 ASN B C 1
ATOM 5462 O O . ASN B 1 239 ? 1.129 11.203 11.672 1 77.94 239 ASN B O 1
ATOM 5466 N N . PHE B 1 240 ? 2.133 12.875 12.773 1 77.31 240 PHE B N 1
ATOM 5467 C CA . PHE B 1 240 ? 0.892 13.195 13.469 1 77.31 240 PHE B CA 1
ATOM 5468 C C . PHE B 1 240 ? -0.178 13.664 12.492 1 77.31 240 PHE B C 1
ATOM 5470 O O . PHE B 1 240 ? -1.313 13.18 12.531 1 77.31 240 PHE B O 1
ATOM 5477 N N . ILE B 1 241 ? 0.241 14.531 11.742 1 76.38 241 ILE B N 1
ATOM 5478 C CA . ILE B 1 241 ? -0.689 15.109 10.781 1 76.38 241 ILE B CA 1
ATOM 5479 C C . ILE B 1 241 ? -1.173 14.031 9.82 1 76.38 241 ILE B C 1
ATOM 5481 O O . ILE B 1 241 ? -2.367 13.938 9.523 1 76.38 241 ILE B O 1
ATOM 5485 N N . ASP B 1 242 ? -0.233 13.289 9.492 1 71.69 242 ASP B N 1
ATOM 5486 C CA . ASP B 1 242 ? -0.544 12.227 8.547 1 71.69 242 ASP B CA 1
ATOM 5487 C C . ASP B 1 242 ? -1.505 11.211 9.164 1 71.69 242 ASP B C 1
ATOM 5489 O O . ASP B 1 242 ? -2.252 10.539 8.445 1 71.69 242 ASP B O 1
ATOM 5493 N N . SER B 1 243 ? -1.401 11.07 10.367 1 69.44 243 SER B N 1
ATOM 5494 C CA . SER B 1 243 ? -2.279 10.148 11.086 1 69.44 243 SER B CA 1
ATOM 5495 C C . SER B 1 243 ? -3.66 10.758 11.297 1 69.44 243 SER B C 1
ATOM 5497 O O . SER B 1 243 ? -4.531 10.133 11.914 1 69.44 243 SER B O 1
ATOM 5499 N N . GLY B 1 244 ? -3.832 12.016 10.844 1 65.12 244 GLY B N 1
ATOM 5500 C CA . GLY B 1 244 ? -5.148 12.633 10.906 1 65.12 244 GLY B CA 1
ATOM 5501 C C . GLY B 1 244 ? -5.312 13.57 12.086 1 65.12 244 GLY B C 1
ATOM 5502 O O . GLY B 1 244 ? -6.414 14.047 12.359 1 65.12 244 GLY B O 1
ATOM 5503 N N . ILE B 1 245 ? -4.258 13.672 12.688 1 68.62 245 ILE B N 1
ATOM 5504 C CA . ILE B 1 245 ? -4.328 14.586 13.82 1 68.62 245 ILE B CA 1
ATOM 5505 C C . ILE B 1 245 ? -4.184 16.031 13.328 1 68.62 245 ILE B C 1
ATOM 5507 O O . ILE B 1 245 ? -3.275 16.328 12.555 1 68.62 245 ILE B O 1
ATOM 5511 N N . ALA B 1 246 ? -5.199 16.688 13.672 1 68.62 246 ALA B N 1
ATOM 5512 C CA . ALA B 1 246 ? -5.184 18.094 13.258 1 68.62 246 ALA B CA 1
ATOM 5513 C C . ALA B 1 246 ? -4.191 18.891 14.094 1 68.62 246 ALA B C 1
ATOM 5515 O O . ALA B 1 246 ? -4.586 19.719 14.914 1 68.62 246 ALA B O 1
ATOM 5516 N N . LEU B 1 247 ? -2.969 18.656 13.938 1 76.12 247 LEU B N 1
ATOM 5517 C CA . LEU B 1 247 ? -1.924 19.406 14.617 1 76.12 247 LEU B CA 1
ATOM 5518 C C . LEU B 1 247 ? -1.709 20.766 13.938 1 76.12 247 LEU B C 1
ATOM 5520 O O . LEU B 1 247 ? -1.794 21.812 14.578 1 76.12 247 LEU B O 1
ATOM 5524 N N . LEU B 1 248 ? -1.415 20.734 12.695 1 81.88 248 LEU B N 1
ATOM 5525 C CA . LEU B 1 248 ? -1.151 21.875 11.82 1 81.88 248 LEU B CA 1
ATOM 5526 C C . LEU B 1 248 ? -1.517 21.547 10.375 1 81.88 248 LEU B C 1
ATOM 5528 O O . LEU B 1 248 ? -1.717 20.375 10.031 1 81.88 248 LEU B O 1
ATOM 5532 N N . HIS B 1 249 ? -1.747 22.656 9.727 1 78.81 249 HIS B N 1
ATOM 5533 C CA . HIS B 1 249 ? -1.875 22.422 8.297 1 78.81 249 HIS B CA 1
ATOM 5534 C C . HIS B 1 249 ? -0.644 21.719 7.738 1 78.81 249 HIS B C 1
ATOM 5536 O O . HIS B 1 249 ? 0.484 22.031 8.125 1 78.81 249 HIS B O 1
ATOM 5542 N N . PRO B 1 250 ? -0.774 20.812 6.875 1 76.94 250 PRO B N 1
ATOM 5543 C CA . PRO B 1 250 ? 0.311 19.969 6.363 1 76.94 250 PRO B CA 1
ATOM 5544 C C . PRO B 1 250 ? 1.438 20.781 5.73 1 76.94 250 PRO B C 1
ATOM 5546 O O . PRO B 1 250 ? 2.59 20.344 5.719 1 76.94 250 PRO B O 1
ATOM 5549 N N . GLU B 1 251 ? 1.134 21.938 5.293 1 78.69 251 GLU B N 1
ATOM 5550 C CA . GLU B 1 251 ? 2.131 22.734 4.594 1 78.69 251 GLU B CA 1
ATOM 5551 C C . GLU B 1 251 ? 3.008 23.5 5.574 1 78.69 251 GLU B C 1
ATOM 5553 O O . GLU B 1 251 ? 4.07 24 5.203 1 78.69 251 GLU B O 1
ATOM 5558 N N . CYS B 1 252 ? 2.652 23.484 6.762 1 87.19 252 CYS B N 1
ATOM 5559 C CA . CYS B 1 252 ? 3.381 24.266 7.758 1 87.19 252 CYS B CA 1
ATOM 5560 C C . CYS B 1 252 ? 4.738 23.641 8.055 1 87.19 252 CYS B C 1
ATOM 5562 O O . CYS B 1 252 ? 5.746 24.344 8.133 1 87.19 252 CYS B O 1
ATOM 5564 N N . ILE B 1 253 ? 4.77 22.359 8.195 1 87.81 253 ILE B N 1
ATOM 5565 C CA . ILE B 1 253 ? 5.965 21.688 8.672 1 87.81 253 ILE B CA 1
ATOM 5566 C C . ILE B 1 253 ? 7.066 21.766 7.621 1 87.81 253 ILE B C 1
ATOM 5568 O O . ILE B 1 253 ? 8.203 22.141 7.926 1 87.81 253 ILE B O 1
ATOM 5572 N N . PRO B 1 254 ? 6.797 21.438 6.332 1 83.06 254 PRO B N 1
ATOM 5573 C CA . PRO B 1 254 ? 7.855 21.578 5.328 1 83.06 254 PRO B CA 1
ATOM 5574 C C . PRO B 1 254 ? 8.414 22.984 5.242 1 83.06 254 PRO B C 1
ATOM 5576 O O . PRO B 1 254 ? 9.625 23.172 5.082 1 83.06 254 PRO B O 1
ATOM 5579 N N . LEU B 1 255 ? 7.605 23.938 5.273 1 85.44 255 LEU B N 1
ATOM 5580 C CA . LEU B 1 255 ? 8.039 25.328 5.223 1 85.44 255 LEU B CA 1
ATOM 5581 C C . LEU B 1 255 ? 8.922 25.656 6.418 1 85.44 255 LEU B C 1
ATOM 5583 O O . LEU B 1 255 ? 9.953 26.312 6.266 1 85.44 255 LEU B O 1
ATOM 5587 N N . ALA B 1 256 ? 8.523 25.234 7.555 1 90.94 256 ALA B N 1
ATOM 5588 C CA . ALA B 1 256 ? 9.305 25.469 8.766 1 90.94 256 ALA B CA 1
ATOM 5589 C C . ALA B 1 256 ? 10.656 24.766 8.703 1 90.94 256 ALA B C 1
ATOM 5591 O O . ALA B 1 256 ? 11.68 25.328 9.094 1 90.94 256 ALA B O 1
ATOM 5592 N N . ARG B 1 257 ? 10.633 23.578 8.258 1 87.94 257 ARG B N 1
ATOM 5593 C CA . ARG B 1 257 ? 11.852 22.781 8.141 1 87.94 257 ARG B CA 1
ATOM 5594 C C . ARG B 1 257 ? 12.852 23.453 7.199 1 87.94 257 ARG B C 1
ATOM 5596 O O . ARG B 1 257 ? 14.031 23.578 7.527 1 87.94 257 ARG B O 1
ATOM 5603 N N . THR B 1 258 ? 12.406 23.891 6.074 1 85.06 258 THR B N 1
ATOM 5604 C CA . THR B 1 258 ? 13.258 24.547 5.086 1 85.06 258 THR B CA 1
ATOM 5605 C C . THR B 1 258 ? 13.836 25.844 5.648 1 85.06 258 THR B C 1
ATOM 5607 O O . THR B 1 258 ? 14.992 26.172 5.371 1 85.06 258 THR B O 1
ATOM 5610 N N . ALA B 1 259 ? 13.078 26.531 6.402 1 88.69 259 ALA B N 1
ATOM 5611 C CA . ALA B 1 259 ? 13.508 27.812 6.973 1 88.69 259 ALA B CA 1
ATOM 5612 C C . ALA B 1 259 ? 14.297 27.594 8.258 1 88.69 259 ALA B C 1
ATOM 5614 O O . ALA B 1 259 ? 14.875 28.547 8.797 1 88.69 259 ALA B O 1
ATOM 5615 N N . GLY B 1 260 ? 14.281 26.359 8.719 1 89.44 260 GLY B N 1
ATOM 5616 C CA . GLY B 1 260 ? 14.938 26.094 9.984 1 89.44 260 GLY B CA 1
ATOM 5617 C C . GLY B 1 260 ? 14.234 26.734 11.172 1 89.44 260 GLY B C 1
ATOM 5618 O O . GLY B 1 260 ? 14.883 27.172 12.117 1 89.44 260 GLY B O 1
ATOM 5619 N N . MET B 1 261 ? 12.961 26.938 11.117 1 94.31 261 MET B N 1
ATOM 5620 C CA . MET B 1 261 ? 12.141 27.609 12.125 1 94.31 261 MET B CA 1
ATOM 5621 C C . MET B 1 261 ? 11.414 26.594 12.992 1 94.31 261 MET B C 1
ATOM 5623 O O . MET B 1 261 ? 10.883 25.594 12.492 1 94.31 261 MET B O 1
ATOM 5627 N N . ALA B 1 262 ? 11.367 26.812 14.281 1 94.75 262 ALA B N 1
ATOM 5628 C CA . ALA B 1 262 ? 10.609 25.938 15.18 1 94.75 262 ALA B CA 1
ATOM 5629 C C . ALA B 1 262 ? 9.148 26.375 15.266 1 94.75 262 ALA B C 1
ATOM 5631 O O . ALA B 1 262 ? 8.836 27.547 15.07 1 94.75 262 ALA B O 1
ATOM 5632 N N . ILE B 1 263 ? 8.32 25.438 15.445 1 93.94 263 ILE B N 1
ATOM 5633 C CA . ILE B 1 263 ? 6.91 25.719 15.695 1 93.94 263 ILE B CA 1
ATOM 5634 C C . ILE B 1 263 ? 6.539 25.312 17.109 1 93.94 263 ILE B C 1
ATOM 5636 O O . ILE B 1 263 ? 6.738 24.156 17.5 1 93.94 263 ILE B O 1
ATOM 5640 N N . VAL B 1 264 ? 6.039 26.25 17.859 1 91.38 264 VAL B N 1
ATOM 5641 C CA . VAL B 1 264 ? 5.648 25.969 19.234 1 91.38 264 VAL B CA 1
ATOM 5642 C C . VAL B 1 264 ? 4.129 26.062 19.375 1 91.38 264 VAL B C 1
ATOM 5644 O O . VAL B 1 264 ? 3.535 27.109 19.062 1 91.38 264 VAL B O 1
ATOM 5647 N N . LEU B 1 265 ? 3.584 24.969 19.75 1 88.88 265 LEU B N 1
ATOM 5648 C CA . LEU B 1 265 ? 2.146 24.922 19.984 1 88.88 265 LEU B CA 1
ATOM 5649 C C . LEU B 1 265 ? 1.846 24.984 21.484 1 88.88 265 LEU B C 1
ATOM 5651 O O . LEU B 1 265 ? 2.352 24.172 22.25 1 88.88 265 LEU B O 1
ATOM 5655 N N . ILE B 1 266 ? 1.013 25.938 21.828 1 84.12 266 ILE B N 1
ATOM 5656 C CA . ILE B 1 266 ? 0.712 26.141 23.234 1 84.12 266 ILE B CA 1
ATOM 5657 C C . ILE B 1 266 ? -0.742 25.766 23.516 1 84.12 266 ILE B C 1
ATOM 5659 O O . ILE B 1 266 ? -1.66 26.328 22.922 1 84.12 266 ILE B O 1
ATOM 5663 N N . LYS B 1 267 ? -0.962 24.781 24.328 1 77.31 267 LYS B N 1
ATOM 5664 C CA . LYS B 1 267 ? -2.305 24.453 24.812 1 77.31 267 LYS B CA 1
ATOM 5665 C C . LYS B 1 267 ? -2.627 25.234 26.078 1 77.31 267 LYS B C 1
ATOM 5667 O O . LYS B 1 267 ? -3.68 25.875 26.188 1 77.31 267 LYS B O 1
ATOM 5672 N N . THR B 1 268 ? -1.774 25.094 27.047 1 72.25 268 THR B N 1
ATOM 5673 C CA . THR B 1 268 ? -1.715 25.891 28.25 1 72.25 268 THR B CA 1
ATOM 5674 C C . THR B 1 268 ? -0.294 26.391 28.5 1 72.25 268 THR B C 1
ATOM 5676 O O . THR B 1 268 ? 0.662 25.875 27.922 1 72.25 268 THR B O 1
ATOM 5679 N N . PRO B 1 269 ? -0.21 27.484 29.172 1 71 269 PRO B N 1
ATOM 5680 C CA . PRO B 1 269 ? 1.136 28 29.406 1 71 269 PRO B CA 1
ATOM 5681 C C . PRO B 1 269 ? 2.111 26.938 29.891 1 71 269 PRO B C 1
ATOM 5683 O O . PRO B 1 269 ? 3.314 27.031 29.641 1 71 269 PRO B O 1
ATOM 5686 N N . GLU B 1 270 ? 1.567 25.938 30.531 1 72 270 GLU B N 1
ATOM 5687 C CA . GLU B 1 270 ? 2.43 24.875 31.062 1 72 270 GLU B CA 1
ATOM 5688 C C . GLU B 1 270 ? 2.557 23.719 30.062 1 72 270 GLU B C 1
ATOM 5690 O O . GLU B 1 270 ? 3.492 22.922 30.156 1 72 270 GLU B O 1
ATOM 5695 N N . ASP B 1 271 ? 1.719 23.703 29.188 1 77.88 271 ASP B N 1
ATOM 5696 C CA . ASP B 1 271 ? 1.677 22.609 28.234 1 77.88 271 ASP B CA 1
ATOM 5697 C C . ASP B 1 271 ? 2.02 23.078 26.828 1 77.88 271 ASP B C 1
ATOM 5699 O O . ASP B 1 271 ? 1.178 23.672 26.141 1 77.88 271 ASP B O 1
ATOM 5703 N N . THR B 1 272 ? 3.275 22.859 26.484 1 83.31 272 THR B N 1
ATOM 5704 C CA . THR B 1 272 ? 3.738 23.328 25.188 1 83.31 272 THR B CA 1
ATOM 5705 C C . THR B 1 272 ? 4.328 22.188 24.359 1 83.31 272 THR B C 1
ATOM 5707 O O . THR B 1 272 ? 4.898 21.25 24.922 1 83.31 272 THR B O 1
ATOM 5710 N N . LEU B 1 273 ? 4.082 22.219 23.094 1 85.38 273 LEU B N 1
ATOM 5711 C CA . LEU B 1 273 ? 4.66 21.281 22.141 1 85.38 273 LEU B CA 1
ATOM 5712 C C . LEU B 1 273 ? 5.574 22 21.156 1 85.38 273 LEU B C 1
ATOM 5714 O O . LEU B 1 273 ? 5.125 22.891 20.422 1 85.38 273 LEU B O 1
ATOM 5718 N N . ARG B 1 274 ? 6.781 21.703 21.234 1 89.81 274 ARG B N 1
ATOM 5719 C CA . ARG B 1 274 ? 7.762 22.328 20.344 1 89.81 274 ARG B CA 1
ATOM 5720 C C . ARG B 1 274 ? 8.133 21.391 19.203 1 89.81 274 ARG B C 1
ATOM 5722 O O . ARG B 1 274 ? 8.516 20.234 19.438 1 89.81 274 ARG B O 1
ATOM 5729 N N . ILE B 1 275 ? 7.977 21.797 18.031 1 90.5 275 ILE B N 1
ATOM 5730 C CA . ILE B 1 275 ? 8.344 21.047 16.828 1 90.5 275 ILE B CA 1
ATOM 5731 C C . ILE B 1 275 ? 9.617 21.656 16.219 1 90.5 275 ILE B C 1
ATOM 5733 O O . ILE B 1 275 ? 9.641 22.828 15.875 1 90.5 275 ILE B O 1
ATOM 5737 N N . SER B 1 276 ? 10.656 20.922 16.109 1 91.62 276 SER B N 1
ATOM 5738 C CA . SER B 1 276 ? 11.93 21.422 15.602 1 91.62 276 SER B CA 1
ATOM 5739 C C . SER B 1 276 ? 12.797 20.281 15.062 1 91.62 276 SER B C 1
ATOM 5741 O O . SER B 1 276 ? 12.328 19.141 14.938 1 91.62 276 SER B O 1
ATOM 5743 N N . SER B 1 277 ? 13.961 20.656 14.625 1 86 277 SER B N 1
ATOM 5744 C CA . SER B 1 277 ? 14.906 19.656 14.125 1 86 277 SER B CA 1
ATOM 5745 C C . SER B 1 277 ? 15.586 18.922 15.266 1 86 277 SER B C 1
ATOM 5747 O O . SER B 1 277 ? 16.266 17.906 15.039 1 86 277 SER B O 1
ATOM 5749 N N . GLU B 1 278 ? 15.328 19.328 16.453 1 80.44 278 GLU B N 1
ATOM 5750 C CA . GLU B 1 278 ? 16.047 18.766 17.594 1 80.44 278 GLU B CA 1
ATOM 5751 C C . GLU B 1 278 ? 15.539 17.375 17.922 1 80.44 278 GLU B C 1
ATOM 5753 O O . GLU B 1 278 ? 14.336 17.141 18.016 1 80.44 278 GLU B O 1
ATOM 5758 N N . LYS B 1 279 ? 16.5 16.453 18.125 1 72.44 279 LYS B N 1
ATOM 5759 C CA . LYS B 1 279 ? 16.172 15.062 18.438 1 72.44 279 LYS B CA 1
ATOM 5760 C C . LYS B 1 279 ? 16.234 14.805 19.938 1 72.44 279 LYS B C 1
ATOM 5762 O O . LYS B 1 279 ? 17.125 15.289 20.625 1 72.44 279 LYS B O 1
ATOM 5767 N N . THR B 1 280 ? 15.203 14.438 20.594 1 69.44 280 THR B N 1
ATOM 5768 C CA . THR B 1 280 ? 15.195 14.219 22.031 1 69.44 280 THR B CA 1
ATOM 5769 C C . THR B 1 280 ? 15.516 12.758 22.359 1 69.44 280 THR B C 1
ATOM 5771 O O . THR B 1 280 ? 15.695 12.406 23.531 1 69.44 280 THR B O 1
ATOM 5774 N N . GLY B 1 281 ? 15.812 12 21.562 1 66.62 281 GLY B N 1
ATOM 5775 C CA . GLY B 1 281 ? 16.234 10.633 21.812 1 66.62 281 GLY B CA 1
ATOM 5776 C C . GLY B 1 281 ? 15.109 9.727 22.266 1 66.62 281 GLY B C 1
ATOM 5777 O O . GLY B 1 281 ? 15.328 8.555 22.547 1 66.62 281 GLY B O 1
ATOM 5778 N N . THR B 1 282 ? 14.031 10.242 22.531 1 69.88 282 THR B N 1
ATOM 5779 C CA . THR B 1 282 ? 12.945 9.391 23 1 69.88 282 THR B CA 1
ATOM 5780 C C . THR B 1 282 ? 12.391 8.531 21.875 1 69.88 282 THR B C 1
ATOM 5782 O O . THR B 1 282 ? 12.102 9.039 20.781 1 69.88 282 THR B O 1
ATOM 5785 N N . LYS B 1 283 ? 12.25 7.277 22.219 1 81.06 283 LYS B N 1
ATOM 5786 C CA . LYS B 1 283 ? 11.852 6.293 21.219 1 81.06 283 LYS B CA 1
ATOM 5787 C C . LYS B 1 283 ? 10.359 6.402 20.891 1 81.06 283 LYS B C 1
ATOM 5789 O O . LYS B 1 283 ? 9.984 6.668 19.75 1 81.06 283 LYS B O 1
ATOM 5794 N N . VAL B 1 284 ? 9.508 6.293 21.906 1 83.56 284 VAL B N 1
ATOM 5795 C CA . VAL B 1 284 ? 8.07 6.426 21.734 1 83.56 284 VAL B CA 1
ATOM 5796 C C . VAL B 1 284 ? 7.582 7.707 22.406 1 83.56 284 VAL B C 1
ATOM 5798 O O . VAL B 1 284 ? 7.754 7.883 23.609 1 83.56 284 VAL B O 1
ATOM 5801 N N . LYS B 1 285 ? 6.977 8.57 21.703 1 78.94 285 LYS B N 1
ATOM 5802 C CA . LYS B 1 285 ? 6.637 9.891 22.219 1 78.94 285 LYS B CA 1
ATOM 5803 C C . LYS B 1 285 ? 5.129 10.047 22.375 1 78.94 285 LYS B C 1
ATOM 5805 O O . LYS B 1 285 ? 4.664 10.797 23.234 1 78.94 285 LYS B O 1
ATOM 5810 N N . ALA B 1 286 ? 4.418 9.367 21.5 1 81.19 286 ALA B N 1
ATOM 5811 C CA . ALA B 1 286 ? 2.973 9.57 21.547 1 81.19 286 ALA B CA 1
ATOM 5812 C C . ALA B 1 286 ? 2.23 8.406 20.906 1 81.19 286 ALA B C 1
ATOM 5814 O O . ALA B 1 286 ? 2.82 7.625 20.141 1 81.19 286 ALA B O 1
ATOM 5815 N N . ALA B 1 287 ? 0.996 8.297 21.266 1 84.25 287 ALA B N 1
ATOM 5816 C CA . ALA B 1 287 ? 0.042 7.398 20.625 1 84.25 287 ALA B CA 1
ATOM 5817 C C . ALA B 1 287 ? -1.226 8.141 20.219 1 84.25 287 ALA B C 1
ATOM 5819 O O . ALA B 1 287 ? -1.716 9 20.953 1 84.25 287 ALA B O 1
ATOM 5820 N N . VAL B 1 288 ? -1.631 7.883 19.031 1 80.88 288 VAL B N 1
ATOM 5821 C CA . VAL B 1 288 ? -2.812 8.562 18.516 1 80.88 288 VAL B CA 1
ATOM 5822 C C . VAL B 1 288 ? -3.766 7.543 17.891 1 80.88 288 VAL B C 1
ATOM 5824 O O . VAL B 1 288 ? -3.367 6.418 17.578 1 80.88 288 VAL B O 1
ATOM 5827 N N . SER B 1 289 ? -5.008 7.902 17.828 1 83 289 SER B N 1
ATOM 5828 C CA . SER B 1 289 ? -5.98 7.023 17.188 1 83 289 SER B CA 1
ATOM 5829 C C . SER B 1 289 ? -6.934 7.805 16.297 1 83 289 SER B C 1
ATOM 5831 O O . SER B 1 289 ? -7.188 8.984 16.531 1 83 289 SER B O 1
ATOM 5833 N N . ARG B 1 290 ? -7.383 7.211 15.289 1 81.06 290 ARG B N 1
ATOM 5834 C CA . ARG B 1 290 ? -8.383 7.738 14.367 1 81.06 290 ARG B CA 1
ATOM 5835 C C . ARG B 1 290 ? -9.586 6.812 14.281 1 81.06 290 ARG B C 1
ATOM 5837 O O . ARG B 1 290 ? -9.445 5.629 13.953 1 81.06 290 ARG B O 1
ATOM 5844 N N . ARG B 1 291 ? -10.742 7.379 14.453 1 83.31 291 ARG B N 1
ATOM 5845 C CA . ARG B 1 291 ? -11.977 6.598 14.484 1 83.31 291 ARG B CA 1
ATOM 5846 C C . ARG B 1 291 ? -12.695 6.66 13.141 1 83.31 291 ARG B C 1
ATOM 5848 O O . ARG B 1 291 ? -12.352 7.473 12.281 1 83.31 291 ARG B O 1
ATOM 5855 N N . GLY B 1 292 ? -13.633 5.824 13.047 1 86.19 292 GLY B N 1
ATOM 5856 C CA . GLY B 1 292 ? -14.547 5.863 11.922 1 86.19 292 GLY B CA 1
ATOM 5857 C C . GLY B 1 292 ? -13.883 5.473 10.609 1 86.19 292 GLY B C 1
ATOM 5858 O O . GLY B 1 292 ? -14.227 6.008 9.555 1 86.19 292 GLY B O 1
ATOM 5859 N N . VAL B 1 293 ? -12.977 4.656 10.688 1 90.75 293 VAL B N 1
ATOM 5860 C CA . VAL B 1 293 ? -12.266 4.211 9.492 1 90.75 293 VAL B CA 1
ATOM 5861 C C . VAL B 1 293 ? -12.914 2.949 8.938 1 90.75 293 VAL B C 1
ATOM 5863 O O . VAL B 1 293 ? -13.562 2.201 9.68 1 90.75 293 VAL B O 1
ATOM 5866 N N . VAL B 1 294 ? -12.906 2.787 7.648 1 95 294 VAL B N 1
ATOM 5867 C CA . VAL B 1 294 ? -13.406 1.588 6.977 1 95 294 VAL B CA 1
ATOM 5868 C C . VAL B 1 294 ? -12.227 0.724 6.527 1 95 294 VAL B C 1
ATOM 5870 O O . VAL B 1 294 ? -11.258 1.232 5.961 1 95 294 VAL B O 1
ATOM 5873 N N . PHE B 1 295 ? -12.32 -0.519 6.906 1 95.62 295 PHE B N 1
ATOM 5874 C CA . PHE B 1 295 ? -11.336 -1.5 6.457 1 95.62 295 PHE B CA 1
ATOM 5875 C C . PHE B 1 295 ? -11.758 -2.123 5.133 1 95.62 295 PHE B C 1
ATOM 5877 O O . PHE B 1 295 ? -12.797 -2.791 5.055 1 95.62 295 PHE B O 1
ATOM 5884 N N . VAL B 1 296 ? -10.945 -1.915 4.051 1 95.56 296 VAL B N 1
ATOM 5885 C CA . VAL B 1 296 ? -11.258 -2.441 2.725 1 95.56 296 VAL B CA 1
ATOM 5886 C C . VAL B 1 296 ? -10.211 -3.477 2.32 1 95.56 296 VAL B C 1
ATOM 5888 O O . VAL B 1 296 ? -9.023 -3.16 2.219 1 95.56 296 VAL B O 1
ATOM 5891 N N . LYS B 1 297 ? -10.641 -4.668 2.1 1 93.88 297 LYS B N 1
ATOM 5892 C CA . LYS B 1 297 ? -9.773 -5.742 1.63 1 93.88 297 LYS B CA 1
ATOM 5893 C C . LYS B 1 297 ? -10.055 -6.078 0.168 1 93.88 297 LYS B C 1
ATOM 5895 O O . LYS B 1 297 ? -11.195 -6.371 -0.197 1 93.88 297 LYS B O 1
ATOM 5900 N N . LEU B 1 298 ? -8.977 -6.043 -0.614 1 93.81 298 LEU B N 1
ATOM 5901 C CA . LEU B 1 298 ? -9.117 -6.348 -2.035 1 93.81 298 LEU B CA 1
ATOM 5902 C C . LEU B 1 298 ? -8.188 -7.492 -2.439 1 93.81 298 LEU B C 1
ATOM 5904 O O . LEU B 1 298 ? -6.984 -7.434 -2.197 1 93.81 298 LEU B O 1
ATOM 5908 N N . ARG B 1 299 ? -8.766 -8.484 -3.018 1 87.81 299 ARG B N 1
ATOM 5909 C CA . ARG B 1 299 ? -7.984 -9.586 -3.566 1 87.81 299 ARG B CA 1
ATOM 5910 C C . ARG B 1 299 ? -8.211 -9.727 -5.07 1 87.81 299 ARG B C 1
ATOM 5912 O O . ARG B 1 299 ? -9.352 -9.781 -5.527 1 87.81 299 ARG B O 1
ATOM 5919 N N . SER B 1 300 ? -7.094 -9.773 -5.742 1 84.12 300 SER B N 1
ATOM 5920 C CA . SER B 1 300 ? -7.168 -9.836 -7.195 1 84.12 300 SER B CA 1
ATOM 5921 C C . SER B 1 300 ? -7.902 -11.094 -7.656 1 84.12 300 SER B C 1
ATOM 5923 O O . SER B 1 300 ? -7.711 -12.172 -7.09 1 84.12 300 SER B O 1
ATOM 5925 N N . LEU B 1 301 ? -8.727 -10.93 -8.648 1 78.31 301 LEU B N 1
ATOM 5926 C CA . LEU B 1 301 ? -9.414 -12.062 -9.266 1 78.31 301 LEU B CA 1
ATOM 5927 C C . LEU B 1 301 ? -8.562 -12.672 -10.375 1 78.31 301 LEU B C 1
ATOM 5929 O O . LEU B 1 301 ? -9.008 -13.594 -11.062 1 78.31 301 LEU B O 1
ATOM 5933 N N . GLY B 1 302 ? -7.457 -12.109 -10.57 1 70.88 302 GLY B N 1
ATOM 5934 C CA . GLY B 1 302 ? -6.547 -12.656 -11.562 1 70.88 302 GLY B CA 1
ATOM 5935 C C . GLY B 1 302 ? -6.785 -12.109 -12.953 1 70.88 302 GLY B C 1
ATOM 5936 O O . GLY B 1 302 ? -6.191 -12.586 -13.922 1 70.88 302 GLY B O 1
ATOM 5937 N N . VAL B 1 303 ? -7.621 -11.164 -13.039 1 67.94 303 VAL B N 1
ATOM 5938 C CA . VAL B 1 303 ? -7.949 -10.562 -14.328 1 67.94 303 VAL B CA 1
ATOM 5939 C C . VAL B 1 303 ? -6.809 -9.656 -14.781 1 67.94 303 VAL B C 1
ATOM 5941 O O . VAL B 1 303 ? -6.496 -9.594 -15.977 1 67.94 303 VAL B O 1
ATOM 5944 N N . LEU B 1 304 ? -6.164 -9 -13.859 1 72.88 304 LEU B N 1
ATOM 5945 C CA . LEU B 1 304 ? -5.059 -8.094 -14.133 1 72.88 304 LEU B CA 1
ATOM 5946 C C . LEU B 1 304 ? -3.758 -8.625 -13.539 1 72.88 304 LEU B C 1
ATOM 5948 O O . LEU B 1 304 ? -3.779 -9.352 -12.547 1 72.88 304 LEU B O 1
ATOM 5952 N N . THR B 1 305 ? -2.744 -8.258 -14.273 1 72.81 305 THR B N 1
ATOM 5953 C CA . THR B 1 305 ? -1.449 -8.539 -13.664 1 72.81 305 THR B CA 1
ATOM 5954 C C . THR B 1 305 ? -1.273 -7.73 -12.383 1 72.81 305 THR B C 1
ATOM 5956 O O . THR B 1 305 ? -1.987 -6.754 -12.156 1 72.81 305 THR B O 1
ATOM 5959 N N . SER B 1 306 ? -0.386 -8.164 -11.57 1 77.38 306 SER B N 1
ATOM 5960 C CA . SER B 1 306 ? -0.22 -7.613 -10.227 1 77.38 306 SER B CA 1
ATOM 5961 C C . SER B 1 306 ? -0.047 -6.102 -10.273 1 77.38 306 SER B C 1
ATOM 5963 O O . SER B 1 306 ? -0.725 -5.371 -9.547 1 77.38 306 SER B O 1
ATOM 5965 N N . TYR B 1 307 ? 0.908 -5.594 -11.07 1 79.38 307 TYR B N 1
ATOM 5966 C CA . TYR B 1 307 ? 1.173 -4.16 -11.078 1 79.38 307 TYR B CA 1
ATOM 5967 C C . TYR B 1 307 ? -0.015 -3.391 -11.648 1 79.38 307 TYR B C 1
ATOM 5969 O O . TYR B 1 307 ? -0.282 -2.26 -11.234 1 79.38 307 TYR B O 1
ATOM 5977 N N . LEU B 1 308 ? -0.811 -3.979 -12.586 1 83.81 308 LEU B N 1
ATOM 5978 C CA . LEU B 1 308 ? -2.008 -3.336 -13.117 1 83.81 308 LEU B CA 1
ATOM 5979 C C . LEU B 1 308 ? -3.119 -3.312 -12.07 1 83.81 308 LEU B C 1
ATOM 5981 O O . LEU B 1 308 ? -3.863 -2.334 -11.969 1 83.81 308 LEU B O 1
ATOM 5985 N N . PHE B 1 309 ? -3.156 -4.422 -11.422 1 88.06 309 PHE B N 1
ATOM 5986 C CA . PHE B 1 309 ? -4.176 -4.543 -10.391 1 88.06 309 PHE B CA 1
ATOM 5987 C C . PHE B 1 309 ? -3.986 -3.477 -9.32 1 88.06 309 PHE B C 1
ATOM 5989 O O . PHE B 1 309 ? -4.922 -2.738 -8.992 1 88.06 309 PHE B O 1
ATOM 5996 N N . ILE B 1 310 ? -2.789 -3.361 -8.734 1 89.25 310 ILE B N 1
ATOM 5997 C CA . ILE B 1 310 ? -2.492 -2.4 -7.68 1 89.25 310 ILE B CA 1
ATOM 5998 C C . ILE B 1 310 ? -2.697 -0.98 -8.203 1 89.25 310 ILE B C 1
ATOM 6000 O O . ILE B 1 310 ? -3.287 -0.14 -7.52 1 89.25 310 ILE B O 1
ATOM 6004 N N . GLY B 1 311 ? -2.266 -0.729 -9.391 1 89.5 311 GLY B N 1
ATOM 6005 C CA . GLY B 1 311 ? -2.496 0.568 -10.008 1 89.5 311 GLY B CA 1
ATOM 6006 C C . GLY B 1 311 ? -3.967 0.922 -10.125 1 89.5 311 GLY B C 1
ATOM 6007 O O . GLY B 1 311 ? -4.363 2.053 -9.836 1 89.5 311 GLY B O 1
ATOM 6008 N N . LYS B 1 312 ? -4.711 -0.046 -10.523 1 91.88 312 LYS B N 1
ATOM 6009 C CA . LYS B 1 312 ? -6.145 0.172 -10.695 1 91.88 312 LYS B CA 1
ATOM 6010 C C . LYS B 1 312 ? -6.816 0.502 -9.359 1 91.88 312 LYS B C 1
ATOM 6012 O O . LYS B 1 312 ? -7.691 1.366 -9.297 1 91.88 312 LYS B O 1
ATOM 6017 N N . VAL B 1 313 ? -6.477 -0.226 -8.398 1 93.81 313 VAL B N 1
ATOM 6018 C CA . VAL B 1 313 ? -7.051 -0.009 -7.074 1 93.81 313 VAL B CA 1
ATOM 6019 C C . VAL B 1 313 ? -6.828 1.44 -6.648 1 93.81 313 VAL B C 1
ATOM 6021 O O . VAL B 1 313 ? -7.777 2.145 -6.301 1 93.81 313 VAL B O 1
ATOM 6024 N N . PHE B 1 314 ? -5.633 1.928 -6.707 1 92.06 314 PHE B N 1
ATOM 6025 C CA . PHE B 1 314 ? -5.324 3.264 -6.207 1 92.06 314 PHE B CA 1
ATOM 6026 C C . PHE B 1 314 ? -5.844 4.332 -7.164 1 92.06 314 PHE B C 1
ATOM 6028 O O . PHE B 1 314 ? -6.195 5.434 -6.742 1 92.06 314 PHE B O 1
ATOM 6035 N N . ASP B 1 315 ? -5.953 3.957 -8.406 1 92.38 315 ASP B N 1
ATOM 6036 C CA . ASP B 1 315 ? -6.57 4.863 -9.367 1 92.38 315 ASP B CA 1
ATOM 6037 C C . ASP B 1 315 ? -8.016 5.172 -8.984 1 92.38 315 ASP B C 1
ATOM 6039 O O . ASP B 1 315 ? -8.461 6.316 -9.102 1 92.38 315 ASP B O 1
ATOM 6043 N N . VAL B 1 316 ? -8.688 4.215 -8.633 1 93.94 316 VAL B N 1
ATOM 6044 C CA . VAL B 1 316 ? -10.094 4.371 -8.297 1 93.94 316 VAL B CA 1
ATOM 6045 C C . VAL B 1 316 ? -10.227 5.211 -7.027 1 93.94 316 VAL B C 1
ATOM 6047 O O . VAL B 1 316 ? -11.086 6.09 -6.945 1 93.94 316 VAL B O 1
ATOM 6050 N N . PHE B 1 317 ? -9.43 4.957 -6.066 1 91.56 317 PHE B N 1
ATOM 6051 C CA . PHE B 1 317 ? -9.5 5.738 -4.832 1 91.56 317 PHE B CA 1
ATOM 6052 C C . PHE B 1 317 ? -9.102 7.188 -5.086 1 91.56 317 PHE B C 1
ATOM 6054 O O . PHE B 1 317 ? -9.617 8.102 -4.434 1 91.56 317 PHE B O 1
ATOM 6061 N N . GLU B 1 318 ? -8.148 7.375 -5.98 1 89.19 318 GLU B N 1
ATOM 6062 C CA . GLU B 1 318 ? -7.789 8.727 -6.402 1 89.19 318 GLU B CA 1
ATOM 6063 C C . GLU B 1 318 ? -8.953 9.414 -7.113 1 89.19 318 GLU B C 1
ATOM 6065 O O . GLU B 1 318 ? -9.234 10.586 -6.863 1 89.19 318 GLU B O 1
ATOM 6070 N N . LYS B 1 319 ? -9.555 8.688 -7.984 1 90.69 319 LYS B N 1
ATOM 6071 C CA . LYS B 1 319 ? -10.68 9.203 -8.766 1 90.69 319 LYS B CA 1
ATOM 6072 C C . LYS B 1 319 ? -11.766 9.773 -7.852 1 90.69 319 LYS B C 1
ATOM 6074 O O . LYS B 1 319 ? -12.336 10.82 -8.148 1 90.69 319 LYS B O 1
ATOM 6079 N N . TYR B 1 320 ? -12.008 9.18 -6.77 1 90.69 320 TYR B N 1
ATOM 6080 C CA . TYR B 1 320 ? -13.078 9.602 -5.875 1 90.69 320 TYR B CA 1
ATOM 6081 C C . TYR B 1 320 ? -12.531 10.406 -4.703 1 90.69 320 TYR B C 1
ATOM 6083 O O . TYR B 1 320 ? -13.242 10.641 -3.723 1 90.69 320 TYR B O 1
ATOM 6091 N N . LYS B 1 321 ? -11.281 10.672 -4.711 1 85.62 321 LYS B N 1
ATOM 6092 C CA . LYS B 1 321 ? -10.602 11.555 -3.766 1 85.62 321 LYS B CA 1
ATOM 6093 C C . LYS B 1 321 ? -10.703 11.016 -2.34 1 85.62 321 LYS B C 1
ATOM 6095 O O . LYS B 1 321 ? -11.039 11.758 -1.415 1 85.62 321 LYS B O 1
ATOM 6100 N N . VAL B 1 322 ? -10.539 9.766 -2.186 1 88.25 322 VAL B N 1
ATOM 6101 C CA . VAL B 1 322 ? -10.586 9.141 -0.869 1 88.25 322 VAL B CA 1
ATOM 6102 C C . VAL B 1 322 ? -9.18 9.016 -0.303 1 88.25 322 VAL B C 1
ATOM 6104 O O . VAL B 1 322 ? -8.336 8.312 -0.868 1 88.25 322 VAL B O 1
ATOM 6107 N N . PRO B 1 323 ? -8.953 9.648 0.747 1 83.88 323 PRO B N 1
ATOM 6108 C CA . PRO B 1 323 ? -7.633 9.516 1.367 1 83.88 323 PRO B CA 1
ATOM 6109 C C . PRO B 1 323 ? -7.395 8.133 1.96 1 83.88 323 PRO B C 1
ATOM 6111 O O . PRO B 1 323 ? -8.305 7.535 2.537 1 83.88 323 PRO B O 1
ATOM 6114 N N . VAL B 1 324 ? -6.188 7.621 1.733 1 88.19 324 VAL B N 1
ATOM 6115 C CA . VAL B 1 324 ? -5.781 6.34 2.295 1 88.19 324 VAL B CA 1
ATOM 6116 C C . VAL B 1 324 ? -4.906 6.566 3.525 1 88.19 324 VAL B C 1
ATOM 6118 O O . VAL B 1 324 ? -3.846 7.191 3.434 1 88.19 324 VAL B O 1
ATOM 6121 N N . TYR B 1 325 ? -5.348 6.062 4.668 1 83.75 325 TYR B N 1
ATOM 6122 C CA . TYR B 1 325 ? -4.609 6.277 5.906 1 83.75 325 TYR B CA 1
ATOM 6123 C C . TYR B 1 325 ? -3.555 5.195 6.105 1 83.75 325 TYR B C 1
ATOM 6125 O O . TYR B 1 325 ? -2.477 5.465 6.641 1 83.75 325 TYR B O 1
ATOM 6133 N N . LEU B 1 326 ? -3.98 4.027 5.797 1 88.94 326 LEU B N 1
ATOM 6134 C CA . LEU B 1 326 ? -3.09 2.875 5.891 1 88.94 326 LEU B CA 1
ATOM 6135 C C . LEU B 1 326 ? -3.275 1.947 4.695 1 88.94 326 LEU B C 1
ATOM 6137 O O . LEU B 1 326 ? -4.402 1.731 4.238 1 88.94 326 LEU B O 1
ATOM 6141 N N . ALA B 1 327 ? -2.191 1.467 4.238 1 91 327 ALA B N 1
ATOM 6142 C CA . ALA B 1 327 ? -2.254 0.473 3.17 1 91 327 ALA B CA 1
ATOM 6143 C C . ALA B 1 327 ? -1.204 -0.616 3.373 1 91 327 ALA B C 1
ATOM 6145 O O . ALA B 1 327 ? -0.09 -0.337 3.82 1 91 327 ALA B O 1
ATOM 6146 N N . THR B 1 328 ? -1.572 -1.751 3.146 1 90 328 THR B N 1
ATOM 6147 C CA . THR B 1 328 ? -0.679 -2.902 3.068 1 90 328 THR B CA 1
ATOM 6148 C C . THR B 1 328 ? -0.997 -3.752 1.842 1 90 328 THR B C 1
ATOM 6150 O O . THR B 1 328 ? -2.148 -3.82 1.409 1 90 328 THR B O 1
ATOM 6153 N N . SER B 1 329 ? 0.018 -4.234 1.262 1 86.94 329 SER B N 1
ATOM 6154 C CA . SER B 1 329 ? -0.26 -4.984 0.04 1 86.94 329 SER B CA 1
ATOM 6155 C C . SER B 1 329 ? 0.704 -6.156 -0.12 1 86.94 329 SER B C 1
ATOM 6157 O O . SER B 1 329 ? 1.816 -6.129 0.409 1 86.94 329 SER B O 1
ATOM 6159 N N . SER B 1 330 ? 0.172 -7.125 -0.675 1 80.12 330 SER B N 1
ATOM 6160 C CA . SER B 1 330 ? 0.971 -8.172 -1.301 1 80.12 330 SER B CA 1
ATOM 6161 C C . SER B 1 330 ? 0.902 -8.086 -2.822 1 80.12 330 SER B C 1
ATOM 6163 O O . SER B 1 330 ? 0.519 -7.055 -3.373 1 80.12 330 SER B O 1
ATOM 6165 N N . ASN B 1 331 ? 1.263 -9.117 -3.5 1 72.75 331 ASN B N 1
ATOM 6166 C CA . ASN B 1 331 ? 1.228 -9.094 -4.957 1 72.75 331 ASN B CA 1
ATOM 6167 C C . ASN B 1 331 ? -0.204 -9.156 -5.484 1 72.75 331 ASN B C 1
ATOM 6169 O O . ASN B 1 331 ? -0.487 -8.672 -6.582 1 72.75 331 ASN B O 1
ATOM 6173 N N . VAL B 1 332 ? -1.044 -9.758 -4.715 1 78.19 332 VAL B N 1
ATOM 6174 C CA . VAL B 1 332 ? -2.367 -10.008 -5.277 1 78.19 332 VAL B CA 1
ATOM 6175 C C . VAL B 1 332 ? -3.439 -9.445 -4.344 1 78.19 332 VAL B C 1
ATOM 6177 O O . VAL B 1 332 ? -4.633 -9.555 -4.621 1 78.19 332 VAL B O 1
ATOM 6180 N N . SER B 1 333 ? -2.996 -8.875 -3.312 1 88.12 333 SER B N 1
ATOM 6181 C CA . SER B 1 333 ? -3.979 -8.359 -2.365 1 88.12 333 SER B CA 1
ATOM 6182 C C . SER B 1 333 ? -3.568 -6.988 -1.835 1 88.12 333 SER B C 1
ATOM 6184 O O . SER B 1 333 ? -2.377 -6.691 -1.715 1 88.12 333 SER B O 1
ATOM 6186 N N . VAL B 1 334 ? -4.535 -6.215 -1.628 1 91.88 334 VAL B N 1
ATOM 6187 C CA . VAL B 1 334 ? -4.344 -4.879 -1.067 1 91.88 334 VAL B CA 1
ATOM 6188 C C . VAL B 1 334 ? -5.383 -4.621 0.019 1 91.88 334 VAL B C 1
ATOM 6190 O O . VAL B 1 334 ? -6.57 -4.898 -0.171 1 91.88 334 VAL B O 1
ATOM 6193 N N . SER B 1 335 ? -4.945 -4.191 1.11 1 94.12 335 SER B N 1
ATOM 6194 C CA . SER B 1 335 ? -5.844 -3.77 2.18 1 94.12 335 SER B CA 1
ATOM 6195 C C . SER B 1 335 ? -5.652 -2.293 2.514 1 94.12 335 SER B C 1
ATOM 6197 O O . SER B 1 335 ? -4.52 -1.803 2.551 1 94.12 335 SER B O 1
ATOM 6199 N N . LEU B 1 336 ? -6.746 -1.652 2.707 1 94.56 336 LEU B N 1
ATOM 6200 C CA . LEU B 1 336 ? -6.707 -0.211 2.928 1 94.56 336 LEU B CA 1
ATOM 6201 C C . LEU B 1 336 ? -7.57 0.179 4.125 1 94.56 336 LEU B C 1
ATOM 6203 O O . LEU B 1 336 ? -8.617 -0.424 4.363 1 94.56 336 LEU B O 1
ATOM 6207 N N . ALA B 1 337 ? -7.098 1.072 4.883 1 93.06 337 ALA B N 1
ATOM 6208 C CA . ALA B 1 337 ? -7.902 1.801 5.859 1 93.06 337 ALA B CA 1
ATOM 6209 C C . ALA B 1 337 ? -8.25 3.199 5.352 1 93.06 337 ALA B C 1
ATOM 6211 O O . ALA B 1 337 ? -7.359 4.035 5.176 1 93.06 337 ALA B O 1
ATOM 6212 N N . VAL B 1 338 ? -9.547 3.453 5.148 1 92 338 VAL B N 1
ATOM 6213 C CA . VAL B 1 338 ? -9.961 4.711 4.531 1 92 338 VAL B CA 1
ATOM 6214 C C . VAL B 1 338 ? -11.148 5.301 5.297 1 92 338 VAL B C 1
ATOM 6216 O O . VAL B 1 338 ? -11.766 4.613 6.109 1 92 338 VAL B O 1
ATOM 6219 N N . LYS B 1 339 ? -11.297 6.559 5.07 1 84.75 339 LYS B N 1
ATOM 6220 C CA . LYS B 1 339 ? -12.484 7.242 5.574 1 84.75 339 LYS B CA 1
ATOM 6221 C C . LYS B 1 339 ? -13.258 7.91 4.438 1 84.75 339 LYS B C 1
ATOM 6223 O O . LYS B 1 339 ? -12.727 8.781 3.748 1 84.75 339 LYS B O 1
ATOM 6228 N N . CYS B 1 340 ? -14.375 7.379 4.246 1 84.69 340 CYS B N 1
ATOM 6229 C CA . CYS B 1 340 ? -15.242 7.957 3.227 1 84.69 340 CYS B CA 1
ATOM 6230 C C . CYS B 1 340 ? -16.703 7.586 3.473 1 84.69 340 CYS B C 1
ATOM 6232 O O . CYS B 1 340 ? -17 6.789 4.363 1 84.69 340 CYS B O 1
ATOM 6234 N N . SER B 1 341 ? -17.594 8.203 2.756 1 86.94 341 SER B N 1
ATOM 6235 C CA . SER B 1 341 ? -19.016 7.957 2.92 1 86.94 341 SER B CA 1
ATOM 6236 C C . SER B 1 341 ? -19.422 6.609 2.33 1 86.94 341 SER B C 1
ATOM 6238 O O . SER B 1 341 ? -18.703 6.051 1.499 1 86.94 341 SER B O 1
ATOM 6240 N N . ASN B 1 342 ? -20.531 6.133 2.795 1 89.69 342 ASN B N 1
ATOM 6241 C CA . ASN B 1 342 ? -21.078 4.883 2.271 1 89.69 342 ASN B CA 1
ATOM 6242 C C . ASN B 1 342 ? -21.359 4.977 0.776 1 89.69 342 ASN B C 1
ATOM 6244 O O . ASN B 1 342 ? -21.219 3.988 0.05 1 89.69 342 ASN B O 1
ATOM 6248 N N . ASP B 1 343 ? -21.75 6.117 0.368 1 90.19 343 ASP B N 1
ATOM 6249 C CA . ASP B 1 343 ? -22.031 6.312 -1.053 1 90.19 343 ASP B CA 1
ATOM 6250 C C . ASP B 1 343 ? -20.75 6.156 -1.882 1 90.19 343 ASP B C 1
ATOM 6252 O O . ASP B 1 343 ? -20.766 5.523 -2.938 1 90.19 343 ASP B O 1
ATOM 6256 N N . THR B 1 344 ? -19.797 6.805 -1.372 1 91.44 344 THR B N 1
ATOM 6257 C CA . THR B 1 344 ? -18.516 6.699 -2.066 1 91.44 344 THR B CA 1
ATOM 6258 C C . THR B 1 344 ? -18.031 5.254 -2.09 1 91.44 344 THR B C 1
ATOM 6260 O O . THR B 1 344 ? -17.484 4.793 -3.09 1 91.44 344 THR B O 1
ATOM 6263 N N . LEU B 1 345 ? -18.266 4.516 -1.047 1 92.56 345 LEU B N 1
ATOM 6264 C CA . LEU B 1 345 ? -17.859 3.119 -0.959 1 92.56 345 LEU B CA 1
ATOM 6265 C C . LEU B 1 345 ? -18.594 2.275 -1.998 1 92.56 345 LEU B C 1
ATOM 6267 O O . LEU B 1 345 ? -18 1.353 -2.574 1 92.56 345 LEU B O 1
ATOM 6271 N N . ARG B 1 346 ? -19.797 2.564 -2.201 1 93.31 346 ARG B N 1
ATOM 6272 C CA . ARG B 1 346 ? -20.578 1.839 -3.193 1 93.31 346 ARG B CA 1
ATOM 6273 C C . ARG B 1 346 ? -20.031 2.074 -4.602 1 93.31 346 ARG B C 1
ATOM 6275 O O . ARG B 1 346 ? -20.016 1.159 -5.426 1 93.31 346 ARG B O 1
ATOM 6282 N N . LEU B 1 347 ? -19.672 3.293 -4.855 1 93.56 347 LEU B N 1
ATOM 6283 C CA . LEU B 1 347 ? -19.094 3.625 -6.156 1 93.56 347 LEU B CA 1
ATOM 6284 C C . LEU B 1 347 ? -17.781 2.877 -6.371 1 93.56 347 LEU B C 1
ATOM 6286 O O . LEU B 1 347 ? -17.531 2.367 -7.465 1 93.56 347 LEU B O 1
ATOM 6290 N N . ILE B 1 348 ? -17 2.85 -5.328 1 93.81 348 ILE B N 1
ATOM 6291 C CA . ILE B 1 348 ? -15.719 2.143 -5.391 1 93.81 348 ILE B CA 1
ATOM 6292 C C . ILE B 1 348 ? -15.969 0.655 -5.633 1 93.81 348 ILE B C 1
ATOM 6294 O O . ILE B 1 348 ? -15.305 0.038 -6.469 1 93.81 348 ILE B O 1
ATOM 6298 N N . TYR B 1 349 ? -16.938 0.095 -4.969 1 94.38 349 TYR B N 1
ATOM 6299 C CA . TYR B 1 349 ? -17.297 -1.311 -5.141 1 94.38 349 TYR B CA 1
ATOM 6300 C C . TYR B 1 349 ? -17.703 -1.6 -6.578 1 94.38 349 TYR B C 1
ATOM 6302 O O . TYR B 1 349 ? -17.266 -2.596 -7.164 1 94.38 349 TYR B O 1
ATOM 6310 N N . ARG B 1 350 ? -18.453 -0.755 -7.113 1 93.5 350 ARG B N 1
ATOM 6311 C CA . ARG B 1 350 ? -18.953 -0.949 -8.469 1 93.5 350 ARG B CA 1
ATOM 6312 C C . ARG B 1 350 ? -17.812 -0.968 -9.484 1 93.5 350 ARG B C 1
ATOM 6314 O O . ARG B 1 350 ? -17.859 -1.734 -10.445 1 93.5 350 ARG B O 1
ATOM 6321 N N . GLU B 1 351 ? -16.906 -0.208 -9.242 1 93.69 351 GLU B N 1
ATOM 6322 C CA . GLU B 1 351 ? -15.805 -0.1 -10.195 1 93.69 351 GLU B CA 1
ATOM 6323 C C . GLU B 1 351 ? -14.812 -1.244 -10.023 1 93.69 351 GLU B C 1
ATOM 6325 O O . GLU B 1 351 ? -14.203 -1.696 -10.992 1 93.69 351 GLU B O 1
ATOM 6330 N N . LEU B 1 352 ? -14.594 -1.689 -8.789 1 95.06 352 LEU B N 1
ATOM 6331 C CA . LEU B 1 352 ? -13.477 -2.588 -8.523 1 95.06 352 LEU B CA 1
ATOM 6332 C C . LEU B 1 352 ? -13.945 -4.035 -8.453 1 95.06 352 LEU B C 1
ATOM 6334 O O . LEU B 1 352 ? -13.133 -4.961 -8.523 1 95.06 352 LEU B O 1
ATOM 6338 N N . HIS B 1 353 ? -15.25 -4.32 -8.359 1 93 353 HIS B N 1
ATOM 6339 C CA . HIS B 1 353 ? -15.766 -5.664 -8.125 1 93 353 HIS B CA 1
ATOM 6340 C C . HIS B 1 353 ? -15.453 -6.586 -9.305 1 93 353 HIS B C 1
ATOM 6342 O O . HIS B 1 353 ? -15.406 -7.805 -9.148 1 93 353 HIS B O 1
ATOM 6348 N N . LYS B 1 354 ? -15.219 -6.055 -10.445 1 90.56 354 LYS B N 1
ATOM 6349 C CA . LYS B 1 354 ? -14.891 -6.855 -11.625 1 90.56 354 LYS B CA 1
ATOM 6350 C C . LYS B 1 354 ? -13.453 -7.359 -11.562 1 90.56 354 LYS B C 1
ATOM 6352 O O . LYS B 1 354 ? -13.109 -8.352 -12.203 1 90.56 354 LYS B O 1
ATOM 6357 N N . TYR B 1 355 ? -12.633 -6.723 -10.773 1 88.81 355 TYR B N 1
ATOM 6358 C CA . TYR B 1 355 ? -11.203 -7.02 -10.766 1 88.81 355 TYR B CA 1
ATOM 6359 C C . TYR B 1 355 ? -10.797 -7.684 -9.453 1 88.81 355 TYR B C 1
ATOM 6361 O O . TYR B 1 355 ? -9.727 -8.289 -9.367 1 88.81 355 TYR B O 1
ATOM 6369 N N . ALA B 1 356 ? -11.609 -7.516 -8.414 1 91.38 356 ALA B N 1
ATOM 6370 C CA . ALA B 1 356 ? -11.172 -7.949 -7.094 1 91.38 356 ALA B CA 1
ATOM 6371 C C . ALA B 1 356 ? -12.344 -8.477 -6.273 1 91.38 356 ALA B C 1
ATOM 6373 O O . ALA B 1 356 ? -13.484 -8.047 -6.457 1 91.38 356 ALA B O 1
ATOM 6374 N N . GLU B 1 357 ? -12.031 -9.477 -5.469 1 90.12 357 GLU B N 1
ATOM 6375 C CA . GLU B 1 357 ? -12.906 -9.781 -4.34 1 90.12 357 GLU B CA 1
ATOM 6376 C C . GLU B 1 357 ? -12.758 -8.742 -3.234 1 90.12 357 GLU B C 1
ATOM 6378 O O . GLU B 1 357 ? -11.656 -8.5 -2.748 1 90.12 357 GLU B O 1
ATOM 6383 N N . ILE B 1 358 ? -13.914 -8.117 -2.916 1 93.94 358 ILE B N 1
ATOM 6384 C CA . ILE B 1 358 ? -13.836 -6.973 -2.016 1 93.94 358 ILE B CA 1
ATOM 6385 C C . ILE B 1 358 ? -14.547 -7.293 -0.704 1 93.94 358 ILE B C 1
ATOM 6387 O O . ILE B 1 358 ? -15.688 -7.758 -0.708 1 93.94 358 ILE B O 1
ATOM 6391 N N . GLY B 1 359 ? -13.836 -7.195 0.422 1 93.06 359 GLY B N 1
ATOM 6392 C CA . GLY B 1 359 ? -14.398 -7.199 1.763 1 93.06 359 GLY B CA 1
ATOM 6393 C C . GLY B 1 359 ? -14.281 -5.863 2.467 1 93.06 359 GLY B C 1
ATOM 6394 O O . GLY B 1 359 ? -13.266 -5.176 2.342 1 93.06 359 GLY B O 1
ATOM 6395 N N . MET B 1 360 ? -15.383 -5.48 3.115 1 92.94 360 MET B N 1
ATOM 6396 C CA . MET B 1 360 ? -15.359 -4.203 3.828 1 92.94 360 MET B CA 1
ATOM 6397 C C . MET B 1 360 ? -15.859 -4.371 5.258 1 92.94 360 MET B C 1
ATOM 6399 O O . MET B 1 360 ? -16.797 -5.133 5.508 1 92.94 360 MET B O 1
ATOM 6403 N N . GLU B 1 361 ? -15.156 -3.83 6.137 1 92.38 361 GLU B N 1
ATOM 6404 C CA . GLU B 1 361 ? -15.562 -3.777 7.539 1 92.38 361 GLU B CA 1
ATOM 6405 C C . GLU B 1 361 ? -15.578 -2.342 8.055 1 92.38 361 GLU B C 1
ATOM 6407 O O . GLU B 1 361 ? -14.625 -1.591 7.852 1 92.38 361 GLU B O 1
ATOM 6412 N N . THR B 1 362 ? -16.703 -2.01 8.664 1 92.19 362 THR B N 1
ATOM 6413 C CA . THR B 1 362 ? -16.844 -0.666 9.211 1 92.19 362 THR B CA 1
ATOM 6414 C C . THR B 1 362 ? -16.562 -0.66 10.711 1 92.19 362 THR B C 1
ATOM 6416 O O . THR B 1 362 ? -16.219 -1.694 11.289 1 92.19 362 THR B O 1
ATOM 6419 N N . GLU B 1 363 ? -16.547 0.483 11.336 1 92.81 363 GLU B N 1
ATOM 6420 C CA . GLU B 1 363 ? -16.328 0.673 12.766 1 92.81 363 GLU B CA 1
ATOM 6421 C C . GLU B 1 363 ? -14.922 0.219 13.172 1 92.81 363 GLU B C 1
ATOM 6423 O O . GLU B 1 363 ? -14.773 -0.594 14.086 1 92.81 363 GLU B O 1
ATOM 6428 N N . MET B 1 364 ? -14.031 0.62 12.344 1 94.25 364 MET B N 1
ATOM 6429 C CA . MET B 1 364 ? -12.625 0.343 12.625 1 94.25 364 MET B CA 1
ATOM 6430 C C . MET B 1 364 ? -11.898 1.606 13.086 1 94.25 364 MET B C 1
ATOM 6432 O O . MET B 1 364 ? -12.406 2.717 12.898 1 94.25 364 MET B O 1
ATOM 6436 N N . SER B 1 365 ? -10.719 1.416 13.727 1 90.5 365 SER B N 1
ATOM 6437 C CA . SER B 1 365 ? -9.883 2.527 14.18 1 90.5 365 SER B CA 1
ATOM 6438 C C . SER B 1 365 ? -8.406 2.264 13.906 1 90.5 365 SER B C 1
ATOM 6440 O O . SER B 1 365 ? -7.938 1.134 14.055 1 90.5 365 SER B O 1
ATOM 6442 N N . VAL B 1 366 ? -7.758 3.291 13.461 1 90.75 366 VAL B N 1
ATOM 6443 C CA . VAL B 1 366 ? -6.309 3.223 13.312 1 90.75 366 VAL B CA 1
ATOM 6444 C C . VAL B 1 366 ? -5.633 3.711 14.594 1 90.75 366 VAL B C 1
ATOM 6446 O O . VAL B 1 366 ? -5.988 4.766 15.125 1 90.75 366 VAL B O 1
ATOM 6449 N N . VAL B 1 367 ? -4.766 2.975 15.133 1 89.19 367 VAL B N 1
ATOM 6450 C CA . VAL B 1 367 ? -3.941 3.375 16.266 1 89.19 367 VAL B CA 1
ATOM 6451 C C . VAL B 1 367 ? -2.479 3.467 15.844 1 89.19 367 VAL B C 1
ATOM 6453 O O . VAL B 1 367 ? -1.923 2.51 15.297 1 89.19 367 VAL B O 1
ATOM 6456 N N . SER B 1 368 ? -1.889 4.602 16.078 1 88.56 368 SER B N 1
ATOM 6457 C CA . SER B 1 368 ? -0.517 4.828 15.633 1 88.56 368 SER B CA 1
ATOM 6458 C C . SER B 1 368 ? 0.38 5.23 16.797 1 88.56 368 SER B C 1
ATOM 6460 O O . SER B 1 368 ? -0.045 5.973 17.688 1 88.56 368 SER B O 1
ATOM 6462 N N . VAL B 1 369 ? 1.534 4.691 16.781 1 88.44 369 VAL B N 1
ATOM 6463 C CA . VAL B 1 369 ? 2.592 5.082 17.703 1 88.44 369 VAL B CA 1
ATOM 6464 C C . VAL B 1 369 ? 3.609 5.965 16.984 1 88.44 369 VAL B C 1
ATOM 6466 O O . VAL B 1 369 ? 4.102 5.613 15.914 1 88.44 369 VAL B O 1
ATOM 6469 N N . ILE B 1 370 ? 3.848 7.086 17.562 1 85.12 370 ILE B N 1
ATOM 6470 C CA . ILE B 1 370 ? 4.742 8.055 16.922 1 85.12 370 ILE B CA 1
ATOM 6471 C C . ILE B 1 370 ? 5.992 8.234 17.781 1 85.12 370 ILE B C 1
ATOM 6473 O O . ILE B 1 370 ? 5.906 8.289 19.016 1 85.12 370 ILE B O 1
ATOM 6477 N N . GLY B 1 371 ? 7.109 8.297 17.203 1 84.56 371 GLY B N 1
ATOM 6478 C CA . GLY B 1 371 ? 8.398 8.477 17.859 1 84.56 371 GLY B CA 1
ATOM 6479 C C . GLY B 1 371 ? 9.57 8.195 16.938 1 84.56 371 GLY B C 1
ATOM 6480 O O . GLY B 1 371 ? 9.445 8.273 15.711 1 84.56 371 GLY B O 1
ATOM 6481 N N . ASP B 1 372 ? 10.68 8.078 17.578 1 85.69 372 ASP B N 1
ATOM 6482 C CA . ASP B 1 372 ? 11.844 7.637 16.812 1 85.69 372 ASP B CA 1
ATOM 6483 C C . ASP B 1 372 ? 11.867 6.113 16.688 1 85.69 372 ASP B C 1
ATOM 6485 O O . ASP B 1 372 ? 12.414 5.422 17.547 1 85.69 372 ASP B O 1
ATOM 6489 N N . LEU B 1 373 ? 11.398 5.684 15.562 1 86.62 373 LEU B N 1
ATOM 6490 C CA . LEU B 1 373 ? 11.266 4.246 15.352 1 86.62 373 LEU B CA 1
ATOM 6491 C C . LEU B 1 373 ? 12.242 3.764 14.281 1 86.62 373 LEU B C 1
ATOM 6493 O O . LEU B 1 373 ? 11.93 2.848 13.516 1 86.62 373 LEU B O 1
ATOM 6497 N N . ASN B 1 374 ? 13.328 4.391 14.266 1 85.5 374 ASN B N 1
ATOM 6498 C CA . ASN B 1 374 ? 14.359 3.959 13.32 1 85.5 374 ASN B CA 1
ATOM 6499 C C . ASN B 1 374 ? 14.758 2.506 13.562 1 85.5 374 ASN B C 1
ATOM 6501 O O . ASN B 1 374 ? 15.312 2.174 14.609 1 85.5 374 ASN B O 1
ATOM 6505 N N . TRP B 1 375 ? 14.641 1.683 12.586 1 84.19 375 TRP B N 1
ATOM 6506 C CA . TRP B 1 375 ? 14.758 0.237 12.734 1 84.19 375 TRP B CA 1
ATOM 6507 C C . TRP B 1 375 ? 16.219 -0.172 12.938 1 84.19 375 TRP B C 1
ATOM 6509 O O . TRP B 1 375 ? 16.5 -1.217 13.523 1 84.19 375 TRP B O 1
ATOM 6519 N N . GLU B 1 376 ? 17.125 0.636 12.422 1 82.94 376 GLU B N 1
ATOM 6520 C CA . GLU B 1 376 ? 18.531 0.324 12.602 1 82.94 376 GLU B CA 1
ATOM 6521 C C . GLU B 1 376 ? 19 0.671 14.016 1 82.94 376 GLU B C 1
ATOM 6523 O O . GLU B 1 376 ? 19.781 -0.067 14.617 1 82.94 376 GLU B O 1
ATOM 6528 N N . LYS B 1 377 ? 18.516 1.794 14.5 1 84.44 377 LYS B N 1
ATOM 6529 C CA . LYS B 1 377 ? 18.953 2.316 15.789 1 84.44 377 LYS B CA 1
ATOM 6530 C C . LYS B 1 377 ? 18.234 1.621 16.938 1 84.44 377 LYS B C 1
ATOM 6532 O O . LYS B 1 377 ? 18.812 1.378 18 1 84.44 377 LYS B O 1
ATOM 6537 N N . HIS B 1 378 ? 16.984 1.328 16.688 1 87.62 378 HIS B N 1
ATOM 6538 C CA . HIS B 1 378 ? 16.156 0.789 17.766 1 87.62 378 HIS B CA 1
ATOM 6539 C C . HIS B 1 378 ? 15.633 -0.597 17.406 1 87.62 378 HIS B C 1
ATOM 6541 O O . HIS B 1 378 ? 14.414 -0.806 17.344 1 87.62 378 HIS B O 1
ATOM 6547 N N . THR B 1 379 ? 16.547 -1.518 17.328 1 89.31 379 THR B N 1
ATOM 6548 C CA . THR B 1 379 ? 16.203 -2.875 16.938 1 89.31 379 THR B CA 1
ATOM 6549 C C . THR B 1 379 ? 15.25 -3.512 17.938 1 89.31 379 THR B C 1
ATOM 6551 O O . THR B 1 379 ? 15.5 -3.465 19.156 1 89.31 379 THR B O 1
ATOM 6554 N N . GLY B 1 380 ? 14.125 -3.986 17.391 1 91.19 380 GLY B N 1
ATOM 6555 C CA . GLY B 1 380 ? 13.219 -4.75 18.234 1 91.19 380 GLY B CA 1
ATOM 6556 C C . GLY B 1 380 ? 12.117 -3.906 18.844 1 91.19 380 GLY B C 1
ATOM 6557 O O . GLY B 1 380 ? 11.172 -4.438 19.438 1 91.19 380 GLY B O 1
ATOM 6558 N N . LEU B 1 381 ? 12.227 -2.607 18.734 1 90.44 381 LEU B N 1
ATOM 6559 C CA . LEU B 1 381 ? 11.211 -1.725 19.297 1 90.44 381 LEU B CA 1
ATOM 6560 C C . LEU B 1 381 ? 9.844 -1.998 18.672 1 90.44 381 LEU B C 1
ATOM 6562 O O . LEU B 1 381 ? 8.836 -2.031 19.391 1 90.44 381 LEU B O 1
ATOM 6566 N N . GLU B 1 382 ? 9.773 -2.105 17.359 1 92.5 382 GLU B N 1
ATOM 6567 C CA . GLU B 1 382 ? 8.508 -2.393 16.688 1 92.5 382 GLU B CA 1
ATOM 6568 C C . GLU B 1 382 ? 7.895 -3.693 17.203 1 92.5 382 GLU B C 1
ATOM 6570 O O . GLU B 1 382 ? 6.676 -3.787 17.359 1 92.5 382 GLU B O 1
ATOM 6575 N N . ALA B 1 383 ? 8.742 -4.684 17.391 1 93.12 383 ALA B N 1
ATOM 6576 C CA . ALA B 1 383 ? 8.273 -5.969 17.922 1 93.12 383 ALA B CA 1
ATOM 6577 C C . ALA B 1 383 ? 7.668 -5.805 19.312 1 93.12 383 ALA B C 1
ATOM 6579 O O . ALA B 1 383 ? 6.641 -6.414 19.625 1 93.12 383 ALA B O 1
ATOM 6580 N N . ARG B 1 384 ? 8.32 -5.004 20.094 1 93 384 ARG B N 1
ATOM 6581 C CA . ARG B 1 384 ? 7.824 -4.762 21.453 1 93 384 ARG B CA 1
ATOM 6582 C C . ARG B 1 384 ? 6.477 -4.051 21.422 1 93 384 ARG B C 1
ATOM 6584 O O . ARG B 1 384 ? 5.586 -4.363 22.203 1 93 384 ARG B O 1
ATOM 6591 N N . ILE B 1 385 ? 6.363 -3.074 20.609 1 93.25 385 ILE B N 1
ATOM 6592 C CA . ILE B 1 385 ? 5.121 -2.32 20.484 1 93.25 385 ILE B CA 1
ATOM 6593 C C . ILE B 1 385 ? 3.984 -3.262 20.094 1 93.25 385 ILE B C 1
ATOM 6595 O O . ILE B 1 385 ? 2.92 -3.254 20.719 1 93.25 385 ILE B O 1
ATOM 6599 N N . ILE B 1 386 ? 4.199 -4.09 19.125 1 94.38 386 ILE B N 1
ATOM 6600 C CA . ILE B 1 386 ? 3.162 -4.988 18.625 1 94.38 386 ILE B CA 1
ATOM 6601 C C . ILE B 1 386 ? 2.848 -6.047 19.672 1 94.38 386 ILE B C 1
ATOM 6603 O O . ILE B 1 386 ? 1.692 -6.441 19.844 1 94.38 386 ILE B O 1
ATOM 6607 N N . GLU B 1 387 ? 3.846 -6.469 20.344 1 93.94 387 GLU B N 1
ATOM 6608 C CA . GLU B 1 387 ? 3.662 -7.453 21.406 1 93.94 387 GLU B CA 1
ATOM 6609 C C . GLU B 1 387 ? 2.725 -6.926 22.5 1 93.94 387 GLU B C 1
ATOM 6611 O O . GLU B 1 387 ? 1.984 -7.695 23.109 1 93.94 387 GLU B O 1
ATOM 6616 N N . THR B 1 388 ? 2.836 -5.719 22.75 1 93 388 THR B N 1
ATOM 6617 C CA . THR B 1 388 ? 1.992 -5.094 23.766 1 93 388 THR B CA 1
ATOM 6618 C C . THR B 1 388 ? 0.518 -5.215 23.391 1 93 388 THR B C 1
ATOM 6620 O O . THR B 1 388 ? -0.352 -5.215 24.266 1 93 388 THR B O 1
ATOM 6623 N N . LEU B 1 389 ? 0.233 -5.363 22.141 1 93.88 389 LEU B N 1
ATOM 6624 C CA . LEU B 1 389 ? -1.141 -5.41 21.641 1 93.88 389 LEU B CA 1
ATOM 6625 C C . LEU B 1 389 ? -1.591 -6.852 21.438 1 93.88 389 LEU B C 1
ATOM 6627 O O . LEU B 1 389 ? -2.635 -7.098 20.828 1 93.88 389 LEU B O 1
ATOM 6631 N N . LYS B 1 390 ? -0.934 -7.828 21.938 1 92.88 390 LYS B N 1
ATOM 6632 C CA . LYS B 1 390 ? -1.115 -9.25 21.641 1 92.88 390 LYS B CA 1
ATOM 6633 C C . LYS B 1 390 ? -2.477 -9.734 22.125 1 92.88 390 LYS B C 1
ATOM 6635 O O . LYS B 1 390 ? -2.988 -10.75 21.641 1 92.88 390 LYS B O 1
ATOM 6640 N N . GLU B 1 391 ? -3.115 -9.055 23.016 1 92.38 391 GLU B N 1
ATOM 6641 C CA . GLU B 1 391 ? -4.355 -9.539 23.625 1 92.38 391 GLU B CA 1
ATOM 6642 C C . GLU B 1 391 ? -5.57 -9.078 22.812 1 92.38 391 GLU B C 1
ATOM 6644 O O . GLU B 1 391 ? -6.703 -9.477 23.109 1 92.38 391 GLU B O 1
ATOM 6649 N N . MET B 1 392 ? -5.402 -8.297 21.891 1 91.56 392 MET B N 1
ATOM 6650 C CA . MET B 1 392 ? -6.516 -7.828 21.078 1 91.56 392 MET B CA 1
ATOM 6651 C C . MET B 1 392 ? -6.301 -8.188 19.609 1 91.56 392 MET B C 1
ATOM 6653 O O . MET B 1 392 ? -5.164 -8.25 19.141 1 91.56 392 MET B O 1
ATOM 6657 N N . PRO B 1 393 ? -7.41 -8.391 18.922 1 93.5 393 PRO B N 1
ATOM 6658 C CA . PRO B 1 393 ? -7.277 -8.664 17.484 1 93.5 393 PRO B CA 1
ATOM 6659 C C . PRO B 1 393 ? -6.77 -7.457 16.703 1 93.5 393 PRO B C 1
ATOM 6661 O O . PRO B 1 393 ? -7.336 -6.363 16.797 1 93.5 393 PRO B O 1
ATOM 6664 N N . VAL B 1 394 ? -5.711 -7.605 16.031 1 94.19 394 VAL B N 1
ATOM 6665 C CA . VAL B 1 394 ? -5.156 -6.59 15.133 1 94.19 394 VAL B CA 1
ATOM 6666 C C . VAL B 1 394 ? -5.363 -7.012 13.68 1 94.19 394 VAL B C 1
ATOM 6668 O O . VAL B 1 394 ? -4.922 -8.094 13.273 1 94.19 394 VAL B O 1
ATOM 6671 N N . CYS B 1 395 ? -5.98 -6.18 12.945 1 92.62 395 CYS B N 1
ATOM 6672 C CA . CYS B 1 395 ? -6.367 -6.52 11.586 1 92.62 395 CYS B CA 1
ATOM 6673 C C . CYS B 1 395 ? -5.246 -6.203 10.602 1 92.62 395 CYS B C 1
ATOM 6675 O O . CYS B 1 395 ? -5.152 -6.82 9.539 1 92.62 395 CYS B O 1
ATOM 6677 N N . MET B 1 396 ? -4.598 -5.156 10.852 1 94.31 396 MET B N 1
ATOM 6678 C CA . MET B 1 396 ? -3.537 -4.695 9.961 1 94.31 396 MET B CA 1
ATOM 6679 C C . MET B 1 396 ? -2.361 -4.145 10.758 1 94.31 396 MET B C 1
ATOM 6681 O O . MET B 1 396 ? -2.547 -3.58 11.844 1 94.31 396 MET B O 1
ATOM 6685 N N . ILE B 1 397 ? -1.225 -4.324 10.32 1 93.69 397 ILE B N 1
ATOM 6686 C CA . ILE B 1 397 ? -0.011 -3.676 10.805 1 93.69 397 ILE B CA 1
ATOM 6687 C C . ILE B 1 397 ? 0.731 -3.031 9.641 1 93.69 397 ILE B C 1
ATOM 6689 O O . ILE B 1 397 ? 1.011 -3.688 8.633 1 93.69 397 ILE B O 1
ATOM 6693 N N . SER B 1 398 ? 0.941 -1.849 9.742 1 90.5 398 SER B N 1
ATOM 6694 C CA . SER B 1 398 ? 1.727 -1.108 8.766 1 90.5 398 SER B CA 1
ATOM 6695 C C . SER B 1 398 ? 2.943 -0.452 9.406 1 90.5 398 SER B C 1
ATOM 6697 O O . SER B 1 398 ? 2.801 0.444 10.242 1 90.5 398 SER B O 1
ATOM 6699 N N . TYR B 1 399 ? 4.074 -0.873 9.062 1 91.19 399 TYR B N 1
ATOM 6700 C CA . TYR B 1 399 ? 5.348 -0.393 9.594 1 91.19 399 TYR B CA 1
ATOM 6701 C C . TYR B 1 399 ? 6.395 -0.312 8.492 1 91.19 399 TYR B C 1
ATOM 6703 O O . TYR B 1 399 ? 6.512 -1.224 7.668 1 91.19 399 TYR B O 1
ATOM 6711 N N . GLY B 1 400 ? 7.07 0.828 8.492 1 88 400 GLY B N 1
ATOM 6712 C CA . GLY B 1 400 ? 8.156 0.941 7.535 1 88 400 GLY B CA 1
ATOM 6713 C C . GLY B 1 400 ? 7.98 2.09 6.562 1 88 400 GLY B C 1
ATOM 6714 O O . GLY B 1 400 ? 8.922 2.473 5.867 1 88 400 GLY B O 1
ATOM 6715 N N . SER B 1 401 ? 6.809 2.564 6.496 1 78.94 401 SER B N 1
ATOM 6716 C CA . SER B 1 401 ? 6.59 3.701 5.605 1 78.94 401 SER B CA 1
ATOM 6717 C C . SER B 1 401 ? 7.363 4.93 6.078 1 78.94 401 SER B C 1
ATOM 6719 O O . SER B 1 401 ? 7.777 5.762 5.27 1 78.94 401 SER B O 1
ATOM 6721 N N . SER B 1 402 ? 7.492 4.949 7.371 1 80.12 402 SER B N 1
ATOM 6722 C CA . SER B 1 402 ? 8.258 6.02 8 1 80.12 402 SER B CA 1
ATOM 6723 C C . SER B 1 402 ? 9.055 5.504 9.195 1 80.12 402 SER B C 1
ATOM 6725 O O . SER B 1 402 ? 8.727 4.457 9.758 1 80.12 402 SER B O 1
ATOM 6727 N N . THR B 1 403 ? 10.062 6.207 9.477 1 80.25 403 THR B N 1
ATOM 6728 C CA . THR B 1 403 ? 10.852 5.828 10.641 1 80.25 403 THR B CA 1
ATOM 6729 C C . THR B 1 403 ? 10.266 6.438 11.914 1 80.25 403 THR B C 1
ATOM 6731 O O . THR B 1 403 ? 10.883 6.383 12.977 1 80.25 403 THR B O 1
ATOM 6734 N N . HIS B 1 404 ? 9.102 6.957 11.781 1 82.44 404 HIS B N 1
ATOM 6735 C CA . HIS B 1 404 ? 8.555 7.672 12.93 1 82.44 404 HIS B CA 1
ATOM 6736 C C . HIS B 1 404 ? 7.152 7.176 13.273 1 82.44 404 HIS B C 1
ATOM 6738 O O . HIS B 1 404 ? 6.453 7.789 14.086 1 82.44 404 HIS B O 1
ATOM 6744 N N . ASN B 1 405 ? 6.805 6.152 12.617 1 87.12 405 ASN B N 1
ATOM 6745 C CA . ASN B 1 405 ? 5.414 5.77 12.852 1 87.12 405 ASN B CA 1
ATOM 6746 C C . ASN B 1 405 ? 5.215 4.266 12.703 1 87.12 405 ASN B C 1
ATOM 6748 O O . ASN B 1 405 ? 5.852 3.631 11.859 1 87.12 405 ASN B O 1
ATOM 6752 N N . LEU B 1 406 ? 4.457 3.684 13.555 1 90.94 406 LEU B N 1
ATOM 6753 C CA . LEU B 1 406 ? 3.889 2.342 13.469 1 90.94 406 LEU B CA 1
ATOM 6754 C C . LEU B 1 406 ? 2.377 2.375 13.672 1 90.94 406 LEU B C 1
ATOM 6756 O O . LEU B 1 406 ? 1.894 2.895 14.68 1 90.94 406 LEU B O 1
ATOM 6760 N N . SER B 1 407 ? 1.669 1.913 12.734 1 92.06 407 SER B N 1
ATOM 6761 C CA . SER B 1 407 ? 0.214 1.988 12.805 1 92.06 407 SER B CA 1
ATOM 6762 C C . SER B 1 407 ? -0.415 0.601 12.758 1 92.06 407 SER B C 1
ATOM 6764 O O . SER B 1 407 ? 0.071 -0.281 12.047 1 92.06 407 SER B O 1
ATOM 6766 N N . VAL B 1 408 ? -1.48 0.457 13.469 1 94.25 408 VAL B N 1
ATOM 6767 C CA . VAL B 1 408 ? -2.254 -0.78 13.461 1 94.25 408 VAL B CA 1
ATOM 6768 C C . VAL B 1 408 ? -3.736 -0.461 13.281 1 94.25 408 VAL B C 1
ATOM 6770 O O . VAL B 1 408 ? -4.18 0.647 13.594 1 94.25 408 VAL B O 1
ATOM 6773 N N . LEU B 1 409 ? -4.418 -1.347 12.695 1 94.88 409 LEU B N 1
ATOM 6774 C CA . LEU B 1 409 ? -5.863 -1.234 12.547 1 94.88 409 LEU B CA 1
ATOM 6775 C C . LEU B 1 409 ? -6.582 -2.197 13.492 1 94.88 409 LEU B C 1
ATOM 6777 O O . LEU B 1 409 ? -6.281 -3.393 13.508 1 94.88 409 LEU B O 1
ATOM 6781 N N . VAL B 1 410 ? -7.5 -1.691 14.289 1 94.94 410 VAL B N 1
ATOM 6782 C CA . VAL B 1 410 ? -8.273 -2.477 15.242 1 94.94 410 VAL B CA 1
ATOM 6783 C C . VAL B 1 410 ? -9.758 -2.119 15.125 1 94.94 410 VAL B C 1
ATOM 6785 O O . VAL B 1 410 ? -10.109 -1.126 14.492 1 94.94 410 VAL B O 1
ATOM 6788 N N . ARG B 1 411 ? -10.562 -2.941 15.695 1 95.12 411 ARG B N 1
ATOM 6789 C CA . ARG B 1 411 ? -11.977 -2.59 15.766 1 95.12 411 ARG B CA 1
ATOM 6790 C C . ARG B 1 411 ? -12.195 -1.395 16.688 1 95.12 411 ARG B C 1
ATOM 6792 O O . ARG B 1 411 ? -11.445 -1.202 17.656 1 95.12 411 ARG B O 1
ATOM 6799 N N . GLU B 1 412 ? -13.234 -0.717 16.406 1 92.31 412 GLU B N 1
ATOM 6800 C CA . GLU B 1 412 ? -13.555 0.475 17.188 1 92.31 412 GLU B CA 1
ATOM 6801 C C . GLU B 1 412 ? -13.719 0.136 18.656 1 92.31 412 GLU B C 1
ATOM 6803 O O . GLU B 1 412 ? -13.328 0.916 19.531 1 92.31 412 GLU B O 1
ATOM 6808 N N . GLN B 1 413 ? -14.242 -1.021 18.969 1 92 413 GLN B N 1
ATOM 6809 C CA . GLN B 1 413 ? -14.5 -1.437 20.344 1 92 413 GLN B CA 1
ATOM 6810 C C . GLN B 1 413 ? -13.195 -1.681 21.094 1 92 413 GLN B C 1
ATOM 6812 O O . GLN B 1 413 ? -13.148 -1.578 22.328 1 92 413 GLN B O 1
ATOM 6817 N N . ASP B 1 414 ? -12.156 -1.956 20.391 1 93.38 414 ASP B N 1
ATOM 6818 C CA . ASP B 1 414 ? -10.875 -2.281 21.016 1 93.38 414 ASP B CA 1
ATOM 6819 C C . ASP B 1 414 ? -9.945 -1.067 21.031 1 93.38 414 ASP B C 1
ATOM 6821 O O . ASP B 1 414 ? -8.844 -1.134 21.562 1 93.38 414 ASP B O 1
ATOM 6825 N N . ARG B 1 415 ? -10.328 0.044 20.484 1 89.94 415 ARG B N 1
ATOM 6826 C CA . ARG B 1 415 ? -9.508 1.237 20.312 1 89.94 415 ARG B CA 1
ATOM 6827 C C . ARG B 1 415 ? -9 1.753 21.656 1 89.94 415 ARG B C 1
ATOM 6829 O O . ARG B 1 415 ? -7.801 2.01 21.812 1 89.94 415 ARG B O 1
ATOM 6836 N N . GLU B 1 416 ? -9.883 1.855 22.578 1 85.06 416 GLU B N 1
ATOM 6837 C CA . GLU B 1 416 ? -9.531 2.396 23.891 1 85.06 416 GLU B CA 1
ATOM 6838 C C . GLU B 1 416 ? -8.539 1.49 24.609 1 85.06 416 GLU B C 1
ATOM 6840 O O . GLU B 1 416 ? -7.578 1.97 25.219 1 85.06 416 GLU B O 1
ATOM 6845 N N . LYS B 1 417 ? -8.867 0.286 24.562 1 89.56 417 LYS B N 1
ATOM 6846 C CA . LYS B 1 417 ? -7.973 -0.68 25.203 1 89.56 417 LYS B CA 1
ATOM 6847 C C . LYS B 1 417 ? -6.582 -0.64 24.578 1 89.56 417 LYS B C 1
ATOM 6849 O O . LYS B 1 417 ? -5.574 -0.725 25.281 1 89.56 417 LYS B O 1
ATOM 6854 N N . ALA B 1 418 ? -6.516 -0.581 23.281 1 91.25 418 ALA B N 1
ATOM 6855 C CA . ALA B 1 418 ? -5.238 -0.519 22.578 1 91.25 418 ALA B CA 1
ATOM 6856 C C . ALA B 1 418 ? -4.441 0.713 22.984 1 91.25 418 ALA B C 1
ATOM 6858 O O . ALA B 1 418 ? -3.25 0.614 23.297 1 91.25 418 ALA B O 1
ATOM 6859 N N . LEU B 1 419 ? -5.074 1.822 23.016 1 85.19 419 LEU B N 1
ATOM 6860 C CA . LEU B 1 419 ? -4.422 3.074 23.391 1 85.19 419 LEU B CA 1
ATOM 6861 C C . LEU B 1 419 ? -3.912 3.016 24.828 1 85.19 419 LEU B C 1
ATOM 6863 O O . LEU B 1 419 ? -2.787 3.438 25.109 1 85.19 419 LEU B O 1
ATOM 6867 N N . MET B 1 420 ? -4.688 2.482 25.656 1 83.62 420 MET B N 1
ATOM 6868 C CA . MET B 1 420 ? -4.324 2.404 27.062 1 83.62 420 MET B CA 1
ATOM 6869 C C . MET B 1 420 ? -3.125 1.48 27.266 1 83.62 420 MET B C 1
ATOM 6871 O O . MET B 1 420 ? -2.234 1.779 28.062 1 83.62 420 MET B O 1
ATOM 6875 N N . THR B 1 421 ? -3.215 0.444 26.641 1 88.75 421 THR B N 1
ATOM 6876 C CA . THR B 1 421 ? -2.135 -0.528 26.75 1 88.75 421 THR B CA 1
ATOM 6877 C C . THR B 1 421 ? -0.816 0.069 26.266 1 88.75 421 THR B C 1
ATOM 6879 O O . THR B 1 421 ? 0.227 -0.122 26.891 1 88.75 421 THR B O 1
ATOM 6882 N N . LEU B 1 422 ? -0.876 0.768 25.188 1 88.12 422 LEU B N 1
ATOM 6883 C CA . LEU B 1 422 ? 0.318 1.407 24.656 1 88.12 422 LEU B CA 1
ATOM 6884 C C . LEU B 1 422 ? 0.82 2.502 25.594 1 88.12 422 LEU B C 1
ATOM 6886 O O . LEU B 1 422 ? 2.027 2.629 25.812 1 88.12 422 LEU B O 1
ATOM 6890 N N . CYS B 1 423 ? -0.057 3.266 26.109 1 82.06 423 CYS B N 1
ATOM 6891 C CA . CYS B 1 423 ? 0.296 4.352 27.031 1 82.06 423 CYS B CA 1
ATOM 6892 C C . CYS B 1 423 ? 0.958 3.811 28.281 1 82.06 423 CYS B C 1
ATOM 6894 O O . CYS B 1 423 ? 1.949 4.367 28.766 1 82.06 423 CYS B O 1
ATOM 6896 N N . LYS B 1 424 ? 0.394 2.771 28.781 1 82.94 424 LYS B N 1
ATOM 6897 C CA . LYS B 1 424 ? 0.949 2.154 29.984 1 82.94 424 LYS B CA 1
ATOM 6898 C C . LYS B 1 424 ? 2.342 1.592 29.719 1 82.94 424 LYS B C 1
ATOM 6900 O O . LYS B 1 424 ? 3.236 1.715 30.562 1 82.94 424 LYS B O 1
ATOM 6905 N N . ALA B 1 425 ? 2.506 1.062 28.641 1 86.94 425 ALA B N 1
ATOM 6906 C CA . ALA B 1 425 ? 3.752 0.364 28.344 1 86.94 425 ALA B CA 1
ATOM 6907 C C . ALA B 1 425 ? 4.855 1.349 27.953 1 86.94 425 ALA B C 1
ATOM 6909 O O . ALA B 1 425 ? 6.023 1.141 28.297 1 86.94 425 ALA B O 1
ATOM 6910 N N . PHE B 1 426 ? 4.465 2.424 27.281 1 85.44 426 PHE B N 1
ATOM 6911 C CA . PHE B 1 426 ? 5.535 3.213 26.688 1 85.44 426 PHE B CA 1
ATOM 6912 C C . PHE B 1 426 ? 5.457 4.664 27.141 1 85.44 426 PHE B C 1
ATOM 6914 O O . PHE B 1 426 ? 6.43 5.41 27.031 1 85.44 426 PHE B O 1
ATOM 6921 N N . LEU B 1 427 ? 4.348 5.176 27.594 1 77.25 427 LEU B N 1
ATOM 6922 C CA . LEU B 1 427 ? 4.18 6.605 27.828 1 77.25 427 LEU B CA 1
ATOM 6923 C C . LEU B 1 427 ? 4.016 6.891 29.328 1 77.25 427 LEU B C 1
ATOM 6925 O O . LEU B 1 427 ? 3.855 8.047 29.734 1 77.25 427 LEU B O 1
ATOM 6929 N N . ASP B 1 428 ? 4.23 6.02 30.156 1 71.81 428 ASP B N 1
ATOM 6930 C CA . ASP B 1 428 ? 4.215 6.176 31.609 1 71.81 428 ASP B CA 1
ATOM 6931 C C . ASP B 1 428 ? 2.99 6.969 32.062 1 71.81 428 ASP B C 1
ATOM 6933 O O . ASP B 1 428 ? 3.105 7.875 32.875 1 71.81 428 ASP B O 1
ATOM 6937 N N . ILE B 1 429 ? 1.896 7.031 31.359 1 61.5 429 ILE B N 1
ATOM 6938 C CA . ILE B 1 429 ? 0.704 7.762 31.781 1 61.5 429 ILE B CA 1
ATOM 6939 C C . ILE B 1 429 ? -0.085 6.926 32.781 1 61.5 429 ILE B C 1
ATOM 6941 O O . ILE B 1 429 ? -0.352 5.746 32.562 1 61.5 429 ILE B O 1
ATOM 6945 N N . PRO B 1 430 ? -0.254 7.477 34.094 1 55.81 430 PRO B N 1
ATOM 6946 C CA . PRO B 1 430 ? -1.035 6.742 35.094 1 55.81 430 PRO B CA 1
ATOM 6947 C C . PRO B 1 430 ? -2.469 6.473 34.656 1 55.81 430 PRO B C 1
ATOM 6949 O O . PRO B 1 430 ? -3.002 7.203 33.812 1 55.81 430 PRO B O 1
ATOM 6952 N N . SER B 1 431 ? -3.037 5.301 34.844 1 52.16 431 SER B N 1
ATOM 6953 C CA . SER B 1 431 ? -4.359 4.812 34.469 1 52.16 431 SER B CA 1
ATOM 6954 C C . SER B 1 431 ? -5.438 5.844 34.75 1 52.16 431 SER B C 1
ATOM 6956 O O . SER B 1 431 ? -6.484 5.871 34.125 1 52.16 431 SER B O 1
ATOM 6958 N N . GLU B 1 432 ? -5.418 6.602 35.719 1 48.28 432 GLU B N 1
ATOM 6959 C CA . GLU B 1 432 ? -6.469 7.484 36.188 1 48.28 432 GLU B CA 1
ATOM 6960 C C . GLU B 1 432 ? -6.742 8.617 35.219 1 48.28 432 GLU B C 1
ATOM 6962 O O . GLU B 1 432 ? -7.809 9.234 35.25 1 48.28 432 GLU B O 1
ATOM 6967 N N . LYS B 1 433 ? -5.953 9.164 34.719 1 48.03 433 LYS B N 1
ATOM 6968 C CA . LYS B 1 433 ? -6.121 10.359 33.906 1 48.03 433 LYS B CA 1
ATOM 6969 C C . LYS B 1 433 ? -6.695 10.008 32.531 1 48.03 433 LYS B C 1
ATOM 6971 O O . LYS B 1 433 ? -6.82 10.875 31.656 1 48.03 433 LYS B O 1
ATOM 6976 N N . PHE B 1 434 ? -6.84 8.844 32.219 1 48.91 434 PHE B N 1
ATOM 6977 C CA . PHE B 1 434 ? -7.363 8.477 30.922 1 48.91 434 PHE B CA 1
ATOM 6978 C C . PHE B 1 434 ? -8.812 8.922 30.766 1 48.91 434 PHE B C 1
ATOM 6980 O O . PHE B 1 434 ? -9.391 8.805 29.688 1 48.91 434 PHE B O 1
ATOM 6987 N N . ASP B 1 435 ? -9.461 9.281 31.797 1 42 435 ASP B N 1
ATOM 6988 C CA . ASP B 1 435 ? -10.812 9.844 31.75 1 42 435 ASP B CA 1
ATOM 6989 C C . ASP B 1 435 ? -10.859 11.086 30.859 1 42 435 ASP B C 1
ATOM 6991 O O . ASP B 1 435 ? -11.906 11.414 30.312 1 42 435 ASP B O 1
ATOM 6995 N N . VAL B 1 436 ? -9.953 11.773 30.875 1 37.91 436 VAL B N 1
ATOM 6996 C CA . VAL B 1 436 ? -10 13.031 30.141 1 37.91 436 VAL B CA 1
ATOM 6997 C C . VAL B 1 436 ? -9.945 12.742 28.641 1 37.91 436 VAL B C 1
ATOM 6999 O O . VAL B 1 436 ? -10.516 13.492 27.828 1 37.91 436 VAL B O 1
ATOM 7002 N N . ILE B 1 437 ? -9.18 11.758 28.203 1 43.12 437 ILE B N 1
ATOM 7003 C CA . ILE B 1 437 ? -9.172 11.469 26.781 1 43.12 437 ILE B CA 1
ATOM 7004 C C . ILE B 1 437 ? -10.547 10.984 26.344 1 43.12 437 ILE B C 1
ATOM 7006 O O . ILE B 1 437 ? -10.945 11.18 25.188 1 43.12 437 ILE B O 1
ATOM 7010 N N . LYS B 1 438 ? -11.273 10.367 27.188 1 42.75 438 LYS B N 1
ATOM 7011 C CA . LYS B 1 438 ? -12.648 9.922 27 1 42.75 438 LYS B CA 1
ATOM 7012 C C . LYS B 1 438 ? -13.57 11.086 26.641 1 42.75 438 LYS B C 1
ATOM 7014 O O . LYS B 1 438 ? -14.438 10.961 25.781 1 42.75 438 LYS B O 1
ATOM 7019 N N . GLN B 1 439 ? -13.562 11.969 27.516 1 34.69 439 GLN B N 1
ATOM 7020 C CA . GLN B 1 439 ? -14.562 13.023 27.406 1 34.69 439 GLN B CA 1
ATOM 7021 C C . GLN B 1 439 ? -14.367 13.844 26.141 1 34.69 439 GLN B C 1
ATOM 7023 O O . GLN B 1 439 ? -15.336 14.305 25.531 1 34.69 439 GLN B O 1
ATOM 7028 N N . THR B 1 440 ? -13.156 14.125 25.797 1 34.88 440 THR B N 1
ATOM 7029 C CA . THR B 1 440 ? -12.977 15.031 24.672 1 34.88 440 THR B CA 1
ATOM 7030 C C . THR B 1 440 ? -13.203 14.297 23.344 1 34.88 440 THR B C 1
ATOM 7032 O O . THR B 1 440 ? -13.539 14.914 22.344 1 34.88 440 THR B O 1
ATOM 7035 N N . GLN B 1 441 ? -12.953 13.047 23.219 1 38.28 441 GLN B N 1
ATOM 7036 C CA . GLN B 1 441 ? -13.219 12.258 22.031 1 38.28 441 GLN B CA 1
ATOM 7037 C C . GLN B 1 441 ? -14.719 12.148 21.766 1 38.28 441 GLN B C 1
ATOM 7039 O O . GLN B 1 441 ? -15.141 11.844 20.641 1 38.28 441 GLN B O 1
ATOM 7044 N N . LEU B 1 442 ? -15.586 12.188 22.688 1 32.03 442 LEU B N 1
ATOM 7045 C CA . LEU B 1 442 ? -17.047 12.227 22.547 1 32.03 442 LEU B CA 1
ATOM 7046 C C . LEU B 1 442 ? -17.484 13.5 21.844 1 32.03 442 LEU B C 1
ATOM 7048 O O . LEU B 1 442 ? -18.531 13.516 21.188 1 32.03 442 LEU B O 1
ATOM 7052 N N . GLN B 1 443 ? -16.875 14.586 22.109 1 29.53 443 GLN B N 1
ATOM 7053 C CA . GLN B 1 443 ? -17.422 15.812 21.547 1 29.53 443 GLN B CA 1
ATOM 7054 C C . GLN B 1 443 ? -17.125 15.922 20.062 1 29.53 443 GLN B C 1
ATOM 7056 O O . GLN B 1 443 ? -17.844 16.594 19.312 1 29.53 443 GLN B O 1
ATOM 7061 N N . ASP B 1 444 ? -15.977 15.57 19.578 1 32.03 444 ASP B N 1
ATOM 7062 C CA . ASP B 1 444 ? -15.727 15.875 18.172 1 32.03 444 ASP B CA 1
ATOM 7063 C C . ASP B 1 444 ? -16.547 14.969 17.25 1 32.03 444 ASP B C 1
ATOM 7065 O O . ASP B 1 444 ? -16.359 14.969 16.031 1 32.03 444 ASP B O 1
ATOM 7069 N N . SER B 1 445 ? -17.281 14.117 17.656 1 28.78 445 SER B N 1
ATOM 7070 C CA . SER B 1 445 ? -18.328 13.555 16.812 1 28.78 445 SER B CA 1
ATOM 7071 C C . SER B 1 445 ? -19.109 14.656 16.078 1 28.78 445 SER B C 1
ATOM 7073 O O . SER B 1 445 ? -19.922 14.375 15.203 1 28.78 445 SER B O 1
ATOM 7075 N N . PHE B 1 446 ? -19.328 15.914 16.641 1 25.16 446 PHE B N 1
ATOM 7076 C CA . PHE B 1 446 ? -20.328 16.859 16.172 1 25.16 446 PHE B CA 1
ATOM 7077 C C . PHE B 1 446 ? -19.75 17.766 15.094 1 25.16 446 PHE B C 1
ATOM 7079 O O . PHE B 1 446 ? -20.453 18.625 14.555 1 25.16 446 PHE B O 1
ATOM 7086 N N . VAL B 1 447 ? -18.453 18.125 15.125 1 25.14 447 VAL B N 1
ATOM 7087 C CA . VAL B 1 447 ? -18.219 19.141 14.109 1 25.14 447 VAL B CA 1
ATOM 7088 C C . VAL B 1 447 ? -18.125 18.5 12.734 1 25.14 447 VAL B C 1
ATOM 7090 O O . VAL B 1 447 ? -17.094 17.938 12.375 1 25.14 447 VAL B O 1
ATOM 7093 N N . MET B 1 448 ? -18.688 17.438 12.305 1 20.56 448 MET B N 1
ATOM 7094 C CA . MET B 1 448 ? -19.109 17.328 10.906 1 20.56 448 MET B CA 1
ATOM 7095 C C . MET B 1 448 ? -19.984 18.516 10.516 1 20.56 448 MET B C 1
ATOM 7097 O O . MET B 1 448 ? -20.922 18.859 11.234 1 20.56 448 MET B O 1
#

Foldseek 3Di:
DEEEEAPAAAALVSLVVSCVVPDQVAAYEYAYEQHPVLLVLLLVLLVCLQVLVLVVNVVSLVVSLVVLLVSCVVQDDDPVLSVVLSVVLVVLSVVLNVCSVDNDDPLNSLSSSLSSQVNRQSSSCSSCVRVVAFEDEDEQQQQWEAEPVLHTPLVRNLVRVVVVCVVPVPHRYYYYYFQWYAYPVSGIDGRPPLDSLQSSLSVCLSNLHQEYEEAFDFPQKDWFDPQQEEEAELQLVLVCVLLVTPGDRNVNSVSCQVSQHKYWHPHDPRHIYIYGNDAPPAAWTIKGKDWWKKKKKWFFPPPDFQVVLVVQLVVLCVVLVWDFSDWDDDSGMIMTITHDDPVSVVVSCVRCVVTTDMDMDTQKMKMKIFGQQACVVDPCPLVVLVVLVVVFDWDDWDDDPDRTMIMTMHGNVCVLVSRVSNCVVRRVDPPPVVVVSVVVVVPVVPPD/DEEEEDPAAAALVVLVVRCVVPDQVAAYEYAYEQHPVLLVLLLVLLVCLQVLVLVVNVVSLVVSLVVLLVSLVVQPDDPVLSVVLSVVLVVLSVVLNVCSVDNDDPLNSLSSNLSSQVNRQSSSQSSCVRVVAFEDEDEQQQQWEAEPVLHTPLVRNLVRVVVVCVVPVPHRYYYYYFQWYAYPVSGIDGRPPLDSLQRSLSVCLSNLHQEYEEAFDFPQKDWFDPQQEEEAELQLVLVCVLLVTPGDRNVNSVSCQVSQHKYWHPHDPSHIYIYGNDAPPAAWTIKGKDWWKKKKKWFFPPPDFQVVLVVQLVVLCVVLVWDFSDWDDDSGMIMTITHDDPVSVVVSCVRNVVTTDMDMDTQKMKMKIFGQQACVVDPCPLVVLVVLVVVFDWDDWDDDPDRTMIMTMHGNVCVLVSRVSNCVVRRVDDPPVCVVSVVVVVPVVPPD

Radius of gyration: 37.24 Å; Cα contacts (8 Å, |Δi|>4): 1800; chains: 2; bounding box: 53×119×86 Å

Solvent-accessible surface area (backbone atoms only — not comparable to full-atom values): 45818 Å² total; per-residue (Å²): 76,38,27,38,46,47,64,80,41,76,46,56,69,53,47,54,59,60,54,64,72,57,64,85,88,47,42,30,35,36,34,34,41,43,33,45,61,54,46,53,52,49,48,52,34,44,54,32,44,69,66,67,35,61,69,59,28,55,51,46,51,51,53,48,53,51,50,53,47,50,47,40,61,69,61,43,84,53,66,67,59,42,50,55,51,49,54,56,46,46,54,51,52,49,52,51,56,56,55,65,79,51,86,68,52,73,58,51,49,36,47,48,50,48,44,39,28,48,43,40,49,49,54,50,48,55,41,35,44,72,71,71,36,66,63,44,79,46,64,29,60,74,34,35,36,24,36,92,85,65,40,72,37,60,69,62,24,32,54,40,46,53,56,52,45,68,74,52,74,82,54,45,30,36,36,32,40,49,47,44,19,15,35,72,84,72,38,66,36,66,56,66,92,64,50,74,64,37,50,44,43,50,52,28,45,59,69,62,22,50,32,33,39,36,70,47,78,59,77,67,66,48,59,36,41,88,61,37,70,42,77,33,30,52,67,37,48,50,47,40,34,40,62,67,39,65,68,57,49,80,68,35,54,61,50,26,58,76,53,64,24,28,42,32,28,37,68,42,99,64,36,35,39,35,32,28,89,63,80,83,80,55,45,62,44,33,44,38,65,34,73,69,23,32,38,39,34,32,31,57,67,67,77,51,55,47,26,55,41,57,27,49,55,39,42,54,37,33,73,70,65,37,49,48,50,34,31,17,27,40,32,50,21,36,18,35,33,30,55,75,52,70,68,57,50,51,55,50,46,68,68,42,54,85,44,22,52,76,47,75,43,70,58,18,18,41,39,33,42,31,25,53,52,35,32,85,83,43,54,28,48,69,24,51,58,43,42,69,46,28,88,43,53,54,56,30,36,33,28,39,29,43,50,25,43,41,36,33,31,29,45,46,86,48,42,63,59,50,53,49,48,50,30,52,72,61,19,65,43,68,81,76,64,54,59,58,57,55,58,57,63,63,54,64,72,62,78,112,76,38,28,38,46,48,66,79,41,76,43,58,69,54,47,54,57,60,55,64,73,57,63,86,86,46,43,31,34,37,32,34,39,44,32,45,62,53,45,53,53,51,49,51,34,45,54,31,43,69,66,66,36,61,70,59,29,54,51,46,51,51,53,46,53,50,50,53,48,51,48,39,61,69,60,42,84,52,65,67,57,42,50,53,51,50,53,57,46,46,54,51,53,49,53,52,58,56,54,65,78,49,87,68,52,73,58,51,48,35,46,48,52,47,45,39,29,50,43,40,48,49,55,51,48,54,40,37,44,72,71,71,36,64,63,44,80,44,66,30,60,73,34,36,36,24,36,90,83,66,41,74,36,59,69,61,24,32,55,40,44,54,56,50,46,68,74,51,74,84,53,44,30,36,36,32,39,49,46,44,19,15,34,72,83,72,38,65,34,65,57,66,92,64,50,73,63,37,51,44,42,50,52,26,45,59,69,62,20,50,32,34,38,37,68,47,77,58,78,66,65,46,60,37,40,86,60,37,70,41,76,33,29,52,68,36,48,49,48,40,35,40,60,66,38,64,69,58,49,80,69,35,53,61,50,26,58,75,53,65,24,28,41,32,28,38,68,42,98,64,36,33,40,34,32,28,87,61,79,82,80,55,46,61,45,34,44,38,66,34,73,68,23,32,40,38,35,32,31,56,66,68,78,49,57,49,27,54,41,56,26,48,55,37,42,52,37,33,73,69,65,36,49,47,48,34,31,19,28,40,32,49,22,36,18,35,34,30,56,75,53,72,67,56,50,50,54,51,45,67,69,41,52,85,45,23,52,76,46,76,43,71,57,18,19,42,41,35,40,33,25,52,50,37,31,83,82,41,54,28,49,69,24,52,58,42,41,68,46,28,89,42,54,53,55,29,37,34,29,39,31,42,49,25,43,40,37,35,31,29,43,46,88,48,42,64,58,50,54,49,47,50,32,52,73,60,19,67,44,68,81,78,64,55,60,58,58,54,59,58,62,64,55,63,72,61,78,113

InterPro domains:
  IPR001048 Aspartate/glutamate/uridylate kinase [PF00696] (95-266)
  IPR036393 Acetylglutamate kinase-like superfamily [G3DSA:3.40.1160.10] (7-284)
  IPR036393 Acetylglutamate kinase-like superfamily [SSF53633] (42-284)
  IPR045865 ACT-like domain [SSF55021] (283-371)
  IPR045865 ACT-like domain [SSF55021] (364-430)
  IPR054352 Aspartokinase, ACT domain [PF22468] (367-426)